Protein AF-0000000066070081 (afdb_homodimer)

Secondary structure (DSSP, 8-state):
----GGGG--EE-S---EEPTTHHHHTT---BTTB--TT-EEES--BHHHHHTT---GGGS-EEEEPS--SEESS-GGG-EEEEEE-SS--TTHHHHHHHHHHIIIIII--SEEEEEPTTGGGSSTTTT-EEE--TTTTTTGGGSSS-TT----S---HHHHHHHHHHHT-SEEEEEESHHHHHHHHHHHHHHHHTT---EEEEEEB-SS---SSSS--BTHHHHHHHHHHHHHHHHHHHHTSTTEEEEEEE--TT--HHHHHHHHHH---SEEE-TTS---SSSTTSHHHHHHHHHHHHSEEEEEEETTTTTHHHHHTT-GGGSSSSB-TTSPBPPP-HHHHHHHHHHHHHHHTT----EEEE--GGGGTSS---HHHHHHHHHHHHHHHHHHHTTEESEEEEEETTEEEEEEHHHHTT------TTSHHHHHHHHHH---S-SS--TTS--------/----GGGG--EE-S---EEPTTHHHHTT---BTTB--TT-EEES--BHHHHHTT---GGGS-EEEEPS--SEESS-GGG-EEEEEE-SS--TTHHHHHHHHHHIIIIII--SEEEEEPTTGGGSGGGTT-EEE--TTTTTTGGGSSS-TT----S---HHHHHHHHHHHT-SEEEEEESHHHHHHHHHHHHHHHHTT---EEEEEEB-SS---SSSS--BTHHHHHHHHHHHHHHHHHHHHTSTTEEEEEEE--TT--HHHHHHHHHH---SEEE-TTS---SSSTTSHHHHHHHHHHHHSEEEEEEETTTTTHHHHHTT-GGGSSSSB-TTSPBPPP-HHHHHHHHHHHHHHHTT----EEEE--GGGGTSS---HHHHHHHHHHHHHHHHHHHTTEESEEEEEETTEEEEEEHHHHTT------TTSHHHHHHHHHH---S-SS--TTS--------

Radius of gyration: 27.89 Å; Cα contacts (8 Å, |Δi|>4): 2322; chains: 2; bounding box: 76×76×64 Å

Solvent-accessible surface area (backbone atoms only — not comparable to full-atom values): 45186 Å² total; per-residue (Å²): 134,86,76,48,41,78,73,30,53,63,49,65,77,58,80,47,77,36,74,32,70,48,27,70,58,49,69,76,58,59,67,49,101,55,25,71,26,89,88,41,30,32,43,66,53,58,30,39,60,62,45,53,71,64,74,52,57,64,87,59,46,35,31,28,42,52,42,45,76,47,46,45,11,41,56,59,38,70,75,31,20,35,35,39,38,34,28,41,76,70,23,15,25,46,21,27,25,52,33,27,36,44,40,47,39,51,71,62,51,40,38,60,42,39,38,33,28,29,40,43,53,15,36,30,76,90,30,46,77,46,56,44,82,56,46,62,80,75,37,66,66,41,50,76,36,41,30,54,93,41,38,50,30,72,55,90,74,62,38,63,42,30,48,50,39,36,58,75,70,51,42,35,33,36,38,42,35,9,29,67,70,32,47,47,50,49,43,47,35,40,50,45,34,55,75,68,69,50,82,56,22,34,33,32,45,60,36,34,46,32,46,35,56,38,87,36,72,65,34,46,11,20,67,38,21,22,41,49,44,18,52,53,51,49,52,34,43,52,55,11,67,74,30,73,38,4,33,12,38,36,34,33,61,25,54,76,15,23,46,32,43,52,51,14,37,47,31,50,65,66,43,42,38,79,40,26,38,72,54,69,60,31,56,62,60,88,53,4,46,50,43,48,50,50,53,37,27,72,72,72,36,27,42,26,37,37,32,13,43,34,16,53,46,69,52,30,52,75,66,74,40,48,81,37,43,34,81,41,56,47,85,69,64,43,63,36,70,30,66,42,58,59,51,48,53,52,51,46,44,52,51,30,39,74,71,73,44,64,51,44,80,43,81,46,67,62,60,65,68,34,28,62,33,44,35,38,45,66,33,27,35,51,24,34,53,48,18,48,28,39,51,29,36,35,43,39,19,32,22,53,24,24,45,36,37,47,63,88,36,53,24,41,42,22,36,76,57,47,64,63,51,72,30,58,59,46,80,83,15,53,69,45,46,50,46,36,68,70,34,38,35,59,77,54,25,33,90,55,87,84,58,83,81,66,69,39,68,52,101,133,87,77,48,40,78,72,30,53,63,49,64,77,57,79,47,77,35,76,33,71,47,26,70,57,49,70,76,59,58,68,50,101,54,25,71,26,89,88,43,32,33,42,67,52,58,30,39,61,61,45,53,71,64,74,51,58,66,86,60,45,34,32,28,44,51,41,45,79,47,45,43,12,40,54,60,38,71,72,32,20,34,35,39,37,34,28,40,77,69,23,15,24,46,21,26,27,53,32,27,37,44,40,45,40,51,68,61,50,39,39,60,44,40,36,33,30,28,40,42,54,14,37,30,75,91,30,48,78,46,56,43,83,55,44,59,78,74,36,66,65,41,49,76,35,43,29,53,95,41,37,51,30,71,54,91,73,62,37,64,41,30,48,50,39,35,59,74,71,51,41,35,32,36,38,41,34,10,30,66,69,32,47,47,51,49,44,48,37,43,51,46,34,54,74,70,70,52,84,54,22,34,35,32,43,61,36,33,46,33,45,36,57,39,86,38,72,67,32,48,11,19,66,36,20,23,42,49,44,18,53,55,50,48,52,36,42,53,55,10,66,73,31,72,37,4,34,12,38,37,35,34,61,26,56,77,14,23,45,33,42,51,50,13,37,47,30,51,66,65,43,42,37,79,40,25,39,72,53,70,62,32,55,62,60,88,55,4,46,50,43,48,51,48,52,38,25,72,72,71,34,28,41,26,38,37,31,14,43,34,16,53,49,69,52,29,54,74,65,73,39,43,84,42,34,49,80,41,58,46,84,69,65,45,61,36,70,31,66,44,58,59,52,48,52,53,51,45,46,52,51,31,40,75,70,72,43,63,51,43,79,41,80,48,67,61,60,64,68,34,31,60,34,44,35,40,44,66,31,26,34,50,26,33,53,47,18,48,30,39,49,30,35,36,43,38,21,32,22,51,23,24,44,37,39,49,62,88,35,53,24,41,42,21,37,76,58,46,67,65,50,72,30,58,60,46,80,84,15,53,66,45,46,50,46,37,68,70,33,37,35,58,77,53,24,35,90,55,88,84,59,83,81,67,69,38,70,53,99

InterPro domains:
  IPR000023 Phosphofructokinase domain [PF00365] (82-393)
  IPR012004 Pyrophosphate-dependent phosphofructokinase TP0108-type [MF_01981] (6-445)
  IPR012004 Pyrophosphate-dependent phosphofructokinase TP0108-type [PIRSF000534] (8-443)
  IPR022953 ATP-dependent 6-phosphofructokinase [PR00476] (84-103)
  IPR022953 ATP-dependent 6-phosphofructokinase [PR00476] (170-186)
  IPR022953 ATP-dependent 6-phosphofructokinase [PR00476] (203-220)
  IPR022953 ATP-dependent 6-phosphofructokinase [PR00476] (221-239)
  IPR022953 ATP-dependent 6-phosphofructokinase [PR00476] (242-258)
  IPR022953 ATP-dependent 6-phosphofructokinase [PR00476] (299-311)
  IPR035966 Phosphofructokinase superfamily [SSF53784] (51-443)
  IPR050929 Phosphofructokinase type A [PTHR45770] (31-443)

pLDDT: mean 90.93, std 12.47, range [33.03, 98.88]

Sequence (918 aa):
MTLHLDDLRVRLLGECRYDSPFAEVLSTKRTSPHYVAEGDRVLLEDTVAMLAEHSLPSVQAPSFEAAGPRRKIYFDPARVTAGIVTCGGLCPGLNNVIRGLVQELSVHYRVKRIVGFRNGPGLTAAHRDDTVELTPEVVRDIHNLGGTILGSSRGGQDADEMVETLALHGVDVMFVIGGDGGMRAATFLSGAIRARGLDIAVIGVPKTIDNDLPFTDQSFGFQSAFARATDFISAVSVEAAASPNGVGIVKLMGRHSGFIAAYAALAANSADVVLIPEVPFALDGDDGLLAHVERLVRAKGFAVVVVAEGAGQDLFDAHGLPQLNGRGTDASGNVKLGNIGELLRTSIEAHLTAAGLAPTMRYIDPSYAIRSIPANAYDSVYCLRLAHAAVHAAMAGRTEAAVARWRRRFVHVPFSLMTRRRNQVDPDGDLWMSVLETTCQPAEFGAVAARERISSGFCMTLHLDDLRVRLLGECRYDSPFAEVLSTKRTSPHYVAEGDRVLLEDTVAMLAEHSLPSVQAPSFEAAGPRRKIYFDPARVTAGIVTCGGLCPGLNNVIRGLVQELSVHYRVKRIVGFRNGPGLTAAHRDDTVELTPEVVRDIHNLGGTILGSSRGGQDADEMVETLALHGVDVMFVIGGDGGMRAATFLSGAIRARGLDIAVIGVPKTIDNDLPFTDQSFGFQSAFARATDFISAVSVEAAASPNGVGIVKLMGRHSGFIAAYAALAANSADVVLIPEVPFALDGDDGLLAHVERLVRAKGFAVVVVAEGAGQDLFDAHGLPQLNGRGTDASGNVKLGNIGELLRTSIEAHLTAAGLAPTMRYIDPSYAIRSIPANAYDSVYCLRLAHAAVHAAMAGRTEAAVARWRRRFVHVPFSLMTRRRNQVDPDGDLWMSVLETTCQPAEFGAVAARERISSGFC

Foldseek 3Di:
DDDWQVQQDFDFLDDFDAFFLCLVVLVPDDDDPVDHHQPDWAAPDDDPVSQVVVVDDPVGGRTFFFFDFDRTFHDQQQAAEEEEEEEDDWFALQLLLVLLQQCCSCPRSNHNFYKYQAAACCLAPVNVPRIDTDHNVVSVCCLQFGGHPRHYYAAADDLLSSVVSCVVVVHQEYEFEEALLRLVNQLSNQVNCVVVVHNHFYAYQHADLLQWWPQFPGHQRVVLLLVVVLVVLLVQLVVQLVWFQREEEEEGENQQAQSSQLVSCLVNLRAQEEFHLVAAFACDDCQGPLVVSLVVCVPRRGHYYYYYQNGHQVVCVVVVNPVQPFPDAPNNGGGHHHRVQVVCQVSNQVSCVVVVRRYDYHYHYCDCVSGRGHGDPVSSVVSSVQSNSRNSCRRRRTHQWYWHHHPNTIGTGHSCNRNPGIHHDDLPDPSVVSSCQSSLRWSYGDDDPPDDDPGPPRD/DDDWQVQQDFDFLDDFDAFFLCLVVLVPDDDDPVDHHQPDWAAPDDDPVSQVVVVDPPVGGRTFFFFDFDRTFHDQQQAAEEEEEEEDDWFALQLLLVLLQQCCSCPRSNHNFYKYQAAACCLAPVNVPRIDTDHNVVSVCCLQFGGHPRHYYAAADDLLSSVVSCVVVVHQEYEFEEALLRLVNQLSNQVNCVVVVHNHFYAYQHADLLQWWPQFPGHQRVVLLLVVVLVVLLVQLVVQLVWFQREEEEEEENQQAQVSQLVSCLVNLRAQEEFHLVAAFACDDCQGPLVVQLVVCVPRRGHYYYYYQNGHQVVCVVVVNCVQDFPDAPNNGHGHGHRVQVVCQVSNQVSCVVVVRRYDYHYDYCDCVSGRGHGDPVSSVVSSVQSNSRNSCRRRRTHQWYWHHHPNTIGTGHSCNRNPGIHHDDLPDPSVVSSCVSSLRWSYGDPDPDDDDPRPPRD

Organism: Amycolatopsis methanolica (NCBI:txid1814)

Nearest PDB structures (foldseek):
  6sy7-assembly1_C  TM=8.946E-01  e=7.435E-49  Trypanosoma brucei brucei
  6sy7-assembly1_B  TM=8.945E-01  e=7.916E-49  Trypanosoma brucei brucei
  6sy7-assembly1_D  TM=8.955E-01  e=1.018E-48  Trypanosoma brucei brucei
  6sy7-assembly2_F  TM=8.956E-01  e=1.393E-48  Trypanosoma brucei brucei
  6sy7-assembly2_H  TM=8.916E-01  e=2.608E-48  Trypanosoma brucei brucei

Structure (mmCIF, N/CA/C/O backbone):
data_AF-0000000066070081-model_v1
#
loop_
_entity.id
_entity.type
_entity.pdbx_description
1 polymer 'ATP-dependent 6-phosphofructokinase'
#
loop_
_atom_site.group_PDB
_atom_site.id
_atom_site.type_symbol
_atom_site.label_atom_id
_atom_site.label_alt_id
_atom_site.label_comp_id
_atom_site.label_asym_id
_atom_site.label_entity_id
_atom_site.label_seq_id
_atom_site.pdbx_PDB_ins_code
_atom_site.Cartn_x
_atom_site.Cartn_y
_atom_site.Cartn_z
_atom_site.occupancy
_atom_site.B_iso_or_equiv
_atom_site.auth_seq_id
_atom_site.auth_comp_id
_atom_site.auth_asym_id
_atom_site.auth_atom_id
_atom_site.pdbx_PDB_model_num
ATOM 1 N N . MET A 1 1 ? -18.75 -6.191 19.969 1 54.38 1 MET A N 1
ATOM 2 C CA . MET A 1 1 ? -18.672 -7.617 20.281 1 54.38 1 MET A CA 1
ATOM 3 C C . MET A 1 1 ? -17.234 -8.117 20.156 1 54.38 1 MET A C 1
ATOM 5 O O . MET A 1 1 ? -16.531 -7.805 19.188 1 54.38 1 MET A O 1
ATOM 9 N N . THR A 1 2 ? -16.828 -8.719 21.234 1 77.88 2 THR A N 1
ATOM 10 C CA . THR A 1 2 ? -15.469 -9.25 21.312 1 77.88 2 THR A CA 1
ATOM 11 C C . THR A 1 2 ? -15.359 -10.562 20.547 1 77.88 2 THR A C 1
ATOM 13 O O . THR A 1 2 ? -16.141 -11.484 20.781 1 77.88 2 THR A O 1
ATOM 16 N N . LEU A 1 3 ? -14.609 -10.617 19.562 1 85.5 3 LEU A N 1
ATOM 17 C CA . LEU A 1 3 ? -14.406 -11.82 18.75 1 85.5 3 LEU A CA 1
ATOM 18 C C . LEU A 1 3 ? -13.492 -12.805 19.484 1 85.5 3 LEU A C 1
ATOM 20 O O . LEU A 1 3 ? -12.523 -12.398 20.125 1 85.5 3 LEU A O 1
ATOM 24 N N . HIS A 1 4 ? -13.891 -14.078 19.406 1 85.88 4 HIS A N 1
ATOM 25 C CA . HIS A 1 4 ? -13.078 -15.172 19.938 1 85.88 4 HIS A CA 1
ATOM 26 C C . HIS A 1 4 ? -12.492 -16.016 18.812 1 85.88 4 HIS A C 1
ATOM 28 O O . HIS A 1 4 ? -12.867 -15.867 17.641 1 85.88 4 HIS A O 1
ATOM 34 N N . LEU A 1 5 ? -11.562 -16.859 19.188 1 88.69 5 LEU A N 1
ATOM 35 C CA . LEU A 1 5 ? -10.844 -17.672 18.203 1 88.69 5 LEU A CA 1
ATOM 36 C C . LEU A 1 5 ? -11.812 -18.469 17.344 1 88.69 5 LEU A C 1
ATOM 38 O O . LEU A 1 5 ? -11.609 -18.609 16.141 1 88.69 5 LEU A O 1
ATOM 42 N N . ASP A 1 6 ? -12.859 -18.969 17.906 1 89.12 6 ASP A N 1
ATOM 43 C CA . ASP A 1 6 ? -13.812 -19.812 17.188 1 89.12 6 ASP A CA 1
ATOM 44 C C . ASP A 1 6 ? -14.539 -19.031 16.094 1 89.12 6 ASP A C 1
ATOM 46 O O . ASP A 1 6 ? -14.938 -19.594 15.086 1 89.12 6 ASP A O 1
ATOM 50 N N . ASP A 1 7 ? -14.648 -17.734 16.297 1 90.69 7 ASP A N 1
ATOM 51 C CA . ASP A 1 7 ? -15.289 -16.875 15.305 1 90.69 7 ASP A CA 1
ATOM 52 C C . ASP A 1 7 ? -14.414 -16.719 14.07 1 90.69 7 ASP A C 1
ATOM 54 O O . ASP A 1 7 ? -14.898 -16.312 13.008 1 90.69 7 ASP A O 1
ATOM 58 N N . LEU A 1 8 ? -13.141 -17.047 14.273 1 94.62 8 LEU A N 1
ATOM 59 C CA . LEU A 1 8 ? -12.172 -16.766 13.219 1 94.62 8 LEU A CA 1
ATOM 60 C C . LEU A 1 8 ? -11.75 -18.047 12.516 1 94.62 8 LEU A C 1
ATOM 62 O O . LEU A 1 8 ? -10.93 -18.016 11.594 1 94.62 8 LEU A O 1
ATOM 66 N N . ARG A 1 9 ? -12.32 -19.094 12.859 1 94.19 9 ARG A N 1
ATOM 67 C CA . ARG A 1 9 ? -11.969 -20.391 12.266 1 94.19 9 ARG A CA 1
ATOM 68 C C . ARG A 1 9 ? -12.633 -20.562 10.906 1 94.19 9 ARG A C 1
ATOM 70 O O . ARG A 1 9 ? -13.773 -20.125 10.711 1 94.19 9 ARG A O 1
ATOM 77 N N . VAL A 1 10 ? -11.898 -21.203 10.047 1 95.56 10 VAL A N 1
ATOM 78 C CA . VAL A 1 10 ? -12.391 -21.484 8.703 1 95.56 10 VAL A CA 1
ATOM 79 C C . VAL A 1 10 ? -12.758 -22.953 8.586 1 95.56 10 VAL A C 1
ATOM 81 O O . VAL A 1 10 ? -12.086 -23.812 9.148 1 95.56 10 VAL A O 1
ATOM 84 N N . ARG A 1 11 ? -13.797 -23.219 7.832 1 96.44 11 ARG A N 1
ATOM 85 C CA . ARG A 1 11 ? -14.273 -24.578 7.668 1 96.44 11 ARG A CA 1
ATOM 86 C C . ARG A 1 11 ? -13.383 -25.359 6.715 1 96.44 11 ARG A C 1
ATOM 88 O O . ARG A 1 11 ? -12.945 -24.828 5.688 1 96.44 11 ARG A O 1
ATOM 95 N N . LEU A 1 12 ? -13.164 -26.656 7.078 1 97.12 12 LEU A N 1
ATOM 96 C CA . LEU A 1 12 ? -12.445 -27.609 6.238 1 97.12 12 LEU A CA 1
ATOM 97 C C . LEU A 1 12 ? -13.391 -28.688 5.723 1 97.12 12 LEU A C 1
ATOM 99 O O . LEU A 1 12 ? -14.242 -29.172 6.461 1 97.12 12 LEU A O 1
ATOM 103 N N . LEU A 1 13 ? -13.219 -29.031 4.48 1 97.69 13 LEU A N 1
ATOM 104 C CA . LEU A 1 13 ? -14.047 -30.078 3.9 1 97.69 13 LEU A CA 1
ATOM 105 C C . LEU A 1 13 ? -13.711 -31.438 4.5 1 97.69 13 LEU A C 1
ATOM 107 O O . LEU A 1 13 ? -14.586 -32.312 4.641 1 97.69 13 LEU A O 1
ATOM 111 N N . GLY A 1 14 ? -12.43 -31.641 4.84 1 96.88 14 GLY A N 1
ATOM 112 C CA . GLY A 1 14 ? -11.992 -32.906 5.379 1 96.88 14 GLY A CA 1
ATOM 113 C C . GLY A 1 14 ? -10.484 -33.031 5.508 1 96.88 14 GLY A C 1
ATOM 114 O O . GLY A 1 14 ? -9.773 -32 5.449 1 96.88 14 GLY A O 1
ATOM 115 N N . GLU A 1 15 ? -10.055 -34.188 5.715 1 96.62 15 GLU A N 1
ATOM 116 C CA . GLU A 1 15 ? -8.625 -34.438 5.879 1 96.62 15 GLU A CA 1
ATOM 117 C C . GLU A 1 15 ? -7.887 -34.312 4.555 1 96.62 15 GLU A C 1
ATOM 119 O O . GLU A 1 15 ? -8.367 -34.75 3.514 1 96.62 15 GLU A O 1
ATOM 124 N N . CYS A 1 16 ? -6.812 -33.625 4.586 1 97.31 16 CYS A N 1
ATOM 125 C CA . CYS A 1 16 ? -5.953 -33.469 3.418 1 97.31 16 CYS A CA 1
ATOM 126 C C . CYS A 1 16 ? -5.02 -34.656 3.264 1 97.31 16 CYS A C 1
ATOM 128 O O . CYS A 1 16 ? -4.117 -34.875 4.082 1 97.31 16 CYS A O 1
ATOM 130 N N . ARG A 1 17 ? -5.129 -35.375 2.123 1 96.75 17 ARG A N 1
ATOM 131 C CA . ARG A 1 17 ? -4.418 -36.625 1.998 1 96.75 17 ARG A CA 1
ATOM 132 C C . ARG A 1 17 ? -3.41 -36.594 0.855 1 96.75 17 ARG A C 1
ATOM 134 O O . ARG A 1 17 ? -2.5 -37.406 0.787 1 96.75 17 ARG A O 1
ATOM 141 N N . TYR A 1 18 ? -3.586 -35.688 -0.067 1 97.75 18 TYR A N 1
ATOM 142 C CA . TYR A 1 18 ? -2.719 -35.625 -1.238 1 97.75 18 TYR A CA 1
ATOM 143 C C . TYR A 1 18 ? -1.556 -34.656 -1 1 97.75 18 TYR A C 1
ATOM 145 O O . TYR A 1 18 ? -1.717 -33.625 -0.35 1 97.75 18 TYR A O 1
ATOM 153 N N . ASP A 1 19 ? -0.391 -34.969 -1.486 1 96.94 19 ASP A N 1
ATOM 154 C CA . ASP A 1 19 ? 0.721 -34.031 -1.471 1 96.94 19 ASP A CA 1
ATOM 155 C C . ASP A 1 19 ? 0.474 -32.875 -2.439 1 96.94 19 ASP A C 1
ATOM 157 O O . ASP A 1 19 ? 0.015 -33.094 -3.562 1 96.94 19 ASP A O 1
ATOM 161 N N . SER A 1 20 ? 0.671 -31.734 -1.992 1 96.56 20 SER A N 1
ATOM 162 C CA . SER A 1 20 ? 0.569 -30.594 -2.9 1 96.56 20 SER A CA 1
ATOM 163 C C . SER A 1 20 ? 1.802 -30.484 -3.793 1 96.56 20 SER A C 1
ATOM 165 O O . SER A 1 20 ? 2.834 -31.109 -3.51 1 96.56 20 SER A O 1
ATOM 167 N N . PRO A 1 21 ? 1.692 -29.703 -4.863 1 94.69 21 PRO A N 1
ATOM 168 C CA . PRO A 1 21 ? 2.883 -29.438 -5.676 1 94.69 21 PRO A CA 1
ATOM 169 C C . PRO A 1 21 ? 3.959 -28.672 -4.906 1 94.69 21 PRO A C 1
ATOM 171 O O . PRO A 1 21 ? 5.098 -28.562 -5.375 1 94.69 21 PRO A O 1
ATOM 174 N N . PHE A 1 22 ? 3.65 -28.188 -3.688 1 93.56 22 PHE A N 1
ATOM 175 C CA . PHE A 1 22 ? 4.574 -27.359 -2.914 1 93.56 22 PHE A CA 1
ATOM 176 C C . PHE A 1 22 ? 5.094 -28.125 -1.701 1 93.56 22 PHE A C 1
ATOM 178 O O . PHE A 1 22 ? 5.762 -27.547 -0.84 1 93.56 22 PHE A O 1
ATOM 185 N N . ALA A 1 23 ? 4.77 -29.359 -1.614 1 94.38 23 ALA A N 1
ATOM 186 C CA . ALA A 1 23 ? 5.074 -30.156 -0.429 1 94.38 23 ALA A CA 1
ATOM 187 C C . ALA A 1 23 ? 6.566 -30.125 -0.116 1 94.38 23 ALA A C 1
ATOM 189 O O . ALA A 1 23 ? 6.961 -29.953 1.038 1 94.38 23 ALA A O 1
ATOM 190 N N . GLU A 1 24 ? 7.391 -30.281 -1.086 1 88.75 24 GLU A N 1
ATOM 191 C CA . GLU A 1 24 ? 8.836 -30.344 -0.885 1 88.75 24 GLU A CA 1
ATOM 192 C C . GLU A 1 24 ? 9.391 -29 -0.44 1 88.75 24 GLU A C 1
ATOM 194 O O . GLU A 1 24 ? 10.195 -28.938 0.494 1 88.75 24 GLU A O 1
ATOM 199 N N . VAL A 1 25 ? 8.977 -27.938 -1.084 1 86 25 VAL A N 1
ATOM 200 C CA . VAL A 1 25 ? 9.492 -26.609 -0.784 1 86 25 VAL A CA 1
ATOM 201 C C . VAL A 1 25 ? 9.078 -26.203 0.625 1 86 25 VAL A C 1
ATOM 203 O O . VAL A 1 25 ? 9.805 -25.469 1.309 1 86 25 VAL A O 1
ATOM 206 N N . LEU A 1 26 ? 7.938 -26.719 1.09 1 91.06 26 LEU A N 1
ATOM 207 C CA . LEU A 1 26 ? 7.379 -26.297 2.371 1 91.06 26 LEU A CA 1
ATOM 208 C C . LEU A 1 26 ? 7.969 -27.125 3.514 1 91.06 26 LEU A C 1
ATOM 210 O O . LEU A 1 26 ? 7.797 -26.766 4.684 1 91.06 26 LEU A O 1
ATOM 214 N N . SER A 1 27 ? 8.648 -28.125 3.197 1 87.31 27 SER A N 1
ATOM 215 C CA . SER A 1 27 ? 9.086 -29.078 4.211 1 87.31 27 SER A CA 1
ATOM 216 C C . SER A 1 27 ? 10.055 -28.438 5.195 1 87.31 27 SER A C 1
ATOM 218 O O . SER A 1 27 ? 10.141 -28.859 6.352 1 87.31 27 SER A O 1
ATOM 220 N N . THR A 1 28 ? 10.695 -27.375 4.848 1 84.19 28 THR A N 1
ATOM 221 C CA . THR A 1 28 ? 11.711 -26.797 5.715 1 84.19 28 THR A CA 1
ATOM 222 C C . THR A 1 28 ? 11.336 -25.375 6.113 1 84.19 28 THR A C 1
ATOM 224 O O . THR A 1 28 ? 12.109 -24.688 6.781 1 84.19 28 THR A O 1
ATOM 227 N N . LYS A 1 29 ? 10.234 -25.016 5.723 1 87.62 29 LYS A N 1
ATOM 228 C CA . LYS A 1 29 ? 9.891 -23.625 5.977 1 87.62 29 LYS A CA 1
ATOM 229 C C . LYS A 1 29 ? 9.375 -23.422 7.402 1 87.62 29 LYS A C 1
ATOM 231 O O . LYS A 1 29 ? 8.656 -24.281 7.926 1 87.62 29 LYS A O 1
ATOM 236 N N . ARG A 1 30 ? 9.883 -22.328 8.016 1 87.38 30 ARG A N 1
ATOM 237 C CA . ARG A 1 30 ? 9.469 -21.938 9.359 1 87.38 30 ARG A CA 1
ATOM 238 C C . ARG A 1 30 ? 8.961 -20.5 9.375 1 87.38 30 ARG A C 1
ATOM 240 O O . ARG A 1 30 ? 9.258 -19.719 8.469 1 87.38 30 ARG A O 1
ATOM 247 N N . THR A 1 31 ? 8.133 -20.312 10.406 1 88.88 31 THR A N 1
ATOM 248 C CA . THR A 1 31 ? 7.645 -18.938 10.57 1 88.88 31 THR A CA 1
ATOM 249 C C . THR A 1 31 ? 8.812 -17.969 10.75 1 88.88 31 THR A C 1
ATOM 251 O O . THR A 1 31 ? 9.766 -18.266 11.469 1 88.88 31 THR A O 1
ATOM 254 N N . SER A 1 32 ? 8.789 -16.906 9.992 1 87.56 32 SER A N 1
ATOM 255 C CA . SER A 1 32 ? 9.75 -15.805 10.023 1 87.56 32 SER A CA 1
ATOM 256 C C . SER A 1 32 ? 9.062 -14.461 9.82 1 87.56 32 SER A C 1
ATOM 258 O O . SER A 1 32 ? 7.84 -14.406 9.656 1 87.56 32 SER A O 1
ATOM 260 N N . PRO A 1 33 ? 9.758 -13.352 9.891 1 85.69 33 PRO A N 1
ATOM 261 C CA . PRO A 1 33 ? 9.156 -12.047 9.609 1 85.69 33 PRO A CA 1
ATOM 262 C C . PRO A 1 33 ? 8.578 -11.953 8.203 1 85.69 33 PRO A C 1
ATOM 264 O O . PRO A 1 33 ? 7.762 -11.07 7.922 1 85.69 33 PRO A O 1
ATOM 267 N N . HIS A 1 34 ? 8.961 -12.906 7.367 1 90.81 34 HIS A N 1
ATOM 268 C CA . HIS A 1 34 ? 8.57 -12.773 5.969 1 90.81 34 HIS A CA 1
ATOM 269 C C . HIS A 1 34 ? 7.711 -13.953 5.527 1 90.81 34 HIS A C 1
ATOM 271 O O . HIS A 1 34 ? 7.367 -14.07 4.348 1 90.81 34 HIS A O 1
ATOM 277 N N . TYR A 1 35 ? 7.414 -14.852 6.48 1 92.31 35 TYR A N 1
ATOM 278 C CA . TYR A 1 35 ? 6.656 -16.062 6.141 1 92.31 35 TYR A CA 1
ATOM 279 C C . TYR A 1 35 ? 5.914 -16.594 7.359 1 92.31 35 TYR A C 1
ATOM 281 O O . TYR A 1 35 ? 6.469 -16.641 8.461 1 92.31 35 TYR A O 1
ATOM 289 N N . VAL A 1 36 ? 4.672 -16.938 7.176 1 93.56 36 VAL A N 1
ATOM 290 C CA . VAL A 1 36 ? 3.908 -17.594 8.227 1 93.56 36 VAL A CA 1
ATOM 291 C C . VAL A 1 36 ? 3.746 -19.078 7.891 1 93.56 36 VAL A C 1
ATOM 293 O O . VAL A 1 36 ? 3.047 -19.422 6.938 1 93.56 36 VAL A O 1
ATOM 296 N N . ALA A 1 37 ? 4.352 -19.859 8.68 1 92.88 37 ALA A N 1
ATOM 297 C CA . ALA A 1 37 ? 4.355 -21.297 8.422 1 92.88 37 ALA A CA 1
ATOM 298 C C . ALA A 1 37 ? 2.982 -21.906 8.688 1 92.88 37 ALA A C 1
ATOM 300 O O . ALA A 1 37 ? 2.162 -21.328 9.398 1 92.88 37 ALA A O 1
ATOM 301 N N . GLU A 1 38 ? 2.979 -23.172 8.141 1 90.56 38 GLU A N 1
ATOM 302 C CA . GLU A 1 38 ? 1.75 -23.922 8.375 1 90.56 38 GLU A CA 1
ATOM 303 C C . GLU A 1 38 ? 1.495 -24.109 9.867 1 90.56 38 GLU A C 1
ATOM 305 O O . GLU A 1 38 ? 2.414 -24.438 10.625 1 90.56 38 GLU A O 1
ATOM 310 N N . GLY A 1 39 ? 0.457 -23.844 10.469 1 89.69 39 GLY A N 1
ATOM 311 C CA . GLY A 1 39 ? 0.124 -24.031 11.875 1 89.69 39 GLY A CA 1
ATOM 312 C C . GLY A 1 39 ? 0.147 -22.734 12.672 1 89.69 39 GLY A C 1
ATOM 313 O O . GLY A 1 39 ? -0.418 -22.672 13.766 1 89.69 39 GLY A O 1
ATOM 314 N N . ASP A 1 40 ? 0.991 -21.828 12.195 1 93.19 40 ASP A N 1
ATOM 315 C CA . ASP A 1 40 ? 0.985 -20.531 12.852 1 93.19 40 ASP A CA 1
ATOM 316 C C . ASP A 1 40 ? -0.228 -19.703 12.422 1 93.19 40 ASP A C 1
ATOM 318 O O . ASP A 1 40 ? -0.919 -20.062 11.469 1 93.19 40 ASP A O 1
ATOM 322 N N . ARG A 1 41 ? -0.566 -18.734 13.273 1 95.69 41 ARG A N 1
ATOM 323 C CA . ARG A 1 41 ? -1.745 -17.906 13.039 1 95.69 41 ARG A CA 1
ATOM 324 C C . ARG A 1 41 ? -1.415 -16.422 13.195 1 95.69 41 ARG A C 1
ATOM 326 O O . ARG A 1 41 ? -0.451 -16.062 13.875 1 95.69 41 ARG A O 1
ATOM 333 N N . VAL A 1 42 ? -2.145 -15.586 12.539 1 96.12 42 VAL A N 1
ATOM 334 C CA . VAL A 1 42 ? -1.938 -14.141 12.555 1 96.12 42 VAL A CA 1
ATOM 335 C C . VAL A 1 42 ? -2.873 -13.492 13.57 1 96.12 42 VAL A C 1
ATOM 337 O O . VAL A 1 42 ? -4.094 -13.648 13.484 1 96.12 42 VAL A O 1
ATOM 340 N N . LEU A 1 43 ? -2.336 -12.703 14.438 1 93.81 43 LEU A N 1
ATOM 341 C CA . LEU A 1 43 ? -3.109 -12.086 15.516 1 93.81 43 LEU A CA 1
ATOM 342 C C . LEU A 1 43 ? -4.172 -11.148 14.953 1 93.81 43 LEU A C 1
ATOM 344 O O . LEU A 1 43 ? -3.916 -10.422 13.984 1 93.81 43 LEU A O 1
ATOM 348 N N . LEU A 1 44 ? -5.312 -11.172 15.594 1 93.88 44 LEU A N 1
ATOM 349 C CA . LEU A 1 44 ? -6.375 -10.234 15.234 1 93.88 44 LEU A CA 1
ATOM 350 C C . LEU A 1 44 ? -6.012 -8.812 15.656 1 93.88 44 LEU A C 1
ATOM 352 O O . LEU A 1 44 ? -6.164 -7.875 14.867 1 93.88 44 LEU A O 1
ATOM 356 N N . GLU A 1 45 ? -5.539 -8.734 16.938 1 91.44 45 GLU A N 1
ATOM 357 C CA . GLU A 1 45 ? -5.246 -7.426 17.516 1 91.44 45 GLU A CA 1
ATOM 358 C C . GLU A 1 45 ? -3.791 -7.031 17.281 1 91.44 45 GLU A C 1
ATOM 360 O O . GLU A 1 45 ? -2.912 -7.891 17.203 1 91.44 45 GLU A O 1
ATOM 365 N N . ASP A 1 46 ? -3.592 -5.668 17.188 1 92.38 46 ASP A N 1
ATOM 366 C CA . ASP A 1 46 ? -2.238 -5.223 16.875 1 92.38 46 ASP A CA 1
ATOM 367 C C . ASP A 1 46 ? -1.742 -4.207 17.906 1 92.38 46 ASP A C 1
ATOM 369 O O . ASP A 1 46 ? -0.666 -3.629 17.75 1 92.38 46 ASP A O 1
ATOM 373 N N . THR A 1 47 ? -2.529 -3.889 18.875 1 92.44 47 THR A N 1
ATOM 374 C CA . THR A 1 47 ? -2.062 -3.012 19.953 1 92.44 47 THR A CA 1
ATOM 375 C C . THR A 1 47 ? -2.111 -3.727 21.297 1 92.44 47 THR A C 1
ATOM 377 O O . THR A 1 47 ? -2.811 -4.73 21.453 1 92.44 47 THR A O 1
ATOM 380 N N . VAL A 1 48 ? -1.39 -3.193 22.25 1 90.94 48 VAL A N 1
ATOM 381 C CA . VAL A 1 48 ? -1.329 -3.775 23.594 1 90.94 48 VAL A CA 1
ATOM 382 C C . VAL A 1 48 ? -2.701 -3.689 24.25 1 90.94 48 VAL A C 1
ATOM 384 O O . VAL A 1 48 ? -3.184 -4.672 24.828 1 90.94 48 VAL A O 1
ATOM 387 N N . ALA A 1 49 ? -3.373 -2.561 24.109 1 88.5 49 ALA A N 1
ATOM 388 C CA . ALA A 1 49 ? -4.672 -2.352 24.734 1 88.5 49 ALA A CA 1
ATOM 389 C C . ALA A 1 49 ? -5.723 -3.291 24.156 1 88.5 49 ALA A C 1
ATOM 391 O O . ALA A 1 49 ? -6.504 -3.896 24.906 1 88.5 49 ALA A O 1
ATOM 392 N N . MET A 1 50 ? -5.758 -3.424 22.859 1 88.69 50 MET A N 1
ATOM 393 C CA . MET A 1 50 ? -6.754 -4.273 22.219 1 88.69 50 MET A CA 1
ATOM 394 C C . MET A 1 50 ? -6.516 -5.742 22.547 1 88.69 50 MET A C 1
ATOM 396 O O . MET A 1 50 ? -7.469 -6.5 22.75 1 88.69 50 MET A O 1
ATOM 400 N N . LEU A 1 51 ? -5.266 -6.141 22.562 1 87.75 51 LEU A N 1
ATOM 401 C CA . LEU A 1 51 ? -4.938 -7.512 22.922 1 87.75 51 LEU A CA 1
ATOM 402 C C . LEU A 1 51 ? -5.344 -7.793 24.375 1 87.75 51 LEU A C 1
ATOM 404 O O . LEU A 1 51 ? -5.844 -8.875 24.688 1 87.75 51 LEU A O 1
ATOM 408 N N . ALA A 1 52 ? -5.078 -6.848 25.234 1 84.94 52 ALA A N 1
ATOM 409 C CA . ALA A 1 52 ? -5.352 -7 26.672 1 84.94 52 ALA A CA 1
ATOM 410 C C . ALA A 1 52 ? -6.848 -7.152 26.922 1 84.94 52 ALA A C 1
ATOM 412 O O . ALA A 1 52 ? -7.258 -7.742 27.922 1 84.94 52 ALA A O 1
ATOM 413 N N . GLU A 1 53 ? -7.656 -6.602 26.031 1 83.69 53 GLU A N 1
ATOM 414 C CA . GLU A 1 53 ? -9.109 -6.691 26.188 1 83.69 53 GLU A CA 1
ATOM 415 C C . GLU A 1 53 ? -9.578 -8.141 26.141 1 83.69 53 GLU A C 1
AT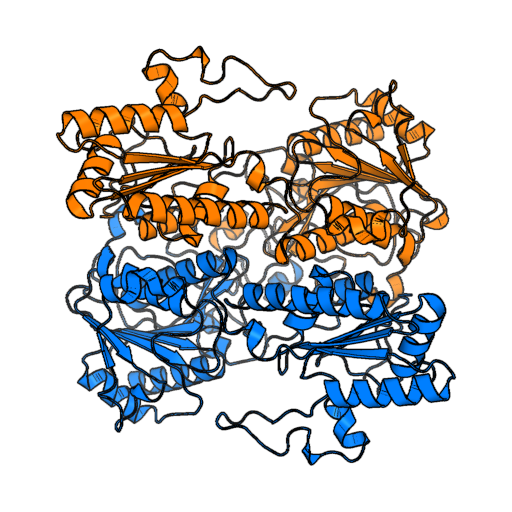OM 417 O O . GLU A 1 53 ? -10.633 -8.469 26.688 1 83.69 53 GLU A O 1
ATOM 422 N N . HIS A 1 54 ? -8.844 -8.922 25.516 1 82.38 54 HIS A N 1
ATOM 423 C CA . HIS A 1 54 ? -9.25 -10.32 25.375 1 82.38 54 HIS A CA 1
ATOM 424 C C . HIS A 1 54 ? -8.852 -11.133 26.609 1 82.38 54 HIS A C 1
ATOM 426 O O . HIS A 1 54 ? -9.375 -12.227 26.828 1 82.38 54 HIS A O 1
ATOM 432 N N . SER A 1 55 ? -8.062 -10.703 27.516 1 70.25 55 SER A N 1
ATOM 433 C CA . SER A 1 55 ? -7.688 -11.328 28.781 1 70.25 55 SER A CA 1
ATOM 434 C C . SER A 1 55 ? -7.266 -12.781 28.562 1 70.25 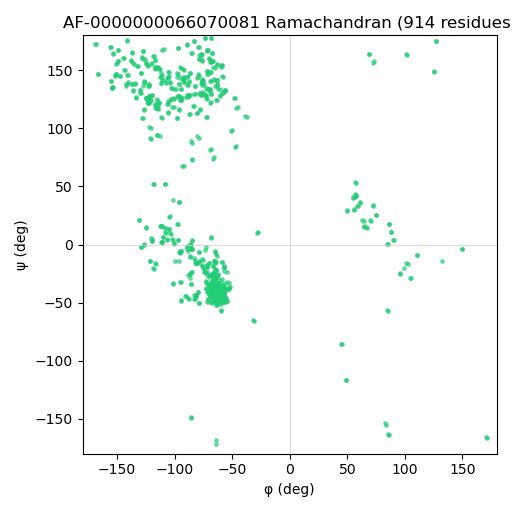55 SER A C 1
ATOM 436 O O . SER A 1 55 ? -7.688 -13.664 29.312 1 70.25 55 SER A O 1
ATOM 438 N N . LEU A 1 56 ? -6.797 -13.125 27.547 1 67.5 56 LEU A N 1
ATOM 439 C CA . LEU A 1 56 ? -6.406 -14.5 27.25 1 67.5 56 LEU A CA 1
ATOM 440 C C . LEU A 1 56 ? -4.895 -14.617 27.078 1 67.5 56 LEU A C 1
ATOM 442 O O . LEU A 1 56 ? -4.227 -13.625 26.766 1 67.5 56 LEU A O 1
ATOM 446 N N . PRO A 1 57 ? -4.492 -15.867 27.406 1 67.81 57 PRO A N 1
ATOM 447 C CA . PRO A 1 57 ? -3.092 -16.125 27.078 1 67.81 57 PRO A CA 1
ATOM 448 C C . PRO A 1 57 ? -2.809 -15.961 25.578 1 67.81 57 PRO A C 1
ATOM 450 O O . PRO A 1 57 ? -3.717 -16.094 24.75 1 67.81 57 PRO A O 1
ATOM 453 N N . SER A 1 58 ? -1.619 -15.633 25.359 1 64.75 58 SER A N 1
ATOM 454 C CA . SER A 1 58 ? -1.207 -15.328 23.984 1 64.75 58 SER A CA 1
ATOM 455 C C . SER A 1 58 ? -1.607 -16.453 23.031 1 64.75 58 SER A C 1
ATOM 457 O O . SER A 1 58 ? -2.051 -16.188 21.906 1 64.75 58 SER A O 1
ATOM 459 N N . VAL A 1 59 ? -1.522 -17.594 23.469 1 68.25 59 VAL A N 1
ATOM 460 C CA . VAL A 1 59 ? -1.758 -18.75 22.625 1 68.25 59 VAL A CA 1
ATOM 461 C C . VAL A 1 59 ? -3.242 -18.844 22.266 1 68.25 59 VAL A C 1
ATOM 463 O O . VAL A 1 59 ? -3.615 -19.469 21.281 1 68.25 59 VAL A O 1
ATOM 466 N N . GLN A 1 60 ? -3.949 -18.141 23 1 76.88 60 GLN A N 1
ATOM 467 C CA . GLN A 1 60 ? -5.387 -18.203 22.766 1 76.88 60 GLN A CA 1
ATOM 468 C C . GLN A 1 60 ? -5.93 -16.891 22.219 1 76.88 60 GLN A C 1
ATOM 470 O O . GLN A 1 60 ? -7.145 -16.688 22.156 1 76.88 60 GLN A O 1
ATOM 475 N N . ALA A 1 61 ? -5.047 -16.156 21.797 1 84.25 61 ALA A N 1
ATOM 476 C CA . ALA A 1 61 ? -5.461 -14.859 21.266 1 84.25 61 ALA A CA 1
ATOM 477 C C . ALA A 1 61 ? -6.227 -15.031 19.953 1 84.25 61 ALA A C 1
ATOM 479 O O . ALA A 1 61 ? -5.871 -15.867 19.125 1 84.25 61 ALA A O 1
ATOM 480 N N . PRO A 1 62 ? -7.375 -14.336 19.828 1 91.44 62 PRO A N 1
ATOM 481 C CA . PRO A 1 62 ? -8.047 -14.375 18.516 1 91.44 62 PRO A CA 1
ATOM 482 C C . PRO A 1 62 ? -7.098 -14.117 17.359 1 91.44 62 PRO A C 1
ATOM 484 O O . PRO A 1 62 ? -6.309 -13.164 17.391 1 91.44 62 PRO A O 1
ATOM 487 N N . SER A 1 63 ? -7.133 -15.055 16.453 1 95.06 63 SER A N 1
ATOM 488 C CA . SER A 1 63 ? -6.164 -15.016 15.359 1 95.06 63 SER A CA 1
ATOM 489 C C . SER A 1 63 ? -6.73 -15.656 14.094 1 95.06 63 SER A C 1
ATOM 491 O O . SER A 1 63 ? -7.586 -16.547 14.18 1 95.06 63 SER A O 1
ATOM 493 N N . PHE A 1 64 ? -6.324 -15.125 12.969 1 97.19 64 PHE A N 1
ATOM 494 C CA . PHE A 1 64 ? -6.719 -15.672 11.68 1 97.19 64 PHE A CA 1
ATOM 495 C C . PHE A 1 64 ? -5.766 -16.781 11.242 1 97.19 64 PHE A C 1
ATOM 497 O O . PHE A 1 64 ? -4.582 -16.75 11.578 1 97.19 64 PHE A O 1
ATOM 504 N N . GLU A 1 65 ? -6.367 -17.734 10.523 1 97.25 65 GLU A N 1
ATOM 505 C CA . GLU A 1 65 ? -5.508 -18.688 9.828 1 97.25 65 GLU A CA 1
ATOM 506 C C . GLU A 1 65 ? -4.738 -18.016 8.695 1 97.25 65 GLU A C 1
ATOM 508 O O . GLU A 1 65 ? -5.324 -17.281 7.891 1 97.25 65 GLU A O 1
ATOM 513 N N . ALA A 1 66 ? -3.416 -18.234 8.68 1 97.5 66 ALA A N 1
ATOM 514 C CA . ALA A 1 66 ? -2.584 -17.656 7.629 1 97.5 66 ALA A CA 1
ATOM 515 C C . ALA A 1 66 ? -2.871 -18.312 6.277 1 97.5 66 ALA A C 1
ATOM 517 O O . ALA A 1 66 ? -3.078 -19.531 6.203 1 97.5 66 ALA A O 1
ATOM 518 N N . ALA A 1 67 ? -2.898 -17.531 5.207 1 97.94 67 ALA A N 1
ATOM 519 C CA . ALA A 1 67 ? -3.023 -18.062 3.852 1 97.94 67 ALA A CA 1
ATOM 520 C C . ALA A 1 67 ? -1.686 -18.594 3.344 1 97.94 67 ALA A C 1
ATOM 522 O O . ALA A 1 67 ? -0.649 -18.391 3.979 1 97.94 67 ALA A O 1
ATOM 523 N N . GLY A 1 68 ? -1.723 -19.281 2.203 1 96.25 68 GLY A N 1
ATOM 524 C CA . GLY A 1 68 ? -0.524 -19.859 1.618 1 96.25 68 GLY A CA 1
ATOM 525 C C . GLY A 1 68 ? -0.664 -21.328 1.313 1 96.25 68 GLY A C 1
ATOM 526 O O . GLY A 1 68 ? -1.681 -21.953 1.644 1 96.25 68 GLY A O 1
ATOM 527 N N . PRO A 1 69 ? 0.342 -21.891 0.688 1 96.94 69 PRO A N 1
ATOM 528 C CA . PRO A 1 69 ? 0.301 -23.297 0.31 1 96.94 69 PRO A CA 1
ATOM 529 C C . PRO A 1 69 ? 0.426 -24.234 1.511 1 96.94 69 PRO A C 1
ATOM 531 O O . PRO A 1 69 ? 0.976 -23.844 2.545 1 96.94 69 PRO A O 1
ATOM 534 N N . ARG A 1 70 ? -0.19 -25.344 1.377 1 97.06 70 ARG A N 1
ATOM 535 C CA . ARG A 1 70 ? -0.094 -26.422 2.367 1 97.06 70 ARG A CA 1
ATOM 536 C C . ARG A 1 70 ? 0.641 -27.625 1.801 1 97.06 70 ARG A C 1
ATOM 538 O O . ARG A 1 70 ? 0.593 -27.875 0.595 1 97.06 70 ARG A O 1
ATOM 545 N N . ARG A 1 71 ? 1.289 -28.344 2.684 1 96.25 71 ARG A N 1
ATOM 546 C CA . ARG A 1 71 ? 2.002 -29.547 2.248 1 96.25 71 ARG A CA 1
ATOM 547 C C . ARG A 1 71 ? 1.031 -30.609 1.755 1 96.25 71 ARG A C 1
ATOM 549 O O . ARG A 1 71 ? 1.296 -31.281 0.757 1 96.25 71 ARG A O 1
ATOM 556 N N . LYS A 1 72 ? -0.03 -30.75 2.51 1 97.62 72 LYS A N 1
ATOM 557 C CA . LYS A 1 72 ? -1.082 -31.688 2.145 1 97.62 72 LYS A CA 1
ATOM 558 C C . LYS A 1 72 ? -2.354 -30.953 1.719 1 97.62 72 LYS A C 1
ATOM 560 O O . LYS A 1 72 ? -2.713 -29.938 2.305 1 97.62 72 LYS A O 1
ATOM 565 N N . ILE A 1 73 ? -2.996 -31.547 0.678 1 98.31 73 ILE A N 1
ATOM 566 C CA . ILE A 1 73 ? -4.191 -30.891 0.162 1 98.31 73 ILE A CA 1
ATOM 567 C C . ILE A 1 73 ? -5.352 -31.891 0.124 1 98.31 73 ILE A C 1
ATOM 569 O O . ILE A 1 73 ? -5.152 -33.094 0.327 1 98.31 73 ILE A O 1
ATOM 573 N N . TYR A 1 74 ? -6.512 -31.375 -0.05 1 98.62 74 TYR A N 1
ATOM 574 C CA . TYR A 1 74 ? -7.738 -32.156 0.028 1 98.62 74 TYR A CA 1
ATOM 575 C C . TYR A 1 74 ? -8.086 -32.781 -1.325 1 98.62 74 TYR A C 1
ATOM 577 O O . TYR A 1 74 ? -8.422 -33.969 -1.412 1 98.62 74 TYR A O 1
ATOM 585 N N . PHE A 1 75 ? -8.016 -31.984 -2.363 1 98.5 75 PHE A N 1
ATOM 586 C CA . PHE A 1 75 ? -8.438 -32.438 -3.688 1 98.5 75 PHE A CA 1
ATOM 587 C C . PHE A 1 75 ? -7.27 -33.031 -4.453 1 98.5 75 PHE A C 1
ATOM 589 O O . PHE A 1 75 ? -6.141 -32.562 -4.375 1 98.5 75 PHE A O 1
ATOM 596 N N . ASP A 1 76 ? -7.559 -34.094 -5.141 1 97.94 76 ASP A N 1
ATOM 597 C CA . ASP A 1 76 ? -6.633 -34.562 -6.156 1 97.94 76 ASP A CA 1
ATOM 598 C C . ASP A 1 76 ? -6.621 -33.656 -7.375 1 97.94 76 ASP A C 1
ATOM 600 O O . ASP A 1 76 ? -7.582 -33.625 -8.148 1 97.94 76 ASP A O 1
ATOM 604 N N . PRO A 1 77 ? -5.547 -32.938 -7.574 1 97.56 77 PRO A N 1
ATOM 605 C CA . PRO A 1 77 ? -5.539 -31.906 -8.602 1 97.56 77 PRO A CA 1
ATOM 606 C C . PRO A 1 77 ? -5.973 -32.438 -9.969 1 97.56 77 PRO A C 1
ATOM 608 O O . PRO A 1 77 ? -6.711 -31.75 -10.688 1 97.56 77 PRO A O 1
ATOM 611 N N . ALA A 1 78 ? -5.605 -33.594 -10.32 1 97.06 78 ALA A N 1
ATOM 612 C CA . ALA A 1 78 ? -5.867 -34.156 -11.648 1 97.06 78 ALA A CA 1
ATOM 613 C C . ALA A 1 78 ? -7.367 -34.344 -11.883 1 97.06 78 ALA A C 1
ATOM 615 O O . ALA A 1 78 ? -7.809 -34.469 -13.031 1 97.06 78 ALA A O 1
ATOM 616 N N . ARG A 1 79 ? -8.188 -34.281 -10.883 1 97.56 79 ARG A N 1
ATOM 617 C CA . ARG A 1 79 ? -9.617 -34.531 -10.992 1 97.56 79 ARG A CA 1
ATOM 618 C C . ARG A 1 79 ? -10.422 -33.25 -10.758 1 97.56 79 ARG A C 1
ATOM 620 O O . ARG A 1 79 ? -11.648 -33.281 -10.844 1 97.56 79 ARG A O 1
ATOM 627 N N . VAL A 1 80 ? -9.75 -32.188 -10.547 1 98.44 80 VAL A N 1
ATOM 628 C CA . VAL A 1 80 ? -10.422 -30.984 -10.086 1 98.44 80 VAL A CA 1
ATOM 629 C C . VAL A 1 80 ? -10.945 -30.188 -11.281 1 98.44 80 VAL A C 1
ATOM 631 O O . VAL A 1 80 ? -10.203 -29.953 -12.234 1 98.44 80 VAL A O 1
ATOM 634 N N . THR A 1 81 ? -12.203 -29.859 -11.203 1 98.69 81 THR A N 1
ATOM 635 C CA . THR A 1 81 ? -12.789 -28.812 -12.023 1 98.69 81 THR A CA 1
ATOM 636 C C . THR A 1 81 ? -13.047 -27.562 -11.195 1 98.69 81 THR A C 1
ATOM 638 O O . THR A 1 81 ? -13.742 -27.609 -10.188 1 98.69 81 THR A O 1
ATOM 641 N N . ALA A 1 82 ? -12.445 -26.453 -11.672 1 98.69 82 ALA A N 1
ATOM 642 C CA . ALA A 1 82 ? -12.594 -25.188 -10.953 1 98.69 82 ALA A CA 1
ATOM 643 C C . ALA A 1 82 ? -13.516 -24.219 -11.695 1 98.69 82 ALA A C 1
ATOM 645 O O . ALA A 1 82 ? -13.484 -24.156 -12.93 1 98.69 82 ALA A O 1
ATOM 646 N N . GLY A 1 83 ? -14.359 -23.531 -10.898 1 97.81 83 GLY A N 1
ATOM 647 C CA . GLY A 1 83 ? -15.203 -22.469 -11.43 1 97.81 83 GLY A CA 1
ATOM 648 C C . GLY A 1 83 ? -14.812 -21.094 -10.93 1 97.81 83 GLY A C 1
ATOM 649 O O . GLY A 1 83 ? -14.375 -20.953 -9.781 1 97.81 83 GLY A O 1
ATOM 650 N N . ILE A 1 84 ? -14.938 -20.062 -11.797 1 97.81 84 ILE A N 1
ATOM 651 C CA . ILE A 1 84 ? -14.656 -18.672 -11.445 1 97.81 84 ILE A CA 1
ATOM 652 C C . ILE A 1 84 ? -15.836 -17.797 -11.867 1 97.81 84 ILE A C 1
ATOM 654 O O . ILE A 1 84 ? -16.359 -17.922 -12.977 1 97.81 84 ILE A O 1
ATOM 658 N N . VAL A 1 85 ? -16.297 -16.906 -10.969 1 95.31 85 VAL A N 1
ATOM 659 C CA . VAL A 1 85 ? -17.344 -15.961 -11.312 1 95.31 85 VAL A CA 1
ATOM 660 C C . VAL A 1 85 ? -17 -14.578 -10.758 1 95.31 85 VAL A C 1
ATOM 662 O O . VAL A 1 85 ? -16.391 -14.469 -9.695 1 95.31 85 VAL A O 1
ATOM 665 N N . THR A 1 86 ? -17.234 -13.547 -11.531 1 94.69 86 THR A N 1
ATOM 666 C CA . THR A 1 86 ? -17.141 -12.164 -11.078 1 94.69 86 THR A CA 1
ATOM 667 C C . THR A 1 86 ? -18.516 -11.57 -10.82 1 94.69 86 THR A C 1
ATOM 669 O O . THR A 1 86 ? -19.453 -11.781 -11.602 1 94.69 86 THR A O 1
ATOM 672 N N . CYS A 1 87 ? -18.625 -10.867 -9.648 1 91.06 87 CYS A N 1
ATOM 673 C CA . CYS A 1 87 ? -19.906 -10.328 -9.25 1 91.06 87 CYS A CA 1
ATOM 674 C C . CYS A 1 87 ? -19.797 -8.852 -8.891 1 91.06 87 CYS A C 1
ATOM 676 O O . CYS A 1 87 ? -18.75 -8.406 -8.406 1 91.06 87 CYS A O 1
ATOM 678 N N . GLY A 1 88 ? -20.875 -8.102 -9.156 1 89.12 88 GLY A N 1
ATOM 679 C CA . GLY A 1 88 ? -20.984 -6.727 -8.695 1 89.12 88 GLY A CA 1
ATOM 680 C C . GLY A 1 88 ? -20.344 -5.73 -9.641 1 89.12 88 GLY A C 1
ATOM 681 O O . GLY A 1 88 ? -20.172 -6.012 -10.828 1 89.12 88 GLY A O 1
ATOM 682 N N . GLY A 1 89 ? -20.125 -4.504 -9.109 1 88.62 89 GLY A N 1
ATOM 683 C CA . GLY A 1 89 ? -19.531 -3.451 -9.922 1 88.62 89 GLY A CA 1
ATOM 684 C C . GLY A 1 89 ? -18.094 -3.736 -10.312 1 88.62 89 GLY A C 1
ATOM 685 O O . GLY A 1 89 ? -17.391 -4.477 -9.617 1 88.62 89 GLY A O 1
ATOM 686 N N . LEU A 1 90 ? -17.688 -3.084 -11.375 1 91.44 90 LEU A N 1
ATOM 687 C CA . LEU A 1 90 ? -16.328 -3.281 -11.844 1 91.44 90 LEU A CA 1
ATOM 688 C C . LEU A 1 90 ? -15.32 -2.684 -10.867 1 91.44 90 LEU A C 1
ATOM 690 O O . LEU A 1 90 ? -15.672 -1.823 -10.055 1 91.44 90 LEU A O 1
ATOM 694 N N . CYS A 1 91 ? -14.211 -3.215 -10.984 1 94.12 91 CYS A N 1
ATOM 695 C CA . CYS A 1 91 ? -13.07 -2.824 -10.156 1 94.12 91 CYS A CA 1
ATOM 696 C C . CYS A 1 91 ? -11.758 -3.113 -10.875 1 94.12 91 CYS A C 1
ATOM 698 O O . CYS A 1 91 ? -11.609 -4.156 -11.516 1 94.12 91 CYS A O 1
ATOM 700 N N . PRO A 1 92 ? -10.82 -2.09 -10.805 1 97.5 92 PRO A N 1
ATOM 701 C CA . PRO A 1 92 ? -9.516 -2.457 -11.352 1 97.5 92 PRO A CA 1
ATOM 702 C C . PRO A 1 92 ? -8.922 -3.705 -10.695 1 97.5 92 PRO A C 1
ATOM 704 O O . PRO A 1 92 ? -8.945 -3.83 -9.469 1 97.5 92 PRO A O 1
ATOM 707 N N . GLY A 1 93 ? -8.406 -4.664 -11.516 1 98.06 93 GLY A N 1
ATOM 708 C CA . GLY A 1 93 ? -7.703 -5.809 -10.961 1 98.06 93 GLY A CA 1
ATOM 709 C C . GLY A 1 93 ? -8.461 -7.113 -11.117 1 98.06 93 GLY A C 1
ATOM 710 O O . GLY A 1 93 ? -7.906 -8.188 -10.891 1 98.06 93 GLY A O 1
ATOM 711 N N . LEU A 1 94 ? -9.742 -7.09 -11.555 1 97.94 94 LEU A N 1
ATOM 712 C CA . LEU A 1 94 ? -10.539 -8.305 -11.719 1 97.94 94 LEU A CA 1
ATOM 713 C C . LEU A 1 94 ? -9.844 -9.281 -12.656 1 97.94 94 LEU A C 1
ATOM 715 O O . LEU A 1 94 ? -9.703 -10.469 -12.336 1 97.94 94 LEU A O 1
ATOM 719 N N . ASN A 1 95 ? -9.391 -8.789 -13.781 1 98.31 95 ASN A N 1
ATOM 720 C CA . ASN A 1 95 ? -8.719 -9.641 -14.758 1 98.31 95 ASN A CA 1
ATOM 721 C C . ASN A 1 95 ? -7.379 -10.148 -14.227 1 98.31 95 ASN A C 1
ATOM 723 O O . ASN A 1 95 ? -6.961 -11.258 -14.57 1 98.31 95 ASN A O 1
ATOM 727 N N . ASN A 1 96 ? -6.73 -9.336 -13.383 1 98.44 96 ASN A N 1
ATOM 728 C CA . ASN A 1 96 ? -5.504 -9.805 -12.742 1 98.44 96 ASN A CA 1
ATOM 729 C C . ASN A 1 96 ? -5.762 -11.023 -11.859 1 98.44 96 ASN A C 1
ATOM 731 O O . ASN A 1 96 ? -4.984 -11.977 -11.875 1 98.44 96 ASN A O 1
ATOM 735 N N . VAL A 1 97 ? -6.84 -10.961 -11.07 1 98.69 97 VAL A N 1
ATOM 736 C CA . VAL A 1 97 ? -7.188 -12.07 -10.188 1 98.69 97 VAL A CA 1
ATOM 737 C C . VAL A 1 97 ? -7.539 -13.305 -11.016 1 98.69 97 VAL A C 1
ATOM 739 O O . VAL A 1 97 ? -7.055 -14.406 -10.734 1 98.69 97 VAL A O 1
ATOM 742 N N . ILE A 1 98 ? -8.344 -13.141 -12.078 1 98.62 98 ILE A N 1
ATOM 743 C CA . ILE A 1 98 ? -8.734 -14.25 -12.938 1 98.62 98 ILE A CA 1
ATOM 744 C C . ILE A 1 98 ? -7.484 -14.906 -13.523 1 98.62 98 ILE A C 1
ATOM 746 O O . ILE A 1 98 ? -7.332 -16.125 -13.461 1 98.62 98 ILE A O 1
ATOM 750 N N . ARG A 1 99 ? -6.621 -14.117 -14.055 1 98.56 99 ARG A N 1
ATOM 751 C CA . ARG A 1 99 ? -5.395 -14.633 -14.648 1 98.56 99 ARG A CA 1
ATOM 752 C C . ARG A 1 99 ? -4.559 -15.383 -13.617 1 98.56 99 ARG A C 1
ATOM 754 O O . ARG A 1 99 ? -4.027 -16.453 -13.906 1 98.56 99 ARG A O 1
ATOM 761 N N . GLY A 1 100 ? -4.395 -14.781 -12.414 1 98.44 100 GLY A N 1
ATOM 762 C CA . GLY A 1 100 ? -3.635 -15.43 -11.359 1 98.44 100 GLY A CA 1
ATOM 763 C C . GLY A 1 100 ? -4.207 -16.781 -10.953 1 98.44 100 GLY A C 1
ATOM 764 O O . GLY A 1 100 ? -3.459 -17.734 -10.734 1 98.44 100 GLY A O 1
ATOM 765 N N . LEU A 1 101 ? -5.535 -16.844 -10.867 1 98.81 101 LEU A N 1
ATOM 766 C CA . LEU A 1 101 ? -6.195 -18.094 -10.531 1 98.81 101 LEU A CA 1
ATOM 767 C C . LEU A 1 101 ? -5.918 -19.156 -11.586 1 98.81 101 LEU A C 1
ATOM 769 O O . LEU A 1 101 ? -5.523 -20.281 -11.258 1 98.81 101 LEU A O 1
ATOM 773 N N . VAL A 1 102 ? -6.113 -18.766 -12.828 1 98.75 102 VAL A N 1
ATOM 774 C CA . VAL A 1 102 ? -5.977 -19.719 -13.938 1 98.75 102 VAL A CA 1
ATOM 775 C C . VAL A 1 102 ? -4.535 -20.203 -14.023 1 98.75 102 VAL A C 1
ATOM 777 O O . VAL A 1 102 ? -4.293 -21.406 -14.156 1 98.75 102 VAL A O 1
ATOM 780 N N . GLN A 1 103 ? -3.643 -19.328 -13.891 1 97.56 103 GLN A N 1
ATOM 781 C CA . GLN A 1 103 ? -2.236 -19.703 -13.992 1 97.56 103 GLN A CA 1
ATOM 782 C C . GLN A 1 103 ? -1.835 -20.641 -12.852 1 97.56 103 GLN A C 1
ATOM 784 O O . GLN A 1 103 ? -1.17 -21.656 -13.078 1 97.56 103 GLN A O 1
ATOM 789 N N . GLU A 1 104 ? -2.223 -20.297 -11.641 1 98.06 104 GLU A N 1
ATOM 790 C CA . GLU A 1 104 ? -1.87 -21.109 -10.477 1 98.06 104 GLU A CA 1
ATOM 791 C C . GLU A 1 104 ? -2.488 -22.5 -10.57 1 98.06 104 GLU A C 1
ATOM 793 O O . GLU A 1 104 ? -1.824 -23.5 -10.297 1 98.06 104 GLU A O 1
ATOM 798 N N . LEU A 1 105 ? -3.709 -22.594 -10.969 1 98.69 105 LEU A N 1
ATOM 799 C CA . LEU A 1 105 ? -4.441 -23.844 -11.07 1 98.69 105 LEU A CA 1
ATOM 800 C C . LEU A 1 105 ? -3.877 -24.719 -12.188 1 98.69 105 LEU A C 1
ATOM 802 O O . LEU A 1 105 ? -3.725 -25.938 -12.023 1 98.69 105 LEU A O 1
ATOM 806 N N . SER A 1 106 ? -3.586 -24.109 -13.344 1 98.12 106 SER A N 1
ATOM 807 C CA . SER A 1 106 ? -3.191 -24.859 -14.539 1 98.12 106 SER A CA 1
ATOM 808 C C . SER A 1 106 ? -1.725 -25.266 -14.469 1 98.12 106 SER A C 1
ATOM 810 O O . SER A 1 106 ? -1.372 -26.391 -14.836 1 98.12 106 SER A O 1
ATOM 812 N N . VAL A 1 107 ? -0.912 -24.375 -14.008 1 95.5 107 VAL A N 1
ATOM 813 C CA . VAL A 1 107 ? 0.526 -24.578 -14.141 1 95.5 107 VAL A CA 1
ATOM 814 C C . VAL A 1 107 ? 1.061 -25.328 -12.922 1 95.5 107 VAL A C 1
ATOM 816 O O . VAL A 1 107 ? 1.839 -26.266 -13.055 1 95.5 107 VAL A O 1
ATOM 819 N N . HIS A 1 108 ? 0.674 -24.969 -11.805 1 96 108 HIS A N 1
ATOM 820 C CA . HIS A 1 108 ? 1.256 -25.562 -10.602 1 96 108 HIS A CA 1
ATOM 821 C C . HIS A 1 108 ? 0.414 -26.734 -10.102 1 96 108 HIS A C 1
ATOM 823 O O . HIS A 1 108 ? 0.94 -27.812 -9.844 1 96 108 HIS A O 1
ATOM 829 N N . TYR A 1 109 ? -0.856 -26.562 -9.992 1 97.94 109 TYR A N 1
ATOM 830 C CA . TYR A 1 109 ? -1.695 -27.656 -9.492 1 97.94 109 TYR A CA 1
ATOM 831 C C . TYR A 1 109 ? -2.084 -28.594 -10.625 1 97.94 109 TYR A C 1
ATOM 833 O O . TYR A 1 109 ? -2.406 -29.766 -10.383 1 97.94 109 TYR A O 1
ATOM 841 N N . ARG A 1 110 ? -2.076 -28.094 -11.875 1 97.69 110 ARG A N 1
ATOM 842 C CA . ARG A 1 110 ? -2.383 -28.891 -13.062 1 97.69 110 ARG A CA 1
ATOM 843 C C . ARG A 1 110 ? -3.764 -29.516 -12.953 1 97.69 110 ARG A C 1
ATOM 845 O O . ARG A 1 110 ? -3.908 -30.734 -13.133 1 97.69 110 ARG A O 1
ATOM 852 N N . VAL A 1 111 ? -4.695 -28.75 -12.711 1 98.38 111 VAL A N 1
ATOM 853 C CA . VAL A 1 111 ? -6.062 -29.219 -12.531 1 98.38 111 VAL A CA 1
ATOM 854 C C . VAL A 1 111 ? -6.633 -29.672 -13.875 1 98.38 111 VAL A C 1
ATOM 856 O O . VAL A 1 111 ? -6.074 -29.359 -14.93 1 98.38 111 VAL A O 1
ATOM 859 N N . LYS A 1 112 ? -7.762 -30.359 -13.812 1 96.5 112 LYS A N 1
ATOM 860 C CA . LYS A 1 112 ? -8.398 -30.953 -14.984 1 96.5 112 LYS A CA 1
ATOM 861 C C . LYS A 1 112 ? -9.008 -29.875 -15.875 1 96.5 112 LYS A C 1
ATOM 863 O O . LYS A 1 112 ? -8.867 -29.922 -17.094 1 96.5 112 LYS A O 1
ATOM 868 N N . ARG A 1 113 ? -9.758 -29 -15.266 1 98.06 113 ARG A N 1
ATOM 869 C CA . ARG A 1 113 ? -10.57 -28.047 -16.031 1 98.06 113 ARG A CA 1
ATOM 870 C C . ARG A 1 113 ? -10.867 -26.797 -15.219 1 98.06 113 ARG A C 1
ATOM 872 O O . ARG A 1 113 ? -11.047 -26.875 -14 1 98.06 113 ARG A O 1
ATOM 879 N N . ILE A 1 114 ? -10.812 -25.625 -15.945 1 98.69 114 ILE A N 1
ATOM 880 C CA . ILE A 1 114 ? -11.211 -24.359 -15.328 1 98.69 114 ILE A CA 1
ATOM 881 C C . ILE A 1 114 ? -12.305 -23.703 -16.172 1 98.69 114 ILE A C 1
ATOM 883 O O . ILE A 1 114 ? -12.109 -23.453 -17.359 1 98.69 114 ILE A O 1
ATOM 887 N N . VAL A 1 115 ? -13.445 -23.375 -15.516 1 97.38 115 VAL A N 1
ATOM 888 C CA . VAL A 1 115 ? -14.594 -22.828 -16.219 1 97.38 115 VAL A CA 1
ATOM 889 C C . VAL A 1 115 ? -14.953 -21.469 -15.633 1 97.38 115 VAL A C 1
ATOM 891 O O . VAL A 1 115 ? -15.016 -21.312 -14.414 1 97.38 115 VAL A O 1
ATOM 894 N N . GLY A 1 116 ? -15.055 -20.484 -16.5 1 97.06 116 GLY A N 1
ATOM 895 C CA . GLY A 1 116 ? -15.578 -19.172 -16.094 1 97.06 116 GLY A CA 1
ATOM 896 C C . GLY A 1 116 ? -17.062 -19.031 -16.359 1 97.06 116 GLY A C 1
ATOM 897 O O . GLY A 1 116 ? -17.547 -19.297 -17.469 1 97.06 116 GLY A O 1
ATOM 898 N N . PHE A 1 117 ? -17.797 -18.656 -15.336 1 94.25 117 PHE A N 1
ATOM 899 C CA . PHE A 1 117 ? -19.219 -18.375 -15.484 1 94.25 117 PHE A CA 1
ATOM 900 C C . PHE A 1 117 ? -19.453 -16.922 -15.844 1 94.25 117 PHE A C 1
ATOM 902 O O . PHE A 1 117 ? -18.984 -16.016 -15.133 1 94.25 117 PHE A O 1
ATOM 909 N N . ARG A 1 118 ? -20.188 -16.656 -16.859 1 92.25 118 ARG A N 1
ATOM 910 C CA . ARG A 1 118 ? -20.25 -15.305 -17.422 1 92.25 118 ARG A CA 1
ATOM 911 C C . ARG A 1 118 ? -21.453 -14.539 -16.891 1 92.25 118 ARG A C 1
ATOM 913 O O . ARG A 1 118 ? -22.469 -15.141 -16.562 1 92.25 118 ARG A O 1
ATOM 920 N N . ASN A 1 119 ? -21.297 -13.227 -16.734 1 83.12 119 ASN A N 1
ATOM 921 C CA . ASN A 1 119 ? -22.312 -12.211 -16.516 1 83.12 119 ASN A CA 1
ATOM 922 C C . ASN A 1 119 ? -23.031 -12.422 -15.188 1 83.12 119 ASN A C 1
ATOM 924 O O . ASN A 1 119 ? -24.156 -11.93 -14.992 1 83.12 119 ASN A O 1
ATOM 928 N N . GLY A 1 120 ? -22.531 -13.102 -14.289 1 66.56 120 GLY A N 1
ATOM 929 C CA . GLY A 1 120 ? -23.078 -13.258 -12.953 1 66.56 120 GLY A CA 1
ATOM 930 C C . GLY A 1 120 ? -24.109 -14.359 -12.859 1 66.56 120 GLY A C 1
ATOM 931 O O . GLY A 1 120 ? -23.922 -15.344 -12.141 1 66.56 120 GLY A O 1
ATOM 932 N N . PRO A 1 121 ? -25.172 -14.148 -13.75 1 57.84 121 PRO A N 1
ATOM 933 C CA . PRO A 1 121 ? -26.219 -15.164 -13.781 1 57.84 121 PRO A CA 1
ATOM 934 C C . PRO A 1 121 ? -25.75 -16.5 -14.352 1 57.84 121 PRO A C 1
ATOM 936 O O . PRO A 1 121 ? -26.531 -17.438 -14.492 1 57.84 121 PRO A O 1
ATOM 939 N N . GLY A 1 122 ? -24.656 -16.562 -14.57 1 59.69 122 GLY A N 1
ATOM 940 C CA . GLY A 1 122 ? -24.203 -17.781 -15.203 1 59.69 122 GLY A CA 1
ATOM 941 C C . GLY A 1 122 ? -24.375 -19.016 -14.32 1 59.69 122 GLY A C 1
ATOM 942 O O . GLY A 1 122 ? -24.328 -20.141 -14.805 1 59.69 122 GLY A O 1
ATOM 943 N N . LEU A 1 123 ? -24.766 -18.75 -13.133 1 71.88 123 LEU A N 1
ATOM 944 C CA . LEU A 1 123 ? -24.938 -19.906 -12.266 1 71.88 123 LEU A CA 1
ATOM 945 C C . LEU A 1 123 ? -26.406 -20.281 -12.133 1 71.88 123 LEU A C 1
ATOM 947 O O . LEU A 1 123 ? -26.75 -21.25 -11.461 1 71.88 123 LEU A O 1
ATOM 951 N N . THR A 1 124 ? -27.125 -19.469 -12.945 1 73.12 124 THR A N 1
ATOM 952 C CA . THR A 1 124 ? -28.547 -19.797 -12.938 1 73.12 124 THR A CA 1
ATOM 953 C C . THR A 1 124 ? -28.844 -20.906 -13.938 1 73.12 124 THR A C 1
ATOM 955 O O . THR A 1 124 ? -28.047 -21.188 -14.828 1 73.12 124 THR A O 1
ATOM 958 N N . ALA A 1 125 ? -30.016 -21.438 -13.727 1 73.38 125 ALA A N 1
ATOM 959 C CA . ALA A 1 125 ? -30.438 -22.531 -14.609 1 73.38 125 ALA A CA 1
ATOM 960 C C . ALA A 1 125 ? -30.578 -22.047 -16.047 1 73.38 125 ALA A C 1
ATOM 962 O O . ALA A 1 125 ? -30.219 -22.75 -16.984 1 73.38 125 ALA A O 1
ATOM 963 N N . ALA A 1 126 ? -31 -20.844 -16.188 1 75.81 126 ALA A N 1
ATOM 964 C CA . ALA A 1 126 ? -31.312 -20.312 -17.516 1 75.81 126 ALA A CA 1
ATOM 965 C C . ALA A 1 126 ? -30.031 -19.969 -18.281 1 75.81 126 ALA A C 1
ATOM 967 O O . ALA A 1 126 ? -30.016 -19.984 -19.516 1 75.81 126 ALA A O 1
ATOM 968 N N . HIS A 1 127 ? -28.984 -19.844 -17.547 1 76.88 127 HIS A N 1
ATOM 969 C CA . HIS A 1 127 ? -27.766 -19.375 -18.219 1 76.88 127 HIS A CA 1
ATOM 970 C C . HIS A 1 127 ? -26.578 -20.266 -17.875 1 76.88 127 HIS A C 1
ATOM 972 O O . HIS A 1 127 ? -25.438 -19.859 -18.031 1 76.88 127 HIS A O 1
ATOM 978 N N . ARG A 1 128 ? -26.906 -21.422 -17.469 1 77.06 128 ARG A N 1
ATOM 979 C CA . ARG A 1 128 ? -25.875 -22.312 -16.953 1 77.06 128 ARG A CA 1
ATOM 980 C C . ARG A 1 128 ? -24.875 -22.703 -18.031 1 77.06 128 ARG A C 1
ATOM 982 O O . ARG A 1 128 ? -23.75 -23.109 -17.734 1 77.06 128 ARG A O 1
ATOM 989 N N . ASP A 1 129 ? -25.266 -22.438 -19.266 1 81.06 129 ASP A N 1
ATOM 990 C CA . ASP A 1 129 ? -24.375 -22.859 -20.344 1 81.06 129 ASP A CA 1
ATOM 991 C C . ASP A 1 129 ? -23.547 -21.688 -20.875 1 81.06 129 ASP A C 1
ATOM 993 O O . ASP A 1 129 ? -22.656 -21.875 -21.703 1 81.06 129 ASP A O 1
ATOM 997 N N . ASP A 1 130 ? -23.781 -20.594 -20.266 1 88.31 130 ASP A N 1
ATOM 998 C CA . ASP A 1 130 ? -22.953 -19.453 -20.656 1 88.31 130 ASP A CA 1
ATOM 999 C C . ASP A 1 130 ? -21.641 -19.438 -19.891 1 88.31 130 ASP A C 1
ATOM 1001 O O . ASP A 1 130 ? -21.469 -18.656 -18.938 1 88.31 130 ASP A O 1
ATOM 1005 N N . THR A 1 131 ? -20.797 -20.375 -20.312 1 93.31 131 THR A N 1
ATOM 1006 C CA . THR A 1 131 ? -19.5 -20.547 -19.672 1 93.31 131 THR A CA 1
ATOM 1007 C C . THR A 1 131 ? -18.359 -20.422 -20.688 1 93.31 131 THR A C 1
ATOM 1009 O O . THR A 1 131 ? -18.594 -20.484 -21.891 1 93.31 131 THR A O 1
ATOM 1012 N N . VAL A 1 132 ? -17.281 -20.062 -20.266 1 95.44 132 VAL A N 1
ATOM 1013 C CA . VAL A 1 132 ? -16.078 -20.031 -21.094 1 95.44 132 VAL A CA 1
ATOM 1014 C C . VAL A 1 132 ? -14.984 -20.891 -20.469 1 95.44 132 VAL A C 1
ATOM 1016 O O . VAL A 1 132 ? -14.812 -20.875 -19.234 1 95.44 132 VAL A O 1
ATOM 1019 N N . GLU A 1 133 ? -14.305 -21.688 -21.344 1 97.5 133 GLU A N 1
ATOM 1020 C CA . GLU A 1 133 ? -13.125 -22.422 -20.875 1 97.5 133 GLU A CA 1
ATOM 1021 C C . GLU A 1 133 ? -11.938 -2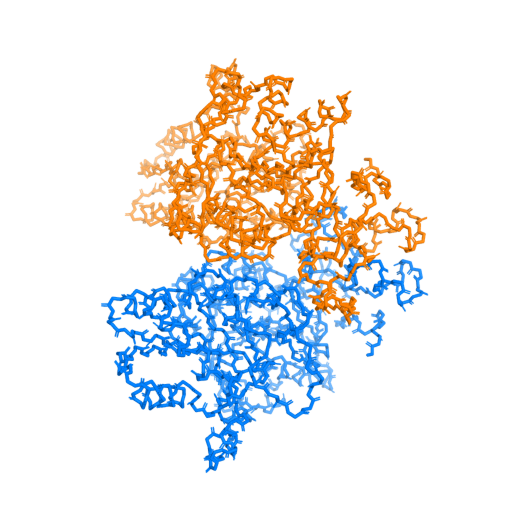1.484 -20.656 1 97.5 133 GLU A C 1
ATOM 1023 O O . GLU A 1 133 ? -11.602 -20.703 -21.547 1 97.5 133 GLU A O 1
ATOM 1028 N N . LEU A 1 134 ? -11.359 -21.562 -19.484 1 98.44 134 LEU A N 1
ATOM 1029 C CA . LEU A 1 134 ? -10.227 -20.703 -19.156 1 98.44 134 LEU A CA 1
ATOM 1030 C C . LEU A 1 134 ? -8.922 -21.5 -19.172 1 98.44 134 LEU A C 1
ATOM 1032 O O . LEU A 1 134 ? -8.789 -22.484 -18.453 1 98.44 134 LEU A O 1
ATOM 1036 N N . THR A 1 135 ? -8.023 -21.094 -20 1 98.06 135 THR A N 1
ATOM 1037 C CA . THR A 1 135 ? -6.676 -21.641 -20.125 1 98.06 135 THR A CA 1
ATOM 1038 C C . THR A 1 135 ? -5.629 -20.531 -20.047 1 98.06 135 THR A C 1
ATOM 1040 O O . THR A 1 135 ? -5.957 -19.359 -20.188 1 98.06 135 THR A O 1
ATOM 1043 N N . PRO A 1 136 ? -4.398 -20.922 -19.766 1 96 136 PRO A N 1
ATOM 1044 C CA . PRO A 1 136 ? -3.346 -19.906 -19.734 1 96 136 PRO A CA 1
ATOM 1045 C C . PRO A 1 136 ? -3.287 -19.094 -21.031 1 96 136 PRO A C 1
ATOM 1047 O O . PRO A 1 136 ? -2.982 -17.891 -21 1 96 136 PRO A O 1
ATOM 1050 N N . GLU A 1 137 ? -3.604 -19.672 -22.141 1 95.19 137 GLU A N 1
ATOM 1051 C CA . GLU A 1 137 ? -3.6 -18.953 -23.422 1 95.19 137 GLU A CA 1
ATOM 1052 C C . GLU A 1 137 ? -4.711 -17.922 -23.484 1 95.19 137 GLU A C 1
ATOM 1054 O O . GLU A 1 137 ? -4.5 -16.797 -23.953 1 95.19 137 GLU A O 1
ATOM 1059 N N . VAL A 1 138 ? -5.82 -18.297 -22.969 1 96.56 138 VAL A N 1
ATOM 1060 C CA . VAL A 1 138 ? -7 -17.438 -23 1 96.56 138 VAL A CA 1
ATOM 1061 C C . VAL A 1 138 ? -6.777 -16.219 -22.109 1 96.56 138 VAL A C 1
ATOM 1063 O O . VAL A 1 138 ? -7.219 -15.117 -22.453 1 96.56 138 VAL A O 1
ATOM 1066 N N . VAL A 1 139 ? -6.027 -16.391 -21.016 1 97.44 139 VAL A N 1
ATOM 1067 C CA . VAL A 1 139 ? -5.941 -15.312 -20.031 1 97.44 139 VAL A CA 1
ATOM 1068 C C . VAL A 1 139 ? -4.586 -14.617 -20.141 1 97.44 139 VAL A C 1
ATOM 1070 O O . VAL A 1 139 ? -4.234 -13.797 -19.297 1 97.44 139 VAL A O 1
ATOM 1073 N N . ARG A 1 140 ? -3.863 -14.82 -21.125 1 93.88 140 ARG A N 1
ATOM 1074 C CA . ARG A 1 140 ? -2.465 -14.422 -21.25 1 93.88 140 ARG A CA 1
ATOM 1075 C C . ARG A 1 140 ? -2.307 -12.922 -21.062 1 93.88 140 ARG A C 1
ATOM 1077 O O . ARG A 1 140 ? -1.398 -12.461 -20.375 1 93.88 140 ARG A O 1
ATOM 1084 N N . ASP A 1 141 ? -3.207 -12.07 -21.609 1 93.56 141 ASP A N 1
ATOM 1085 C CA . ASP A 1 141 ? -2.963 -10.633 -21.641 1 93.56 141 ASP A CA 1
ATOM 1086 C C . ASP A 1 141 ? -4.109 -9.867 -20.984 1 93.56 141 ASP A C 1
ATOM 1088 O O . ASP A 1 141 ? -4.191 -8.641 -21.109 1 93.56 141 ASP A O 1
ATOM 1092 N N . ILE A 1 142 ? -4.93 -10.586 -20.281 1 96.75 142 ILE A N 1
ATOM 1093 C CA . ILE A 1 142 ? -6.164 -9.945 -19.828 1 96.75 142 ILE A CA 1
ATOM 1094 C C . ILE A 1 142 ? -5.863 -8.984 -18.688 1 96.75 142 ILE A C 1
ATOM 1096 O O . ILE A 1 142 ? -6.676 -8.117 -18.359 1 96.75 142 ILE A O 1
ATOM 1100 N N . HIS A 1 143 ? -4.707 -9.156 -17.984 1 94.5 143 HIS A N 1
ATOM 1101 C CA . HIS A 1 143 ? -4.355 -8.297 -16.859 1 94.5 143 HIS A CA 1
ATOM 1102 C C . HIS A 1 143 ? -4.105 -6.863 -17.312 1 94.5 143 HIS A C 1
ATOM 1104 O O . HIS A 1 143 ? -4.059 -5.945 -16.5 1 94.5 143 HIS A O 1
ATOM 1110 N N . ASN A 1 144 ? -3.947 -6.609 -18.625 1 93.5 144 ASN A N 1
ATOM 1111 C CA . ASN A 1 144 ? -3.711 -5.285 -19.188 1 93.5 144 ASN A CA 1
ATOM 1112 C C . ASN A 1 144 ? -5.02 -4.543 -19.438 1 93.5 144 ASN A C 1
ATOM 1114 O O . ASN A 1 144 ? -5.012 -3.377 -19.844 1 93.5 144 ASN A O 1
ATOM 1118 N N . LEU A 1 145 ? -6.09 -5.195 -19.125 1 93.81 145 LEU A N 1
ATOM 1119 C CA . LEU A 1 145 ? -7.402 -4.637 -19.422 1 93.81 145 LEU A CA 1
ATOM 1120 C C . LEU A 1 145 ? -8.141 -4.25 -18.141 1 93.81 145 LEU A C 1
ATOM 1122 O O . LEU A 1 145 ? -8.008 -4.922 -17.125 1 93.81 145 LEU A O 1
ATOM 1126 N N . GLY A 1 146 ? -8.914 -3.195 -18.25 1 93.31 146 GLY A N 1
ATOM 1127 C CA . GLY A 1 146 ? -9.914 -2.922 -17.234 1 93.31 146 GLY A CA 1
ATOM 1128 C C . GLY A 1 146 ? -11.148 -3.791 -17.359 1 93.31 146 GLY A C 1
ATOM 1129 O O . GLY A 1 146 ? -11.352 -4.441 -18.391 1 93.31 146 GLY A O 1
ATOM 1130 N N . GLY A 1 147 ? -11.883 -3.816 -16.25 1 93.31 147 GLY A N 1
ATOM 1131 C CA . GLY A 1 147 ? -13.094 -4.621 -16.312 1 93.31 147 GLY A CA 1
ATOM 1132 C C . GLY A 1 147 ? -12.844 -6.094 -16.031 1 93.31 147 GLY A C 1
ATOM 1133 O O . GLY A 1 147 ? -11.977 -6.438 -15.227 1 93.31 147 GLY A O 1
ATOM 1134 N N . THR A 1 148 ? -13.734 -6.93 -16.562 1 95.94 148 THR A N 1
ATOM 1135 C CA . THR A 1 148 ? -13.633 -8.375 -16.406 1 95.94 148 THR A CA 1
ATOM 1136 C C . THR A 1 148 ? -14.008 -9.078 -17.703 1 95.94 148 THR A C 1
ATOM 1138 O O . THR A 1 148 ? -14.953 -8.68 -18.391 1 95.94 148 THR A O 1
ATOM 1141 N N . ILE A 1 149 ? -13.289 -10.102 -18.047 1 96.12 149 ILE A N 1
ATOM 1142 C CA . ILE A 1 149 ? -13.555 -10.844 -19.281 1 96.12 149 ILE A CA 1
ATOM 1143 C C . ILE A 1 149 ? -14.781 -11.734 -19.078 1 96.12 149 ILE A C 1
ATOM 1145 O O . ILE A 1 149 ? -15.328 -12.266 -20.047 1 96.12 149 ILE A O 1
ATOM 1149 N N . LEU A 1 150 ? -15.219 -11.898 -17.844 1 95.06 150 LEU A N 1
ATOM 1150 C CA . LEU A 1 150 ? -16.312 -12.812 -17.547 1 95.06 150 LEU A CA 1
ATOM 1151 C C . LEU A 1 150 ? -17.641 -12.055 -17.5 1 95.06 150 LEU A C 1
ATOM 1153 O O . LEU A 1 150 ? -18.719 -12.672 -17.5 1 95.06 150 LEU A O 1
ATOM 1157 N N . GLY A 1 151 ? -17.547 -10.781 -17.594 1 91.38 151 GLY A N 1
ATOM 1158 C CA . GLY A 1 151 ? -18.75 -10.016 -17.359 1 91.38 151 GLY A CA 1
ATOM 1159 C C . GLY A 1 151 ? -19.219 -10.047 -15.906 1 91.38 151 GLY A C 1
ATOM 1160 O O . GLY A 1 151 ? -18.703 -10.836 -15.109 1 91.38 151 GLY A O 1
ATOM 1161 N N . SER A 1 152 ? -20.078 -9.141 -15.594 1 85.25 152 SER A N 1
ATOM 1162 C CA . SER A 1 152 ? -20.562 -9.039 -14.219 1 85.25 152 SER A CA 1
ATOM 1163 C C . SER A 1 152 ? -22.031 -8.648 -14.164 1 85.25 152 SER A C 1
ATOM 1165 O O . SER A 1 152 ? -22.594 -8.172 -15.156 1 85.25 152 SER A O 1
ATOM 1167 N N . SER A 1 153 ? -22.672 -9.117 -13.109 1 76.12 153 SER A N 1
ATOM 1168 C CA . SER A 1 153 ? -24.062 -8.711 -12.914 1 76.12 153 SER A CA 1
ATOM 1169 C C . SER A 1 153 ? -24.344 -8.391 -11.445 1 76.12 153 SER A C 1
ATOM 1171 O O . SER A 1 153 ? -23.547 -8.727 -10.57 1 76.12 153 SER A O 1
ATOM 1173 N N . ARG A 1 154 ? -25.422 -7.59 -11.344 1 69 154 ARG A N 1
ATOM 1174 C CA . ARG A 1 154 ? -25.938 -7.297 -10.008 1 69 154 ARG A CA 1
ATOM 1175 C C . ARG A 1 154 ? -27.234 -8.062 -9.734 1 69 154 ARG A C 1
ATOM 1177 O O . ARG A 1 154 ? -27.938 -8.453 -10.664 1 69 154 ARG A O 1
ATOM 1184 N N . GLY A 1 155 ? -27.406 -8.5 -8.516 1 70 155 GLY A N 1
ATOM 1185 C CA . GLY A 1 155 ? -28.672 -9.125 -8.156 1 70 155 GLY A CA 1
ATOM 1186 C C . GLY A 1 155 ? -28.5 -10.516 -7.566 1 70 155 GLY A C 1
ATOM 1187 O O . GLY A 1 155 ? -27.531 -11.203 -7.855 1 70 155 GLY A O 1
ATOM 1188 N N . GLY A 1 156 ? -29.406 -10.875 -6.668 1 70 156 GLY A N 1
ATOM 1189 C CA . GLY A 1 156 ? -29.406 -12.172 -6 1 70 156 GLY A CA 1
ATOM 1190 C C . GLY A 1 156 ? -29.891 -13.305 -6.887 1 70 156 GLY A C 1
ATOM 1191 O O . GLY A 1 156 ? -30.734 -13.102 -7.762 1 70 156 GLY A O 1
ATOM 1192 N N . GLN A 1 157 ? -29.25 -14.391 -6.797 1 76.94 157 GLN A N 1
ATOM 1193 C CA . GLN A 1 157 ? -29.656 -15.609 -7.496 1 76.94 157 GLN A CA 1
ATOM 1194 C C . GLN A 1 157 ? -30.016 -16.719 -6.508 1 76.94 157 GLN A C 1
ATOM 1196 O O . GLN A 1 157 ? -29.625 -16.672 -5.344 1 76.94 157 GLN A O 1
ATOM 1201 N N . ASP A 1 158 ? -30.781 -17.641 -7.031 1 85.19 158 ASP A N 1
ATOM 1202 C CA . ASP A 1 158 ? -31.188 -18.766 -6.203 1 85.19 158 ASP A CA 1
ATOM 1203 C C . ASP A 1 158 ? -30.016 -19.719 -5.938 1 85.19 158 ASP A C 1
ATOM 1205 O O . ASP A 1 158 ? -29.406 -20.25 -6.871 1 85.19 158 ASP A O 1
ATOM 1209 N N . ALA A 1 159 ? -29.797 -19.953 -4.645 1 88.12 159 ALA A N 1
ATOM 1210 C CA . ALA A 1 159 ? -28.625 -20.734 -4.23 1 88.12 159 ALA A CA 1
ATOM 1211 C C . ALA A 1 159 ? -28.75 -22.188 -4.691 1 88.12 159 ALA A C 1
ATOM 1213 O O . ALA A 1 159 ? -27.75 -22.797 -5.066 1 88.12 159 ALA A O 1
ATOM 1214 N N . ASP A 1 160 ? -29.922 -22.688 -4.672 1 89.31 160 ASP A N 1
ATOM 1215 C CA . ASP A 1 160 ? -30.125 -24.078 -5.059 1 89.31 160 ASP A CA 1
ATOM 1216 C C . ASP A 1 160 ? -29.859 -24.281 -6.551 1 89.31 160 ASP A C 1
ATOM 1218 O O . ASP A 1 160 ? -29.281 -25.297 -6.953 1 89.31 160 ASP A O 1
ATOM 1222 N N . GLU A 1 161 ? -30.312 -23.328 -7.273 1 89 161 GLU A N 1
ATOM 1223 C CA . GLU A 1 161 ? -30.047 -23.391 -8.703 1 89 161 GLU A CA 1
ATOM 1224 C C . GLU A 1 161 ? -28.547 -23.297 -8.984 1 89 161 GLU A C 1
ATOM 1226 O O . GLU A 1 161 ? -28.031 -23.969 -9.883 1 89 161 GLU A O 1
ATOM 1231 N N . MET A 1 162 ? -27.906 -22.531 -8.258 1 90.69 162 MET A N 1
ATOM 1232 C CA . MET A 1 162 ? -26.469 -22.375 -8.43 1 90.69 162 MET A CA 1
ATOM 1233 C C . MET A 1 162 ? -25.734 -23.688 -8.117 1 90.69 162 MET A C 1
ATOM 1235 O O . MET A 1 162 ? -24.812 -24.078 -8.836 1 90.69 162 MET A O 1
ATOM 1239 N N . VAL A 1 163 ? -26.172 -24.328 -7.086 1 93.81 163 VAL A N 1
ATOM 1240 C CA . VAL A 1 163 ? -25.547 -25.578 -6.688 1 93.81 163 VAL A CA 1
ATOM 1241 C C . VAL A 1 163 ? -25.781 -26.641 -7.77 1 93.81 163 VAL A C 1
ATOM 1243 O O . VAL A 1 163 ? -24.891 -27.422 -8.07 1 93.81 163 VAL A O 1
ATOM 1246 N N . GLU A 1 164 ? -26.984 -26.625 -8.328 1 92.5 164 GLU A N 1
ATOM 1247 C CA . GLU A 1 164 ? -27.281 -27.562 -9.406 1 92.5 164 GLU A CA 1
ATOM 1248 C C . GLU A 1 164 ? -26.359 -27.344 -10.602 1 92.5 164 GLU A C 1
ATOM 1250 O O . GLU A 1 164 ? -25.875 -28.297 -11.211 1 92.5 164 GLU A O 1
ATOM 1255 N N . THR A 1 165 ? -26.203 -26.094 -10.898 1 92.31 165 THR A N 1
ATOM 1256 C CA . THR A 1 165 ? -25.328 -25.75 -12.008 1 92.31 165 THR A CA 1
ATOM 1257 C C . THR A 1 165 ? -23.891 -26.234 -11.734 1 92.31 165 THR A C 1
ATOM 1259 O O . THR A 1 165 ? -23.25 -26.781 -12.625 1 92.31 165 THR A O 1
ATOM 1262 N N . LEU A 1 166 ? -23.391 -26.047 -10.547 1 95.06 166 LEU A N 1
ATOM 1263 C CA . LEU A 1 166 ? -22.047 -26.484 -10.188 1 95.06 166 LEU A CA 1
ATOM 1264 C C . LEU A 1 166 ? -21.922 -28 -10.281 1 95.06 166 LEU A C 1
ATOM 1266 O O . LEU A 1 166 ? -20.922 -28.516 -10.805 1 95.06 166 LEU A O 1
ATOM 1270 N N . ALA A 1 167 ? -22.906 -28.688 -9.797 1 94.31 167 ALA A N 1
ATOM 1271 C CA . ALA A 1 167 ? -22.922 -30.141 -9.844 1 94.31 167 ALA A CA 1
ATOM 1272 C C . ALA A 1 167 ? -22.922 -30.656 -11.281 1 94.31 167 ALA A C 1
ATOM 1274 O O . ALA A 1 167 ? -22.203 -31.594 -11.609 1 94.31 167 ALA A O 1
ATOM 1275 N N . LEU A 1 168 ? -23.734 -30.016 -12.102 1 93.44 168 LEU A N 1
ATOM 1276 C CA . LEU A 1 168 ? -23.844 -30.422 -13.492 1 93.44 168 LEU A CA 1
ATOM 1277 C C . LEU A 1 168 ? -22.531 -30.234 -14.234 1 93.44 168 LEU A C 1
ATOM 1279 O O . LEU A 1 168 ? -22.188 -31.016 -15.117 1 93.44 168 LEU A O 1
ATOM 1283 N N . HIS A 1 169 ? -21.781 -29.203 -13.883 1 94.5 169 HIS A N 1
ATOM 1284 C CA . HIS A 1 169 ? -20.516 -28.922 -14.539 1 94.5 169 HIS A CA 1
ATOM 1285 C C . HIS A 1 169 ? -19.359 -29.641 -13.859 1 94.5 169 HIS A C 1
ATOM 1287 O O . HIS A 1 169 ? -18.219 -29.547 -14.305 1 94.5 169 HIS A O 1
ATOM 1293 N N . GLY A 1 170 ? -19.656 -30.328 -12.758 1 96 170 GLY A N 1
ATOM 1294 C CA . GLY A 1 170 ? -18.641 -31.078 -12.055 1 96 170 GLY A CA 1
ATOM 1295 C C . GLY A 1 170 ? -17.656 -30.203 -11.312 1 96 170 GLY A C 1
ATOM 1296 O O . GLY A 1 170 ? -16.469 -30.547 -11.227 1 96 170 GLY A O 1
ATOM 1297 N N . VAL A 1 171 ? -18.094 -29.109 -10.828 1 97.38 171 VAL A N 1
ATOM 1298 C CA . VAL A 1 171 ? -17.219 -28.156 -10.172 1 97.38 171 VAL A CA 1
ATOM 1299 C C . VAL A 1 171 ? -16.875 -28.641 -8.766 1 97.38 171 VAL A C 1
ATOM 1301 O O . VAL A 1 171 ? -17.781 -29 -7.996 1 97.38 171 VAL A O 1
ATOM 1304 N N . ASP A 1 172 ? -15.57 -28.672 -8.445 1 98.44 172 ASP A N 1
ATOM 1305 C CA . ASP A 1 172 ? -15.078 -29.062 -7.125 1 98.44 172 ASP A CA 1
ATOM 1306 C C . ASP A 1 172 ? -14.703 -27.828 -6.301 1 98.44 172 ASP A C 1
ATOM 1308 O O . ASP A 1 172 ? -14.766 -27.859 -5.07 1 98.44 172 ASP A O 1
ATOM 1312 N N . VAL A 1 173 ? -14.219 -26.844 -7.012 1 98.31 173 VAL A N 1
ATOM 1313 C CA . VAL A 1 173 ? -13.766 -25.609 -6.391 1 98.31 173 VAL A CA 1
ATOM 1314 C C . VAL A 1 173 ? -14.398 -24.406 -7.102 1 98.31 173 VAL A C 1
ATOM 1316 O O . VAL A 1 173 ? -14.391 -24.344 -8.328 1 98.31 173 VAL A O 1
ATOM 1319 N N . MET A 1 174 ? -14.977 -23.5 -6.27 1 97.94 174 MET A N 1
ATOM 1320 C CA . MET A 1 174 ? -15.625 -22.312 -6.82 1 97.94 174 MET A CA 1
ATOM 1321 C C . MET A 1 174 ? -15.008 -21.047 -6.246 1 97.94 174 MET A C 1
ATOM 1323 O O . MET A 1 174 ? -14.961 -20.875 -5.027 1 97.94 174 MET A O 1
ATOM 1327 N N . PHE A 1 175 ? -14.492 -20.203 -7.133 1 98.38 175 PHE A N 1
ATOM 1328 C CA . PHE A 1 175 ? -13.977 -18.891 -6.734 1 98.38 175 PHE A CA 1
ATOM 1329 C C . PHE A 1 175 ? -15 -17.797 -7.039 1 98.38 175 PHE A C 1
ATOM 1331 O O . PHE A 1 175 ? -15.453 -17.672 -8.172 1 98.38 175 PHE A O 1
ATOM 1338 N N . VAL A 1 176 ? -15.336 -17.031 -6.035 1 96.44 176 VAL A N 1
ATOM 1339 C CA . VAL A 1 176 ? -16.25 -15.914 -6.18 1 96.44 176 VAL A CA 1
ATOM 1340 C C . VAL A 1 176 ? -15.5 -14.602 -5.988 1 96.44 176 VAL A C 1
ATOM 1342 O O . VAL A 1 176 ? -15.062 -14.281 -4.883 1 96.44 176 VAL A O 1
ATOM 1345 N N . ILE A 1 177 ? -15.328 -13.844 -7.066 1 97.12 177 ILE A N 1
ATOM 1346 C CA . ILE A 1 177 ? -14.695 -12.531 -7.02 1 97.12 177 ILE A CA 1
ATOM 1347 C C . ILE A 1 177 ? -15.758 -11.438 -6.984 1 97.12 177 ILE A C 1
ATOM 1349 O O . ILE A 1 177 ? -16.469 -11.227 -7.969 1 97.12 177 ILE A O 1
ATOM 1353 N N . GLY A 1 178 ? -15.906 -10.781 -5.848 1 93.94 178 GLY A N 1
ATOM 1354 C CA . GLY A 1 178 ? -16.984 -9.812 -5.727 1 93.94 178 GLY A CA 1
ATOM 1355 C C . GLY A 1 178 ? -16.875 -8.945 -4.484 1 93.94 178 GLY A C 1
ATOM 1356 O O . GLY A 1 178 ? -15.93 -9.094 -3.703 1 93.94 178 GLY A O 1
ATOM 1357 N N . GLY A 1 179 ? -17.719 -7.961 -4.395 1 91.81 179 GLY A N 1
ATOM 1358 C CA . GLY A 1 179 ? -17.781 -7.105 -3.223 1 91.81 179 GLY A CA 1
ATOM 1359 C C . GLY A 1 179 ? -18.672 -7.66 -2.127 1 91.81 179 GLY A C 1
ATOM 1360 O O . GLY A 1 179 ? -18.734 -8.875 -1.925 1 91.81 179 GLY A O 1
ATOM 1361 N N . ASP A 1 180 ? -19.266 -6.75 -1.414 1 88.94 180 ASP A N 1
ATOM 1362 C CA . ASP A 1 180 ? -20.156 -7.137 -0.317 1 88.94 180 ASP A CA 1
ATOM 1363 C C . ASP A 1 180 ? -21.266 -8.047 -0.809 1 88.94 180 ASP A C 1
ATOM 1365 O O . ASP A 1 180 ? -21.531 -9.094 -0.21 1 88.94 180 ASP A O 1
ATOM 1369 N N . GLY A 1 181 ? -21.938 -7.676 -1.853 1 87.69 181 GLY A N 1
ATOM 1370 C CA . GLY A 1 181 ? -22.984 -8.508 -2.43 1 87.69 181 GLY A CA 1
ATOM 1371 C C . GLY A 1 181 ? -22.484 -9.867 -2.877 1 87.69 181 GLY A C 1
ATOM 1372 O O . GLY A 1 181 ? -23.156 -10.883 -2.689 1 87.69 181 GLY A O 1
ATOM 1373 N N . GLY A 1 182 ? -21.344 -9.883 -3.523 1 90.75 182 GLY A N 1
ATOM 1374 C CA . GLY A 1 182 ? -20.719 -11.133 -3.939 1 90.75 182 GLY A CA 1
ATOM 1375 C C . GLY A 1 182 ? -20.375 -12.047 -2.775 1 90.75 182 GLY A C 1
ATOM 1376 O O . GLY A 1 182 ? -20.578 -13.258 -2.85 1 90.75 182 GLY A O 1
ATOM 1377 N N . MET A 1 183 ? -19.859 -11.484 -1.681 1 92.19 183 MET A N 1
ATOM 1378 C CA . MET A 1 183 ? -19.5 -12.266 -0.501 1 92.19 183 MET A CA 1
ATOM 1379 C C . MET A 1 183 ? -20.75 -12.828 0.165 1 92.19 183 MET A C 1
ATOM 1381 O O . MET A 1 183 ? -20.734 -13.945 0.69 1 92.19 183 MET A O 1
ATOM 1385 N N . ARG A 1 184 ? -21.828 -12.102 0.139 1 90.5 184 ARG A N 1
ATOM 1386 C CA . ARG A 1 184 ? -23.094 -12.609 0.647 1 90.5 184 ARG A CA 1
ATOM 1387 C C . ARG A 1 184 ? -23.594 -13.781 -0.199 1 90.5 184 ARG A C 1
ATOM 1389 O O . ARG A 1 184 ? -24.031 -14.797 0.337 1 90.5 184 ARG A O 1
ATOM 1396 N N . ALA A 1 185 ? -23.531 -13.562 -1.495 1 89.62 185 ALA A N 1
ATOM 1397 C CA . ALA A 1 185 ? -23.922 -14.641 -2.404 1 89.62 185 ALA A CA 1
ATOM 1398 C C . ALA A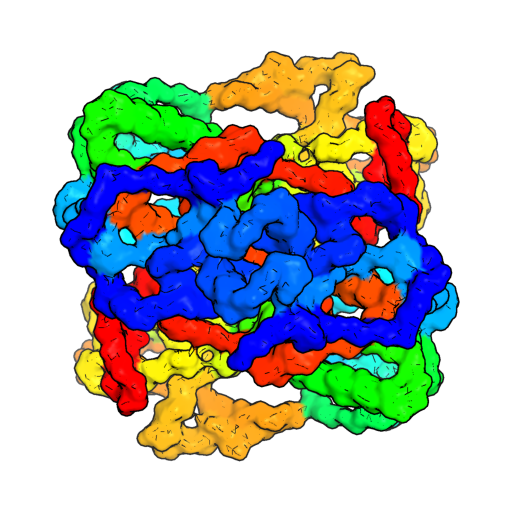 1 185 ? -23.078 -15.891 -2.16 1 89.62 185 ALA A C 1
ATOM 1400 O O . ALA A 1 185 ? -23.609 -17 -2.172 1 89.62 185 ALA A O 1
ATOM 1401 N N . ALA A 1 186 ? -21.797 -15.711 -1.976 1 93.5 186 ALA A N 1
ATOM 1402 C CA . ALA A 1 186 ? -20.906 -16.828 -1.702 1 93.5 186 ALA A CA 1
ATOM 1403 C C . ALA A 1 186 ? -21.281 -17.531 -0.401 1 93.5 186 ALA A C 1
ATOM 1405 O O . ALA A 1 186 ? -21.156 -18.75 -0.291 1 93.5 186 ALA A O 1
ATOM 1406 N N . THR A 1 187 ? -21.688 -16.766 0.569 1 93.5 187 THR A N 1
ATOM 1407 C CA . THR A 1 187 ? -22.125 -17.312 1.844 1 93.5 187 THR A CA 1
ATOM 1408 C C . THR A 1 187 ? -23.344 -18.203 1.652 1 93.5 187 THR A C 1
ATOM 1410 O O . THR A 1 187 ? -23.375 -19.328 2.156 1 93.5 187 THR A O 1
ATOM 1413 N N . PHE A 1 188 ? -24.328 -17.734 0.908 1 92.75 188 PHE A N 1
ATOM 1414 C CA . PHE A 1 188 ? -25.547 -18.5 0.649 1 92.75 188 PHE A CA 1
ATOM 1415 C C . PHE A 1 188 ? -25.234 -19.75 -0.167 1 92.75 188 PHE A C 1
ATOM 1417 O O . PHE A 1 188 ? -25.766 -20.828 0.105 1 92.75 188 PHE A O 1
ATOM 1424 N N . LEU A 1 189 ? -24.422 -19.594 -1.109 1 93.81 189 LEU A N 1
ATOM 1425 C CA . LEU A 1 189 ? -24 -20.703 -1.946 1 93.81 189 LEU A CA 1
ATOM 1426 C C . LEU A 1 189 ? -23.344 -21.797 -1.106 1 93.81 189 LEU A C 1
ATOM 1428 O O . LEU A 1 189 ? -23.656 -22.984 -1.253 1 93.81 189 LEU A O 1
ATOM 1432 N N . SER A 1 190 ? -22.453 -21.406 -0.238 1 95.81 190 SER A N 1
ATOM 1433 C CA . SER A 1 190 ? -21.75 -22.344 0.625 1 95.81 190 SER A CA 1
ATOM 1434 C C . SER A 1 190 ? -22.703 -23.094 1.541 1 95.81 190 SER A C 1
ATOM 1436 O O . SER A 1 190 ? -22.547 -24.297 1.774 1 95.81 190 SER A O 1
ATOM 1438 N N . GLY A 1 191 ? -23.641 -22.344 2.074 1 95.44 191 GLY A N 1
ATOM 1439 C CA . GLY A 1 191 ? -24.641 -22.969 2.904 1 95.44 191 GLY A CA 1
ATOM 1440 C C . GLY A 1 191 ? -25.453 -24.016 2.166 1 95.44 191 GLY A C 1
ATOM 1441 O O . GLY A 1 191 ? -25.734 -25.094 2.701 1 95.44 191 GLY A O 1
ATOM 1442 N N . ALA A 1 192 ? -25.859 -23.672 0.956 1 95.56 192 ALA A N 1
ATOM 1443 C CA . ALA A 1 192 ? -26.641 -24.594 0.134 1 95.56 192 ALA A CA 1
ATOM 1444 C C . ALA A 1 192 ? -25.828 -25.844 -0.214 1 95.56 192 ALA A C 1
ATOM 1446 O O . ALA A 1 192 ? -26.375 -26.953 -0.239 1 95.56 192 ALA A O 1
ATOM 1447 N N . ILE A 1 193 ? -24.609 -25.703 -0.484 1 96.94 193 ILE A N 1
ATOM 1448 C CA . ILE A 1 193 ? -23.719 -26.812 -0.796 1 96.94 193 ILE A CA 1
ATOM 1449 C C . ILE A 1 193 ? -23.609 -27.75 0.409 1 96.94 193 ILE A C 1
ATOM 1451 O O . ILE A 1 193 ? -23.734 -28.969 0.274 1 96.94 193 ILE A O 1
ATOM 1455 N N . ARG A 1 194 ? -23.375 -27.141 1.538 1 96.19 194 ARG A N 1
ATOM 1456 C CA . ARG A 1 194 ? -23.25 -27.906 2.777 1 96.19 194 ARG A CA 1
ATOM 1457 C C . ARG A 1 194 ? -24.531 -28.672 3.088 1 96.19 194 ARG A C 1
ATOM 1459 O O . ARG A 1 194 ? -24.469 -29.828 3.506 1 96.19 194 ARG A O 1
ATOM 1466 N N . ALA A 1 195 ? -25.641 -28.078 2.861 1 96.12 195 ALA A N 1
ATOM 1467 C CA . ALA A 1 195 ? -26.938 -28.688 3.133 1 96.12 195 ALA A CA 1
ATOM 1468 C C . ALA A 1 195 ? -27.156 -29.922 2.262 1 96.12 195 ALA A C 1
ATOM 1470 O O . ALA A 1 195 ? -27.844 -30.859 2.672 1 96.12 195 ALA A O 1
ATOM 1471 N N . ARG A 1 196 ? -26.531 -29.953 1.15 1 95.81 196 ARG A N 1
ATOM 1472 C CA . ARG A 1 196 ? -26.703 -31.062 0.212 1 95.81 196 ARG A CA 1
ATOM 1473 C C . ARG A 1 196 ? -25.609 -32.094 0.396 1 95.81 196 ARG A C 1
ATOM 1475 O O . ARG A 1 196 ? -25.594 -33.125 -0.288 1 95.81 196 ARG A O 1
ATOM 1482 N N . GLY A 1 197 ? -24.609 -31.812 1.236 1 95.19 197 GLY A N 1
ATOM 1483 C CA . GLY A 1 197 ? -23.531 -32.75 1.539 1 95.19 197 GLY A CA 1
ATOM 1484 C C . GLY A 1 197 ? -22.516 -32.875 0.419 1 95.19 197 GLY A C 1
ATOM 1485 O O . GLY A 1 197 ? -21.938 -33.938 0.229 1 95.19 197 GLY A O 1
ATOM 1486 N N . LEU A 1 198 ? -22.406 -31.859 -0.38 1 96.12 198 LEU A N 1
ATOM 1487 C CA . LEU A 1 198 ? -21.453 -31.875 -1.491 1 96.12 198 LEU A CA 1
ATOM 1488 C C . LEU A 1 198 ? -20.094 -31.359 -1.057 1 96.12 198 LEU A C 1
ATOM 1490 O O . LEU A 1 198 ? -20.016 -30.438 -0.25 1 96.12 198 LEU A O 1
ATOM 1494 N N . ASP A 1 199 ? -19.031 -31.922 -1.61 1 96.06 199 ASP A N 1
ATOM 1495 C CA . ASP A 1 199 ? -17.656 -31.484 -1.338 1 96.06 199 ASP A CA 1
ATOM 1496 C C . ASP A 1 199 ? -17.188 -30.469 -2.367 1 96.06 199 ASP A C 1
ATOM 1498 O O . ASP A 1 199 ? -16.328 -30.75 -3.195 1 96.06 199 ASP A O 1
ATOM 1502 N N . ILE A 1 200 ? -17.781 -29.328 -2.336 1 98 200 ILE A N 1
ATOM 1503 C CA . ILE A 1 200 ? -17.375 -28.203 -3.188 1 98 200 ILE A CA 1
ATOM 1504 C C . ILE A 1 200 ? -16.828 -27.078 -2.326 1 98 200 ILE A C 1
ATOM 1506 O O . ILE A 1 200 ? -17.516 -26.578 -1.424 1 98 200 ILE A O 1
ATOM 1510 N N . ALA A 1 201 ? -15.609 -26.719 -2.549 1 98.56 201 ALA A N 1
ATOM 1511 C CA . ALA A 1 201 ? -14.992 -25.609 -1.82 1 98.56 201 ALA A CA 1
ATOM 1512 C C . ALA A 1 201 ? -15.344 -24.266 -2.453 1 98.56 201 ALA A C 1
ATOM 1514 O O . ALA A 1 201 ? -15.242 -24.109 -3.672 1 98.56 201 ALA A O 1
ATOM 1515 N N . VAL A 1 202 ? -15.82 -23.328 -1.639 1 98.25 202 VAL A N 1
ATOM 1516 C CA . VAL A 1 202 ? -16.125 -21.969 -2.1 1 98.25 202 VAL A CA 1
ATOM 1517 C C . VAL A 1 202 ? -15.172 -20.969 -1.43 1 98.25 202 VAL A C 1
ATOM 1519 O O . VAL A 1 202 ? -15.156 -20.859 -0.203 1 98.25 202 VAL A O 1
ATOM 1522 N N . ILE A 1 203 ? -14.344 -20.281 -2.211 1 98.75 203 ILE A N 1
ATOM 1523 C CA . ILE A 1 203 ? -13.414 -19.266 -1.719 1 98.75 203 ILE A CA 1
ATOM 1524 C C . ILE A 1 203 ? -13.734 -17.922 -2.355 1 98.75 203 ILE A C 1
ATOM 1526 O O . ILE A 1 203 ? -13.891 -17.828 -3.576 1 98.75 203 ILE A O 1
ATOM 1530 N N . GLY A 1 204 ? -13.867 -16.922 -1.502 1 98.06 204 GLY A N 1
ATOM 1531 C CA . GLY A 1 204 ? -14.086 -15.57 -1.979 1 98.06 204 GLY A CA 1
ATOM 1532 C C . GLY A 1 204 ? -12.797 -14.781 -2.152 1 98.06 204 GLY A C 1
ATOM 1533 O O . GLY A 1 204 ? -11.859 -14.938 -1.37 1 98.06 204 GLY A O 1
ATOM 1534 N N . VAL A 1 205 ? -12.711 -13.977 -3.172 1 98.31 205 VAL A N 1
ATOM 1535 C CA . VAL A 1 205 ? -11.711 -12.93 -3.357 1 98.31 205 VAL A CA 1
ATOM 1536 C C . VAL A 1 205 ? -12.383 -11.562 -3.365 1 98.31 205 VAL A C 1
ATOM 1538 O O . VAL A 1 205 ? -12.82 -11.086 -4.414 1 98.31 205 VAL A O 1
ATOM 1541 N N . PRO A 1 206 ? -12.422 -10.93 -2.234 1 96.56 206 PRO A N 1
ATOM 1542 C CA . PRO A 1 206 ? -13.234 -9.719 -2.082 1 96.56 206 PRO A CA 1
ATOM 1543 C C . PRO A 1 206 ? -12.664 -8.531 -2.852 1 96.56 206 PRO A C 1
ATOM 1545 O O . PRO A 1 206 ? -11.461 -8.258 -2.775 1 96.56 206 PRO A O 1
ATOM 1548 N N . LYS A 1 207 ? -13.492 -7.812 -3.566 1 95 207 LYS A N 1
ATOM 1549 C CA . LYS A 1 207 ? -13.07 -6.672 -4.379 1 95 207 LYS A CA 1
ATOM 1550 C C . LYS A 1 207 ? -13.992 -5.477 -4.172 1 95 207 LYS A C 1
ATOM 1552 O O . LYS A 1 207 ? -15.211 -5.645 -4.051 1 95 207 LYS A O 1
ATOM 1557 N N . THR A 1 208 ? -13.477 -4.316 -4.078 1 95.38 208 THR A N 1
ATOM 1558 C CA . THR A 1 208 ? -14.227 -3.064 -4.141 1 95.38 208 THR A CA 1
ATOM 1559 C C . THR A 1 208 ? -13.281 -1.88 -4.336 1 95.38 208 THR A C 1
ATOM 1561 O O . THR A 1 208 ? -12.164 -1.878 -3.816 1 95.38 208 THR A O 1
ATOM 1564 N N . ILE A 1 209 ? -13.711 -0.884 -5.039 1 96.69 209 ILE A N 1
ATOM 1565 C CA . ILE A 1 209 ? -12.93 0.344 -5.098 1 96.69 209 ILE A CA 1
ATOM 1566 C C . ILE A 1 209 ? -13.188 1.184 -3.85 1 96.69 209 ILE A C 1
ATOM 1568 O O . ILE A 1 209 ? -12.422 2.09 -3.529 1 96.69 209 ILE A O 1
ATOM 1572 N N . ASP A 1 210 ? -14.242 0.886 -3.104 1 94.88 210 ASP A N 1
ATOM 1573 C CA . ASP A 1 210 ? -14.719 1.734 -2.014 1 94.88 210 ASP A CA 1
ATOM 1574 C C . ASP A 1 210 ? -13.914 1.489 -0.738 1 94.88 210 ASP A C 1
ATOM 1576 O O . ASP A 1 210 ? -13.977 2.279 0.205 1 94.88 210 ASP A O 1
ATOM 1580 N N . ASN A 1 211 ? -13.188 0.402 -0.696 1 96.12 211 ASN A N 1
ATOM 1581 C CA . ASN A 1 211 ? -12.469 -0.004 0.503 1 96.12 211 ASN A CA 1
ATOM 1582 C C . ASN A 1 211 ? -13.398 -0.156 1.699 1 96.12 211 ASN A C 1
ATOM 1584 O O . ASN A 1 211 ? -13.047 0.221 2.818 1 96.12 211 ASN A O 1
ATOM 1588 N N . ASP A 1 212 ? -14.602 -0.751 1.463 1 93.31 212 ASP A N 1
ATOM 1589 C CA . ASP A 1 212 ? -15.625 -0.811 2.5 1 93.31 212 ASP A CA 1
ATOM 1590 C C . ASP A 1 212 ? -15.781 -2.23 3.041 1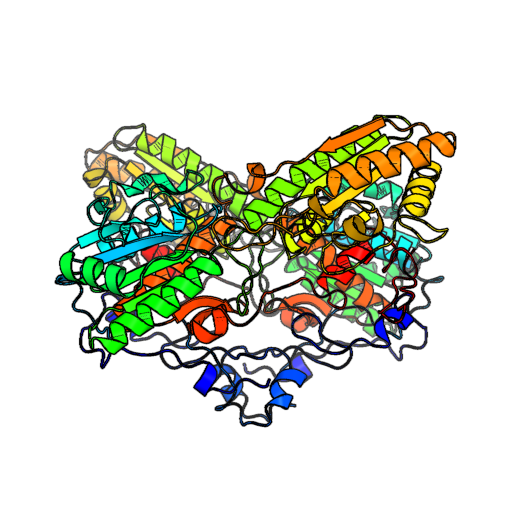 93.31 212 ASP A C 1
ATOM 1592 O O . ASP A 1 212 ? -16.781 -2.551 3.686 1 93.31 212 ASP A O 1
ATOM 1596 N N . LEU A 1 213 ? -14.828 -3.1 2.75 1 93.44 213 LEU A N 1
ATOM 1597 C CA . LEU A 1 213 ? -14.844 -4.465 3.26 1 93.44 213 LEU A CA 1
ATOM 1598 C C . LEU A 1 213 ? -14.148 -4.551 4.613 1 93.44 213 LEU A C 1
ATOM 1600 O O . LEU A 1 213 ? -13.086 -3.955 4.809 1 93.44 213 LEU A O 1
ATOM 1604 N N . PRO A 1 214 ? -14.766 -5.305 5.551 1 92.69 214 PRO A N 1
ATOM 1605 C CA . PRO A 1 214 ? -14.133 -5.465 6.867 1 92.69 214 PRO A CA 1
ATOM 1606 C C . PRO A 1 214 ? -13.008 -6.496 6.859 1 92.69 214 PRO A C 1
ATOM 1608 O O . PRO A 1 214 ? -12.906 -7.301 5.93 1 92.69 214 PRO A O 1
ATOM 1611 N N . PHE A 1 215 ? -12.125 -6.43 7.828 1 93.31 215 PHE A N 1
ATOM 1612 C CA . PHE A 1 215 ? -11.078 -7.406 8.109 1 93.31 215 PHE A CA 1
ATOM 1613 C C . PHE A 1 215 ? -10.125 -7.535 6.934 1 93.31 215 PHE A C 1
ATOM 1615 O O . PHE A 1 215 ? -9.773 -8.648 6.531 1 93.31 215 PHE A O 1
ATOM 1622 N N . THR A 1 216 ? -9.859 -6.504 6.297 1 93.94 216 THR A N 1
ATOM 1623 C CA . THR A 1 216 ? -8.828 -6.391 5.273 1 93.94 216 THR A CA 1
ATOM 1624 C C . THR A 1 216 ? -8.109 -5.047 5.375 1 93.94 216 THR A C 1
ATOM 1626 O O . THR A 1 216 ? -8.711 -4.047 5.77 1 93.94 216 THR A O 1
ATOM 1629 N N . ASP A 1 217 ? -6.832 -5.043 5.078 1 93.75 217 ASP A N 1
ATOM 1630 C CA . ASP A 1 217 ? -6.07 -3.801 5.051 1 93.75 217 ASP A CA 1
ATOM 1631 C C . ASP A 1 217 ? -6.656 -2.82 4.035 1 93.75 217 ASP A C 1
ATOM 1633 O O . ASP A 1 217 ? -6.891 -1.653 4.355 1 93.75 217 ASP A O 1
ATOM 1637 N N . GLN A 1 218 ? -6.75 -3.215 2.875 1 94.88 218 GLN A N 1
ATOM 1638 C CA . GLN A 1 218 ? -7.344 -2.518 1.738 1 94.88 218 GLN A CA 1
ATOM 1639 C C . GLN A 1 218 ? -7.895 -3.504 0.713 1 94.88 218 GLN A C 1
ATOM 1641 O O . GLN A 1 218 ? -7.355 -4.602 0.549 1 94.88 218 GLN A O 1
ATOM 1646 N N . SER A 1 219 ? -8.961 -3.135 0.108 1 96.31 219 SER A N 1
ATOM 1647 C CA . SER A 1 219 ? -9.469 -3.947 -0.993 1 96.31 219 SER A CA 1
ATOM 1648 C C . SER A 1 219 ? -8.688 -3.684 -2.277 1 96.31 219 SER A C 1
ATOM 1650 O O . SER A 1 219 ? -8.164 -2.588 -2.477 1 96.31 219 SER A O 1
ATOM 1652 N N . PHE A 1 220 ? -8.523 -4.734 -3.109 1 96.88 220 PHE A N 1
ATOM 1653 C CA . PHE A 1 220 ? -7.852 -4.453 -4.371 1 96.88 220 PHE A CA 1
ATOM 1654 C C . PHE A 1 220 ? -8.727 -3.588 -5.273 1 96.88 220 PHE A C 1
ATOM 1656 O O . PHE A 1 220 ? -9.953 -3.682 -5.227 1 96.88 220 PHE A O 1
ATOM 1663 N N . GLY A 1 221 ? -8.094 -2.773 -6.062 1 97.31 221 GLY A N 1
ATOM 1664 C CA . GLY A 1 221 ? -8.773 -1.804 -6.906 1 97.31 221 GLY A CA 1
ATOM 1665 C C . GLY A 1 221 ? -8.859 -0.424 -6.285 1 97.31 221 GLY A C 1
ATOM 1666 O O . GLY A 1 221 ? -8.969 0.579 -6.992 1 97.31 221 GLY A O 1
ATOM 1667 N N . PHE A 1 222 ? -8.805 -0.409 -4.973 1 97.81 222 PHE A N 1
ATOM 1668 C CA . PHE A 1 222 ? -8.922 0.844 -4.234 1 97.81 222 PHE A CA 1
ATOM 1669 C C . PHE A 1 222 ? -7.785 1.792 -4.594 1 97.81 222 PHE A C 1
ATOM 1671 O O . PHE A 1 222 ? -8.016 2.969 -4.883 1 97.81 222 PHE A O 1
ATOM 1678 N N . GLN A 1 223 ? -6.582 1.313 -4.578 1 97.88 223 GLN A N 1
ATOM 1679 C CA . GLN A 1 223 ? -5.434 2.172 -4.844 1 97.88 223 GLN A CA 1
ATOM 1680 C C . GLN A 1 223 ? -5.457 2.691 -6.281 1 97.88 223 GLN A C 1
ATOM 1682 O O . GLN A 1 223 ? -5.09 3.84 -6.535 1 97.88 223 GLN A O 1
ATOM 1687 N N . SER A 1 224 ? -5.816 1.872 -7.234 1 98.25 224 SER A N 1
ATOM 1688 C CA . SER A 1 224 ? -5.984 2.318 -8.617 1 98.25 224 SER A CA 1
ATOM 1689 C C . SER A 1 224 ? -7.027 3.424 -8.711 1 98.25 224 SER A C 1
ATOM 1691 O O . SER A 1 224 ? -6.824 4.418 -9.414 1 98.25 224 SER A O 1
ATOM 1693 N N . ALA A 1 225 ? -8.094 3.24 -7.988 1 97.94 225 ALA A N 1
ATOM 1694 C CA . ALA A 1 225 ? -9.219 4.168 -8.07 1 97.94 225 ALA A CA 1
ATOM 1695 C C . ALA A 1 225 ? -8.844 5.535 -7.504 1 97.94 225 ALA A C 1
ATOM 1697 O O . ALA A 1 225 ? -9.078 6.562 -8.148 1 97.94 225 ALA A O 1
ATOM 1698 N N . PHE A 1 226 ? -8.242 5.543 -6.27 1 98.12 226 PHE A N 1
ATOM 1699 C CA . PHE A 1 226 ? -7.969 6.863 -5.715 1 98.12 226 PHE A CA 1
ATOM 1700 C C . PHE A 1 226 ? -6.789 7.516 -6.422 1 98.12 226 PHE A C 1
ATOM 1702 O O . PHE A 1 226 ? -6.684 8.742 -6.461 1 98.12 226 PHE A O 1
ATOM 1709 N N . ALA A 1 227 ? -5.891 6.727 -7.043 1 98.12 227 ALA A N 1
ATOM 1710 C CA . ALA A 1 227 ? -4.84 7.309 -7.867 1 98.12 227 ALA A CA 1
ATOM 1711 C C . ALA A 1 227 ? -5.426 8.055 -9.062 1 98.12 227 ALA A C 1
ATOM 1713 O O . ALA A 1 227 ? -5.02 9.188 -9.359 1 98.12 227 ALA A O 1
ATOM 1714 N N . ARG A 1 228 ? -6.344 7.43 -9.703 1 97.5 228 ARG A N 1
ATOM 1715 C CA . ARG A 1 228 ? -7.008 8.086 -10.828 1 97.5 228 ARG A CA 1
ATOM 1716 C C . ARG A 1 228 ? -7.828 9.281 -10.359 1 97.5 228 ARG A C 1
ATOM 1718 O O . ARG A 1 228 ? -7.871 10.312 -11.031 1 97.5 228 ARG A O 1
ATOM 1725 N N . ALA A 1 229 ? -8.492 9.148 -9.258 1 98.12 229 ALA A N 1
ATOM 1726 C CA . ALA A 1 229 ? -9.273 10.242 -8.688 1 98.12 229 ALA A CA 1
ATOM 1727 C C . ALA A 1 229 ? -8.398 11.461 -8.406 1 98.12 229 ALA A C 1
ATOM 1729 O O . ALA A 1 229 ? -8.844 12.602 -8.555 1 98.12 229 ALA A O 1
ATOM 1730 N N . THR A 1 230 ? -7.188 11.242 -7.996 1 98.19 230 THR A N 1
ATOM 1731 C CA . THR A 1 230 ? -6.23 12.297 -7.699 1 98.19 230 THR A CA 1
ATOM 1732 C C . THR A 1 230 ? -6.023 13.195 -8.914 1 98.19 230 THR A C 1
ATOM 1734 O O . THR A 1 230 ? -5.926 14.414 -8.781 1 98.19 230 THR A O 1
ATOM 1737 N N . ASP A 1 231 ? -6.023 12.609 -10.109 1 97 231 ASP A N 1
ATOM 1738 C CA . ASP A 1 231 ? -5.848 13.367 -11.344 1 97 231 ASP A CA 1
ATOM 1739 C C . ASP A 1 231 ? -6.988 14.359 -11.547 1 97 231 ASP A C 1
ATOM 1741 O O . ASP A 1 231 ? -6.766 15.484 -12.008 1 97 231 ASP A O 1
ATOM 1745 N N . PHE A 1 232 ? -8.125 13.969 -11.203 1 97.19 232 PHE A N 1
ATOM 1746 C CA . PHE A 1 232 ? -9.289 14.828 -11.391 1 97.19 232 PHE A CA 1
ATOM 1747 C C . PHE A 1 232 ? -9.281 15.977 -10.391 1 97.19 232 PHE A C 1
ATOM 1749 O O . PHE A 1 232 ? -9.68 17.094 -10.719 1 97.19 232 PHE A O 1
ATOM 1756 N N . ILE A 1 233 ? -8.844 15.68 -9.188 1 97.81 233 ILE A N 1
ATOM 1757 C CA . ILE A 1 233 ? -8.727 16.734 -8.195 1 97.81 233 ILE A CA 1
ATOM 1758 C C . ILE A 1 233 ? -7.676 17.75 -8.648 1 97.81 233 ILE A C 1
ATOM 1760 O O . ILE A 1 233 ? -7.895 18.969 -8.555 1 97.81 233 ILE A O 1
ATOM 1764 N N . SER A 1 234 ? -6.578 17.281 -9.18 1 96.31 234 SER A N 1
ATOM 1765 C CA . SER A 1 234 ? -5.523 18.172 -9.664 1 96.31 234 SER A CA 1
ATOM 1766 C C . SER A 1 234 ? -6.012 19.031 -10.828 1 96.31 234 SER A C 1
ATOM 1768 O O . SER A 1 234 ? -5.723 20.234 -10.883 1 96.31 234 SER A O 1
ATOM 1770 N N . ALA A 1 235 ? -6.742 18.422 -11.742 1 95.94 235 ALA A N 1
ATOM 1771 C CA . ALA A 1 235 ? -7.262 19.141 -12.906 1 95.94 235 ALA A CA 1
ATOM 1772 C C . ALA A 1 235 ? -8.227 20.25 -12.484 1 95.94 235 ALA A C 1
ATOM 1774 O O . ALA A 1 235 ? -8.133 21.375 -12.969 1 95.94 235 ALA A O 1
ATOM 1775 N N . VAL A 1 236 ? -9.062 19.922 -11.578 1 96.12 236 VAL A N 1
ATOM 1776 C CA . VAL A 1 236 ? -10.07 20.891 -11.164 1 96.12 236 VAL A CA 1
ATOM 1777 C C . VAL A 1 236 ? -9.406 22.016 -10.375 1 96.12 236 VAL A C 1
ATOM 1779 O O . VAL A 1 236 ? -9.828 23.172 -10.453 1 96.12 236 VAL A O 1
ATOM 1782 N N . SER A 1 237 ? -8.406 21.688 -9.648 1 96.06 237 SER A N 1
ATOM 1783 C CA . SER A 1 237 ? -7.652 22.703 -8.898 1 96.06 237 SER A CA 1
ATOM 1784 C C . SER A 1 237 ? -7.004 23.719 -9.836 1 96.06 237 SER A C 1
ATOM 1786 O O . SER A 1 237 ? -7.039 24.922 -9.57 1 96.06 237 SER A O 1
ATOM 1788 N N . VAL A 1 238 ? -6.477 23.234 -10.898 1 94.31 238 VAL A N 1
ATOM 1789 C CA . VAL A 1 238 ? -5.852 24.094 -11.891 1 94.31 238 VAL A CA 1
ATOM 1790 C C . VAL A 1 238 ? -6.906 25.016 -12.523 1 94.31 238 VAL A C 1
ATOM 1792 O O . VAL A 1 238 ? -6.695 26.219 -12.648 1 94.31 238 VAL A O 1
ATOM 1795 N N . GLU A 1 239 ? -8.023 24.453 -12.812 1 94.5 239 GLU A N 1
ATOM 1796 C CA . GLU A 1 239 ? -9.109 25.203 -13.445 1 94.5 239 GLU A CA 1
ATOM 1797 C C . GLU A 1 239 ? -9.664 26.266 -12.5 1 94.5 239 GLU A C 1
ATOM 1799 O O . GLU A 1 239 ? -9.906 27.406 -12.906 1 94.5 239 GLU A O 1
ATOM 1804 N N . ALA A 1 240 ? -9.828 25.828 -11.281 1 96.12 240 ALA A N 1
ATOM 1805 C CA . ALA A 1 240 ? -10.359 26.75 -10.289 1 96.12 240 ALA A CA 1
ATOM 1806 C C . ALA A 1 240 ? -9.391 27.906 -10.055 1 96.12 240 ALA A C 1
ATOM 1808 O O . ALA A 1 240 ? -9.805 29.062 -9.992 1 96.12 240 ALA A O 1
ATOM 1809 N N . ALA A 1 241 ? -8.141 27.688 -10.016 1 94.56 241 ALA A N 1
ATOM 1810 C CA . ALA A 1 241 ? -7.113 28.688 -9.719 1 94.56 241 ALA A CA 1
ATOM 1811 C C . ALA A 1 241 ? -6.934 29.641 -10.898 1 94.56 241 ALA A C 1
ATOM 1813 O O . ALA A 1 241 ? -6.496 30.781 -10.719 1 94.56 241 ALA A O 1
ATOM 1814 N N . ALA A 1 242 ? -7.297 29.188 -12.062 1 94.88 242 ALA A N 1
ATOM 1815 C CA . ALA A 1 242 ? -7.09 29.969 -13.273 1 94.88 242 ALA A CA 1
ATOM 1816 C C . ALA A 1 242 ? -8.242 30.953 -13.492 1 94.88 242 ALA A C 1
ATOM 1818 O O . ALA A 1 242 ? -8.18 31.797 -14.391 1 94.88 242 ALA A O 1
ATOM 1819 N N . SER A 1 243 ? -9.297 30.938 -12.656 1 93.06 243 SER A N 1
ATOM 1820 C CA . SER A 1 243 ? -10.477 31.766 -12.828 1 93.06 243 SER A CA 1
ATOM 1821 C C . SER A 1 243 ? -10.719 32.656 -11.602 1 93.06 243 SER A C 1
ATOM 1823 O O . SER A 1 243 ? -10.523 32.188 -10.469 1 93.06 243 SER A O 1
ATOM 1825 N N . PRO A 1 244 ? -11.055 33.875 -11.859 1 92.75 244 PRO A N 1
ATOM 1826 C CA . PRO A 1 244 ? -11.414 34.688 -10.703 1 92.75 244 PRO A CA 1
ATOM 1827 C C . PRO A 1 244 ? -12.562 34.094 -9.883 1 92.75 244 PRO A C 1
ATOM 1829 O O . PRO A 1 244 ? -13.578 33.688 -10.453 1 92.75 244 PRO A O 1
ATOM 1832 N N . ASN A 1 245 ? -12.391 34.031 -8.586 1 96.94 245 ASN A N 1
ATOM 1833 C CA . ASN A 1 245 ? -13.375 33.469 -7.676 1 96.94 245 ASN A CA 1
ATOM 1834 C C . ASN A 1 245 ? -13.727 32.031 -8.07 1 96.94 245 ASN A C 1
ATOM 1836 O O . ASN A 1 245 ? -14.883 31.625 -7.973 1 96.94 245 ASN A O 1
ATOM 1840 N N . GLY A 1 246 ? -12.781 31.359 -8.648 1 97.62 246 GLY A N 1
ATOM 1841 C CA . GLY A 1 246 ? -13.016 30 -9.133 1 97.62 246 GLY A CA 1
ATOM 1842 C C . GLY A 1 246 ? -13.352 29.031 -8.023 1 97.62 246 GLY A C 1
ATOM 1843 O O . GLY A 1 246 ? -12.75 29.062 -6.949 1 97.62 246 GLY A O 1
ATOM 1844 N N . VAL A 1 247 ? -14.352 28.203 -8.273 1 98.38 247 VAL A N 1
ATOM 1845 C CA . VAL A 1 247 ? -14.68 27.109 -7.359 1 98.38 247 VAL A CA 1
ATOM 1846 C C . VAL A 1 247 ? -14.719 25.781 -8.125 1 98.38 247 VAL A C 1
ATOM 1848 O O . VAL A 1 247 ? -15.484 25.625 -9.07 1 98.38 247 VAL A O 1
ATOM 1851 N N . GLY A 1 248 ? -13.844 24.938 -7.77 1 98.25 248 GLY A N 1
ATOM 1852 C CA . GLY A 1 248 ? -13.828 23.594 -8.328 1 98.25 248 GLY A CA 1
ATOM 1853 C C . GLY A 1 248 ? -14.469 22.562 -7.426 1 98.25 248 GLY A C 1
ATOM 1854 O O . GLY A 1 248 ? -14.203 22.547 -6.223 1 98.25 248 GLY A O 1
ATOM 1855 N N . ILE A 1 249 ? -15.336 21.703 -7.988 1 98.5 249 ILE A N 1
ATOM 1856 C CA . ILE A 1 249 ? -15.977 20.609 -7.262 1 98.5 249 ILE A CA 1
ATOM 1857 C C . ILE A 1 249 ? -15.703 19.281 -7.969 1 98.5 249 ILE A C 1
ATOM 1859 O O . ILE A 1 249 ? -15.906 19.156 -9.18 1 98.5 249 ILE A O 1
ATOM 1863 N N . VAL A 1 250 ? -15.195 18.359 -7.246 1 98.44 250 VAL A N 1
ATOM 1864 C CA . VAL A 1 250 ? -15.039 17.016 -7.754 1 98.44 250 VAL A CA 1
ATOM 1865 C C . VAL A 1 250 ? -15.891 16.047 -6.934 1 98.44 250 VAL A C 1
ATOM 1867 O O . VAL A 1 250 ? -15.734 15.953 -5.715 1 98.44 250 VAL A O 1
ATOM 1870 N N . LYS A 1 251 ? -16.828 15.406 -7.547 1 98.31 251 LYS A N 1
ATOM 1871 C CA . LYS A 1 251 ? -17.641 14.375 -6.906 1 98.31 251 LYS A CA 1
ATOM 1872 C C . LYS A 1 251 ? -17.078 12.984 -7.172 1 98.31 251 LYS A C 1
ATOM 1874 O O . LYS A 1 251 ? -16.906 12.586 -8.328 1 98.31 251 LYS A O 1
ATOM 1879 N N . LEU A 1 252 ? -16.828 12.312 -6.137 1 98.06 252 LEU A N 1
ATOM 1880 C CA . LEU A 1 252 ? -16.156 11.023 -6.273 1 98.06 252 LEU A CA 1
ATOM 1881 C C . LEU A 1 252 ? -17.047 9.891 -5.785 1 98.06 252 LEU A C 1
ATOM 1883 O O . LEU A 1 252 ? -17.875 10.086 -4.883 1 98.06 252 LEU A O 1
ATOM 1887 N N . MET A 1 253 ? -16.859 8.703 -6.363 1 95 253 MET A N 1
ATOM 1888 C CA . MET A 1 253 ? -17.562 7.492 -5.961 1 95 253 MET A CA 1
ATOM 1889 C C . MET A 1 253 ? -17.141 7.055 -4.562 1 95 253 MET A C 1
ATOM 1891 O O . MET A 1 253 ? -16.172 7.582 -4.008 1 95 253 MET A O 1
ATOM 1895 N N . GLY A 1 254 ? -17.906 6.152 -3.918 1 92.25 254 GLY A N 1
ATOM 1896 C CA . GLY A 1 254 ? -17.625 5.602 -2.602 1 92.25 254 GLY A CA 1
ATOM 1897 C C . GLY A 1 254 ? -18.875 5.227 -1.833 1 92.25 254 GLY A C 1
ATOM 1898 O O . GLY A 1 254 ? -18.797 4.688 -0.728 1 92.25 254 GLY A O 1
ATOM 1899 N N . ARG A 1 255 ? -19.938 5.508 -2.379 1 88.31 255 ARG A N 1
ATOM 1900 C CA . ARG A 1 255 ? -21.281 5.242 -1.884 1 88.31 255 ARG A CA 1
ATOM 1901 C C . ARG A 1 255 ? -21.406 5.602 -0.407 1 88.31 255 ARG A C 1
ATOM 1903 O O . ARG A 1 255 ? -21.594 6.77 -0.063 1 88.31 255 ARG A O 1
ATOM 1910 N N . HIS A 1 256 ? -21.016 4.59 0.51 1 90.06 256 HIS A N 1
ATOM 1911 C CA . HIS A 1 256 ? -21.234 4.824 1.932 1 90.06 256 HIS A CA 1
ATOM 1912 C C . HIS A 1 256 ? -19.922 5.008 2.68 1 90.06 256 HIS A C 1
ATOM 1914 O O . HIS A 1 256 ? -19.922 5.16 3.904 1 90.06 256 HIS A O 1
ATOM 1920 N N . SER A 1 257 ? -18.859 4.973 1.971 1 95.5 257 SER A N 1
ATOM 1921 C CA . SER A 1 257 ? -17.547 5.125 2.596 1 95.5 257 SER A CA 1
ATOM 1922 C C . SER A 1 257 ? -16.75 6.242 1.936 1 95.5 257 SER A C 1
ATOM 1924 O O . SER A 1 257 ? -16.75 6.371 0.709 1 95.5 257 SER A O 1
ATOM 1926 N N . GLY A 1 258 ? -16.047 7.023 2.664 1 97.88 258 GLY A N 1
ATOM 1927 C CA . GLY A 1 258 ? -15.375 8.219 2.174 1 97.88 258 GLY A CA 1
ATOM 1928 C C . GLY A 1 258 ? -13.914 7.992 1.854 1 97.88 258 GLY A C 1
ATOM 1929 O O . GLY A 1 258 ? -13.156 8.945 1.675 1 97.88 258 GLY A O 1
ATOM 1930 N N . PHE A 1 259 ? -13.469 6.754 1.688 1 98.25 259 PHE A N 1
ATOM 1931 C CA . PHE A 1 259 ? -12.047 6.441 1.583 1 98.25 259 PHE A CA 1
ATOM 1932 C C . PHE A 1 259 ? -11.453 7.035 0.312 1 98.25 259 PHE A C 1
ATOM 1934 O O . PHE A 1 259 ? -10.359 7.598 0.337 1 98.25 259 PHE A O 1
ATOM 1941 N N . ILE A 1 260 ? -12.125 6.934 -0.824 1 98.38 260 ILE A N 1
ATOM 1942 C CA . ILE A 1 260 ? -11.586 7.449 -2.076 1 98.38 260 ILE A CA 1
ATOM 1943 C C . ILE A 1 260 ? -11.383 8.961 -1.968 1 98.38 260 ILE A C 1
ATOM 1945 O O . ILE A 1 260 ? -10.312 9.477 -2.309 1 98.38 260 ILE A O 1
ATOM 1949 N N . ALA A 1 261 ? -12.398 9.609 -1.465 1 98.62 261 ALA A N 1
ATOM 1950 C CA . ALA A 1 261 ? -12.312 11.062 -1.321 1 98.62 261 ALA A CA 1
ATOM 1951 C C . ALA A 1 261 ? -11.164 11.453 -0.393 1 98.62 261 ALA A C 1
ATOM 1953 O O . ALA A 1 261 ? -10.375 12.344 -0.709 1 98.62 261 ALA A O 1
ATOM 1954 N N . ALA A 1 262 ? -11.055 10.781 0.729 1 98.5 262 ALA A N 1
ATOM 1955 C CA . ALA A 1 262 ? -10.023 11.086 1.72 1 98.5 262 ALA A CA 1
ATOM 1956 C C . ALA A 1 262 ? -8.625 10.859 1.149 1 98.5 262 ALA A C 1
ATOM 1958 O O . ALA A 1 262 ? -7.785 11.766 1.174 1 98.5 262 ALA A O 1
ATOM 1959 N N . TYR A 1 263 ? -8.383 9.719 0.556 1 98.56 263 TYR A N 1
ATOM 1960 C CA . TYR A 1 263 ? -7.055 9.367 0.057 1 98.56 263 TYR A CA 1
ATOM 1961 C C . TYR A 1 263 ? -6.684 10.227 -1.148 1 98.56 263 TYR A C 1
ATOM 1963 O O . TYR A 1 263 ? -5.543 10.68 -1.269 1 98.56 263 TYR A O 1
ATOM 1971 N N . ALA A 1 264 ? -7.605 10.391 -2.029 1 98.62 264 ALA A N 1
ATOM 1972 C CA . ALA A 1 264 ? -7.32 11.188 -3.219 1 98.62 264 ALA A CA 1
ATOM 1973 C C . ALA A 1 264 ? -6.996 12.633 -2.846 1 98.62 264 ALA A C 1
ATOM 1975 O O . ALA A 1 264 ? -6.109 13.25 -3.439 1 98.62 264 ALA A O 1
ATOM 1976 N N . ALA A 1 265 ? -7.727 13.141 -1.888 1 98.56 265 ALA A N 1
ATOM 1977 C CA . ALA A 1 265 ? -7.473 14.508 -1.436 1 98.56 265 ALA A CA 1
ATOM 1978 C C . ALA A 1 265 ? -6.086 14.633 -0.816 1 98.56 265 ALA A C 1
ATOM 1980 O O . ALA A 1 265 ? -5.375 15.609 -1.061 1 98.56 265 ALA A O 1
ATOM 1981 N N . LEU A 1 266 ? -5.754 13.672 0.019 1 98.06 266 LEU A N 1
ATOM 1982 C CA . LEU A 1 266 ? -4.43 13.68 0.63 1 98.06 266 LEU A CA 1
ATOM 1983 C C . LEU A 1 266 ? -3.34 13.57 -0.433 1 98.06 266 LEU A C 1
ATOM 1985 O O . LEU A 1 266 ? -2.305 14.234 -0.333 1 98.06 266 LEU A O 1
ATOM 1989 N N . ALA A 1 267 ? -3.6 12.75 -1.415 1 98 267 ALA A N 1
ATOM 1990 C CA . ALA A 1 267 ? -2.623 12.547 -2.48 1 98 267 ALA A CA 1
ATOM 1991 C C . ALA A 1 267 ? -2.426 13.82 -3.299 1 98 267 ALA A C 1
ATOM 1993 O O . ALA A 1 267 ? -1.292 14.211 -3.584 1 98 267 ALA A O 1
ATOM 1994 N N . ALA A 1 268 ? -3.496 14.391 -3.672 1 96.19 268 ALA A N 1
ATOM 1995 C CA . ALA A 1 268 ? -3.438 15.602 -4.488 1 96.19 268 ALA A CA 1
ATOM 1996 C C . ALA A 1 268 ? -2.891 16.781 -3.686 1 96.19 268 ALA A C 1
ATOM 1998 O O . ALA A 1 268 ? -2.168 17.625 -4.223 1 96.19 268 ALA A O 1
ATOM 1999 N N . ASN A 1 269 ? -3.305 16.812 -2.418 1 95.25 269 ASN A N 1
ATOM 2000 C CA . ASN A 1 269 ? -2.877 17.828 -1.465 1 95.25 269 ASN A CA 1
ATOM 2001 C C . ASN A 1 269 ? -3.244 19.234 -1.943 1 95.25 269 ASN A C 1
ATOM 2003 O O . ASN A 1 269 ? -2.447 20.172 -1.819 1 95.25 269 ASN A O 1
ATOM 2007 N N . SER A 1 270 ? -4.355 19.406 -2.643 1 94.44 270 SER A N 1
ATOM 2008 C CA . SER A 1 270 ? -4.805 20.688 -3.152 1 94.44 270 SER A CA 1
ATOM 2009 C C . SER A 1 270 ? -6.262 20.953 -2.785 1 94.44 270 SER A C 1
ATOM 2011 O O . SER A 1 270 ? -6.797 22.031 -3.078 1 94.44 270 SER A O 1
ATOM 2013 N N . ALA A 1 271 ? -6.895 20.016 -2.121 1 97.31 271 ALA A N 1
ATOM 2014 C CA . ALA A 1 271 ? -8.289 20.188 -1.714 1 97.31 271 ALA A CA 1
ATOM 2015 C C . ALA A 1 271 ? -8.391 21.109 -0.501 1 97.31 271 ALA A C 1
ATOM 2017 O O . ALA A 1 271 ? -7.57 21.031 0.418 1 97.31 271 ALA A O 1
ATOM 2018 N N . ASP A 1 272 ? -9.383 21.984 -0.531 1 97.94 272 ASP A N 1
ATOM 2019 C CA . ASP A 1 272 ? -9.648 22.859 0.606 1 97.94 272 ASP A CA 1
ATOM 2020 C C . ASP A 1 272 ? -10.703 22.266 1.53 1 97.94 272 ASP A C 1
ATOM 2022 O O . ASP A 1 272 ? -10.711 22.531 2.732 1 97.94 272 ASP A O 1
ATOM 2026 N N . VAL A 1 273 ? -11.602 21.547 0.93 1 98.5 273 VAL A N 1
ATOM 2027 C CA . VAL A 1 273 ? -12.711 20.938 1.652 1 98.5 273 VAL A CA 1
ATOM 2028 C C . VAL A 1 273 ? -12.898 19.5 1.169 1 98.5 273 VAL A C 1
ATOM 2030 O O . VAL A 1 273 ? -12.875 19.234 -0.036 1 98.5 273 VAL A O 1
ATOM 2033 N N . VAL A 1 274 ? -13.016 18.625 2.123 1 98.75 274 VAL A N 1
ATOM 2034 C CA . VAL A 1 274 ? -13.336 17.234 1.83 1 98.75 274 VAL A CA 1
ATOM 2035 C C . VAL A 1 274 ? -14.602 16.828 2.588 1 98.75 274 VAL A C 1
ATOM 2037 O O . VAL A 1 274 ? -14.672 16.969 3.811 1 98.75 274 VAL A O 1
ATOM 2040 N N . LEU A 1 275 ? -15.594 16.359 1.848 1 98.56 275 LEU A N 1
ATOM 2041 C CA . LEU A 1 275 ? -16.859 15.938 2.43 1 98.56 275 LEU A CA 1
ATOM 2042 C C . LEU A 1 275 ? -17.078 14.445 2.238 1 98.56 275 LEU A C 1
ATOM 2044 O O . LEU A 1 275 ? -17.031 13.945 1.111 1 98.56 275 LEU A O 1
ATOM 2048 N N . ILE A 1 276 ? -17.312 13.742 3.346 1 97.94 276 ILE A N 1
ATOM 2049 C CA . ILE A 1 276 ? -17.484 12.297 3.295 1 97.94 276 ILE A CA 1
ATOM 2050 C C . ILE A 1 276 ? -18.781 11.906 3.994 1 97.94 276 ILE A C 1
ATOM 2052 O O . ILE A 1 276 ? -19.328 12.688 4.777 1 97.94 276 ILE A O 1
ATOM 2056 N N . PRO A 1 277 ? -19.328 10.711 3.707 1 96.19 277 PRO A N 1
ATOM 2057 C CA . PRO A 1 277 ? -20.625 10.305 4.266 1 96.19 277 PRO A CA 1
ATOM 2058 C C . PRO A 1 277 ? -20.594 10.188 5.789 1 96.19 277 PRO A C 1
ATOM 2060 O O . PRO A 1 277 ? -21.625 10.375 6.441 1 96.19 277 PRO A O 1
ATOM 2063 N N . GLU A 1 278 ? -19.453 9.938 6.312 1 96.31 278 GLU A N 1
ATOM 2064 C CA . GLU A 1 278 ? -19.328 9.633 7.734 1 96.31 278 GLU A CA 1
ATOM 2065 C C . GLU A 1 278 ? -19.375 10.906 8.578 1 96.31 278 GLU A C 1
ATOM 2067 O O . GLU A 1 278 ? -19.531 10.844 9.797 1 96.31 278 GLU A O 1
ATOM 2072 N N . VAL A 1 279 ? -19.203 12.078 7.949 1 95.88 279 VAL A N 1
ATOM 2073 C CA . VAL A 1 279 ? -19.203 13.352 8.656 1 95.88 279 VAL A CA 1
ATOM 2074 C C . VAL A 1 279 ? -20.312 14.258 8.109 1 95.88 279 VAL A C 1
ATOM 2076 O O . VAL A 1 279 ? -20.109 14.938 7.102 1 95.88 279 VAL A O 1
ATOM 2079 N N . PRO A 1 280 ? -21.422 14.336 8.812 1 93.94 280 PRO A N 1
ATOM 2080 C CA . PRO A 1 280 ? -22.5 15.227 8.367 1 93.94 280 PRO A CA 1
ATOM 2081 C C . PRO A 1 280 ? -22.078 16.703 8.367 1 93.94 280 PRO A C 1
ATOM 2083 O O . PRO A 1 280 ? -21.141 17.078 9.07 1 93.94 280 PRO A O 1
ATOM 2086 N N . PHE A 1 281 ? -22.734 17.531 7.527 1 95.12 281 PHE A N 1
ATOM 2087 C CA . PHE A 1 281 ? -22.406 18.953 7.453 1 95.12 281 PHE A CA 1
ATOM 2088 C C . PHE A 1 281 ? -23.641 19.781 7.07 1 95.12 281 PHE A C 1
ATOM 2090 O O . PHE A 1 281 ? -24.578 19.25 6.465 1 95.12 281 PHE A O 1
ATOM 2097 N N . ALA A 1 282 ? -23.578 21.016 7.453 1 94.69 282 ALA A N 1
ATOM 2098 C CA . ALA A 1 282 ? -24.625 21.969 7.098 1 94.69 282 ALA A CA 1
ATOM 2099 C C . ALA A 1 282 ? -24.141 22.922 6.008 1 94.69 282 ALA A C 1
ATOM 2101 O O . ALA A 1 282 ? -22.969 23.281 5.965 1 94.69 282 ALA A O 1
ATOM 2102 N N . LEU A 1 283 ? -25.109 23.328 5.207 1 95.56 283 LEU A N 1
ATOM 2103 C CA . LEU A 1 283 ? -24.781 24.281 4.156 1 95.56 283 LEU A CA 1
ATOM 2104 C C . LEU A 1 283 ? -24.766 25.703 4.699 1 95.56 283 LEU A C 1
ATOM 2106 O O . LEU A 1 283 ? -23.797 26.438 4.496 1 95.56 283 LEU A O 1
ATOM 2110 N N . ASP A 1 284 ? -25.781 26 5.426 1 93.62 284 ASP A N 1
ATOM 2111 C CA . ASP A 1 284 ? -26.031 27.375 5.82 1 93.62 284 ASP A CA 1
ATOM 2112 C C . ASP A 1 284 ? -25.484 27.656 7.219 1 93.62 284 ASP A C 1
ATOM 2114 O O . ASP A 1 284 ? -25.031 26.75 7.906 1 93.62 284 ASP A O 1
ATOM 2118 N N . GLY A 1 285 ? -25.5 29.016 7.523 1 93.56 285 GLY A N 1
ATOM 2119 C CA . GLY A 1 285 ? -25 29.453 8.82 1 93.56 285 GLY A CA 1
ATOM 2120 C C . GLY A 1 285 ? -23.594 30.016 8.758 1 93.56 285 GLY A C 1
ATOM 2121 O O . GLY A 1 285 ? -22.844 29.734 7.82 1 93.56 285 GLY A O 1
ATOM 2122 N N . ASP A 1 286 ? -23.156 30.75 9.805 1 93.12 286 ASP A N 1
ATOM 2123 C CA . ASP A 1 286 ? -21.859 31.406 9.844 1 93.12 286 ASP A CA 1
ATOM 2124 C C . ASP A 1 286 ? -20.719 30.391 9.875 1 93.12 286 ASP A C 1
ATOM 2126 O O . ASP A 1 286 ? -19.609 30.688 9.422 1 93.12 286 ASP A O 1
ATOM 2130 N N . ASP A 1 287 ? -21.078 29.188 10.367 1 94.31 287 ASP A N 1
ATOM 2131 C CA . ASP A 1 287 ? -20.078 28.141 10.438 1 94.31 287 ASP A CA 1
ATOM 2132 C C . ASP A 1 287 ? -20.391 27.016 9.453 1 94.31 287 ASP A C 1
ATOM 2134 O O . ASP A 1 287 ? -19.828 25.922 9.555 1 94.31 287 ASP A O 1
ATOM 2138 N N . GLY A 1 288 ? -21.234 27.344 8.57 1 96.38 288 GLY A N 1
ATOM 2139 C CA . GLY A 1 288 ? -21.609 26.359 7.57 1 96.38 288 GLY A CA 1
ATOM 2140 C C . GLY A 1 288 ? -20.641 26.266 6.414 1 96.38 288 GLY A C 1
ATOM 2141 O O . GLY A 1 288 ? -19.672 27.047 6.34 1 96.38 288 GLY A O 1
ATOM 2142 N N . LEU A 1 289 ? -20.906 25.312 5.543 1 97.88 289 LEU A N 1
ATOM 2143 C CA . LEU A 1 289 ? -20.016 25.047 4.406 1 97.88 289 LEU A CA 1
ATOM 2144 C C . LEU A 1 289 ? -19.953 26.266 3.484 1 97.88 289 LEU A C 1
ATOM 2146 O O . LEU A 1 289 ? -18.875 26.641 3.027 1 97.88 289 LEU A O 1
ATOM 2150 N N . LEU A 1 290 ? -21.078 26.906 3.191 1 98.19 290 LEU A N 1
ATOM 2151 C CA . LEU A 1 290 ? -21.141 28.016 2.242 1 98.19 290 LEU A CA 1
ATOM 2152 C C . LEU A 1 290 ? -20.312 29.203 2.736 1 98.19 290 LEU A C 1
ATOM 2154 O O . LEU A 1 290 ? -19.578 29.812 1.967 1 98.19 290 LEU A O 1
ATOM 2158 N N . ALA A 1 291 ? -20.484 29.516 4.012 1 97.81 291 ALA A N 1
ATOM 2159 C CA . ALA A 1 291 ? -19.703 30.609 4.598 1 97.81 291 ALA A CA 1
ATOM 2160 C C . ALA A 1 291 ? -18.219 30.312 4.523 1 97.81 291 ALA A C 1
ATOM 2162 O O . ALA A 1 291 ? -17.406 31.219 4.277 1 97.81 291 ALA A O 1
ATOM 2163 N N . HIS A 1 292 ? -17.875 29.109 4.746 1 97.81 292 HIS A N 1
ATOM 2164 C CA . HIS A 1 292 ? -16.469 28.703 4.703 1 97.81 292 HIS A CA 1
ATOM 2165 C C . HIS A 1 292 ? -15.906 28.859 3.297 1 97.81 292 HIS A C 1
ATOM 2167 O O . HIS A 1 292 ? -14.797 29.375 3.123 1 97.81 292 HIS A O 1
ATOM 2173 N N . VAL A 1 293 ? -16.609 28.406 2.299 1 98.38 293 VAL A N 1
ATOM 2174 C CA . VAL A 1 293 ? -16.172 28.531 0.911 1 98.38 293 VAL A CA 1
ATOM 2175 C C . VAL A 1 293 ? -16 30 0.544 1 98.38 293 VAL A C 1
ATOM 2177 O O . VAL A 1 293 ? -15.039 30.359 -0.143 1 98.38 293 VAL A O 1
ATOM 2180 N N . GLU A 1 294 ? -16.906 30.844 1.032 1 98.38 294 GLU A N 1
ATOM 2181 C CA . GLU A 1 294 ? -16.797 32.281 0.792 1 98.38 294 GLU A CA 1
ATOM 2182 C C . GLU A 1 294 ? -15.484 32.812 1.364 1 98.38 294 GLU A C 1
ATOM 2184 O O . GLU A 1 294 ? -14.789 33.594 0.702 1 98.38 294 GLU A O 1
ATOM 2189 N N . ARG A 1 295 ? -15.242 32.438 2.574 1 97.75 295 ARG A N 1
ATOM 2190 C CA . ARG A 1 295 ? -14.023 32.906 3.219 1 97.75 295 ARG A CA 1
ATOM 2191 C C . ARG A 1 295 ? -12.789 32.469 2.428 1 97.75 295 ARG A C 1
ATOM 2193 O O . ARG A 1 295 ? -11.82 33.219 2.311 1 97.75 295 ARG A O 1
ATOM 2200 N N . LEU A 1 296 ? -12.805 31.266 1.896 1 97.5 296 LEU A N 1
ATOM 2201 C CA . LEU A 1 296 ? -11.703 30.75 1.094 1 97.5 296 LEU A CA 1
ATOM 2202 C C . LEU A 1 296 ? -11.523 31.578 -0.175 1 97.5 296 LEU A C 1
ATOM 2204 O O . LEU A 1 296 ? -10.406 31.969 -0.518 1 97.5 296 LEU A O 1
ATOM 2208 N N . VAL A 1 297 ? -12.562 31.844 -0.833 1 97.69 297 VAL A N 1
ATOM 2209 C CA . VAL A 1 297 ? -12.516 32.562 -2.092 1 97.69 297 VAL A CA 1
ATOM 2210 C C . VAL A 1 297 ? -12.031 34 -1.839 1 97.69 297 VAL A C 1
ATOM 2212 O O . VAL A 1 297 ? -11.234 34.531 -2.615 1 97.69 297 VAL A O 1
ATOM 2215 N N . ARG A 1 298 ? -12.438 34.625 -0.765 1 97.38 298 ARG A N 1
ATOM 2216 C CA . ARG A 1 298 ? -12 35.969 -0.422 1 97.38 298 ARG A CA 1
ATOM 2217 C C . ARG A 1 298 ? -10.508 36 -0.09 1 97.38 298 ARG A C 1
ATOM 2219 O O . ARG A 1 298 ? -9.805 36.938 -0.451 1 97.38 298 ARG A O 1
ATOM 2226 N N . ALA A 1 299 ? -10.062 35 0.535 1 94.62 299 ALA A N 1
ATOM 2227 C CA . ALA A 1 299 ? -8.695 35 1.048 1 94.62 299 ALA A CA 1
ATOM 2228 C C . ALA A 1 299 ? -7.707 34.594 -0.042 1 94.62 299 ALA A C 1
ATOM 2230 O O . ALA A 1 299 ? -6.645 35.188 -0.183 1 94.62 299 ALA A O 1
ATOM 2231 N N . LYS A 1 300 ? -8.016 33.625 -0.786 1 92.12 300 LYS A N 1
ATOM 2232 C CA . LYS A 1 300 ? -7.023 33.031 -1.682 1 92.12 300 LYS A CA 1
ATOM 2233 C C . LYS A 1 300 ? -7.434 33.188 -3.143 1 92.12 300 LYS A C 1
ATOM 2235 O O . LYS A 1 300 ? -6.633 32.969 -4.051 1 92.12 300 LYS A O 1
ATOM 2240 N N . GLY A 1 301 ? -8.672 33.5 -3.445 1 95.12 301 GLY A N 1
ATOM 2241 C CA . GLY A 1 301 ? -9.133 33.781 -4.797 1 95.12 301 GLY A CA 1
ATOM 2242 C C . GLY A 1 301 ? -9.859 32.594 -5.43 1 95.12 301 GLY A C 1
ATOM 2243 O O . GLY A 1 301 ? -10.539 32.75 -6.445 1 95.12 301 GLY A O 1
ATOM 2244 N N . PHE A 1 302 ? -9.711 31.406 -4.852 1 97.38 302 PHE A N 1
ATOM 2245 C CA . PHE A 1 302 ? -10.398 30.219 -5.363 1 97.38 302 PHE A CA 1
ATOM 2246 C C . PHE A 1 302 ? -10.562 29.172 -4.27 1 97.38 302 PHE A C 1
ATOM 2248 O O . PHE A 1 302 ? -10.039 29.328 -3.166 1 97.38 302 PHE A O 1
ATOM 2255 N N . ALA A 1 303 ? -11.391 28.078 -4.551 1 98.19 303 ALA A N 1
ATOM 2256 C CA . ALA A 1 303 ? -11.609 27 -3.605 1 98.19 303 ALA A CA 1
ATOM 2257 C C . ALA A 1 303 ? -11.812 25.672 -4.336 1 98.19 303 ALA A C 1
ATOM 2259 O O . ALA A 1 303 ? -12.367 25.641 -5.434 1 98.19 303 ALA A O 1
ATOM 2260 N N . VAL A 1 304 ? -11.328 24.641 -3.736 1 98.5 304 VAL A N 1
ATOM 2261 C CA . VAL A 1 304 ? -11.484 23.297 -4.281 1 98.5 304 VAL A CA 1
ATOM 2262 C C . VAL A 1 304 ? -12.227 22.422 -3.277 1 98.5 304 VAL A C 1
ATOM 2264 O O . VAL A 1 304 ? -11.766 22.234 -2.15 1 98.5 304 VAL A O 1
ATOM 2267 N N . VAL A 1 305 ? -13.359 21.812 -3.699 1 98.75 305 VAL A N 1
ATOM 2268 C CA . VAL A 1 305 ? -14.195 20.969 -2.857 1 98.75 305 VAL A CA 1
ATOM 2269 C C . VAL A 1 305 ? -14.219 19.547 -3.414 1 98.75 305 VAL A C 1
ATOM 2271 O O . VAL A 1 305 ? -14.586 19.328 -4.57 1 98.75 305 VAL A O 1
ATOM 2274 N N . VAL A 1 306 ? -13.781 18.625 -2.615 1 98.81 306 VAL A N 1
ATOM 2275 C CA . VAL A 1 306 ? -13.883 17.203 -2.936 1 98.81 306 VAL A CA 1
ATOM 2276 C C . VAL A 1 306 ? -15.031 16.578 -2.145 1 98.81 306 VAL A C 1
ATOM 2278 O O . VAL A 1 306 ? -15.055 16.641 -0.914 1 98.81 306 VAL A O 1
ATOM 2281 N N . VAL A 1 307 ? -15.961 15.93 -2.84 1 98.56 307 VAL A N 1
ATOM 2282 C CA . VAL A 1 307 ? -17.125 15.406 -2.15 1 98.56 307 VAL A CA 1
ATOM 2283 C C . VAL A 1 307 ? -17.391 13.961 -2.586 1 98.56 307 VAL A C 1
ATOM 2285 O O . VAL A 1 307 ? -17.438 13.672 -3.783 1 98.56 307 VAL A O 1
ATOM 2288 N N . ALA A 1 308 ? -17.484 13.102 -1.561 1 98.12 308 ALA A N 1
ATOM 2289 C CA . ALA A 1 308 ? -17.922 11.734 -1.836 1 98.12 308 ALA A CA 1
ATOM 2290 C C . ALA A 1 308 ? -19.406 11.695 -2.176 1 98.12 308 ALA A C 1
ATOM 2292 O O . ALA A 1 308 ? -20.219 12.422 -1.575 1 98.12 308 ALA A O 1
ATOM 2293 N N . GLU A 1 309 ? -19.797 10.836 -3.002 1 95.88 309 GLU A N 1
ATOM 2294 C CA . GLU A 1 309 ? -21.172 10.781 -3.508 1 95.88 309 GLU A CA 1
ATOM 2295 C C . GLU A 1 309 ? -22.156 10.5 -2.385 1 95.88 309 GLU A C 1
ATOM 2297 O O . GLU A 1 309 ? -23.328 10.914 -2.459 1 95.88 309 GLU A O 1
ATOM 2302 N N . GLY A 1 310 ? -21.719 9.812 -1.357 1 94.56 310 GLY A N 1
ATOM 2303 C CA . GLY A 1 310 ? -22.609 9.492 -0.254 1 94.56 310 GLY A CA 1
ATOM 2304 C C . GLY A 1 310 ? -22.703 10.594 0.782 1 94.56 310 GLY A C 1
ATOM 2305 O O . GLY A 1 310 ? -23.5 10.516 1.712 1 94.56 310 GLY A O 1
ATOM 2306 N N . ALA A 1 311 ? -21.969 11.648 0.652 1 96.31 311 ALA A N 1
ATOM 2307 C CA . ALA A 1 311 ? -21.953 12.734 1.628 1 96.31 311 ALA A CA 1
ATOM 2308 C C . ALA A 1 311 ? -23.203 13.602 1.517 1 96.31 311 ALA A C 1
ATOM 2310 O O . ALA A 1 311 ? -23.719 13.828 0.418 1 96.31 311 ALA A O 1
ATOM 2311 N N . GLY A 1 312 ? -23.719 14.047 2.656 1 93.56 312 GLY A N 1
ATOM 2312 C CA . GLY A 1 312 ? -24.75 15.07 2.697 1 93.56 312 GLY A CA 1
ATOM 2313 C C . GLY A 1 312 ? -26.094 14.578 2.193 1 93.56 312 GLY A C 1
ATOM 2314 O O . GLY A 1 312 ? -26.906 15.375 1.727 1 93.56 312 GLY A O 1
ATOM 2315 N N . GLN A 1 313 ? -26.266 13.328 2.195 1 90.81 313 GLN A N 1
ATOM 2316 C CA . GLN A 1 313 ? -27.531 12.789 1.692 1 90.81 313 GLN A CA 1
ATOM 2317 C C . GLN A 1 313 ? -28.703 13.234 2.559 1 90.81 313 GLN A C 1
ATOM 2319 O O . GLN A 1 313 ? -29.828 13.352 2.074 1 90.81 313 GLN A O 1
ATOM 2324 N N . ASP A 1 314 ? -28.453 13.586 3.742 1 88.12 314 ASP A N 1
ATOM 2325 C CA . ASP A 1 314 ? -29.484 14.07 4.656 1 88.12 314 ASP A CA 1
ATOM 2326 C C . ASP A 1 314 ? -29.953 15.469 4.266 1 88.12 314 ASP A C 1
ATOM 2328 O O . ASP A 1 314 ? -31.031 15.914 4.68 1 88.12 314 ASP A O 1
ATOM 2332 N N . LEU A 1 315 ? -29.172 16.172 3.492 1 89.38 315 LEU A N 1
ATOM 2333 C CA . LEU A 1 315 ? -29.484 17.531 3.072 1 89.38 315 LEU A CA 1
ATOM 2334 C C . LEU A 1 315 ? -30.656 17.531 2.086 1 89.38 315 LEU A C 1
ATOM 2336 O O . LEU A 1 315 ? -31.328 18.547 1.93 1 89.38 315 LEU A O 1
ATOM 2340 N N . PHE A 1 316 ? -30.766 16.469 1.406 1 86.31 316 PHE A N 1
ATOM 2341 C CA . PHE A 1 316 ? -31.844 16.406 0.417 1 86.31 316 PHE A CA 1
ATOM 2342 C C . PHE A 1 316 ? -33.219 16.328 1.096 1 86.31 316 PHE A C 1
ATOM 2344 O O . PHE A 1 316 ? -34.188 16.906 0.598 1 86.31 316 PHE A O 1
ATOM 2351 N N . ASP A 1 317 ? -33.281 15.68 2.15 1 76.81 317 ASP A N 1
ATOM 2352 C CA . ASP A 1 317 ? -34.531 15.641 2.91 1 76.81 317 ASP A CA 1
ATOM 2353 C C . ASP A 1 317 ? -34.875 17.016 3.486 1 76.81 317 ASP A C 1
ATOM 2355 O O . ASP A 1 317 ? -36 17.453 3.445 1 76.81 317 ASP A O 1
ATOM 2359 N N . ALA A 1 318 ? -33.906 17.625 3.91 1 69.88 318 ALA A N 1
ATOM 2360 C CA . ALA A 1 318 ? -34.062 18.922 4.547 1 69.88 318 ALA A CA 1
ATOM 2361 C C . ALA A 1 318 ? -34.469 19.984 3.525 1 69.88 318 ALA A C 1
ATOM 2363 O O . ALA A 1 318 ? -35.156 20.953 3.865 1 69.88 318 ALA A O 1
ATOM 2364 N N . HIS A 1 319 ? -34.094 19.703 2.348 1 67.19 319 HIS A N 1
ATOM 2365 C CA . HIS A 1 319 ? -34.406 20.688 1.321 1 67.19 319 HIS A CA 1
ATOM 2366 C C . HIS A 1 319 ? -35.562 20.266 0.445 1 67.19 319 HIS A C 1
ATOM 2368 O O . HIS A 1 319 ? -35.688 20.703 -0.701 1 67.19 319 HIS A O 1
ATOM 2374 N N . GLY A 1 320 ? -36.375 19.391 1.078 1 62.5 320 GLY A N 1
ATOM 2375 C CA . GLY A 1 320 ? -37.594 18.984 0.443 1 62.5 320 GLY A CA 1
ATOM 2376 C C . GLY A 1 320 ? -37.406 18.156 -0.815 1 62.5 320 GLY A C 1
ATOM 2377 O O . GLY A 1 320 ? -38.219 18.172 -1.72 1 62.5 320 GLY A O 1
ATOM 2378 N N . LEU A 1 321 ? -36.188 17.641 -1.061 1 60.59 321 LEU A N 1
ATOM 2379 C CA . LEU A 1 321 ? -35.906 16.844 -2.254 1 60.59 321 LEU A CA 1
ATOM 2380 C C . LEU A 1 321 ? -35.719 15.375 -1.903 1 60.59 321 LEU A C 1
ATOM 2382 O O . LEU A 1 321 ? -34.688 14.781 -2.242 1 60.59 321 LEU A O 1
ATOM 2386 N N . PRO A 1 322 ? -36.656 14.805 -1.204 1 56 322 PRO A N 1
ATOM 2387 C CA . PRO A 1 322 ? -36.469 13.453 -0.687 1 56 322 PRO A CA 1
ATOM 2388 C C . PRO A 1 322 ? -36.25 12.422 -1.794 1 56 322 PRO A C 1
ATOM 2390 O O . PRO A 1 322 ? -35.625 11.383 -1.564 1 56 322 PRO A O 1
ATOM 2393 N N . GLN A 1 323 ? -36.875 12.578 -2.986 1 49.84 323 GLN A N 1
ATOM 2394 C CA . GLN A 1 323 ? -36.875 11.617 -4.086 1 49.84 323 GLN A CA 1
ATOM 2395 C C . GLN A 1 323 ? -35.469 11.297 -4.527 1 49.84 323 GLN A C 1
ATOM 2397 O O . GLN A 1 323 ? -35.219 10.266 -5.156 1 49.84 323 GLN A O 1
ATOM 2402 N N . LEU A 1 324 ? -34.594 12.086 -4.188 1 54.09 324 LEU A N 1
ATOM 2403 C CA . LEU A 1 324 ? -33.25 11.961 -4.742 1 54.09 324 LEU A CA 1
ATOM 2404 C C . LEU A 1 324 ? -32.312 11.242 -3.768 1 54.09 324 LEU A C 1
ATOM 2406 O O . LEU A 1 324 ? -31.219 10.828 -4.141 1 54.09 324 LEU A O 1
ATOM 2410 N N . ASN A 1 325 ? -32.781 11.125 -2.465 1 49.09 325 ASN A N 1
ATOM 2411 C CA . ASN A 1 325 ? -31.953 10.516 -1.424 1 49.09 325 ASN A CA 1
ATOM 2412 C C . ASN A 1 325 ? -32.375 9.078 -1.139 1 49.09 325 ASN A C 1
ATOM 2414 O O . ASN A 1 325 ? -32.125 8.555 -0.05 1 49.09 325 ASN A O 1
ATOM 2418 N N . GLY A 1 326 ? -32.781 8.133 -1.947 1 52.12 326 GLY A N 1
ATOM 2419 C CA . GLY A 1 326 ? -32.875 6.805 -1.355 1 52.12 326 GLY A CA 1
ATOM 2420 C C . GLY A 1 326 ? -34.188 6.098 -1.652 1 52.12 326 GLY A C 1
ATOM 2421 O O . GLY A 1 326 ? -34.438 5.035 -1.096 1 52.12 326 GLY A O 1
ATOM 2422 N N . ARG A 1 327 ? -35.344 6.812 -2.193 1 50.88 327 ARG A N 1
ATOM 2423 C CA . ARG A 1 327 ? -36.594 6.086 -2.168 1 50.88 327 ARG A CA 1
ATOM 2424 C C . ARG A 1 327 ? -36.625 4.965 -3.203 1 50.88 327 ARG A C 1
ATOM 2426 O O . ARG A 1 327 ? -37.469 4.094 -3.172 1 50.88 327 ARG A O 1
ATOM 2433 N N . GLY A 1 328 ? -35.438 4.984 -3.92 1 61.62 328 GLY A N 1
ATOM 2434 C CA . GLY A 1 328 ? -35.375 3.842 -4.812 1 61.62 328 GLY A CA 1
ATOM 2435 C C . GLY A 1 328 ? -34.094 3.037 -4.645 1 61.62 328 GLY A C 1
ATOM 2436 O O . GLY A 1 328 ? -33.156 3.49 -3.994 1 61.62 328 GLY A O 1
ATOM 2437 N N . THR A 1 329 ? -34.344 1.689 -4.637 1 62.59 329 THR A N 1
ATOM 2438 C CA . THR A 1 329 ? -33.219 0.762 -4.559 1 62.59 329 THR A CA 1
ATOM 2439 C C . THR A 1 329 ? -32.812 0.294 -5.949 1 62.59 329 THR A C 1
ATOM 2441 O O . THR A 1 329 ? -33.625 0.26 -6.867 1 62.59 329 THR A O 1
ATOM 2444 N N . ASP A 1 330 ? -31.547 0.136 -6.133 1 63.47 330 ASP A N 1
ATOM 2445 C CA . ASP A 1 330 ? -31.078 -0.456 -7.383 1 63.47 330 ASP A CA 1
ATOM 2446 C C . ASP A 1 330 ? -31.359 -1.956 -7.422 1 63.47 330 ASP A C 1
ATOM 2448 O O . ASP A 1 330 ? -32.031 -2.488 -6.539 1 63.47 330 ASP A O 1
ATOM 2452 N N . ALA A 1 331 ? -31.016 -2.516 -8.523 1 58.53 331 ALA A N 1
ATOM 2453 C CA . ALA A 1 331 ? -31.281 -3.93 -8.773 1 58.53 331 ALA A CA 1
ATOM 2454 C C . ALA A 1 331 ? -30.703 -4.805 -7.664 1 58.53 331 ALA A C 1
ATOM 2456 O O . ALA A 1 331 ? -31.172 -5.922 -7.438 1 58.53 331 ALA A O 1
ATOM 2457 N N . SER A 1 332 ? -29.672 -4.211 -6.992 1 63.53 332 SER A N 1
ATOM 2458 C CA . SER A 1 332 ? -29.031 -4.98 -5.93 1 63.53 332 SER A CA 1
ATOM 2459 C C . SER A 1 332 ? -29.594 -4.605 -4.562 1 63.53 332 SER A C 1
ATOM 2461 O O . SER A 1 332 ? -29.078 -5.031 -3.533 1 63.53 332 SER A O 1
ATOM 2463 N N . GLY A 1 333 ? -30.641 -3.691 -4.57 1 64.06 333 GLY A N 1
ATOM 2464 C CA . GLY A 1 333 ? -31.297 -3.324 -3.324 1 64.06 333 GLY A CA 1
ATOM 2465 C C . GLY A 1 333 ? -30.625 -2.158 -2.623 1 64.06 333 GLY A C 1
ATOM 2466 O O . GLY A 1 333 ? -30.984 -1.818 -1.493 1 64.06 333 GLY A O 1
ATOM 2467 N N . ASN A 1 334 ? -29.734 -1.533 -3.307 1 67.19 334 ASN A N 1
ATOM 2468 C CA . ASN A 1 334 ? -29.047 -0.403 -2.693 1 67.19 334 ASN A CA 1
ATOM 2469 C C . ASN A 1 334 ? -29.812 0.899 -2.898 1 67.19 334 ASN A C 1
ATOM 2471 O O . ASN A 1 334 ? -30.422 1.108 -3.949 1 67.19 334 ASN A O 1
ATOM 2475 N N . VAL A 1 335 ? -29.859 1.724 -1.936 1 69.19 335 VAL A N 1
ATOM 2476 C CA . VAL A 1 335 ? -30.547 3.012 -1.98 1 69.19 335 VAL A CA 1
ATOM 2477 C C . VAL A 1 335 ? -29.906 3.893 -3.061 1 69.19 335 VAL A C 1
ATOM 2479 O O . VAL A 1 335 ? -28.688 3.936 -3.199 1 69.19 335 VAL A O 1
ATOM 2482 N N . LYS A 1 336 ? -30.766 4.531 -3.881 1 78.38 336 LYS A N 1
ATOM 2483 C CA . LYS A 1 336 ? -30.281 5.508 -4.855 1 78.38 336 LYS A CA 1
ATOM 2484 C C . LYS A 1 336 ? -29.922 6.828 -4.184 1 78.38 336 LYS A C 1
ATOM 2486 O O . LYS A 1 336 ? -30.719 7.387 -3.426 1 78.38 336 LYS A O 1
ATOM 2491 N N . LEU A 1 337 ? -28.781 7.289 -4.496 1 83.62 337 LEU A N 1
ATOM 2492 C CA . LEU A 1 337 ? -28.25 8.477 -3.834 1 83.62 337 LEU A CA 1
ATOM 2493 C C . LEU A 1 337 ? -28.641 9.742 -4.602 1 83.62 337 LEU A C 1
ATOM 2495 O O . LEU A 1 337 ? -28.719 9.719 -5.832 1 83.62 337 LEU A O 1
ATOM 2499 N N . GLY A 1 338 ? -28.906 10.805 -3.83 1 87.56 338 GLY A N 1
ATOM 2500 C CA . GLY A 1 338 ? -29.047 12.117 -4.445 1 87.56 338 GLY A CA 1
ATOM 2501 C C . GLY A 1 338 ? -27.75 12.648 -5 1 87.56 338 GLY A C 1
ATOM 2502 O O . GLY A 1 338 ? -26.672 12.188 -4.621 1 87.56 338 GLY A O 1
ATOM 2503 N N . ASN A 1 339 ? -27.891 13.586 -5.941 1 91.81 339 ASN A N 1
ATOM 2504 C CA . ASN A 1 339 ? -26.688 14.164 -6.547 1 91.81 339 ASN A CA 1
ATOM 2505 C C . ASN A 1 339 ? -26.141 15.312 -5.715 1 91.81 339 ASN A C 1
ATOM 2507 O O . ASN A 1 339 ? -26.406 16.484 -6.02 1 91.81 339 ASN A O 1
ATOM 2511 N N . ILE A 1 340 ? -25.328 15.008 -4.777 1 94.81 340 ILE A N 1
ATOM 2512 C CA . ILE A 1 340 ? -24.781 15.977 -3.834 1 94.81 340 ILE A CA 1
ATOM 2513 C C . ILE A 1 340 ? -23.891 16.969 -4.574 1 94.81 340 ILE A C 1
ATOM 2515 O O . ILE A 1 340 ? -23.781 18.141 -4.188 1 94.81 340 ILE A O 1
ATOM 2519 N N . GLY A 1 341 ? -23.219 16.531 -5.68 1 95.25 341 GLY A N 1
ATOM 2520 C CA . GLY A 1 341 ? -22.391 17.438 -6.465 1 95.25 341 GLY A CA 1
ATOM 2521 C C . GLY A 1 341 ? -23.156 18.594 -7.055 1 95.25 341 GLY A C 1
ATOM 2522 O O . GLY A 1 341 ? -22.719 19.75 -6.961 1 95.25 341 GLY A O 1
ATOM 2523 N N . GLU A 1 342 ? -24.266 18.266 -7.605 1 93.5 342 GLU A N 1
ATOM 2524 C CA . GLU A 1 342 ? -25.109 19.281 -8.219 1 93.5 342 GLU A CA 1
ATOM 2525 C C . GLU A 1 342 ? -25.703 20.219 -7.16 1 93.5 342 GLU A C 1
ATOM 2527 O O . GLU A 1 342 ? -25.844 21.422 -7.395 1 93.5 342 GLU A O 1
ATOM 2532 N N . LEU A 1 343 ? -26.078 19.641 -6.102 1 94 343 LEU A N 1
ATOM 2533 C CA . LEU A 1 343 ? -26.609 20.453 -5.008 1 94 343 LEU A CA 1
ATOM 2534 C C . LEU A 1 343 ? -25.562 21.453 -4.531 1 94 343 LEU A C 1
ATOM 2536 O O . LEU A 1 343 ? -25.875 22.625 -4.328 1 94 343 LEU A O 1
ATOM 2540 N N . LEU A 1 344 ? -24.375 21.031 -4.355 1 97 344 LEU A N 1
ATOM 2541 C CA . LEU A 1 344 ? -23.297 21.922 -3.902 1 97 344 LEU A CA 1
ATOM 2542 C C . LEU A 1 344 ? -23 22.984 -4.945 1 97 344 LEU A C 1
ATOM 2544 O O . LEU A 1 344 ? -22.797 24.156 -4.598 1 97 344 LEU A O 1
ATOM 2548 N N . ARG A 1 345 ? -22.938 22.531 -6.18 1 97.19 345 ARG A N 1
ATOM 2549 C CA . ARG A 1 345 ? -22.656 23.453 -7.262 1 97.19 345 ARG A CA 1
ATOM 2550 C C . ARG A 1 345 ? -23.641 24.625 -7.266 1 97.19 345 ARG A C 1
ATOM 2552 O O . ARG A 1 345 ? -23.234 25.781 -7.273 1 97.19 345 ARG A O 1
ATOM 2559 N N . THR A 1 346 ? -24.906 24.328 -7.168 1 95.88 346 THR A N 1
ATOM 2560 C CA . THR A 1 346 ? -25.953 25.344 -7.242 1 95.88 346 THR A CA 1
ATOM 2561 C C . THR A 1 346 ? -25.969 26.203 -5.98 1 95.88 346 THR A C 1
ATOM 2563 O O . THR A 1 346 ? -26.125 27.422 -6.059 1 95.88 346 THR A O 1
ATOM 2566 N N . SER A 1 347 ? -25.797 25.578 -4.859 1 96.44 347 SER A N 1
ATOM 2567 C CA . SER A 1 347 ? -25.844 26.281 -3.584 1 96.44 347 SER A CA 1
ATOM 2568 C C . SER A 1 347 ? -24.656 27.234 -3.441 1 96.44 347 SER A C 1
ATOM 2570 O O . SER A 1 347 ? -24.828 28.375 -3 1 96.44 347 SER A O 1
ATOM 2572 N N . ILE A 1 348 ? -23.484 26.812 -3.836 1 98.25 348 ILE A N 1
ATOM 2573 C CA . ILE A 1 348 ? -22.281 27.625 -3.715 1 98.25 348 ILE A CA 1
ATOM 2574 C C . ILE A 1 348 ? -22.344 28.797 -4.691 1 98.25 348 ILE A C 1
ATOM 2576 O O . ILE A 1 348 ? -22.016 29.922 -4.332 1 98.25 348 ILE A O 1
ATOM 2580 N N . GLU A 1 349 ? -22.797 28.469 -5.895 1 97.81 349 GLU A N 1
ATOM 2581 C CA . GLU A 1 349 ? -22.922 29.516 -6.906 1 97.81 349 GLU A CA 1
ATOM 2582 C C . GLU A 1 349 ? -23.875 30.625 -6.441 1 97.81 349 GLU A C 1
ATOM 2584 O O . GLU A 1 349 ? -23.547 31.812 -6.551 1 97.81 349 GLU A O 1
ATOM 2589 N N . ALA A 1 350 ? -25 30.203 -5.961 1 97.69 350 ALA A N 1
ATOM 2590 C CA . ALA A 1 350 ? -26 31.156 -5.492 1 97.69 350 ALA A CA 1
ATOM 2591 C C . ALA A 1 350 ? -25.469 32 -4.336 1 97.69 350 ALA A C 1
ATOM 2593 O O . ALA A 1 350 ? -25.641 33.219 -4.309 1 97.69 350 ALA A O 1
ATOM 2594 N N . HIS A 1 351 ? -24.828 31.391 -3.443 1 98.06 351 HIS A N 1
ATOM 2595 C CA . HIS A 1 351 ? -24.328 32.062 -2.252 1 98.06 351 HIS A CA 1
ATOM 2596 C C . HIS A 1 351 ? -23.25 33.062 -2.611 1 98.06 351 HIS A C 1
ATOM 2598 O O . HIS A 1 351 ? -23.281 34.219 -2.15 1 98.06 351 HIS A O 1
ATOM 2604 N N . LEU A 1 352 ? -22.281 32.688 -3.406 1 98.19 352 LEU A N 1
ATOM 2605 C CA . LEU A 1 352 ? -21.172 33.562 -3.758 1 98.19 352 LEU A CA 1
ATOM 2606 C C . LEU A 1 352 ? -21.656 34.75 -4.617 1 98.19 352 LEU A C 1
ATOM 2608 O O . LEU A 1 352 ? -21.172 35.875 -4.477 1 98.19 352 LEU A O 1
ATOM 2612 N N . THR A 1 353 ? -22.641 34.438 -5.473 1 97.81 353 THR A N 1
ATOM 2613 C CA . THR A 1 353 ? -23.234 35.531 -6.273 1 97.81 353 THR A CA 1
ATOM 2614 C C . THR A 1 353 ? -23.891 36.562 -5.379 1 97.81 353 THR A C 1
ATOM 2616 O O . THR A 1 353 ? -23.703 37.75 -5.566 1 97.81 353 THR A O 1
ATOM 2619 N N . ALA A 1 354 ? -24.609 36.094 -4.43 1 97.81 354 ALA A N 1
ATOM 2620 C CA . ALA A 1 354 ? -25.297 37 -3.486 1 97.81 354 ALA A CA 1
ATOM 2621 C C . ALA A 1 354 ? -24.297 37.781 -2.666 1 97.81 354 ALA A C 1
ATOM 2623 O O . ALA A 1 354 ? -24.562 38.938 -2.268 1 97.81 354 ALA A O 1
ATOM 2624 N N . ALA A 1 355 ? -23.156 37.281 -2.496 1 97.25 355 ALA A N 1
ATOM 2625 C CA . ALA A 1 355 ? -22.125 37.906 -1.696 1 97.25 355 ALA A CA 1
ATOM 2626 C C . ALA A 1 355 ? -21.266 38.844 -2.551 1 97.25 355 ALA A C 1
ATOM 2628 O O . ALA A 1 355 ? -20.297 39.438 -2.064 1 97.25 355 ALA A O 1
ATOM 2629 N N . GLY A 1 356 ? -21.516 38.938 -3.811 1 96.94 356 GLY A N 1
ATOM 2630 C CA . GLY A 1 356 ? -20.781 39.812 -4.703 1 96.94 356 GLY A CA 1
ATOM 2631 C C . GLY A 1 356 ? -19.516 39.188 -5.266 1 96.94 356 GLY A C 1
ATOM 2632 O O . GLY A 1 356 ? -18.609 39.906 -5.691 1 96.94 356 GLY A O 1
ATOM 2633 N N . LEU A 1 357 ? -19.375 37.906 -5.211 1 97.5 357 LEU A N 1
ATOM 2634 C CA . LEU A 1 357 ? -18.25 37.125 -5.703 1 97.5 357 LEU A CA 1
ATOM 2635 C C . LEU A 1 357 ? -18.688 36.156 -6.793 1 97.5 357 LEU A C 1
ATOM 2637 O O . LEU A 1 357 ? -18.375 34.969 -6.734 1 97.5 357 LEU A O 1
ATOM 2641 N N . ALA A 1 358 ? -19.359 36.594 -7.789 1 95.75 358 ALA A N 1
ATOM 2642 C CA . ALA A 1 358 ? -19.844 35.688 -8.836 1 95.75 358 ALA A CA 1
ATOM 2643 C C . ALA A 1 358 ? -18.75 34.75 -9.273 1 95.75 358 ALA A C 1
ATOM 2645 O O . ALA A 1 358 ? -17.734 35.156 -9.844 1 95.75 358 ALA A O 1
ATOM 2646 N N . PRO A 1 359 ? -18.984 33.406 -9.047 1 96.69 359 PRO A N 1
ATOM 2647 C CA . PRO A 1 359 ? -17.906 32.438 -9.258 1 96.69 359 PRO A CA 1
ATOM 2648 C C . PRO A 1 359 ? -17.922 31.812 -10.648 1 96.69 359 PRO A C 1
ATOM 2650 O O . PRO A 1 359 ? -18.969 31.781 -11.297 1 96.69 359 PRO A O 1
ATOM 2653 N N . THR A 1 360 ? -16.75 31.422 -11.117 1 96.81 360 THR A N 1
ATOM 2654 C CA . THR A 1 360 ? -16.672 30.422 -12.18 1 96.81 360 THR A CA 1
ATOM 2655 C C . THR A 1 360 ? -16.656 29.016 -11.602 1 96.81 360 THR A C 1
ATOM 2657 O O . THR A 1 360 ? -15.711 28.609 -10.922 1 96.81 360 THR A O 1
ATOM 2660 N N . MET A 1 361 ? -17.703 28.328 -11.867 1 97.25 361 MET A N 1
ATOM 2661 C CA . MET A 1 361 ? -17.859 26.984 -11.312 1 97.25 361 MET A CA 1
ATOM 2662 C C . MET A 1 361 ? -17.234 25.938 -12.242 1 97.25 361 MET A C 1
ATOM 2664 O O . MET A 1 361 ? -17.469 25.953 -13.453 1 97.25 361 MET A O 1
ATOM 2668 N N . ARG A 1 362 ? -16.406 25.141 -11.75 1 96.62 362 ARG A N 1
ATOM 2669 C CA . ARG A 1 362 ? -15.859 23.984 -12.438 1 96.62 362 ARG A CA 1
ATOM 2670 C C . ARG A 1 362 ? -16.266 22.688 -11.742 1 96.62 362 ARG A C 1
ATOM 2672 O O . ARG A 1 362 ? -15.945 22.484 -10.57 1 96.62 362 ARG A O 1
ATOM 2679 N N . TYR A 1 363 ? -17.016 21.828 -12.422 1 96.88 363 TYR A N 1
ATOM 2680 C CA . TYR A 1 363 ? -17.562 20.625 -11.836 1 96.88 363 TYR A CA 1
ATOM 2681 C C . TYR A 1 363 ? -17.125 19.391 -12.617 1 96.88 363 TYR A C 1
ATOM 2683 O O . TYR A 1 363 ? -17.297 19.312 -13.828 1 96.88 363 TYR A O 1
ATOM 2691 N N . ILE A 1 364 ? -16.469 18.484 -11.914 1 96.81 364 ILE A N 1
ATOM 2692 C CA . ILE A 1 364 ? -16.031 17.234 -12.523 1 96.81 364 ILE A CA 1
ATOM 2693 C C . ILE A 1 364 ? -16.641 16.047 -11.773 1 96.81 364 ILE A C 1
ATOM 2695 O O . ILE A 1 364 ? -16.547 15.977 -10.547 1 96.81 364 ILE A O 1
ATOM 2699 N N . ASP A 1 365 ? -17.297 15.156 -12.398 1 96.69 365 ASP A N 1
ATOM 2700 C CA . ASP A 1 365 ? -17.797 13.867 -11.93 1 96.69 365 ASP A CA 1
ATOM 2701 C C . ASP A 1 365 ? -17.219 12.719 -12.758 1 96.69 365 ASP A C 1
ATOM 2703 O O . ASP A 1 365 ? -17.859 12.258 -13.711 1 96.69 365 ASP A O 1
ATOM 2707 N N . PRO A 1 366 ? -16.109 12.227 -12.281 1 95.56 366 PRO A N 1
ATOM 2708 C CA . PRO A 1 366 ? -15.469 11.18 -13.094 1 95.56 366 PRO A CA 1
ATOM 2709 C C . PRO A 1 366 ? -16.297 9.898 -13.156 1 95.56 366 PRO A C 1
ATOM 2711 O O . PRO A 1 366 ? -16.172 9.133 -14.117 1 95.56 366 PRO A O 1
ATOM 2714 N N . SER A 1 367 ? -17.109 9.688 -12.156 1 92.38 367 SER A N 1
ATOM 2715 C CA . SER A 1 367 ? -17.953 8.5 -12.109 1 92.38 367 SER A CA 1
ATOM 2716 C C . SER A 1 367 ? -17.156 7.234 -12.383 1 92.38 367 SER A C 1
ATOM 2718 O O . SER A 1 367 ? -16.156 6.965 -11.703 1 92.38 367 SER A O 1
ATOM 2720 N N . TYR A 1 368 ? -17.469 6.539 -13.461 1 91.25 368 TYR A N 1
ATOM 2721 C CA . TYR A 1 368 ? -16.938 5.203 -13.711 1 91.25 368 TYR A CA 1
ATOM 2722 C C . TYR A 1 368 ? -15.508 5.27 -14.242 1 91.25 368 TYR A C 1
ATOM 2724 O O . TYR A 1 368 ? -14.812 4.254 -14.289 1 91.25 368 TYR A O 1
ATOM 2732 N N . ALA A 1 369 ? -14.984 6.441 -14.523 1 93.5 369 ALA A N 1
ATOM 2733 C CA . ALA A 1 369 ? -13.648 6.594 -15.086 1 93.5 369 ALA A CA 1
ATOM 2734 C C . ALA A 1 369 ? -12.578 6.152 -14.086 1 93.5 369 ALA A C 1
ATOM 2736 O O . ALA A 1 369 ? -11.438 5.887 -14.469 1 93.5 369 ALA A O 1
ATOM 2737 N N . ILE A 1 370 ? -12.945 6.078 -12.797 1 95.19 370 ILE A N 1
ATOM 2738 C CA . ILE A 1 370 ? -11.922 5.738 -11.812 1 95.19 370 ILE A CA 1
ATOM 2739 C C . ILE A 1 370 ? -11.945 4.234 -11.547 1 95.19 370 ILE A C 1
ATOM 2741 O O . ILE A 1 370 ? -11.055 3.707 -10.875 1 95.19 370 ILE A O 1
ATOM 2745 N N . ARG A 1 371 ? -12.859 3.504 -12.078 1 93.31 371 ARG A N 1
ATOM 2746 C CA . ARG A 1 371 ? -12.93 2.086 -11.742 1 93.31 371 ARG A CA 1
ATOM 2747 C C . ARG A 1 371 ? -12.805 1.223 -13 1 93.31 371 ARG A C 1
ATOM 2749 O O . ARG A 1 371 ? -12.594 0.012 -12.906 1 93.31 371 ARG A O 1
ATOM 2756 N N . SER A 1 372 ? -12.938 1.769 -14.195 1 93.25 372 SER A N 1
ATOM 2757 C CA . SER A 1 372 ? -12.891 1.037 -15.461 1 93.25 372 SER A CA 1
ATOM 2758 C C . SER A 1 372 ? -11.5 1.084 -16.078 1 93.25 372 SER A C 1
ATOM 2760 O O . SER A 1 372 ? -11.352 1.237 -17.297 1 93.25 372 SER A O 1
ATOM 2762 N N . ILE A 1 373 ? -10.516 1.038 -15.266 1 94.81 373 ILE A N 1
ATOM 2763 C CA . ILE A 1 373 ? -9.125 1.127 -15.703 1 94.81 373 ILE A CA 1
ATOM 2764 C C . ILE A 1 373 ? -8.367 -0.131 -15.281 1 94.81 373 ILE A C 1
ATOM 2766 O O . ILE A 1 373 ? -8.82 -0.862 -14.391 1 94.81 373 ILE A O 1
ATOM 2770 N N . PRO A 1 374 ? -7.277 -0.433 -16.016 1 96.25 374 PRO A N 1
ATOM 2771 C CA . PRO A 1 374 ? -6.418 -1.51 -15.508 1 96.25 374 PRO A CA 1
ATOM 2772 C C . PRO A 1 374 ? -5.867 -1.223 -14.117 1 96.25 374 PRO A C 1
ATOM 2774 O O . PRO A 1 374 ? -5.793 -0.063 -13.703 1 96.25 374 PRO A O 1
ATOM 2777 N N . ALA A 1 375 ? -5.562 -2.283 -13.414 1 97.69 375 ALA A N 1
ATOM 2778 C CA . ALA A 1 375 ? -4.949 -2.133 -12.102 1 97.69 375 ALA A CA 1
ATOM 2779 C C . ALA A 1 375 ? -3.582 -1.46 -12.211 1 97.69 375 ALA A C 1
ATOM 2781 O O . ALA A 1 375 ? -2.824 -1.728 -13.141 1 97.69 375 ALA A O 1
ATOM 2782 N N . ASN A 1 376 ? -3.281 -0.512 -11.273 1 97.44 376 ASN A N 1
ATOM 2783 C CA . ASN A 1 376 ? -1.914 -0.007 -11.195 1 97.44 376 ASN A CA 1
ATOM 2784 C C . ASN A 1 376 ? -0.948 -1.076 -10.695 1 97.44 376 ASN A C 1
ATOM 2786 O O . ASN A 1 376 ? -1.356 -2.205 -10.414 1 97.44 376 ASN A O 1
ATOM 2790 N N . ALA A 1 377 ? 0.343 -0.76 -10.617 1 97.69 377 ALA A N 1
ATOM 2791 C CA . ALA A 1 377 ? 1.378 -1.739 -10.297 1 97.69 377 ALA A CA 1
ATOM 2792 C C . ALA A 1 377 ? 1.116 -2.391 -8.945 1 97.69 377 ALA A C 1
ATOM 2794 O O . ALA A 1 377 ? 1.235 -3.611 -8.805 1 97.69 377 ALA A O 1
ATOM 2795 N N . TYR A 1 378 ? 0.772 -1.617 -7.969 1 97.5 378 TYR A N 1
ATOM 2796 C CA . TYR A 1 378 ? 0.542 -2.156 -6.633 1 97.5 378 TYR A CA 1
ATOM 2797 C C . TYR A 1 378 ? -0.63 -3.131 -6.633 1 97.5 378 TYR A C 1
ATOM 2799 O O . TYR A 1 378 ? -0.519 -4.246 -6.117 1 97.5 378 TYR A O 1
ATOM 2807 N N . ASP A 1 379 ? -1.789 -2.693 -7.168 1 98.06 379 ASP A N 1
ATOM 2808 C CA . ASP A 1 379 ? -2.967 -3.557 -7.207 1 98.06 379 ASP A CA 1
ATOM 2809 C C . ASP A 1 379 ? -2.699 -4.809 -8.039 1 98.06 379 ASP A C 1
ATOM 2811 O O . ASP A 1 379 ? -3.232 -5.883 -7.742 1 98.06 379 ASP A O 1
ATOM 2815 N N . SER A 1 380 ? -1.89 -4.664 -9.055 1 98.38 380 SER A N 1
ATOM 2816 C CA . SER A 1 380 ? -1.533 -5.832 -9.859 1 98.38 380 SER A CA 1
ATOM 2817 C C . SER A 1 380 ? -0.826 -6.883 -9.016 1 98.38 380 SER A C 1
ATOM 2819 O O . SER A 1 380 ? -1.183 -8.062 -9.055 1 98.38 380 SER A O 1
ATOM 2821 N N . VAL A 1 381 ? 0.174 -6.457 -8.227 1 98.31 381 VAL A N 1
ATOM 2822 C CA . VAL A 1 381 ? 0.897 -7.363 -7.34 1 98.31 381 VAL A CA 1
ATOM 2823 C C . VAL A 1 381 ? -0.061 -7.953 -6.309 1 98.31 381 VAL A C 1
ATOM 2825 O O . VAL A 1 381 ? -0.044 -9.156 -6.055 1 98.31 381 VAL A O 1
ATOM 2828 N N . TYR A 1 382 ? -0.852 -7.09 -5.75 1 98.25 382 TYR A N 1
ATOM 2829 C CA . TYR A 1 382 ? -1.783 -7.488 -4.703 1 98.25 382 TYR A CA 1
ATOM 2830 C C . TYR A 1 382 ? -2.764 -8.539 -5.219 1 98.25 382 TYR A C 1
ATOM 2832 O O . TYR A 1 382 ? -2.982 -9.562 -4.57 1 98.25 382 TYR A O 1
ATOM 2840 N N . CYS A 1 383 ? -3.355 -8.312 -6.395 1 98.5 383 CYS A N 1
ATOM 2841 C CA . CYS A 1 383 ? -4.32 -9.219 -7.004 1 98.5 383 CYS A CA 1
ATOM 2842 C C . CYS A 1 383 ? -3.691 -10.578 -7.273 1 98.5 383 CYS A C 1
ATOM 2844 O O . CYS A 1 383 ? -4.305 -11.617 -7.004 1 98.5 383 CYS A O 1
ATOM 2846 N N . LEU A 1 384 ? -2.527 -10.547 -7.797 1 98.12 384 LEU A N 1
ATOM 2847 C CA . LEU A 1 384 ? -1.833 -11.789 -8.102 1 98.12 384 LEU A CA 1
ATOM 2848 C C . LEU A 1 384 ? -1.615 -12.609 -6.832 1 98.12 384 LEU A C 1
ATOM 2850 O O . LEU A 1 384 ? -1.842 -13.82 -6.828 1 98.12 384 LEU A O 1
ATOM 2854 N N . ARG A 1 385 ? -1.208 -11.969 -5.793 1 98.25 385 ARG A N 1
ATOM 2855 C CA . ARG A 1 385 ? -0.918 -12.68 -4.547 1 98.25 385 ARG A CA 1
ATOM 2856 C C . ARG A 1 385 ? -2.201 -13.156 -3.879 1 98.25 385 ARG A C 1
ATOM 2858 O O . ARG A 1 385 ? -2.215 -14.203 -3.227 1 98.25 385 ARG A O 1
ATOM 2865 N N . LEU A 1 386 ? -3.271 -12.406 -4.016 1 98.62 386 LEU A N 1
ATOM 2866 C CA . LEU A 1 386 ? -4.57 -12.867 -3.551 1 98.62 386 LEU A CA 1
ATOM 2867 C C . LEU A 1 386 ? -5 -14.125 -4.305 1 98.62 386 LEU A C 1
ATOM 2869 O O . LEU A 1 386 ? -5.543 -15.055 -3.705 1 98.62 386 LEU A O 1
ATOM 2873 N N . ALA A 1 387 ? -4.793 -14.102 -5.617 1 98.81 387 ALA A N 1
ATOM 2874 C CA . ALA A 1 387 ? -5.148 -15.266 -6.434 1 98.81 387 ALA A CA 1
ATOM 2875 C C . ALA A 1 387 ? -4.398 -16.516 -5.977 1 98.81 387 ALA A C 1
ATOM 2877 O O . ALA A 1 387 ? -4.992 -17.578 -5.828 1 98.81 387 ALA A O 1
ATOM 2878 N N . HIS A 1 388 ? -3.086 -16.359 -5.727 1 98.56 388 HIS A N 1
ATOM 2879 C CA . HIS A 1 388 ? -2.303 -17.484 -5.207 1 98.56 388 HIS A CA 1
ATOM 2880 C C . HIS A 1 388 ? -2.885 -18 -3.898 1 98.56 388 HIS A C 1
ATOM 2882 O O . HIS A 1 388 ? -3.094 -19.203 -3.74 1 98.56 388 HIS A O 1
ATOM 2888 N N . ALA A 1 389 ? -3.146 -17.062 -3.008 1 98.69 389 ALA A N 1
ATOM 2889 C CA . ALA A 1 389 ? -3.684 -17.422 -1.697 1 98.69 389 ALA A CA 1
ATOM 2890 C C . ALA A 1 389 ? -5.012 -18.156 -1.833 1 98.69 389 ALA A C 1
ATOM 2892 O O . ALA A 1 389 ? -5.27 -19.125 -1.112 1 98.69 389 ALA A O 1
ATOM 2893 N N . ALA A 1 390 ? -5.84 -17.703 -2.73 1 98.88 390 ALA A N 1
ATOM 2894 C CA . ALA A 1 390 ? -7.156 -18.297 -2.93 1 98.88 390 ALA A CA 1
ATOM 2895 C C . ALA A 1 390 ? -7.039 -19.75 -3.422 1 98.88 390 ALA A C 1
ATOM 2897 O O . ALA A 1 390 ? -7.73 -20.641 -2.922 1 98.88 390 ALA A O 1
ATOM 2898 N N . VAL A 1 391 ? -6.207 -19.984 -4.391 1 98.88 391 VAL A N 1
ATOM 2899 C CA . VAL A 1 391 ? -6.035 -21.328 -4.945 1 98.88 391 VAL A CA 1
ATOM 2900 C C . VAL A 1 391 ? -5.508 -22.266 -3.863 1 98.88 391 VAL A C 1
ATOM 2902 O O . VAL A 1 391 ? -6.012 -23.375 -3.705 1 98.88 391 VAL A O 1
ATOM 2905 N N . HIS A 1 392 ? -4.473 -21.797 -3.125 1 98.69 392 HIS A N 1
ATOM 2906 C CA . HIS A 1 392 ? -3.922 -22.625 -2.051 1 98.69 392 HIS A CA 1
ATOM 2907 C C . HIS A 1 392 ? -5 -23 -1.042 1 98.69 392 HIS A C 1
ATOM 2909 O O . HIS A 1 392 ? -5.07 -24.156 -0.604 1 98.69 392 HIS A O 1
ATOM 2915 N N . ALA A 1 393 ? -5.828 -22.062 -0.675 1 98.75 393 ALA A N 1
ATOM 2916 C CA . ALA A 1 393 ? -6.898 -22.312 0.288 1 98.75 393 ALA A CA 1
ATOM 2917 C C . ALA A 1 393 ? -7.875 -23.359 -0.24 1 98.75 393 ALA A C 1
ATOM 2919 O O . ALA A 1 393 ? -8.188 -24.328 0.453 1 98.75 393 ALA A O 1
ATOM 2920 N N . ALA A 1 394 ? -8.32 -23.156 -1.449 1 98.81 394 ALA A N 1
ATOM 2921 C CA . ALA A 1 394 ? -9.328 -24.031 -2.043 1 98.81 394 ALA A CA 1
ATOM 2922 C C . ALA A 1 394 ? -8.805 -25.453 -2.176 1 98.81 394 ALA A C 1
ATOM 2924 O O . ALA A 1 394 ? -9.484 -26.406 -1.79 1 98.81 394 ALA A O 1
ATOM 2925 N N . MET A 1 395 ? -7.625 -25.625 -2.719 1 98.75 395 MET A N 1
ATOM 2926 C CA . MET A 1 395 ? -7.062 -26.953 -2.971 1 98.75 395 MET A CA 1
ATOM 2927 C C . MET A 1 395 ? -6.836 -27.703 -1.662 1 98.75 395 MET A C 1
ATOM 2929 O O . MET A 1 395 ? -6.91 -28.938 -1.627 1 98.75 395 MET A O 1
ATOM 2933 N N . ALA A 1 396 ? -6.602 -26.922 -0.592 1 98.31 396 ALA A N 1
ATOM 2934 C CA . ALA A 1 396 ? -6.375 -27.531 0.721 1 98.31 396 ALA A CA 1
ATOM 2935 C C . ALA A 1 396 ? -7.695 -27.812 1.431 1 98.31 396 ALA A C 1
ATOM 2937 O O . ALA A 1 396 ? -7.711 -28.156 2.611 1 98.31 396 ALA A O 1
ATOM 2938 N N . GLY A 1 397 ? -8.789 -27.578 0.797 1 98.38 397 GLY A N 1
ATOM 2939 C CA . GLY A 1 397 ? -10.086 -27.969 1.323 1 98.38 397 GLY A CA 1
ATOM 2940 C C . GLY A 1 397 ? -10.727 -26.906 2.189 1 98.38 397 GLY A C 1
ATOM 2941 O O . GLY A 1 397 ? -11.75 -27.156 2.832 1 98.38 397 GLY A O 1
ATOM 2942 N N . ARG A 1 398 ? -10.094 -25.734 2.311 1 98.19 398 ARG A N 1
ATOM 2943 C CA . ARG A 1 398 ? -10.766 -24.641 2.986 1 98.19 398 ARG A CA 1
ATOM 2944 C C . ARG A 1 398 ? -11.984 -24.172 2.199 1 98.19 398 ARG A C 1
ATOM 2946 O O . ARG A 1 398 ? -11.961 -24.141 0.968 1 98.19 398 ARG A O 1
ATOM 2953 N N . THR A 1 399 ? -13.039 -23.828 2.891 1 98.44 399 THR A N 1
ATOM 2954 C CA . THR A 1 399 ? -14.273 -23.344 2.271 1 98.44 399 THR A CA 1
ATOM 2955 C C . THR A 1 399 ? -14.984 -22.359 3.184 1 98.44 399 THR A C 1
ATOM 2957 O O . THR A 1 399 ? -14.531 -22.109 4.305 1 98.44 399 THR A O 1
ATOM 2960 N N . GLU A 1 400 ? -15.977 -21.641 2.639 1 97.88 400 GLU A N 1
ATOM 2961 C CA . GLU A 1 400 ? -16.734 -20.641 3.373 1 97.88 400 GLU A CA 1
ATOM 2962 C C . GLU A 1 400 ? -15.828 -19.562 3.953 1 97.88 400 GLU A C 1
ATOM 2964 O O . GLU A 1 400 ? -15.953 -19.203 5.125 1 97.88 400 GLU A O 1
ATOM 2969 N N . ALA A 1 401 ? -14.891 -19.156 3.102 1 98.19 401 ALA A N 1
ATOM 2970 C CA . ALA A 1 401 ? -13.906 -18.172 3.541 1 98.19 401 ALA A CA 1
ATOM 2971 C C . ALA A 1 401 ? -13.445 -17.297 2.377 1 98.19 401 ALA A C 1
ATOM 2973 O O . ALA A 1 401 ? -13.633 -17.656 1.213 1 98.19 401 ALA A O 1
ATOM 2974 N N . ALA A 1 402 ? -12.961 -16.188 2.689 1 98.31 402 ALA A N 1
ATOM 2975 C CA . ALA A 1 402 ? -12.312 -15.297 1.729 1 98.31 402 ALA A CA 1
ATOM 2976 C C . ALA A 1 402 ? -10.844 -15.102 2.07 1 98.31 402 ALA A C 1
ATOM 2978 O O . ALA A 1 402 ? -10.43 -15.305 3.215 1 98.31 402 ALA A O 1
ATOM 2979 N N . VAL A 1 403 ? -10.094 -14.828 1.094 1 98.62 403 VAL A N 1
ATOM 2980 C CA . VAL A 1 403 ? -8.695 -14.477 1.32 1 98.62 403 VAL A CA 1
ATOM 2981 C C . VAL A 1 403 ? -8.547 -12.953 1.363 1 98.62 403 VAL A C 1
ATOM 2983 O O . VAL A 1 403 ? -9.195 -12.242 0.597 1 98.62 403 VAL A O 1
ATOM 2986 N N . ALA A 1 404 ? -7.777 -12.461 2.25 1 97.69 404 ALA A N 1
ATOM 2987 C CA . ALA A 1 404 ? -7.555 -11.031 2.426 1 97.69 404 ALA A CA 1
ATOM 2988 C C . ALA A 1 404 ? -6.184 -10.758 3.043 1 97.69 404 ALA A C 1
ATOM 2990 O O . ALA A 1 404 ? -5.488 -11.688 3.451 1 97.69 404 ALA A O 1
ATOM 2991 N N . ARG A 1 405 ? -5.777 -9.555 2.961 1 96.94 405 ARG A N 1
ATOM 2992 C CA . ARG A 1 405 ? -4.586 -9.125 3.684 1 96.94 405 ARG A CA 1
ATOM 2993 C C . ARG A 1 405 ? -4.953 -8.461 5.004 1 96.94 405 ARG A C 1
ATOM 2995 O O . ARG A 1 405 ? -5.832 -7.594 5.047 1 96.94 405 ARG A O 1
ATOM 3002 N N . TRP A 1 406 ? -4.348 -8.93 6.047 1 95.81 406 TRP A N 1
ATOM 3003 C CA . TRP A 1 406 ? -4.566 -8.414 7.395 1 95.81 406 TRP A CA 1
ATOM 3004 C C . TRP A 1 406 ? -3.242 -8.07 8.062 1 95.81 406 TRP A C 1
ATOM 3006 O O . TRP A 1 406 ? -2.459 -8.953 8.406 1 95.81 406 TRP A O 1
ATOM 3016 N N . ARG A 1 407 ? -3.037 -6.754 8.203 1 91.88 407 ARG A N 1
ATOM 3017 C CA . ARG A 1 407 ? -1.796 -6.266 8.797 1 91.88 407 ARG A CA 1
ATOM 3018 C C . ARG A 1 407 ? -0.582 -6.816 8.062 1 91.88 407 ARG A C 1
ATOM 3020 O O . ARG A 1 407 ? 0.33 -7.371 8.68 1 91.88 407 ARG A O 1
ATOM 3027 N N . ARG A 1 408 ? -0.705 -6.871 6.766 1 92 408 ARG A N 1
ATOM 3028 C CA . ARG A 1 408 ? 0.345 -7.164 5.797 1 92 408 ARG A CA 1
ATOM 3029 C C . ARG A 1 408 ? 0.514 -8.664 5.605 1 92 408 ARG A C 1
ATOM 3031 O O . ARG A 1 408 ? 1.367 -9.109 4.832 1 92 408 ARG A O 1
ATOM 3038 N N . ARG A 1 409 ? -0.318 -9.445 6.34 1 96.06 409 ARG A N 1
ATOM 3039 C CA . ARG A 1 409 ? -0.325 -10.891 6.152 1 96.06 409 ARG A CA 1
ATOM 3040 C C . ARG A 1 409 ? -1.553 -11.336 5.363 1 96.06 409 ARG A C 1
ATOM 3042 O O . ARG A 1 409 ? -2.646 -10.797 5.555 1 96.06 409 ARG A O 1
ATOM 3049 N N . PHE A 1 410 ? -1.296 -12.273 4.469 1 97.81 410 PHE A N 1
ATOM 3050 C CA . PHE A 1 410 ? -2.449 -12.891 3.822 1 97.81 410 PHE A CA 1
ATOM 3051 C C . PHE A 1 410 ? -3.102 -13.914 4.742 1 97.81 410 PHE A C 1
ATOM 3053 O O . PHE A 1 410 ? -2.414 -14.75 5.336 1 97.81 410 PHE A O 1
ATOM 3060 N N . VAL A 1 411 ? -4.434 -13.828 4.922 1 98.38 411 VAL A N 1
ATOM 3061 C CA . VAL A 1 411 ? -5.145 -14.672 5.875 1 98.38 411 VAL A CA 1
ATOM 3062 C C . VAL A 1 411 ? -6.434 -15.188 5.246 1 98.38 411 VAL A C 1
ATOM 3064 O O . VAL A 1 411 ? -6.848 -14.719 4.184 1 98.38 411 VAL A O 1
ATOM 3067 N N . HIS A 1 412 ? -7.016 -16.188 5.867 1 98.38 412 HIS A N 1
ATOM 3068 C CA . HIS A 1 412 ? -8.367 -16.641 5.574 1 98.38 412 HIS A CA 1
ATOM 3069 C C . HIS A 1 412 ? -9.383 -15.992 6.504 1 98.38 412 HIS A C 1
ATOM 3071 O O . HIS A 1 412 ? -9.266 -16.078 7.73 1 98.38 412 HIS A O 1
ATOM 3077 N N . VAL A 1 413 ? -10.359 -15.359 5.953 1 97.81 413 VAL A N 1
ATOM 3078 C CA . VAL A 1 413 ? -11.414 -14.711 6.727 1 97.81 413 VAL A CA 1
ATOM 3079 C C . VAL A 1 413 ? -12.742 -15.414 6.477 1 97.81 413 VAL A C 1
ATOM 3081 O O . VAL A 1 413 ? -13.203 -15.5 5.336 1 97.81 413 VAL A O 1
ATOM 3084 N N . PRO A 1 414 ? -13.391 -15.922 7.531 1 97.12 414 PRO A N 1
ATOM 3085 C CA . PRO A 1 414 ? -14.695 -16.547 7.324 1 97.12 414 PRO A CA 1
ATOM 3086 C C . PRO A 1 414 ? -15.711 -15.602 6.695 1 97.12 414 PRO A C 1
ATOM 3088 O O . PRO A 1 414 ? -15.742 -14.414 7.027 1 97.12 414 PRO A O 1
ATOM 3091 N N . PHE A 1 415 ? -16.594 -16.141 5.824 1 95.75 415 PHE A N 1
ATOM 3092 C CA . PHE A 1 415 ? -17.609 -15.328 5.168 1 95.75 415 PHE A CA 1
ATOM 3093 C C . PHE A 1 415 ? -18.484 -14.617 6.195 1 95.75 415 PHE A C 1
ATOM 3095 O O . PHE A 1 415 ? -18.938 -13.5 5.961 1 95.75 415 PHE A O 1
ATOM 3102 N N . SER A 1 416 ? -18.734 -15.211 7.316 1 91.94 416 SER A N 1
ATOM 3103 C CA . SER A 1 416 ? -19.594 -14.648 8.359 1 91.94 416 SER A CA 1
ATOM 3104 C C . SER A 1 416 ? -19.047 -13.32 8.859 1 91.94 416 SER A C 1
ATOM 3106 O O . SER A 1 416 ? -19.812 -12.445 9.281 1 91.94 416 SER A O 1
ATOM 3108 N N . LEU A 1 417 ? -17.781 -13.203 8.812 1 92.75 417 LEU A N 1
ATOM 3109 C CA . LEU A 1 417 ? -17.141 -11.969 9.25 1 92.75 417 LEU A CA 1
ATOM 3110 C C . LEU A 1 417 ? -17.094 -10.945 8.117 1 92.75 417 LEU A C 1
ATOM 3112 O O . LEU A 1 417 ? -17.234 -9.742 8.359 1 92.75 417 LEU A O 1
ATOM 3116 N N . MET A 1 418 ? -16.953 -11.359 6.914 1 89.69 418 MET A N 1
ATOM 3117 C CA . MET A 1 418 ? -16.828 -10.484 5.75 1 89.69 418 MET A CA 1
ATOM 3118 C C . MET A 1 418 ? -18.125 -9.719 5.484 1 89.69 418 MET A C 1
ATOM 3120 O O . MET A 1 418 ? -18.094 -8.641 4.898 1 89.69 418 MET A O 1
ATOM 3124 N N . THR A 1 419 ? -19.234 -10.227 5.883 1 85 419 THR A N 1
ATOM 3125 C CA . THR A 1 419 ? -20.516 -9.641 5.551 1 85 419 THR A CA 1
ATOM 3126 C C . THR A 1 419 ? -21.156 -8.984 6.777 1 85 419 THR A C 1
ATOM 3128 O O . THR A 1 419 ? -22.312 -8.578 6.742 1 85 419 THR A O 1
ATOM 3131 N N . ARG A 1 420 ? -20.375 -8.867 7.812 1 81.31 420 ARG A N 1
ATOM 3132 C CA . ARG A 1 420 ? -20.922 -8.414 9.086 1 81.31 420 ARG A CA 1
ATOM 3133 C C . ARG A 1 420 ? -21.109 -6.898 9.094 1 81.31 420 ARG A C 1
ATOM 3135 O O . ARG A 1 420 ? -22.125 -6.395 9.578 1 81.31 420 ARG A O 1
ATOM 3142 N N . ARG A 1 421 ? -20.094 -6.23 8.719 1 84.44 421 ARG A N 1
ATOM 3143 C CA . ARG A 1 421 ? -20.141 -4.773 8.805 1 84.44 421 ARG A CA 1
ATOM 3144 C C . ARG A 1 421 ? -19.391 -4.137 7.637 1 84.44 421 ARG A C 1
ATOM 3146 O O . ARG A 1 421 ? -18.609 -4.805 6.957 1 84.44 421 ARG A O 1
ATOM 3153 N N . ARG A 1 422 ? -19.75 -2.895 7.457 1 88.06 422 ARG A N 1
ATOM 3154 C CA . ARG A 1 422 ? -19.078 -2.111 6.43 1 88.06 422 ARG A CA 1
ATOM 3155 C C . ARG A 1 422 ? -17.922 -1.312 7.02 1 88.06 422 ARG A C 1
ATOM 3157 O O . ARG A 1 422 ? -18.047 -0.746 8.109 1 88.06 422 ARG A O 1
ATOM 3164 N N . ASN A 1 423 ? -16.828 -1.389 6.312 1 92.25 423 ASN A N 1
ATOM 3165 C CA . ASN A 1 423 ? -15.711 -0.519 6.676 1 92.25 423 ASN A CA 1
ATOM 3166 C C . ASN A 1 423 ? -15.969 0.925 6.258 1 92.25 423 ASN A C 1
ATOM 3168 O O . ASN A 1 423 ? -16.391 1.183 5.129 1 92.25 423 ASN A O 1
ATOM 3172 N N . GLN A 1 424 ? -15.797 1.812 7.148 1 94.69 424 GLN A N 1
ATOM 3173 C CA . GLN A 1 424 ? -16.031 3.232 6.91 1 94.69 424 GLN A CA 1
ATOM 3174 C C . GLN A 1 424 ? -14.898 4.074 7.5 1 94.69 424 GLN A C 1
ATOM 3176 O O . GLN A 1 424 ? -14.156 3.611 8.367 1 94.69 424 GLN A O 1
ATOM 3181 N N . VAL A 1 425 ? -14.75 5.258 6.93 1 96.31 425 VAL A N 1
ATOM 3182 C CA . VAL A 1 425 ? -13.789 6.191 7.516 1 96.31 425 VAL A CA 1
ATOM 3183 C C . VAL A 1 425 ? -14.234 6.57 8.93 1 96.31 425 VAL A C 1
ATOM 3185 O O . VAL A 1 425 ? -15.391 6.941 9.141 1 96.31 425 VAL A O 1
ATOM 3188 N N . ASP A 1 426 ? -13.391 6.375 9.891 1 94.44 426 ASP A N 1
ATOM 3189 C CA . ASP A 1 426 ? -13.672 6.805 11.258 1 94.44 426 ASP A CA 1
ATOM 3190 C C . ASP A 1 426 ? -13.383 8.297 11.43 1 94.44 426 ASP A C 1
ATOM 3192 O O . ASP A 1 426 ? -12.227 8.719 11.359 1 94.44 426 ASP A O 1
ATOM 3196 N N . PRO A 1 427 ? -14.406 9.086 11.664 1 92.88 427 PRO A N 1
ATOM 3197 C CA . PRO A 1 427 ? -14.172 10.523 11.852 1 92.88 427 PRO A CA 1
ATOM 3198 C C . PRO A 1 427 ? -13.195 10.82 12.984 1 92.88 427 PRO A C 1
ATOM 3200 O O . PRO A 1 427 ? -12.609 11.906 13.031 1 92.88 427 PRO A O 1
ATOM 3203 N N . ASP A 1 428 ? -13.023 9.852 13.852 1 91.56 428 ASP A N 1
ATOM 3204 C CA . ASP A 1 428 ? -12.102 10.023 14.969 1 91.56 428 ASP A CA 1
ATOM 3205 C C . ASP A 1 428 ? -10.797 9.273 14.727 1 91.56 428 ASP A C 1
ATOM 3207 O O . ASP A 1 428 ? -9.984 9.109 15.641 1 91.56 428 ASP A O 1
ATOM 3211 N N . GLY A 1 429 ? -10.672 8.812 13.562 1 93.56 429 GLY A N 1
ATOM 3212 C CA . GLY A 1 429 ? -9.492 8.031 13.219 1 93.56 429 GLY A CA 1
ATOM 3213 C C . GLY A 1 429 ? -8.344 8.875 12.711 1 93.56 429 GLY A C 1
ATOM 3214 O O . GLY A 1 429 ? -8.5 10.07 12.477 1 93.56 429 GLY A O 1
ATOM 3215 N N . ASP A 1 430 ? -7.172 8.234 12.547 1 94.38 430 ASP A N 1
ATOM 3216 C CA . ASP A 1 430 ? -5.957 8.953 12.172 1 94.38 430 ASP A CA 1
ATOM 3217 C C . ASP A 1 430 ? -6.016 9.398 10.711 1 94.38 430 ASP A C 1
ATOM 3219 O O . ASP A 1 430 ? -5.445 10.438 10.352 1 94.38 430 ASP A O 1
ATOM 3223 N N . LEU A 1 431 ? -6.691 8.625 9.844 1 96 431 LEU A N 1
ATOM 3224 C CA . LEU A 1 431 ? -6.82 9.016 8.445 1 96 431 LEU A CA 1
ATOM 3225 C C . LEU A 1 431 ? -7.543 10.352 8.32 1 96 431 LEU A C 1
ATOM 3227 O O . LEU A 1 431 ? -7.066 11.258 7.637 1 96 431 LEU A O 1
ATOM 3231 N N . TRP A 1 432 ? -8.672 10.438 8.969 1 96.19 432 TRP A N 1
ATOM 3232 C CA . TRP A 1 432 ? -9.453 11.664 8.883 1 96.19 432 TRP A CA 1
ATOM 3233 C C . TRP A 1 432 ? -8.719 12.828 9.539 1 96.19 432 TRP A C 1
ATOM 3235 O O . TRP A 1 432 ? -8.797 13.969 9.07 1 96.19 432 TRP A O 1
ATOM 3245 N N . MET A 1 433 ? -8.023 12.578 10.586 1 94.88 433 MET A N 1
ATOM 3246 C CA . MET A 1 433 ? -7.203 13.609 11.203 1 94.88 433 MET A CA 1
ATOM 3247 C C . MET A 1 433 ? -6.195 14.172 10.211 1 94.88 433 MET A C 1
ATOM 3249 O O . MET A 1 433 ? -5.977 15.383 10.156 1 94.88 433 MET A O 1
ATOM 3253 N N . SER A 1 434 ? -5.598 13.32 9.461 1 97.19 434 SER A N 1
ATOM 3254 C CA . SER A 1 434 ? -4.656 13.766 8.438 1 97.19 434 SER A CA 1
ATOM 3255 C C . SER A 1 434 ? -5.348 14.641 7.398 1 97.19 434 SER A C 1
ATOM 3257 O O . SER A 1 434 ? -4.758 15.602 6.898 1 97.19 434 SER A O 1
ATOM 3259 N N . VAL A 1 435 ? -6.566 14.25 7.047 1 97.81 435 VAL A N 1
ATOM 3260 C CA . VAL A 1 435 ? -7.328 15.047 6.098 1 97.81 435 VAL A CA 1
ATOM 3261 C C . VAL A 1 435 ? -7.551 16.453 6.664 1 97.81 435 VAL A C 1
ATOM 3263 O O . VAL A 1 435 ? -7.336 17.453 5.969 1 97.81 435 VAL A O 1
ATOM 3266 N N . LEU A 1 436 ? -7.898 16.5 7.926 1 96 436 LEU A N 1
ATOM 3267 C CA . LEU A 1 436 ? -8.148 17.781 8.578 1 96 436 LEU A CA 1
ATOM 3268 C C . LEU A 1 436 ? -6.863 18.609 8.664 1 96 436 LEU A C 1
ATOM 3270 O O . LEU A 1 436 ? -6.879 19.812 8.406 1 96 436 LEU A O 1
ATOM 3274 N N . GLU A 1 437 ? -5.812 17.938 8.977 1 95.69 437 GLU A N 1
ATOM 3275 C CA . GLU A 1 437 ? -4.523 18.625 9.078 1 95.69 437 GLU A CA 1
ATOM 3276 C C . GLU A 1 437 ? -4.074 19.156 7.723 1 95.69 437 GLU A C 1
ATOM 3278 O O . GLU A 1 437 ? -3.426 20.203 7.648 1 95.69 437 GLU A O 1
ATOM 3283 N N . THR A 1 438 ? -4.426 18.484 6.699 1 96.06 438 THR A N 1
ATOM 3284 C CA . THR A 1 438 ? -3.984 18.844 5.359 1 96.06 438 THR A CA 1
ATOM 3285 C C . THR A 1 438 ? -4.852 19.969 4.789 1 96.06 438 THR A C 1
ATOM 3287 O O . THR A 1 438 ? -4.336 20.906 4.188 1 96.06 438 THR A O 1
ATOM 3290 N N . THR A 1 439 ? -6.152 19.859 4.98 1 96.06 439 THR A N 1
ATOM 3291 C CA . THR A 1 439 ? -7.086 20.812 4.367 1 96.06 439 THR A CA 1
ATOM 3292 C C . THR A 1 439 ? -7.266 22.047 5.25 1 96.06 439 THR A C 1
ATOM 3294 O O . THR A 1 439 ? -7.727 23.078 4.777 1 96.06 439 THR A O 1
ATOM 3297 N N . CYS A 1 440 ? -7.031 21.859 6.527 1 93.5 440 CYS A N 1
ATOM 3298 C CA . CYS A 1 440 ? -7.254 22.906 7.523 1 93.5 440 CYS A CA 1
ATOM 3299 C C . CYS A 1 440 ? -8.734 23.266 7.613 1 93.5 440 CYS A C 1
ATOM 3301 O O . CYS A 1 440 ? -9.086 24.344 8.102 1 93.5 440 CYS A O 1
ATOM 3303 N N . GLN A 1 441 ? -9.578 22.406 7.059 1 95.25 441 GLN A N 1
ATOM 3304 C CA . GLN A 1 441 ? -11.008 22.641 7.215 1 95.25 441 GLN A CA 1
ATOM 3305 C C . GLN A 1 441 ? -11.453 22.391 8.656 1 95.25 441 GLN A C 1
ATOM 3307 O O . GLN A 1 441 ? -10.766 21.703 9.414 1 95.25 441 GLN A O 1
ATOM 3312 N N . PRO A 1 442 ? -12.641 22.984 9.016 1 92.81 442 PRO A N 1
ATOM 3313 C CA . PRO A 1 442 ? -13.188 22.641 10.328 1 92.81 442 PRO A CA 1
ATOM 3314 C C . PRO A 1 442 ? -13.594 21.172 10.438 1 92.81 442 PRO A C 1
ATOM 3316 O O . PRO A 1 442 ? -13.906 20.531 9.422 1 92.81 442 PRO A O 1
ATOM 3319 N N . ALA A 1 443 ? -13.562 20.625 11.617 1 89.5 443 ALA A N 1
ATOM 3320 C CA . ALA A 1 443 ? -13.953 19.25 11.852 1 89.5 443 ALA A CA 1
ATOM 3321 C C . ALA A 1 443 ? -15.422 19.016 11.484 1 89.5 443 ALA A C 1
ATOM 3323 O O . ALA A 1 443 ? -15.797 17.922 11.07 1 89.5 443 ALA A O 1
ATOM 3324 N N . GLU A 1 444 ? -16.172 20.094 11.711 1 90.06 444 GLU A N 1
ATOM 3325 C CA . GLU A 1 444 ? -17.594 20.047 11.398 1 90.06 444 GLU A CA 1
ATOM 3326 C C . GLU A 1 444 ? -18.078 21.375 10.82 1 90.06 444 GLU A C 1
ATOM 3328 O O . GLU A 1 444 ? -17.641 22.438 11.258 1 90.06 444 GLU A O 1
ATOM 3333 N N . PHE A 1 445 ? -18.875 21.219 9.789 1 94.44 445 PHE A N 1
ATOM 3334 C CA . PHE A 1 445 ? -19.547 22.406 9.266 1 94.44 445 PHE A CA 1
ATOM 3335 C C . PHE A 1 445 ? -20.953 22.531 9.844 1 94.44 445 PHE A C 1
ATOM 3337 O O . PHE A 1 445 ? -21.828 21.703 9.578 1 94.44 445 PHE A O 1
ATOM 3344 N N . GLY A 1 446 ? -21.188 23.609 10.594 1 86.06 446 GLY A N 1
ATOM 3345 C CA . GLY A 1 446 ? -22.484 23.906 11.156 1 86.06 446 GLY A CA 1
ATOM 3346 C C . GLY A 1 446 ? -22.859 22.984 12.305 1 86.06 446 GLY A C 1
ATOM 3347 O O . GLY A 1 446 ? -22.156 22.016 12.586 1 86.06 446 GLY A O 1
ATOM 3348 N N . ALA A 1 447 ? -23.859 23.422 13.328 1 65.69 447 ALA A N 1
ATOM 3349 C CA . ALA A 1 447 ? -24.359 22.656 14.461 1 65.69 447 ALA A CA 1
ATOM 3350 C C . ALA A 1 447 ? -25.172 21.438 14 1 65.69 447 ALA A C 1
ATOM 3352 O O . ALA A 1 447 ? -26.188 21.594 13.312 1 65.69 447 ALA A O 1
ATOM 3353 N N . VAL A 1 448 ? -24.547 20.453 13.547 1 58.91 448 VAL A N 1
ATOM 3354 C CA . VAL A 1 448 ? -25.375 19.328 13.164 1 58.91 448 VAL A CA 1
ATOM 3355 C C . VAL A 1 448 ? -25.984 18.672 14.406 1 58.91 448 VAL A C 1
ATOM 3357 O O . VAL A 1 448 ? -25.359 18.672 15.469 1 58.91 448 VAL A O 1
ATOM 3360 N N . ALA A 1 449 ? -27.344 18.531 14.617 1 47.38 449 ALA A N 1
ATOM 3361 C CA . ALA A 1 449 ? -28.156 18.125 15.758 1 47.38 449 ALA A CA 1
ATOM 3362 C C . ALA A 1 449 ? -27.422 17.109 16.625 1 47.38 449 ALA A C 1
ATOM 3364 O O . ALA A 1 449 ? -27.5 17.172 17.859 1 47.38 449 ALA A O 1
ATOM 3365 N N . ALA A 1 450 ? -27.078 15.961 16.297 1 45.59 450 ALA A N 1
ATOM 3366 C CA . ALA A 1 450 ? -26.922 14.805 17.188 1 45.59 450 ALA A CA 1
ATOM 3367 C C . ALA A 1 450 ? -25.5 14.734 17.766 1 45.59 450 ALA A C 1
ATOM 3369 O O . ALA A 1 450 ? -25.219 13.883 18.594 1 45.59 450 ALA A O 1
ATOM 3370 N N . ARG A 1 451 ? -24.516 15.281 17.062 1 49.09 451 ARG A N 1
ATOM 3371 C CA . ARG A 1 451 ? -23.203 14.93 17.625 1 49.09 451 ARG A CA 1
ATOM 3372 C C . ARG A 1 451 ? -22.625 16.094 18.422 1 49.09 451 ARG A C 1
ATOM 3374 O O . ARG A 1 451 ? -22.844 17.25 18.078 1 49.09 451 ARG A O 1
ATOM 3381 N N . GLU A 1 452 ? -22.375 15.969 19.703 1 38.91 452 GLU A N 1
ATOM 3382 C CA . GLU A 1 452 ? -21.609 16.906 20.516 1 38.91 452 GLU A CA 1
ATOM 3383 C C . GLU A 1 452 ? -20.406 17.469 19.75 1 38.91 452 GLU A C 1
ATOM 3385 O O . GLU A 1 452 ? -19.641 16.703 19.172 1 38.91 452 GLU A O 1
ATOM 3390 N N . ARG A 1 453 ? -20.531 18.766 19.453 1 43.72 453 ARG A N 1
ATOM 3391 C CA . ARG A 1 453 ? -19.531 19.531 18.703 1 43.72 453 ARG A CA 1
ATOM 3392 C C . ARG A 1 453 ? -18.141 19.344 19.297 1 43.72 453 ARG A C 1
ATOM 3394 O O . ARG A 1 453 ? -17.922 19.547 20.484 1 43.72 453 ARG A O 1
ATOM 3401 N N . ILE A 1 454 ? -17.297 18.484 18.797 1 38.16 454 ILE A N 1
ATOM 3402 C CA . ILE A 1 454 ? -15.898 18.578 19.188 1 38.16 454 ILE A CA 1
ATOM 3403 C C . ILE A 1 454 ? -15.211 19.703 18.406 1 38.16 454 ILE A C 1
ATOM 3405 O O . ILE A 1 454 ? -15.156 19.656 17.172 1 38.16 454 ILE A O 1
ATOM 3409 N N . SER A 1 455 ? -15.156 20.969 18.906 1 36.34 455 SER A N 1
ATOM 3410 C CA . SER A 1 455 ? -14.422 22.062 18.297 1 36.34 455 SER A CA 1
ATOM 3411 C C . SER A 1 455 ? -13.008 21.641 17.906 1 36.34 455 SER A C 1
ATOM 3413 O O . SER A 1 455 ? -12.219 21.25 18.766 1 36.34 455 SER A O 1
ATOM 3415 N N . SER A 1 456 ? -12.883 21.109 16.844 1 37.16 456 SER A N 1
ATOM 3416 C CA . SER A 1 456 ? -11.516 20.781 16.438 1 37.16 456 SER A CA 1
ATOM 3417 C C . SER A 1 456 ? -10.711 22.031 16.141 1 37.16 456 SER A C 1
ATOM 3419 O O . SER A 1 456 ? -11.227 22.984 15.539 1 37.16 456 SER A O 1
ATOM 3421 N N . GLY A 1 457 ? -10.133 22.766 17.062 1 35.31 457 GLY A N 1
ATOM 3422 C CA . GLY A 1 457 ? -9.242 23.906 16.953 1 35.31 457 GLY A CA 1
ATOM 3423 C C . GLY A 1 457 ? -8.43 23.906 15.68 1 35.31 457 GLY A C 1
ATOM 3424 O O . GLY A 1 457 ? -7.363 24.531 15.617 1 35.31 457 GLY A O 1
ATOM 3425 N N . PHE A 1 458 ? -8.789 23.094 14.875 1 36.31 458 PHE A N 1
ATOM 3426 C CA . PHE A 1 458 ? -7.91 23.266 13.727 1 36.31 458 PHE A CA 1
ATOM 3427 C C . PHE A 1 458 ? -8.094 24.641 13.102 1 36.31 458 PHE A C 1
ATOM 3429 O O . PHE A 1 458 ? -9.031 25.359 13.445 1 36.31 458 PHE A O 1
ATOM 3436 N N . CYS A 1 459 ? -7.645 25.25 11.82 1 33.44 459 CYS A N 1
ATOM 3437 C CA . CYS A 1 459 ? -7.629 26.625 11.344 1 33.44 459 CYS A CA 1
ATOM 3438 C C . CYS A 1 459 ? -9.047 27.156 11.156 1 33.44 459 CYS A C 1
ATOM 3440 O O . CYS A 1 459 ? -9.961 26.391 10.828 1 33.44 459 CYS A O 1
ATOM 3442 N N . MET B 1 1 ? 18.344 -12.281 17.922 1 55.12 1 MET B N 1
ATOM 3443 C CA . MET B 1 1 ? 18.203 -11.617 19.219 1 55.12 1 MET B CA 1
ATOM 3444 C C . MET B 1 1 ? 16.766 -11.195 19.469 1 55.12 1 MET B C 1
ATOM 3446 O O . MET B 1 1 ? 16.125 -10.625 18.578 1 55.12 1 MET B O 1
ATOM 3450 N N . THR B 1 2 ? 16.312 -11.641 20.578 1 78.25 2 THR B N 1
ATOM 3451 C CA . THR B 1 2 ? 14.945 -11.344 20.984 1 78.25 2 THR B CA 1
ATOM 3452 C C . THR B 1 2 ? 14.828 -9.922 21.531 1 78.25 2 THR B C 1
ATOM 3454 O O . THR B 1 2 ? 15.578 -9.531 22.422 1 78.25 2 THR B O 1
ATOM 3457 N N . LEU B 1 3 ? 14.117 -9.102 20.906 1 85.75 3 LEU B N 1
ATOM 3458 C CA . LEU B 1 3 ? 13.906 -7.723 21.328 1 85.75 3 LEU B CA 1
ATOM 3459 C C . LEU B 1 3 ? 12.953 -7.656 22.516 1 85.75 3 LEU B C 1
ATOM 3461 O O . LEU B 1 3 ? 11.969 -8.398 22.578 1 85.75 3 LEU B O 1
ATOM 3465 N N . HIS B 1 4 ? 13.328 -6.793 23.469 1 86.06 4 HIS B N 1
ATOM 3466 C CA . HIS B 1 4 ? 12.469 -6.512 24.625 1 86.06 4 HIS B CA 1
ATOM 3467 C C . HIS B 1 4 ? 11.914 -5.094 24.562 1 86.06 4 HIS B C 1
ATOM 3469 O O . HIS B 1 4 ? 12.336 -4.293 23.734 1 86.06 4 HIS B O 1
ATOM 3475 N N . LEU B 1 5 ? 10.953 -4.852 25.406 1 88.88 5 LEU B N 1
ATOM 3476 C CA . LEU B 1 5 ? 10.258 -3.568 25.406 1 88.88 5 LEU B CA 1
ATOM 3477 C C . LEU B 1 5 ? 11.25 -2.412 25.531 1 88.88 5 LEU B C 1
ATOM 3479 O O . LEU B 1 5 ? 11.086 -1.381 24.875 1 88.88 5 LEU B O 1
ATOM 3483 N N . ASP B 1 6 ? 12.258 -2.537 26.312 1 89.12 6 ASP B N 1
ATOM 3484 C CA . ASP B 1 6 ? 13.219 -1.468 26.547 1 89.12 6 ASP B CA 1
ATOM 3485 C C . ASP B 1 6 ? 14 -1.132 25.281 1 89.12 6 ASP B C 1
ATOM 3487 O O . ASP B 1 6 ? 14.438 0.004 25.109 1 89.12 6 ASP B O 1
ATOM 3491 N N . ASP B 1 7 ? 14.117 -2.104 24.391 1 90.69 7 ASP B N 1
ATOM 3492 C CA . ASP B 1 7 ? 14.812 -1.89 23.125 1 90.69 7 ASP B CA 1
ATOM 3493 C C . ASP B 1 7 ? 13.984 -1.008 22.203 1 90.69 7 ASP B C 1
ATOM 3495 O O . ASP B 1 7 ? 14.516 -0.44 21.234 1 90.69 7 ASP B O 1
ATOM 3499 N N . LEU B 1 8 ? 12.703 -0.935 22.547 1 94.69 8 LEU B N 1
ATOM 3500 C CA . LEU B 1 8 ? 11.773 -0.275 21.625 1 94.69 8 LEU B CA 1
ATOM 3501 C C . LEU B 1 8 ? 11.352 1.088 22.172 1 94.69 8 LEU B C 1
ATOM 3503 O O . LEU B 1 8 ? 10.578 1.802 21.531 1 94.69 8 LEU B O 1
ATOM 3507 N N . ARG B 1 9 ? 11.891 1.472 23.219 1 94.25 9 ARG B N 1
ATOM 3508 C CA . ARG B 1 9 ? 11.539 2.748 23.844 1 94.25 9 ARG B CA 1
ATOM 3509 C C . ARG B 1 9 ? 12.25 3.904 23.156 1 94.25 9 ARG B C 1
ATOM 3511 O O . ARG B 1 9 ? 13.398 3.762 22.719 1 94.25 9 ARG B O 1
ATOM 3518 N N . VAL B 1 10 ? 11.531 4.984 23.078 1 95.56 10 VAL B N 1
ATOM 3519 C CA . VAL B 1 10 ? 12.07 6.199 22.469 1 95.56 10 VAL B CA 1
ATOM 3520 C C . VAL B 1 10 ? 12.414 7.207 23.562 1 95.56 10 VAL B C 1
ATOM 3522 O O . VAL B 1 10 ? 11.703 7.32 24.562 1 95.56 10 VAL B O 1
ATOM 3525 N N . ARG B 1 11 ? 13.477 7.945 23.328 1 96.44 11 ARG B N 1
ATOM 3526 C CA . ARG B 1 11 ? 13.938 8.922 24.312 1 96.44 11 ARG B CA 1
ATOM 3527 C C . ARG B 1 11 ? 13.062 10.172 24.297 1 96.44 11 ARG B C 1
ATOM 3529 O O . ARG B 1 11 ? 12.672 10.648 23.219 1 96.44 11 ARG B O 1
ATOM 3536 N N . LEU B 1 12 ? 12.805 10.703 25.516 1 97.12 12 LEU B N 1
ATOM 3537 C CA . LEU B 1 12 ? 12.102 11.961 25.703 1 97.12 12 LEU B CA 1
ATOM 3538 C C . LEU B 1 12 ? 13.039 13.031 26.25 1 97.12 12 LEU B C 1
ATOM 3540 O O . LEU B 1 12 ? 13.867 12.75 27.125 1 97.12 12 LEU B O 1
ATOM 3544 N N . LEU B 1 13 ? 12.914 14.219 25.734 1 97.69 13 LEU B N 1
ATOM 3545 C CA . LEU B 1 13 ? 13.742 15.312 26.219 1 97.69 13 LEU B CA 1
ATOM 3546 C C . LEU B 1 13 ? 13.359 15.703 27.641 1 97.69 13 LEU B C 1
ATOM 3548 O O . LEU B 1 13 ? 14.211 16.125 28.422 1 97.69 13 LEU B O 1
ATOM 3552 N N . GLY B 1 14 ? 12.062 15.578 27.969 1 96.88 14 GLY B N 1
ATOM 3553 C CA . GLY B 1 14 ? 11.578 15.953 29.281 1 96.88 14 GLY B CA 1
ATOM 3554 C C . GLY B 1 14 ? 10.07 15.953 29.391 1 96.88 14 GLY B C 1
ATOM 3555 O O . GLY B 1 14 ? 9.383 15.375 28.531 1 96.88 14 GLY B O 1
ATOM 3556 N N . GLU B 1 15 ? 9.625 16.531 30.406 1 96.62 15 GLU B N 1
ATOM 3557 C CA . GLU B 1 15 ? 8.188 16.578 30.656 1 96.62 15 GLU B CA 1
ATOM 3558 C C . GLU B 1 15 ? 7.492 17.531 29.688 1 96.62 15 GLU B C 1
ATOM 3560 O O . GLU B 1 15 ? 8.008 18.625 29.406 1 96.62 15 GLU B O 1
ATOM 3565 N N . CYS B 1 16 ? 6.43 17.109 29.156 1 97.31 16 CYS B N 1
ATOM 3566 C CA . CYS B 1 16 ? 5.617 17.938 28.266 1 97.31 16 CYS B CA 1
ATOM 3567 C C . CYS B 1 16 ? 4.664 18.828 29.062 1 97.31 16 CYS B C 1
ATOM 3569 O O . CYS B 1 16 ? 3.734 18.328 29.703 1 97.31 16 CYS B O 1
ATOM 3571 N N . ARG B 1 17 ? 4.812 20.141 28.906 1 96.75 17 ARG B N 1
ATOM 3572 C CA . ARG B 1 17 ? 4.082 21.047 29.797 1 96.75 17 ARG B CA 1
ATOM 3573 C C . ARG B 1 17 ? 3.115 21.922 29 1 96.75 17 ARG B C 1
ATOM 3575 O O . ARG B 1 17 ? 2.195 22.516 29.578 1 96.75 17 ARG B O 1
ATOM 3582 N N . TYR B 1 18 ? 3.332 22.078 27.734 1 97.75 18 TYR B N 1
ATOM 3583 C CA . TYR B 1 18 ? 2.51 22.953 26.922 1 97.75 18 TYR B CA 1
ATOM 3584 C C . TYR B 1 18 ? 1.354 22.203 26.281 1 97.75 18 TYR B C 1
ATOM 3586 O O . TYR B 1 18 ? 1.511 21.031 25.891 1 97.75 18 TYR B O 1
ATOM 3594 N N . ASP B 1 19 ? 0.206 22.797 26.172 1 97.06 19 ASP B N 1
ATOM 3595 C CA . ASP B 1 19 ? -0.89 22.203 25.406 1 97.06 19 ASP B CA 1
ATOM 3596 C C . ASP B 1 19 ? -0.588 22.234 23.906 1 97.06 19 ASP B C 1
ATOM 3598 O O . ASP B 1 19 ? -0.094 23.234 23.391 1 97.06 19 ASP B O 1
ATOM 3602 N N . SER B 1 20 ? -0.788 21.172 23.297 1 96.69 20 SER B N 1
ATOM 3603 C CA . SER B 1 20 ? -0.634 21.156 21.844 1 96.69 20 SER B CA 1
ATOM 3604 C C . SER B 1 20 ? -1.835 21.797 21.156 1 96.69 20 SER B C 1
ATOM 3606 O O . SER B 1 20 ? -2.887 21.984 21.766 1 96.69 20 SER B O 1
ATOM 3608 N N . PRO B 1 21 ? -1.669 22.141 19.875 1 94.81 21 PRO B N 1
ATOM 3609 C CA . PRO B 1 21 ? -2.826 22.625 19.109 1 94.81 21 PRO B CA 1
ATOM 3610 C C . PRO B 1 21 ? -3.916 21.578 18.969 1 94.81 21 PRO B C 1
ATOM 3612 O O . PRO B 1 21 ? -5.035 21.891 18.547 1 94.81 21 PRO B O 1
ATOM 3615 N N . PHE B 1 22 ? -3.639 20.312 19.359 1 93.81 22 PHE B N 1
ATOM 3616 C CA . PHE B 1 22 ? -4.578 19.219 19.172 1 93.81 22 PHE B CA 1
ATOM 3617 C C . PHE B 1 22 ? -5.145 18.766 20.5 1 93.81 22 PHE B C 1
ATOM 3619 O O . PHE B 1 22 ? -5.832 17.734 20.578 1 93.81 22 PHE B O 1
ATOM 3626 N N . ALA B 1 23 ? -4.844 19.453 21.531 1 94.62 23 ALA B N 1
ATOM 3627 C CA . ALA B 1 23 ? -5.195 19.047 22.891 1 94.62 23 ALA B CA 1
ATOM 3628 C C . ALA B 1 23 ? -6.699 18.797 23.016 1 94.62 23 ALA B C 1
ATOM 3630 O O . ALA B 1 23 ? -7.129 17.797 23.594 1 94.62 23 ALA B O 1
ATOM 3631 N N . GLU B 1 24 ? -7.492 19.672 22.5 1 89.56 24 GLU B N 1
ATOM 3632 C CA . GLU B 1 24 ? -8.945 19.578 22.625 1 89.56 24 GLU B CA 1
ATOM 3633 C C . GLU B 1 24 ? -9.5 18.391 21.844 1 89.56 24 GLU B C 1
ATOM 3635 O O . GLU B 1 24 ? -10.328 17.641 22.359 1 89.56 24 GLU B O 1
ATOM 3640 N N . VAL B 1 25 ? -9.047 18.219 20.625 1 86.38 25 VAL B N 1
ATOM 3641 C CA . VAL B 1 25 ? -9.555 17.172 19.766 1 86.38 25 VAL B CA 1
ATOM 3642 C C . VAL B 1 25 ? -9.172 15.805 20.344 1 86.38 25 VAL B C 1
ATOM 3644 O O . VAL B 1 25 ? -9.914 14.828 20.172 1 86.38 25 VAL B O 1
ATOM 3647 N N . LEU B 1 26 ? -8.055 15.75 21.062 1 91.38 26 LEU B N 1
ATOM 3648 C CA . LEU B 1 26 ? -7.531 14.484 21.547 1 91.38 26 LEU B CA 1
ATOM 3649 C C . LEU B 1 26 ? -8.172 14.117 22.891 1 91.38 26 LEU B C 1
ATOM 3651 O O . LEU B 1 26 ? -8.039 12.984 23.359 1 91.38 26 LEU B O 1
ATOM 3655 N N . SER B 1 27 ? -8.852 15.008 23.453 1 87.75 27 SER B N 1
ATOM 3656 C CA . SER B 1 27 ? -9.336 14.82 24.828 1 87.75 27 SER B CA 1
ATOM 3657 C C . SER B 1 27 ? -10.336 13.672 24.906 1 87.75 27 SER B C 1
ATOM 3659 O O . SER B 1 27 ? -10.469 13.031 25.953 1 87.75 27 SER B O 1
ATOM 3661 N N . THR B 1 28 ? -10.945 13.289 23.828 1 84.88 28 THR B N 1
ATOM 3662 C CA . THR B 1 28 ? -11.992 12.273 23.891 1 84.88 28 THR B CA 1
ATOM 3663 C C . THR B 1 28 ? -11.609 11.062 23.031 1 84.88 28 THR B C 1
ATOM 3665 O O . THR B 1 28 ? -12.398 10.125 22.891 1 84.88 28 THR B O 1
ATOM 3668 N N . LYS B 1 29 ? -10.492 11.117 22.547 1 87.81 29 LYS B N 1
ATOM 3669 C CA . LYS B 1 29 ? -10.133 10.039 21.625 1 87.81 29 LYS B CA 1
ATOM 3670 C C . LYS B 1 29 ? -9.664 8.805 22.391 1 87.81 29 LYS B C 1
ATOM 3672 O O . LYS B 1 29 ? -8.969 8.922 23.406 1 87.81 29 LYS B O 1
ATOM 3677 N N . ARG B 1 30 ? -10.164 7.645 21.906 1 87.69 30 ARG B N 1
ATOM 3678 C CA . ARG B 1 30 ? -9.781 6.348 22.453 1 87.69 30 ARG B CA 1
ATOM 3679 C C . ARG B 1 30 ? -9.25 5.426 21.359 1 87.69 30 ARG B C 1
ATOM 3681 O O . ARG B 1 30 ? -9.508 5.645 20.172 1 87.69 30 ARG B O 1
ATOM 3688 N N . THR B 1 31 ? -8.453 4.496 21.891 1 89.31 31 THR B N 1
ATOM 3689 C CA . THR B 1 31 ? -7.953 3.506 20.953 1 89.31 31 THR B CA 1
ATOM 3690 C C . THR B 1 31 ? -9.109 2.771 20.266 1 89.31 31 THR B C 1
ATOM 3692 O O . THR B 1 31 ? -10.094 2.416 20.922 1 89.31 31 THR B O 1
ATOM 3695 N N . SER B 1 32 ? -9.039 2.695 18.984 1 87.88 32 SER B N 1
ATOM 3696 C CA . SER B 1 32 ? -9.984 2.002 18.109 1 87.88 32 SER B CA 1
ATOM 3697 C C . SER B 1 32 ? -9.266 1.302 16.953 1 87.88 32 SER B C 1
ATOM 3699 O O . SER B 1 32 ? -8.039 1.379 16.844 1 87.88 32 SER B O 1
ATOM 3701 N N . PRO B 1 33 ? -9.953 0.542 16.109 1 85.81 33 PRO B N 1
ATOM 3702 C CA . PRO B 1 33 ? -9.32 -0.068 14.945 1 85.81 33 PRO B CA 1
ATOM 3703 C C . PRO B 1 33 ? -8.695 0.963 14.008 1 85.81 33 PRO B C 1
ATOM 3705 O O . PRO B 1 33 ? -7.852 0.618 13.18 1 85.81 33 PRO B O 1
ATOM 3708 N N . HIS B 1 34 ? -9.07 2.219 14.211 1 91 34 HIS B N 1
ATOM 3709 C CA . HIS B 1 34 ? -8.625 3.219 13.242 1 91 34 HIS B CA 1
ATOM 3710 C C . HIS B 1 34 ? -7.773 4.293 13.914 1 91 34 HIS B C 1
ATOM 3712 O O . HIS B 1 34 ? -7.391 5.273 13.273 1 91 34 HIS B O 1
ATOM 3718 N N . TYR B 1 35 ? -7.52 4.109 15.227 1 92.56 35 TYR B N 1
ATOM 3719 C CA . TYR B 1 35 ? -6.77 5.113 15.969 1 92.56 35 TYR B CA 1
ATOM 3720 C C . TYR B 1 35 ? -6.074 4.492 17.172 1 92.56 35 TYR B C 1
ATOM 3722 O O . TYR B 1 35 ? -6.668 3.684 17.891 1 92.56 35 TYR B O 1
ATOM 3730 N N . VAL B 1 36 ? -4.836 4.832 17.375 1 93.81 36 VAL B N 1
ATOM 3731 C CA . VAL B 1 36 ? -4.121 4.418 18.578 1 93.81 36 VAL B CA 1
ATOM 3732 C C . VAL B 1 36 ? -3.969 5.609 19.516 1 93.81 36 VAL B C 1
ATOM 3734 O O . VAL B 1 36 ? -3.242 6.559 19.219 1 93.81 36 VAL B O 1
ATOM 3737 N N . ALA B 1 37 ? -4.613 5.504 20.609 1 93.06 37 ALA B N 1
ATOM 3738 C CA . ALA B 1 37 ? -4.637 6.609 21.562 1 93.06 37 ALA B CA 1
ATOM 3739 C C . ALA B 1 37 ? -3.287 6.762 22.25 1 93.06 37 ALA B C 1
ATOM 3741 O O . ALA B 1 37 ? -2.479 5.828 22.266 1 93.06 37 ALA B O 1
ATOM 3742 N N . GLU B 1 38 ? -3.291 7.965 22.906 1 90.75 38 GLU B N 1
ATOM 3743 C CA . GLU B 1 38 ? -2.088 8.227 23.688 1 90.75 38 GLU B CA 1
ATOM 3744 C C . GLU B 1 38 ? -1.896 7.18 24.766 1 90.75 38 GLU B C 1
ATOM 3746 O O . GLU B 1 38 ? -2.852 6.809 25.453 1 90.75 38 GLU B O 1
ATOM 3751 N N . GLY B 1 39 ? -0.875 6.516 24.969 1 89.81 39 GLY B N 1
ATOM 3752 C CA . GLY B 1 39 ? -0.601 5.535 26.016 1 89.81 39 GLY B CA 1
ATOM 3753 C C . GLY B 1 39 ? -0.626 4.105 25.5 1 89.81 39 GLY B C 1
ATOM 3754 O O . GLY B 1 39 ? -0.104 3.199 26.156 1 89.81 39 GLY B O 1
ATOM 3755 N N . ASP B 1 40 ? -1.424 3.938 24.469 1 93.19 40 ASP B N 1
ATOM 3756 C CA . ASP B 1 40 ? -1.415 2.607 23.859 1 93.19 40 ASP B CA 1
ATOM 3757 C C . ASP B 1 40 ? -0.173 2.406 23 1 93.19 40 ASP B C 1
ATOM 3759 O O . ASP B 1 40 ? 0.543 3.365 22.688 1 93.19 40 ASP B O 1
ATOM 3763 N N . ARG B 1 41 ? 0.148 1.123 22.781 1 95.75 41 ARG B N 1
ATOM 3764 C CA . ARG B 1 41 ? 1.348 0.772 22.031 1 95.75 41 ARG B CA 1
ATOM 3765 C C . ARG B 1 41 ? 1.038 -0.277 20.969 1 95.75 41 ARG B C 1
ATOM 3767 O O . ARG B 1 41 ? 0.056 -1.014 21.078 1 95.75 41 ARG B O 1
ATOM 3774 N N . VAL B 1 42 ? 1.805 -0.309 19.922 1 96.19 42 VAL B N 1
ATOM 3775 C CA . VAL B 1 42 ? 1.62 -1.222 18.797 1 96.19 42 VAL B CA 1
ATOM 3776 C C . VAL B 1 42 ? 2.531 -2.436 18.969 1 96.19 42 VAL B C 1
ATOM 3778 O O . VAL B 1 42 ? 3.75 -2.293 19.094 1 96.19 42 VAL B O 1
ATOM 3781 N N . LEU B 1 43 ? 1.978 -3.594 18.891 1 93.81 43 LEU B N 1
ATOM 3782 C CA . LEU B 1 43 ? 2.721 -4.828 19.109 1 93.81 43 LEU B CA 1
ATOM 3783 C C . LEU B 1 43 ? 3.82 -4.996 18.062 1 93.81 43 LEU B C 1
ATOM 3785 O O . LEU B 1 43 ? 3.613 -4.699 16.891 1 93.81 43 LEU B O 1
ATOM 3789 N N . LEU B 1 44 ? 4.938 -5.512 18.531 1 93.94 44 LEU B N 1
ATOM 3790 C CA . LEU B 1 44 ? 6.027 -5.84 17.625 1 93.94 44 LEU B CA 1
ATOM 3791 C C . LEU B 1 44 ? 5.676 -7.051 16.766 1 93.94 44 LEU B C 1
ATOM 3793 O O . LEU B 1 44 ? 5.879 -7.035 15.547 1 93.94 44 LEU B O 1
ATOM 3797 N N . GLU B 1 45 ? 5.148 -8.086 17.484 1 91.5 45 GLU B N 1
ATOM 3798 C CA . GLU B 1 45 ? 4.859 -9.352 16.812 1 91.5 45 GLU B CA 1
ATOM 3799 C C . GLU B 1 45 ? 3.42 -9.391 16.312 1 91.5 45 GLU B C 1
ATOM 3801 O O . GLU B 1 45 ? 2.529 -8.781 16.906 1 91.5 45 GLU B O 1
ATOM 3806 N N . ASP B 1 46 ? 3.254 -10.18 15.188 1 92.44 46 ASP B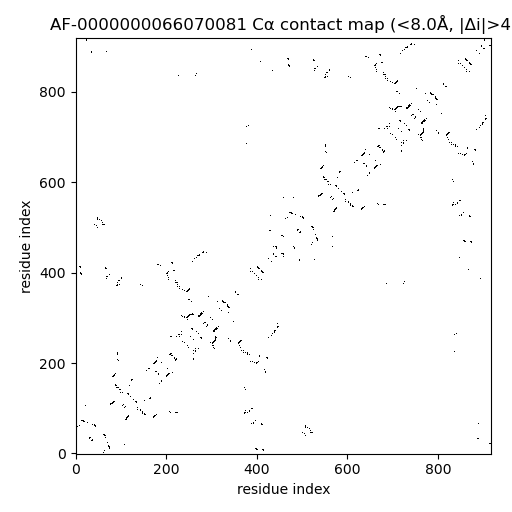 N 1
ATOM 3807 C CA . ASP B 1 46 ? 1.922 -10.195 14.594 1 92.44 46 ASP B CA 1
ATOM 3808 C C . ASP B 1 46 ? 1.407 -11.617 14.438 1 92.44 46 ASP B C 1
ATOM 3810 O O . ASP B 1 46 ? 0.345 -11.844 13.852 1 92.44 46 ASP B O 1
ATOM 3814 N N . THR B 1 47 ? 2.16 -12.594 14.82 1 92.5 47 THR B N 1
ATOM 3815 C CA . THR B 1 47 ? 1.673 -13.969 14.797 1 92.5 47 THR B CA 1
ATOM 3816 C C . THR B 1 47 ? 1.659 -14.57 16.203 1 92.5 47 THR B C 1
ATOM 3818 O O . THR B 1 47 ? 2.334 -14.07 17.094 1 92.5 47 THR B O 1
ATOM 3821 N N . VAL B 1 48 ? 0.912 -15.641 16.359 1 90.94 48 VAL B N 1
ATOM 3822 C CA . VAL B 1 48 ? 0.79 -16.312 17.641 1 90.94 48 VAL B CA 1
ATOM 3823 C C . VAL B 1 48 ? 2.137 -16.906 18.047 1 90.94 48 VAL B C 1
ATOM 3825 O O . VAL B 1 48 ? 2.58 -16.734 19.188 1 90.94 48 VAL B O 1
ATOM 3828 N N . ALA B 1 49 ? 2.832 -17.5 17.109 1 88.5 49 ALA B N 1
ATOM 3829 C CA . ALA B 1 49 ? 4.109 -18.156 17.391 1 88.5 49 ALA B CA 1
ATOM 3830 C C . ALA B 1 49 ? 5.168 -17.125 17.797 1 88.5 49 ALA B C 1
ATOM 3832 O O . ALA B 1 49 ? 5.91 -17.344 18.75 1 88.5 49 ALA B O 1
ATOM 3833 N N . MET B 1 50 ? 5.242 -16.031 17.078 1 88.69 50 MET B N 1
ATOM 3834 C CA . MET B 1 50 ? 6.25 -15.016 17.375 1 88.69 50 MET B CA 1
ATOM 3835 C C . MET B 1 50 ? 5.977 -14.352 18.719 1 88.69 50 MET B C 1
ATOM 3837 O O . MET B 1 50 ? 6.91 -14.047 19.469 1 88.69 50 MET B O 1
ATOM 3841 N N . LEU B 1 51 ? 4.719 -14.086 18.984 1 87.88 51 LEU B N 1
ATOM 3842 C CA . LEU B 1 51 ? 4.355 -13.508 20.281 1 87.88 51 LEU B CA 1
ATOM 3843 C C . LEU B 1 51 ? 4.703 -14.461 21.422 1 87.88 51 LEU B C 1
ATOM 3845 O O . LEU B 1 51 ? 5.18 -14.031 22.469 1 87.88 51 LEU B O 1
ATOM 3849 N N . ALA B 1 52 ? 4.434 -15.727 21.219 1 84.94 52 ALA B N 1
ATOM 3850 C CA . ALA B 1 52 ? 4.652 -16.75 22.234 1 84.94 52 ALA B CA 1
ATOM 3851 C C . ALA B 1 52 ? 6.137 -16.875 22.562 1 84.94 52 ALA B C 1
ATOM 3853 O O . ALA B 1 52 ? 6.496 -17.281 23.672 1 84.94 52 ALA B O 1
ATOM 3854 N N . GLU B 1 53 ? 6.984 -16.547 21.609 1 83.81 53 GLU B N 1
ATOM 3855 C CA . GLU B 1 53 ? 8.422 -16.641 21.828 1 83.81 53 GLU B CA 1
ATOM 3856 C C . GLU B 1 53 ? 8.883 -15.703 22.938 1 83.81 53 GLU B C 1
ATOM 3858 O O . GLU B 1 53 ? 9.914 -15.938 23.562 1 83.81 53 GLU B O 1
ATOM 3863 N N . HIS B 1 54 ? 8.148 -14.703 23.109 1 82.69 54 HIS B N 1
ATOM 3864 C CA . HIS B 1 54 ? 8.539 -13.734 24.125 1 82.69 54 HIS B CA 1
ATOM 3865 C C . HIS B 1 54 ? 8.102 -14.18 25.516 1 82.69 54 HIS B C 1
ATOM 3867 O O . HIS B 1 54 ? 8.602 -13.672 26.531 1 82.69 54 HIS B O 1
ATOM 3873 N N . SER B 1 55 ? 7.27 -15.141 25.719 1 70.94 55 SER B N 1
ATOM 3874 C CA . SER B 1 55 ? 6.84 -15.719 26.984 1 70.94 55 SER B CA 1
ATOM 3875 C C . SER B 1 55 ? 6.41 -14.633 27.969 1 70.94 55 SER B C 1
ATOM 3877 O O . SER B 1 55 ? 6.797 -14.664 29.141 1 70.94 55 SER B O 1
ATOM 3879 N N . LEU B 1 56 ? 5.953 -13.609 27.594 1 67.69 56 LEU B N 1
ATOM 3880 C CA . LEU B 1 56 ? 5.551 -12.508 28.453 1 67.69 56 LEU B CA 1
ATOM 3881 C C . LEU B 1 56 ? 4.047 -12.289 28.391 1 67.69 56 LEU B C 1
ATOM 3883 O O . LEU B 1 56 ? 3.4 -12.664 27.406 1 67.69 56 LEU B O 1
ATOM 3887 N N . PRO B 1 57 ? 3.619 -11.758 29.562 1 68.12 57 PRO B N 1
ATOM 3888 C CA . PRO B 1 57 ? 2.227 -11.305 29.484 1 68.12 57 PRO B CA 1
ATOM 3889 C C . PRO B 1 57 ? 2 -10.25 28.406 1 68.12 57 PRO B C 1
ATOM 3891 O O . PRO B 1 57 ? 2.938 -9.539 28.031 1 68.12 57 PRO B O 1
ATOM 3894 N N . SER B 1 58 ? 0.831 -10.258 27.984 1 64.88 58 SER B N 1
ATOM 3895 C CA . SER B 1 58 ? 0.471 -9.383 26.875 1 64.88 58 SER B CA 1
ATOM 3896 C C . SER B 1 58 ? 0.878 -7.941 27.156 1 64.88 58 SER B C 1
ATOM 3898 O O . SER B 1 58 ? 1.36 -7.246 26.25 1 64.88 58 SER B O 1
ATOM 3900 N N . VAL B 1 59 ? 0.759 -7.559 28.312 1 68.31 59 VAL B N 1
ATOM 3901 C CA . VAL B 1 59 ? 1 -6.168 28.688 1 68.31 59 VAL B CA 1
ATOM 3902 C C . VAL B 1 59 ? 2.492 -5.859 28.594 1 68.31 59 VAL B C 1
ATOM 3904 O O . VAL B 1 59 ? 2.885 -4.695 28.469 1 68.31 59 VAL B O 1
ATOM 3907 N N . GLN B 1 60 ? 3.188 -6.883 28.531 1 77.06 60 GLN B N 1
ATOM 3908 C CA . GLN B 1 60 ? 4.633 -6.676 28.5 1 77.06 60 GLN B CA 1
ATOM 3909 C C . GLN B 1 60 ? 5.219 -7.086 27.156 1 77.06 60 GLN B C 1
ATOM 3911 O O . GLN B 1 60 ? 6.438 -7.164 27 1 77.06 60 GLN B O 1
ATOM 3916 N N . ALA B 1 61 ? 4.363 -7.211 26.281 1 84.38 61 ALA B N 1
ATOM 3917 C CA . ALA B 1 61 ? 4.82 -7.609 24.953 1 84.38 61 ALA B CA 1
ATOM 3918 C C . ALA B 1 61 ? 5.625 -6.496 24.297 1 84.38 61 ALA B C 1
ATOM 3920 O O . ALA B 1 61 ? 5.285 -5.316 24.406 1 84.38 61 ALA B O 1
ATOM 3921 N N . PRO B 1 62 ? 6.793 -6.848 23.703 1 91.44 62 PRO B N 1
ATOM 3922 C CA . PRO B 1 62 ? 7.508 -5.816 22.953 1 91.44 62 PRO B CA 1
ATOM 3923 C C . PRO B 1 62 ? 6.602 -5.055 21.984 1 91.44 62 PRO B C 1
ATOM 3925 O O . PRO B 1 62 ? 5.832 -5.672 21.25 1 91.44 62 PRO B O 1
ATOM 3928 N N . SER B 1 63 ? 6.656 -3.768 22.156 1 95.12 63 SER B N 1
ATOM 3929 C CA . SER B 1 63 ? 5.73 -2.924 21.406 1 95.12 63 SER B CA 1
ATOM 3930 C C . SER B 1 63 ? 6.328 -1.547 21.141 1 95.12 63 SER B C 1
ATOM 3932 O O . SER B 1 63 ? 7.164 -1.067 21.906 1 95.12 63 SER B O 1
ATOM 3934 N N . PHE B 1 64 ? 5.969 -0.999 20 1 97.25 64 PHE B N 1
ATOM 3935 C CA . PHE B 1 64 ? 6.402 0.343 19.625 1 97.25 64 PHE B CA 1
ATOM 3936 C C . PHE B 1 64 ? 5.449 1.394 20.188 1 97.25 64 PHE B C 1
ATOM 3938 O O . PHE B 1 64 ? 4.25 1.139 20.328 1 97.25 64 PHE B O 1
ATOM 3945 N N . GLU B 1 65 ? 6.062 2.549 20.5 1 97.25 65 GLU B N 1
ATOM 3946 C CA . GLU B 1 65 ? 5.207 3.703 20.781 1 97.25 65 GLU B CA 1
ATOM 3947 C C . GLU B 1 65 ? 4.496 4.168 19.516 1 97.25 65 GLU B C 1
ATOM 3949 O O . GLU B 1 65 ? 5.121 4.332 18.469 1 97.25 65 GLU B O 1
ATOM 3954 N N . ALA B 1 66 ? 3.168 4.332 19.625 1 97.56 66 ALA B N 1
ATOM 3955 C CA . ALA B 1 66 ? 2.385 4.801 18.484 1 97.56 66 ALA B CA 1
ATOM 3956 C C . ALA B 1 66 ? 2.707 6.254 18.156 1 97.56 66 ALA B C 1
ATOM 3958 O O . ALA B 1 66 ? 2.895 7.074 19.062 1 97.56 66 ALA B O 1
ATOM 3959 N N . ALA B 1 67 ? 2.785 6.598 16.875 1 98 67 ALA B N 1
ATOM 3960 C CA . ALA B 1 67 ? 2.951 7.98 16.438 1 98 67 ALA B CA 1
ATOM 3961 C C . ALA B 1 67 ? 1.622 8.734 16.469 1 98 67 ALA B C 1
ATOM 3963 O O . ALA B 1 67 ? 0.565 8.125 16.672 1 98 67 ALA B O 1
ATOM 3964 N N . GLY B 1 68 ? 1.693 10.047 16.297 1 96.38 68 GLY B N 1
ATOM 3965 C CA . GLY B 1 68 ? 0.506 10.891 16.344 1 96.38 68 GLY B CA 1
ATOM 3966 C C . GLY B 1 68 ? 0.628 12.055 17.312 1 96.38 68 GLY B C 1
ATOM 3967 O O . GLY B 1 68 ? 1.623 12.164 18.031 1 96.38 68 GLY B O 1
ATOM 3968 N N . PRO B 1 69 ? -0.375 12.898 17.312 1 97 69 PRO B N 1
ATOM 3969 C CA . PRO B 1 69 ? -0.345 14.078 18.172 1 97 69 PRO B CA 1
ATOM 3970 C C . PRO B 1 69 ? -0.531 13.734 19.656 1 97 69 PRO B C 1
ATOM 3972 O O . PRO B 1 69 ? -1.109 12.695 19.984 1 97 69 PRO B O 1
ATOM 3975 N N . ARG B 1 70 ? 0.066 14.539 20.453 1 97.12 70 ARG B N 1
ATOM 3976 C CA . ARG B 1 70 ? -0.083 14.438 21.906 1 97.12 70 ARG B CA 1
ATOM 3977 C C . ARG B 1 70 ? -0.819 15.648 22.469 1 97.12 70 ARG B C 1
ATOM 3979 O O . ARG B 1 70 ? -0.735 16.75 21.906 1 97.12 70 ARG B O 1
ATOM 3986 N N . ARG B 1 71 ? -1.502 15.43 23.562 1 96.38 71 ARG B N 1
ATOM 3987 C CA . ARG B 1 71 ? -2.219 16.531 24.188 1 96.38 71 ARG B CA 1
ATOM 3988 C C . ARG B 1 71 ? -1.246 17.562 24.75 1 96.38 71 ARG B C 1
ATOM 3990 O O . ARG B 1 71 ? -1.486 18.766 24.656 1 96.38 71 ARG B O 1
ATOM 3997 N N . LYS B 1 72 ? -0.214 17.031 25.359 1 97.69 72 LYS B N 1
ATOM 3998 C CA . LYS B 1 72 ? 0.835 17.891 25.906 1 97.69 72 LYS B CA 1
ATOM 3999 C C . LYS B 1 72 ? 2.133 17.75 25.109 1 97.69 72 LYS B C 1
ATOM 4001 O O . LYS B 1 72 ? 2.49 16.641 24.703 1 97.69 72 LYS B O 1
ATOM 4006 N N . ILE B 1 73 ? 2.797 18.922 24.953 1 98.38 73 ILE B N 1
ATOM 4007 C CA . ILE B 1 73 ? 4.02 18.891 24.156 1 98.38 73 ILE B CA 1
ATOM 4008 C C . ILE B 1 73 ? 5.16 19.531 24.953 1 98.38 73 ILE B C 1
ATOM 4010 O O . ILE B 1 73 ? 4.938 20.125 26 1 98.38 73 ILE B O 1
ATOM 4014 N N . TYR B 1 74 ? 6.34 19.328 24.484 1 98.62 74 TYR B N 1
ATOM 4015 C CA . TYR B 1 74 ? 7.547 19.734 25.188 1 98.62 74 TYR B CA 1
ATOM 4016 C C . TYR B 1 74 ? 7.93 21.172 24.828 1 98.62 74 TYR B C 1
ATOM 4018 O O . TYR B 1 74 ? 8.25 21.969 25.719 1 98.62 74 TYR B O 1
ATOM 4026 N N . PHE B 1 75 ? 7.898 21.5 23.562 1 98.5 75 PHE B N 1
ATOM 4027 C CA . PHE B 1 75 ? 8.359 22.797 23.094 1 98.5 75 PHE B CA 1
ATOM 4028 C C . PHE B 1 75 ? 7.211 23.797 23.047 1 98.5 75 PHE B C 1
ATOM 4030 O O . PHE B 1 75 ? 6.09 23.438 22.672 1 98.5 75 PHE B O 1
ATOM 4037 N N . ASP B 1 76 ? 7.516 24.984 23.438 1 97.94 76 ASP B N 1
ATOM 4038 C CA . ASP B 1 76 ? 6.617 26.094 23.141 1 97.94 76 ASP B CA 1
ATOM 4039 C C . ASP B 1 76 ? 6.668 26.453 21.672 1 97.94 76 ASP B C 1
ATOM 4041 O O . ASP B 1 76 ? 7.656 27.016 21.188 1 97.94 76 ASP B O 1
ATOM 4045 N N . PRO B 1 77 ? 5.609 26.172 20.969 1 97.56 77 PRO B N 1
ATOM 4046 C CA . PRO B 1 77 ? 5.656 26.328 19.5 1 97.56 77 PRO B CA 1
ATOM 4047 C C . PRO B 1 77 ? 6.125 27.719 19.062 1 97.56 77 PRO B C 1
ATOM 4049 O O . PRO B 1 77 ? 6.902 27.828 18.109 1 97.56 77 PRO B O 1
ATOM 4052 N N . ALA B 1 78 ? 5.75 28.734 19.75 1 97.06 78 ALA B N 1
ATOM 4053 C CA . ALA B 1 78 ? 6.051 30.109 19.359 1 97.06 78 ALA B CA 1
ATOM 4054 C C . ALA B 1 78 ? 7.551 30.375 19.391 1 97.06 78 ALA B C 1
ATOM 4056 O O . ALA B 1 78 ? 8.031 31.328 18.781 1 97.06 78 ALA B O 1
ATOM 4057 N N . ARG B 1 79 ? 8.336 29.547 20.016 1 97.56 79 ARG B N 1
ATOM 4058 C CA . ARG B 1 79 ? 9.766 29.766 20.188 1 97.56 79 ARG B CA 1
ATOM 4059 C C . ARG B 1 79 ? 10.586 28.766 19.375 1 97.56 79 ARG B C 1
ATOM 4061 O O . ARG B 1 79 ? 11.82 28.812 19.375 1 97.56 79 ARG B O 1
ATOM 4068 N N . VAL B 1 80 ? 9.922 27.953 18.656 1 98.44 80 VAL B N 1
ATOM 4069 C CA . VAL B 1 80 ? 10.602 26.812 18.031 1 98.44 80 VAL B CA 1
ATOM 4070 C C . VAL B 1 80 ? 11.18 27.25 16.672 1 98.44 80 VAL B C 1
ATOM 4072 O O . VAL B 1 80 ? 10.477 27.844 15.859 1 98.44 80 VAL B O 1
ATOM 4075 N N . THR B 1 81 ? 12.438 26.969 16.516 1 98.69 81 THR B N 1
ATOM 4076 C CA . THR B 1 81 ? 13.078 26.938 15.211 1 98.69 81 THR B CA 1
ATOM 4077 C C . THR B 1 81 ? 13.328 25.5 14.758 1 98.69 81 THR B C 1
ATOM 4079 O O . THR B 1 81 ? 13.984 24.734 15.453 1 98.69 81 THR B O 1
ATOM 4082 N N . ALA B 1 82 ? 12.773 25.172 13.57 1 98.69 82 ALA B N 1
ATOM 4083 C CA . ALA B 1 82 ? 12.914 23.828 13.047 1 98.69 82 ALA B CA 1
ATOM 4084 C C . ALA B 1 82 ? 13.883 23.781 11.867 1 98.69 82 ALA B C 1
ATOM 4086 O O . ALA B 1 82 ? 13.891 24.703 11.039 1 98.69 82 ALA B O 1
ATOM 4087 N N . GLY B 1 83 ? 14.703 22.719 11.859 1 97.81 83 GLY B N 1
ATOM 4088 C CA . GLY B 1 83 ? 15.578 22.453 10.727 1 97.81 83 GLY B CA 1
ATOM 4089 C C . GLY B 1 83 ? 15.195 21.203 9.961 1 97.81 83 GLY B C 1
ATOM 4090 O O . GLY B 1 83 ? 14.719 20.219 10.547 1 97.81 83 GLY B O 1
ATOM 4091 N N . ILE B 1 84 ? 15.367 21.219 8.617 1 97.81 84 ILE B N 1
ATOM 4092 C CA . ILE B 1 84 ? 15.109 20.078 7.742 1 97.81 84 ILE B CA 1
ATOM 4093 C C . ILE B 1 84 ? 16.312 19.844 6.84 1 97.81 84 ILE B C 1
ATOM 4095 O O . ILE B 1 84 ? 16.859 20.781 6.266 1 97.81 84 ILE B O 1
ATOM 4099 N N . VAL B 1 85 ? 16.75 18.578 6.734 1 95.31 85 VAL B N 1
ATOM 4100 C CA . VAL B 1 85 ? 17.828 18.234 5.82 1 95.31 85 VAL B CA 1
ATOM 4101 C C . VAL B 1 85 ? 17.5 16.938 5.082 1 95.31 85 VAL B C 1
ATOM 4103 O O . VAL B 1 85 ? 16.844 16.047 5.633 1 95.31 85 VAL B O 1
ATOM 4106 N N . THR B 1 86 ? 17.781 16.891 3.805 1 94.69 86 THR B N 1
ATOM 4107 C CA . THR B 1 86 ? 17.688 15.664 3.006 1 94.69 86 THR B CA 1
ATOM 4108 C C . THR B 1 86 ? 19.062 15.07 2.754 1 94.69 86 THR B C 1
ATOM 4110 O O . THR B 1 86 ? 20.016 15.797 2.459 1 94.69 86 THR B O 1
ATOM 4113 N N . CYS B 1 87 ? 19.141 13.727 2.939 1 91.06 87 CYS B N 1
ATOM 4114 C CA . CYS B 1 87 ? 20.422 13.047 2.814 1 91.06 87 CYS B CA 1
ATOM 4115 C C . CYS B 1 87 ? 20.312 11.844 1.883 1 91.06 87 CYS B C 1
ATOM 4117 O O . CYS B 1 87 ? 19.266 11.211 1.797 1 91.06 87 CYS B O 1
ATOM 4119 N N . GLY B 1 88 ? 21.422 11.57 1.18 1 89.06 88 GLY B N 1
ATOM 4120 C CA . GLY B 1 88 ? 21.547 10.344 0.401 1 89.06 88 GLY B CA 1
ATOM 4121 C C . GLY B 1 88 ? 20.953 10.461 -0.989 1 89.06 88 GLY B C 1
ATOM 4122 O O . GLY B 1 88 ? 20.812 11.562 -1.522 1 89.06 88 GLY B O 1
ATOM 4123 N N . GLY B 1 89 ? 20.719 9.289 -1.623 1 88.56 89 GLY B N 1
ATOM 4124 C CA . GLY B 1 89 ? 20.172 9.266 -2.969 1 88.56 89 GLY B CA 1
ATOM 4125 C C . GLY B 1 89 ? 18.75 9.766 -3.041 1 88.56 89 GLY B C 1
ATOM 4126 O O . GLY B 1 89 ? 18 9.703 -2.057 1 88.56 89 GLY B O 1
ATOM 4127 N N . LEU B 1 90 ? 18.406 10.188 -4.23 1 91.5 90 LEU B N 1
ATOM 4128 C CA . LEU B 1 90 ? 17.047 10.703 -4.422 1 91.5 90 LEU B CA 1
ATOM 4129 C C . LEU B 1 90 ? 16.016 9.586 -4.309 1 91.5 90 LEU B C 1
ATOM 4131 O O . LEU B 1 90 ? 16.359 8.406 -4.453 1 91.5 90 LEU B O 1
ATOM 4135 N N . CYS B 1 91 ? 14.906 10.023 -4.012 1 94.12 91 CYS B N 1
ATOM 4136 C CA . CYS B 1 91 ? 13.742 9.156 -3.84 1 94.12 91 CYS B CA 1
ATOM 4137 C C . CYS B 1 91 ? 12.453 9.922 -4.109 1 94.12 91 CYS B C 1
ATOM 4139 O O . CYS B 1 91 ? 12.305 11.07 -3.699 1 94.12 91 CYS B O 1
ATOM 4141 N N . PRO B 1 92 ? 11.523 9.242 -4.891 1 97.5 92 PRO B N 1
ATOM 4142 C CA . PRO B 1 92 ? 10.234 9.922 -4.996 1 97.5 92 PRO B CA 1
ATOM 4143 C C . PRO B 1 92 ? 9.602 10.203 -3.635 1 97.5 92 PRO B C 1
ATOM 4145 O O . PRO B 1 92 ? 9.57 9.32 -2.77 1 97.5 92 PRO B O 1
ATOM 4148 N N . GLY B 1 93 ? 9.109 11.453 -3.42 1 98.06 93 GLY B N 1
ATOM 4149 C CA . GLY B 1 93 ? 8.367 11.75 -2.205 1 98.06 93 GLY B CA 1
ATOM 4150 C C . GLY B 1 93 ? 9.102 12.672 -1.26 1 98.06 93 GLY B C 1
ATOM 4151 O O . GLY B 1 93 ? 8.523 13.188 -0.3 1 98.06 93 GLY B O 1
ATOM 4152 N N . LEU B 1 94 ? 10.398 12.984 -1.512 1 97.94 94 LEU B N 1
ATOM 4153 C CA . LEU B 1 94 ? 11.18 13.859 -0.643 1 97.94 94 LEU B CA 1
ATOM 4154 C C . LEU B 1 94 ? 10.5 15.219 -0.489 1 97.94 94 LEU B C 1
ATOM 4156 O O . LEU B 1 94 ? 10.336 15.711 0.63 1 97.94 94 LEU B O 1
ATOM 4160 N N . ASN B 1 95 ? 10.086 15.781 -1.595 1 98.31 95 ASN B N 1
ATOM 4161 C CA . ASN B 1 95 ? 9.438 17.094 -1.57 1 98.31 95 ASN B CA 1
ATOM 4162 C C . ASN B 1 95 ? 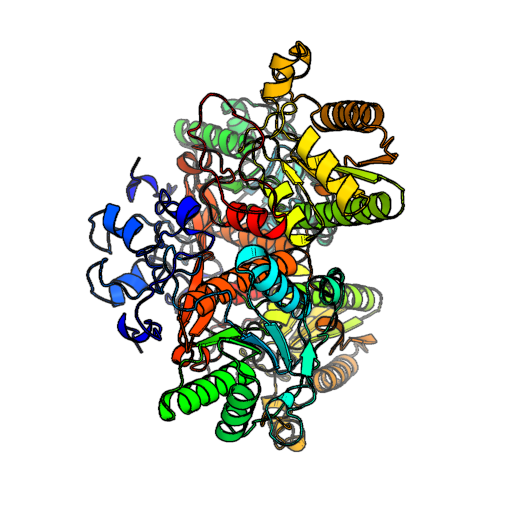8.078 17.031 -0.889 1 98.31 95 ASN B C 1
ATOM 4164 O O . ASN B 1 95 ? 7.648 17.984 -0.256 1 98.31 95 ASN B O 1
ATOM 4168 N N . ASN B 1 96 ? 7.406 15.867 -1.015 1 98.5 96 ASN B N 1
ATOM 4169 C CA . ASN B 1 96 ? 6.152 15.68 -0.295 1 98.5 96 ASN B CA 1
ATOM 4170 C C . ASN B 1 96 ? 6.355 15.758 1.216 1 98.5 96 ASN B C 1
ATOM 4172 O O . ASN B 1 96 ? 5.562 16.375 1.923 1 98.5 96 ASN B O 1
ATOM 4176 N N . VAL B 1 97 ? 7.41 15.094 1.702 1 98.75 97 VAL B N 1
ATOM 4177 C CA . VAL B 1 97 ? 7.711 15.094 3.129 1 98.75 97 VAL B CA 1
ATOM 4178 C C . VAL B 1 97 ? 8.07 16.5 3.584 1 98.75 97 VAL B C 1
ATOM 4180 O O . VAL B 1 97 ? 7.559 16.984 4.598 1 98.75 97 VAL B O 1
ATOM 4183 N N . ILE B 1 98 ? 8.914 17.219 2.822 1 98.62 98 ILE B N 1
ATOM 4184 C CA . ILE B 1 98 ? 9.312 18.578 3.16 1 98.62 98 ILE B CA 1
ATOM 4185 C C . ILE B 1 98 ? 8.07 19.469 3.262 1 98.62 98 ILE B C 1
ATOM 4187 O O . ILE B 1 98 ? 7.898 20.188 4.246 1 98.62 98 ILE B O 1
ATOM 4191 N N . ARG B 1 99 ? 7.238 19.391 2.283 1 98.56 99 ARG B N 1
ATOM 4192 C CA . ARG B 1 99 ? 6.023 20.203 2.268 1 98.56 99 ARG B CA 1
ATOM 4193 C C . ARG B 1 99 ? 5.137 19.875 3.467 1 98.56 99 ARG B C 1
ATOM 4195 O O . ARG B 1 99 ? 4.594 20.781 4.105 1 98.56 99 ARG B O 1
ATOM 4202 N N . GLY B 1 100 ? 4.945 18.578 3.748 1 98.44 100 GLY B N 1
ATOM 4203 C CA . GLY B 1 100 ? 4.141 18.156 4.891 1 98.44 100 GLY B CA 1
ATOM 4204 C C . GLY B 1 100 ? 4.676 18.688 6.211 1 98.44 100 GLY B C 1
ATOM 4205 O O . GLY B 1 100 ? 3.904 19.125 7.062 1 98.44 100 GLY B O 1
ATOM 4206 N N . LEU B 1 101 ? 5.996 18.641 6.363 1 98.81 101 LEU B N 1
ATOM 4207 C CA . LEU B 1 101 ? 6.625 19.156 7.574 1 98.81 101 LEU B CA 1
ATOM 4208 C C . LEU B 1 101 ? 6.363 20.656 7.727 1 98.81 101 LEU B C 1
ATOM 4210 O O . LEU B 1 101 ? 5.941 21.109 8.797 1 98.81 101 LEU B O 1
ATOM 4214 N N . VAL B 1 102 ? 6.609 21.359 6.645 1 98.75 102 VAL B N 1
ATOM 4215 C CA . VAL B 1 102 ? 6.5 22.812 6.684 1 98.75 102 VAL B CA 1
ATOM 4216 C C . VAL B 1 102 ? 5.055 23.219 6.961 1 98.75 102 VAL B C 1
ATOM 4218 O O . VAL B 1 102 ? 4.793 24.094 7.801 1 98.75 102 VAL B O 1
ATOM 4221 N N . GLN B 1 103 ? 4.164 22.578 6.332 1 97.62 103 GLN B N 1
ATOM 4222 C CA . GLN B 1 103 ? 2.754 22.922 6.512 1 97.62 103 GLN B CA 1
ATOM 4223 C C . GLN B 1 103 ? 2.297 22.625 7.938 1 97.62 103 GLN B C 1
ATOM 4225 O O . GLN B 1 103 ? 1.624 23.453 8.555 1 97.62 103 GLN B O 1
ATOM 4230 N N . GLU B 1 104 ? 2.648 21.453 8.438 1 98.06 104 GLU B N 1
ATOM 4231 C CA . GLU B 1 104 ? 2.242 21.078 9.789 1 98.06 104 GLU B CA 1
ATOM 4232 C C . GLU B 1 104 ? 2.84 22 10.836 1 98.06 104 GLU B C 1
ATOM 4234 O O . GLU B 1 104 ? 2.15 22.422 11.766 1 98.06 104 GLU B O 1
ATOM 4239 N N . LEU B 1 105 ? 4.07 22.359 10.703 1 98.69 105 LEU B N 1
ATOM 4240 C CA . LEU B 1 105 ? 4.785 23.219 11.641 1 98.69 105 LEU B CA 1
ATOM 4241 C C . LEU B 1 105 ? 4.246 24.641 11.602 1 98.69 105 LEU B C 1
ATOM 4243 O O . LEU B 1 105 ? 4.066 25.266 12.641 1 98.69 105 LEU B O 1
ATOM 4247 N N . SER B 1 106 ? 4.012 25.156 10.391 1 98.12 106 SER B N 1
ATOM 4248 C CA . SER B 1 106 ? 3.65 26.562 10.211 1 98.12 106 SER B CA 1
ATOM 4249 C C . SER B 1 106 ? 2.176 26.797 10.523 1 98.12 106 SER B C 1
ATOM 4251 O O . SER B 1 106 ? 1.819 27.797 11.148 1 98.12 106 SER B O 1
ATOM 4253 N N . VAL B 1 107 ? 1.359 25.891 10.094 1 95.56 107 VAL B N 1
ATOM 4254 C CA . VAL B 1 107 ? -0.076 26.156 10.117 1 95.56 107 VAL B CA 1
ATOM 4255 C C . VAL B 1 107 ? -0.664 25.672 11.445 1 95.56 107 VAL B C 1
ATOM 4257 O O . VAL B 1 107 ? -1.446 26.391 12.078 1 95.56 107 VAL B O 1
ATOM 4260 N N . HIS B 1 108 ? -0.308 24.562 11.883 1 96.06 108 HIS B N 1
ATOM 4261 C CA . HIS B 1 108 ? -0.94 24.016 13.07 1 96.06 108 HIS B CA 1
ATOM 4262 C C . HIS B 1 108 ? -0.138 24.344 14.328 1 96.06 108 HIS B C 1
ATOM 4264 O O . HIS B 1 108 ? -0.692 24.844 15.312 1 96.06 108 HIS B O 1
ATOM 4270 N N . TYR B 1 109 ? 1.126 24.141 14.305 1 98 109 TYR B N 1
ATOM 4271 C CA . TYR B 1 109 ? 1.928 24.422 15.492 1 98 109 TYR B CA 1
ATOM 4272 C C . TYR B 1 109 ? 2.344 25.875 15.531 1 98 109 TYR B C 1
ATOM 4274 O O . TYR B 1 109 ? 2.648 26.422 16.594 1 98 109 TYR B O 1
ATOM 4282 N N . ARG B 1 110 ? 2.385 26.531 14.367 1 97.75 110 ARG B N 1
ATOM 4283 C CA . ARG B 1 110 ? 2.719 27.953 14.25 1 97.75 110 ARG B CA 1
ATOM 4284 C C . ARG B 1 110 ? 4.082 28.25 14.867 1 97.75 110 ARG B C 1
ATOM 4286 O O . ARG B 1 110 ? 4.215 29.141 15.695 1 97.75 110 ARG B O 1
ATOM 4293 N N . VAL B 1 111 ? 5.023 27.547 14.438 1 98.38 111 VAL B N 1
ATOM 4294 C CA . VAL B 1 111 ? 6.375 27.688 14.977 1 98.38 111 VAL B CA 1
ATOM 4295 C C . VAL B 1 111 ? 6.984 29 14.5 1 98.38 111 VAL B C 1
ATOM 4297 O O . VAL B 1 111 ? 6.465 29.641 13.57 1 98.38 111 VAL B O 1
ATOM 4300 N N . LYS B 1 112 ? 8.094 29.375 15.117 1 96.5 112 LYS B N 1
ATOM 4301 C CA . LYS B 1 112 ? 8.766 30.641 14.867 1 96.5 112 LYS B CA 1
ATOM 4302 C C . LYS B 1 112 ? 9.422 30.656 13.484 1 96.5 112 LYS B C 1
ATOM 4304 O O . LYS B 1 112 ? 9.32 31.641 12.758 1 96.5 112 LYS B O 1
ATOM 4309 N N . ARG B 1 113 ? 10.164 29.609 13.211 1 98 113 ARG B N 1
ATOM 4310 C CA . ARG B 1 113 ? 11.016 29.609 12.031 1 98 113 ARG B CA 1
ATOM 4311 C C . ARG B 1 113 ? 11.305 28.188 11.57 1 98 113 ARG B C 1
ATOM 4313 O O . ARG B 1 113 ? 11.43 27.266 12.391 1 98 113 ARG B O 1
ATOM 4320 N N . ILE B 1 114 ? 11.305 28.016 10.203 1 98.69 114 ILE B N 1
ATOM 4321 C CA . ILE B 1 114 ? 11.703 26.734 9.617 1 98.69 114 ILE B CA 1
ATOM 4322 C C . ILE B 1 114 ? 12.836 26.969 8.617 1 98.69 114 ILE B C 1
ATOM 4324 O O . ILE B 1 114 ? 12.695 27.734 7.668 1 98.69 114 ILE B O 1
ATOM 4328 N N . VAL B 1 115 ? 13.953 26.234 8.812 1 97.38 115 VAL B N 1
ATOM 4329 C CA . VAL B 1 115 ? 15.141 26.406 7.977 1 97.38 115 VAL B CA 1
ATOM 4330 C C . VAL B 1 115 ? 15.5 25.094 7.305 1 97.38 115 VAL B C 1
ATOM 4332 O O . VAL B 1 115 ? 15.523 24.047 7.953 1 97.38 115 VAL B O 1
ATOM 4335 N N . GLY B 1 116 ? 15.648 25.141 5.996 1 97 116 GLY B N 1
ATOM 4336 C CA . GLY B 1 116 ? 16.172 24.016 5.254 1 97 116 GLY B CA 1
ATOM 4337 C C . GLY B 1 116 ? 17.672 24.094 5.031 1 97 116 GLY B C 1
ATOM 4338 O O . GLY B 1 116 ? 18.188 25.109 4.574 1 97 116 GLY B O 1
ATOM 4339 N N . PHE B 1 117 ? 18.375 23.062 5.406 1 94.12 117 PHE B N 1
ATOM 4340 C CA . PHE B 1 117 ? 19.812 22.969 5.148 1 94.12 117 PHE B CA 1
ATOM 4341 C C . PHE B 1 117 ? 20.078 22.328 3.793 1 94.12 117 PHE B C 1
ATOM 4343 O O . PHE B 1 117 ? 19.609 21.219 3.525 1 94.12 117 PHE B O 1
ATOM 4350 N N . ARG B 1 118 ? 20.859 22.922 2.971 1 92.19 118 ARG B N 1
ATOM 4351 C CA . ARG B 1 118 ? 20.953 22.516 1.573 1 92.19 118 ARG B CA 1
ATOM 4352 C C . ARG B 1 118 ? 22.156 21.609 1.356 1 92.19 118 ARG B C 1
ATOM 4354 O O . ARG B 1 118 ? 23.156 21.719 2.062 1 92.19 118 ARG B O 1
ATOM 4361 N N . ASN B 1 119 ? 22.016 20.672 0.421 1 82.81 119 ASN B N 1
ATOM 4362 C CA . ASN B 1 119 ? 23.047 19.844 -0.187 1 82.81 119 ASN B CA 1
ATOM 4363 C C . ASN B 1 119 ? 23.719 18.938 0.841 1 82.81 119 ASN B C 1
ATOM 4365 O O . ASN B 1 119 ? 24.828 18.453 0.622 1 82.81 119 ASN B O 1
ATOM 4369 N N . GLY B 1 120 ? 23.156 18.672 1.901 1 66.38 120 GLY B N 1
ATOM 4370 C CA . GLY B 1 120 ? 23.656 17.719 2.883 1 66.38 120 GLY B CA 1
ATOM 4371 C C . GLY B 1 120 ? 24.672 18.312 3.838 1 66.38 120 GLY B C 1
ATOM 4372 O O . GLY B 1 120 ? 24.438 18.375 5.047 1 66.38 120 GLY B O 1
ATOM 4373 N N . PRO B 1 121 ? 25.75 18.859 3.15 1 57.28 121 PRO B N 1
ATOM 4374 C CA . PRO B 1 121 ? 26.797 19.5 3.957 1 57.28 121 PRO B CA 1
ATOM 4375 C C . PRO B 1 121 ? 26.312 20.797 4.621 1 57.28 121 PRO B C 1
ATOM 4377 O O . PRO B 1 121 ? 27.094 21.484 5.285 1 57.28 121 PRO B O 1
ATOM 4380 N N . GLY B 1 122 ? 25.234 21.016 4.488 1 58.66 122 GLY B N 1
ATOM 4381 C CA . GLY B 1 122 ? 24.797 22.281 5.031 1 58.66 122 GLY B CA 1
ATOM 4382 C C . GLY B 1 122 ? 24.906 22.375 6.543 1 58.66 122 GLY B C 1
ATOM 4383 O O . GLY B 1 122 ? 24.859 23.453 7.117 1 58.66 122 GLY B O 1
ATOM 4384 N N . LEU B 1 123 ? 25.266 21.281 7.094 1 70.69 123 LEU B N 1
ATOM 4385 C CA . LEU B 1 123 ? 25.375 21.328 8.547 1 70.69 123 LEU B CA 1
ATOM 4386 C C . LEU B 1 123 ? 26.844 21.438 8.969 1 70.69 123 LEU B C 1
ATOM 4388 O O . LEU B 1 123 ? 27.141 21.516 10.164 1 70.69 123 LEU B O 1
ATOM 4392 N N . THR B 1 124 ? 27.594 21.562 7.852 1 72.06 124 THR B N 1
ATOM 4393 C CA . THR B 1 124 ? 29.016 21.734 8.164 1 72.06 124 THR B CA 1
ATOM 4394 C C . THR B 1 124 ? 29.328 23.203 8.414 1 72.06 124 THR B C 1
ATOM 4396 O O . THR B 1 124 ? 28.562 24.078 8.031 1 72.06 124 THR B O 1
ATOM 4399 N N . ALA B 1 125 ? 30.484 23.344 9 1 73.06 125 ALA B N 1
ATOM 4400 C CA . ALA B 1 125 ? 30.906 24.703 9.305 1 73.06 125 ALA B CA 1
ATOM 4401 C C . ALA B 1 125 ? 31.125 25.516 8.023 1 73.06 125 ALA B C 1
ATOM 4403 O O . ALA B 1 125 ? 30.781 26.703 7.969 1 73.06 125 ALA B O 1
ATOM 4404 N N . ALA B 1 126 ? 31.562 24.859 7.016 1 74.75 126 ALA B N 1
ATOM 4405 C CA . ALA B 1 126 ? 31.922 25.547 5.781 1 74.75 126 ALA B CA 1
ATOM 4406 C C . ALA B 1 126 ? 30.672 25.953 4.996 1 74.75 126 ALA B C 1
ATOM 4408 O O . ALA B 1 126 ? 30.703 26.906 4.227 1 74.75 126 ALA B O 1
ATOM 4409 N N . HIS B 1 127 ? 29.609 25.344 5.324 1 76.38 127 HIS B N 1
ATOM 4410 C CA . HIS B 1 127 ? 28.422 25.578 4.508 1 76.38 127 HIS B CA 1
ATOM 4411 C C . HIS B 1 127 ? 27.203 25.906 5.375 1 76.38 127 HIS B C 1
ATOM 4413 O O . HIS B 1 127 ? 26.062 25.766 4.926 1 76.38 127 HIS B O 1
ATOM 4419 N N . ARG B 1 128 ? 27.516 26.312 6.52 1 76.69 128 ARG B N 1
ATOM 4420 C CA . ARG B 1 128 ? 26.453 26.5 7.508 1 76.69 128 ARG B CA 1
ATOM 4421 C C . ARG B 1 128 ? 25.484 27.594 7.086 1 76.69 128 ARG B C 1
ATOM 4423 O O . ARG B 1 128 ? 24.344 27.641 7.559 1 76.69 128 ARG B O 1
ATOM 4430 N N . ASP B 1 129 ? 25.922 28.359 6.117 1 80.44 129 ASP B N 1
ATOM 4431 C CA . ASP B 1 129 ? 25.062 29.484 5.73 1 80.44 129 ASP B CA 1
ATOM 4432 C C . ASP B 1 129 ? 24.266 29.156 4.469 1 80.44 129 ASP B C 1
ATOM 4434 O O . ASP B 1 129 ? 23.406 29.938 4.059 1 80.44 129 ASP B O 1
ATOM 4438 N N . ASP B 1 130 ? 24.484 28.016 4.016 1 88.12 130 ASP B N 1
ATOM 4439 C CA . ASP B 1 130 ? 23.703 27.594 2.855 1 88.12 130 ASP B CA 1
ATOM 4440 C C . ASP B 1 130 ? 22.359 27.016 3.281 1 88.12 130 ASP B C 1
ATOM 4442 O O . ASP B 1 130 ? 22.188 25.797 3.268 1 88.12 130 ASP B O 1
ATOM 4446 N N . THR B 1 131 ? 21.516 27.953 3.711 1 93.25 131 THR B N 1
ATOM 4447 C CA . THR B 1 131 ? 20.188 27.578 4.211 1 93.25 131 THR B CA 1
ATOM 4448 C C . THR B 1 131 ? 19.094 28.312 3.434 1 93.25 131 THR B C 1
ATOM 4450 O O . THR B 1 131 ? 19.375 29.281 2.73 1 93.25 131 THR B O 1
ATOM 4453 N N . VAL B 1 132 ? 18 27.781 3.387 1 95.38 132 VAL B N 1
ATOM 4454 C CA . VAL B 1 132 ? 16.828 28.422 2.797 1 95.38 132 VAL B CA 1
ATOM 4455 C C . VAL B 1 132 ? 15.703 28.484 3.82 1 95.38 132 VAL B C 1
ATOM 4457 O O . VAL B 1 132 ? 15.492 27.531 4.574 1 95.38 132 VAL B O 1
ATOM 4460 N N . GLU B 1 133 ? 15.039 29.688 3.871 1 97.5 133 GLU B N 1
ATOM 4461 C CA . GLU B 1 133 ? 13.836 29.797 4.691 1 97.5 133 GLU B CA 1
ATOM 4462 C C . GLU B 1 133 ? 12.664 29.062 4.055 1 97.5 133 GLU B C 1
ATOM 4464 O O . GLU B 1 133 ? 12.375 29.25 2.873 1 97.5 133 GLU B O 1
ATOM 4469 N N . LEU B 1 134 ? 12.031 28.219 4.84 1 98.44 134 LEU B N 1
ATOM 4470 C CA . LEU B 1 134 ? 10.906 27.438 4.328 1 98.44 134 LEU B CA 1
ATOM 4471 C C . LEU B 1 134 ? 9.586 27.969 4.891 1 98.44 134 LEU B C 1
ATOM 4473 O O . LEU B 1 134 ? 9.406 28.031 6.109 1 98.44 134 LEU B O 1
ATOM 4477 N N . THR B 1 135 ? 8.727 28.375 4.027 1 98.06 135 THR B N 1
ATOM 4478 C CA . THR B 1 135 ? 7.379 28.844 4.336 1 98.06 135 THR B CA 1
ATOM 4479 C C . THR B 1 135 ? 6.348 28.109 3.477 1 98.06 135 THR B C 1
ATOM 4481 O O . THR B 1 135 ? 6.703 27.469 2.484 1 98.06 135 THR B O 1
ATOM 4484 N N . PRO B 1 136 ? 5.105 28.141 3.91 1 96 136 PRO B N 1
ATOM 4485 C CA . PRO B 1 136 ? 4.07 27.5 3.094 1 96 136 PRO B CA 1
ATOM 4486 C C . PRO B 1 136 ? 4.074 27.984 1.647 1 96 136 PRO B C 1
ATOM 4488 O O . PRO B 1 136 ? 3.787 27.219 0.728 1 96 136 PRO B O 1
ATOM 4491 N N . GLU B 1 137 ? 4.418 29.219 1.408 1 95.19 137 GLU B N 1
ATOM 4492 C CA . GLU B 1 137 ? 4.477 29.766 0.058 1 95.19 137 GLU B CA 1
ATOM 4493 C C . GLU B 1 137 ? 5.609 29.141 -0.749 1 95.19 137 GLU B C 1
ATOM 4495 O O . GLU B 1 137 ? 5.434 28.812 -1.924 1 95.19 137 GLU B O 1
ATOM 4500 N N . VAL B 1 138 ? 6.684 28.953 -0.082 1 96.56 138 VAL B N 1
ATOM 4501 C CA . VAL B 1 138 ? 7.879 28.422 -0.732 1 96.56 138 VAL B CA 1
ATOM 4502 C C . VAL B 1 138 ? 7.645 26.969 -1.137 1 96.56 138 VAL B C 1
ATOM 4504 O O . VAL B 1 138 ? 8.117 26.531 -2.188 1 96.56 138 VAL B O 1
ATOM 4507 N N . VAL B 1 139 ? 6.848 26.25 -0.34 1 97.44 139 VAL B N 1
ATOM 4508 C CA . VAL B 1 139 ? 6.75 24.797 -0.564 1 97.44 139 VAL B CA 1
ATOM 4509 C C . VAL B 1 139 ? 5.414 24.469 -1.225 1 97.44 139 VAL B C 1
ATOM 4511 O O . VAL B 1 139 ? 5.047 23.297 -1.348 1 97.44 139 VAL B O 1
ATOM 4514 N N . ARG B 1 140 ? 4.727 25.375 -1.703 1 93.88 140 ARG B N 1
ATOM 4515 C CA . ARG B 1 140 ? 3.34 25.234 -2.137 1 93.88 140 ARG B CA 1
ATOM 4516 C C . ARG B 1 140 ? 3.203 24.156 -3.201 1 93.88 140 ARG B C 1
ATOM 4518 O O . ARG B 1 140 ? 2.283 23.344 -3.148 1 93.88 140 ARG B O 1
ATOM 4525 N N . ASP B 1 141 ? 4.129 24.031 -4.172 1 93.56 141 ASP B N 1
ATOM 4526 C CA . ASP B 1 141 ? 3.914 23.156 -5.32 1 93.56 141 ASP B CA 1
ATOM 4527 C C . ASP B 1 141 ? 5.051 22.156 -5.465 1 93.56 141 ASP B C 1
ATOM 4529 O O . ASP B 1 141 ? 5.16 21.469 -6.488 1 93.56 141 ASP B O 1
ATOM 4533 N N . ILE B 1 142 ? 5.832 22.031 -4.43 1 96.81 142 ILE B N 1
ATOM 4534 C CA . ILE B 1 142 ? 7.059 21.266 -4.605 1 96.81 142 ILE B CA 1
ATOM 4535 C C . ILE B 1 142 ? 6.734 19.781 -4.637 1 96.81 142 ILE B C 1
ATOM 4537 O O . ILE B 1 142 ? 7.551 18.969 -5.082 1 96.81 142 ILE B O 1
ATOM 4541 N N . HIS B 1 143 ? 5.551 19.359 -4.113 1 94.56 143 HIS B N 1
ATOM 4542 C CA . HIS B 1 143 ? 5.172 17.953 -4.09 1 94.56 143 HIS B CA 1
ATOM 4543 C C . HIS B 1 143 ? 4.965 17.406 -5.504 1 94.56 143 HIS B C 1
ATOM 4545 O O . HIS B 1 143 ? 4.91 16.203 -5.707 1 94.56 143 HIS B O 1
ATOM 4551 N N . ASN B 1 144 ? 4.863 18.281 -6.527 1 93.56 144 ASN B N 1
ATOM 4552 C CA . ASN B 1 144 ? 4.676 17.891 -7.918 1 93.56 144 ASN B CA 1
ATOM 4553 C C . ASN B 1 144 ? 6.008 17.609 -8.609 1 93.56 144 ASN B C 1
ATOM 4555 O O . ASN B 1 144 ? 6.039 17.188 -9.766 1 93.56 144 ASN B O 1
ATOM 4559 N N . LEU B 1 145 ? 7.051 17.75 -7.855 1 93.81 145 LEU B N 1
ATOM 4560 C CA . LEU B 1 145 ? 8.383 17.609 -8.438 1 93.81 145 LEU B CA 1
ATOM 4561 C C . LEU B 1 145 ? 9.078 16.359 -7.914 1 93.81 145 LEU B C 1
ATOM 4563 O O . LEU B 1 145 ? 8.883 15.969 -6.762 1 93.81 145 LEU B O 1
ATOM 4567 N N . GLY B 1 146 ? 9.891 15.773 -8.766 1 93.31 146 GLY B N 1
ATOM 4568 C CA . GLY B 1 146 ? 10.852 14.789 -8.305 1 93.31 146 GLY B CA 1
ATOM 4569 C C . GLY B 1 146 ? 12.078 15.406 -7.656 1 93.31 146 GLY B C 1
ATOM 4570 O O . GLY B 1 146 ? 12.297 16.625 -7.762 1 93.31 146 GLY B O 1
ATOM 4571 N N . GLY B 1 147 ? 12.773 14.555 -6.93 1 93.31 147 GLY B N 1
ATOM 4572 C CA . GLY B 1 147 ? 13.969 15.078 -6.285 1 93.31 147 GLY B CA 1
ATOM 4573 C C . GLY B 1 147 ? 13.68 15.789 -4.977 1 93.31 147 GLY B C 1
ATOM 4574 O O . GLY B 1 147 ? 12.773 15.391 -4.238 1 93.31 147 GLY B O 1
ATOM 4575 N N . THR B 1 148 ? 14.57 16.719 -4.625 1 95.94 148 THR B N 1
ATOM 4576 C CA . THR B 1 148 ? 14.43 17.5 -3.408 1 95.94 148 THR B CA 1
ATOM 4577 C C . THR B 1 148 ? 14.844 18.953 -3.66 1 95.94 148 THR B C 1
ATOM 4579 O O . THR B 1 148 ? 15.828 19.203 -4.355 1 95.94 148 THR B O 1
ATOM 4582 N N . ILE B 1 149 ? 14.125 19.875 -3.107 1 96.06 149 ILE B N 1
ATOM 4583 C CA . ILE B 1 149 ? 14.422 21.297 -3.285 1 96.06 149 ILE B CA 1
ATOM 4584 C C . ILE B 1 149 ? 15.625 21.672 -2.426 1 96.06 149 ILE B C 1
ATOM 4586 O O . ILE B 1 149 ? 16.203 22.75 -2.605 1 96.06 149 ILE B O 1
ATOM 4590 N N . LEU B 1 150 ? 16 20.797 -1.504 1 95.06 150 LEU B N 1
ATOM 4591 C CA . LEU B 1 150 ? 17.078 21.125 -0.575 1 95.06 150 LEU B CA 1
ATOM 4592 C C . LEU B 1 150 ? 18.422 20.594 -1.086 1 95.06 150 LEU B C 1
ATOM 4594 O O . LEU B 1 150 ? 19.484 20.953 -0.563 1 95.06 150 LEU B O 1
ATOM 4598 N N . GLY B 1 151 ? 18.328 19.875 -2.143 1 91.38 151 GLY B N 1
ATOM 4599 C CA . GLY B 1 151 ? 19.547 19.188 -2.549 1 91.38 151 GLY B CA 1
ATOM 4600 C C . GLY B 1 151 ? 19.953 18.078 -1.599 1 91.38 151 GLY B C 1
ATOM 4601 O O . GLY B 1 151 ? 19.406 17.953 -0.501 1 91.38 151 GLY B O 1
ATOM 4602 N N . SER B 1 152 ? 20.828 17.234 -2.078 1 85.06 152 SER B N 1
ATOM 4603 C CA . SER B 1 152 ? 21.266 16.094 -1.275 1 85.06 152 SER B CA 1
ATOM 4604 C C . SER B 1 152 ? 22.734 15.789 -1.492 1 85.06 152 SER B C 1
ATOM 4606 O O . SER B 1 152 ? 23.344 16.266 -2.461 1 85.06 152 SER B O 1
ATOM 4608 N N . SER B 1 153 ? 23.328 15.25 -0.443 1 75.88 153 SER B N 1
ATOM 4609 C CA . SER B 1 153 ? 24.719 14.828 -0.583 1 75.88 153 SER B CA 1
ATOM 4610 C C . SER B 1 153 ? 24.953 13.477 0.092 1 75.88 153 SER B C 1
ATOM 4612 O O . SER B 1 153 ? 24.125 13.016 0.878 1 75.88 153 SER B O 1
ATOM 4614 N N . ARG B 1 154 ? 26.062 12.875 -0.427 1 68.94 154 ARG B N 1
ATOM 4615 C CA . ARG B 1 154 ? 26.531 11.641 0.203 1 68.94 154 ARG B CA 1
ATOM 4616 C C . ARG B 1 154 ? 27.797 11.891 1.01 1 68.94 154 ARG B C 1
ATOM 4618 O O . ARG B 1 154 ? 28.531 12.844 0.749 1 68.94 154 ARG B O 1
ATOM 4625 N N . GLY B 1 155 ? 27.922 11.219 2.127 1 70 155 GLY B N 1
ATOM 4626 C CA . GLY B 1 155 ? 29.156 11.312 2.879 1 70 155 GLY B CA 1
ATOM 4627 C C . GLY B 1 155 ? 28.953 11.727 4.324 1 70 155 GLY B C 1
ATOM 4628 O O . GLY B 1 155 ? 27.953 12.391 4.648 1 70 155 GLY B O 1
ATOM 4629 N N . GLY B 1 156 ? 29.828 11.25 5.199 1 70.19 156 GLY B N 1
ATOM 4630 C CA . GLY B 1 156 ? 29.781 11.539 6.625 1 70.19 156 GLY B CA 1
ATOM 4631 C C . GLY B 1 156 ? 30.266 12.938 6.969 1 70.19 156 GLY B C 1
ATOM 4632 O O . GLY B 1 156 ? 31.125 13.484 6.285 1 70.19 156 GLY B O 1
ATOM 4633 N N . GLN B 1 157 ? 29.609 13.555 7.859 1 76.81 157 GLN B N 1
ATOM 4634 C CA . GLN B 1 157 ? 30 14.852 8.383 1 76.81 157 GLN B CA 1
ATOM 4635 C C . GLN B 1 157 ? 30.312 14.773 9.875 1 76.81 157 GLN B C 1
ATOM 4637 O O . GLN B 1 157 ? 29.859 13.844 10.555 1 76.81 157 GLN B O 1
ATOM 4642 N N . ASP B 1 158 ? 31.062 15.75 10.297 1 85.12 158 ASP B N 1
ATOM 4643 C CA . ASP B 1 158 ? 31.422 15.797 11.711 1 85.12 158 ASP B CA 1
ATOM 4644 C C . ASP B 1 158 ? 30.234 16.203 12.57 1 85.12 158 ASP B C 1
ATOM 4646 O O . ASP B 1 158 ? 29.656 17.281 12.375 1 85.12 158 ASP B O 1
ATOM 4650 N N . ALA B 1 159 ? 29.969 15.352 13.547 1 88.25 159 ALA B N 1
ATOM 4651 C CA . ALA B 1 159 ? 28.766 15.539 14.375 1 88.25 159 ALA B CA 1
ATOM 4652 C C . ALA B 1 159 ? 28.891 16.812 15.219 1 88.25 159 ALA B C 1
ATOM 4654 O O . ALA B 1 159 ? 27.891 17.5 15.43 1 88.25 159 ALA B O 1
ATOM 4655 N N . ASP B 1 160 ? 30.047 17.094 15.672 1 89.25 160 ASP B N 1
ATOM 4656 C CA . ASP B 1 160 ? 30.234 18.266 16.516 1 89.25 160 ASP B CA 1
ATOM 4657 C C . ASP B 1 160 ? 30.031 19.562 15.727 1 89.25 160 ASP B C 1
ATOM 4659 O O . ASP B 1 160 ? 29.438 20.516 16.234 1 89.25 160 ASP B O 1
ATOM 4663 N N . GLU B 1 161 ? 30.516 19.5 14.547 1 88.88 161 GLU B N 1
ATOM 4664 C CA . GLU B 1 161 ? 30.297 20.656 13.68 1 88.88 161 GLU B CA 1
ATOM 4665 C C . GLU B 1 161 ? 28.812 20.859 13.391 1 88.88 161 GLU B C 1
ATOM 4667 O O . GLU B 1 161 ? 28.328 21.984 13.328 1 88.88 161 GLU B O 1
ATOM 4672 N N . MET B 1 162 ? 28.156 19.812 13.219 1 90.62 162 MET B N 1
ATOM 4673 C CA . MET B 1 162 ? 26.719 19.891 12.938 1 90.62 162 MET B CA 1
ATOM 4674 C C . MET B 1 162 ? 25.969 20.469 14.125 1 90.62 162 MET B C 1
ATOM 4676 O O . MET B 1 162 ? 25.062 21.297 13.945 1 90.62 162 MET B O 1
ATOM 4680 N N . VAL B 1 163 ? 26.359 20.062 15.289 1 93.69 163 VAL B N 1
ATOM 4681 C CA . VAL B 1 163 ? 25.703 20.547 16.5 1 93.69 163 VAL B CA 1
ATOM 4682 C C . VAL B 1 163 ? 25.953 22.047 16.656 1 93.69 163 VAL B C 1
ATOM 4684 O O . VAL B 1 163 ? 25.047 22.797 17.047 1 93.69 163 VAL B O 1
ATOM 4687 N N . GLU B 1 164 ? 27.156 22.453 16.328 1 92.44 164 GLU B N 1
ATOM 4688 C CA . GLU B 1 164 ? 27.484 23.875 16.391 1 92.44 164 GLU B CA 1
ATOM 4689 C C . GLU B 1 164 ? 26.609 24.688 15.438 1 92.44 164 GLU B C 1
ATOM 4691 O O . GLU B 1 164 ? 26.141 25.781 15.781 1 92.44 164 GLU B O 1
ATOM 4696 N N . THR B 1 165 ? 26.484 24.141 14.281 1 92.25 165 THR B N 1
ATOM 4697 C CA . THR B 1 165 ? 25.656 24.797 13.289 1 92.25 165 THR B CA 1
ATOM 4698 C C . THR B 1 165 ? 24.203 24.922 13.773 1 92.25 165 THR B C 1
ATOM 4700 O O . THR B 1 165 ? 23.578 25.969 13.625 1 92.25 165 THR B O 1
ATOM 4703 N N . LEU B 1 166 ? 23.656 23.875 14.367 1 95 166 LEU B N 1
ATOM 4704 C CA . LEU B 1 166 ? 22.297 23.891 14.883 1 95 166 LEU B CA 1
ATOM 4705 C C . LEU B 1 166 ? 22.156 24.922 16 1 95 166 LEU B C 1
ATOM 4707 O O . LEU B 1 166 ? 21.172 25.672 16.031 1 95 166 LEU B O 1
ATOM 4711 N N . ALA B 1 167 ? 23.125 24.953 16.859 1 94.25 167 ALA B N 1
ATOM 4712 C CA . ALA B 1 167 ? 23.109 25.906 17.969 1 94.25 167 ALA B CA 1
ATOM 4713 C C . ALA B 1 167 ? 23.156 27.344 17.469 1 94.25 167 ALA B C 1
ATOM 4715 O O . ALA B 1 167 ? 22.438 28.219 17.969 1 94.25 167 ALA B O 1
ATOM 4716 N N . LEU B 1 168 ? 24 27.578 16.484 1 93.25 168 LEU B N 1
ATOM 4717 C CA . LEU B 1 168 ? 24.156 28.922 15.922 1 93.25 168 LEU B CA 1
ATOM 4718 C C . LEU B 1 168 ? 22.859 29.391 15.266 1 93.25 168 LEU B C 1
ATOM 4720 O O . LEU B 1 168 ? 22.547 30.578 15.305 1 93.25 168 LEU B O 1
ATOM 4724 N N . HIS B 1 169 ? 22.125 28.484 14.664 1 94.31 169 HIS B N 1
ATOM 4725 C CA . HIS B 1 169 ? 20.875 28.828 13.984 1 94.31 169 HIS B CA 1
ATOM 4726 C C . HIS B 1 169 ? 19.688 28.781 14.938 1 94.31 169 HIS B C 1
ATOM 4728 O O . HIS B 1 169 ? 18.562 29.078 14.547 1 94.31 169 HIS B O 1
ATOM 4734 N N . GLY B 1 170 ? 19.938 28.344 16.156 1 95.94 170 GLY B N 1
ATOM 4735 C CA . GLY B 1 170 ? 18.891 28.281 17.156 1 95.94 170 GLY B CA 1
ATOM 4736 C C . GLY B 1 170 ? 17.875 27.172 16.906 1 95.94 170 GLY B C 1
ATOM 4737 O O . GLY B 1 170 ? 16.688 27.328 17.188 1 95.94 170 GLY B O 1
ATOM 4738 N N . VAL B 1 171 ? 18.328 26.094 16.375 1 97.31 171 VAL B N 1
ATOM 4739 C CA . VAL B 1 171 ? 17.438 25 16.016 1 97.31 171 VAL B CA 1
ATOM 4740 C C . VAL B 1 171 ? 17.047 24.219 17.266 1 97.31 171 VAL B C 1
ATOM 4742 O O . VAL B 1 171 ? 17.906 23.844 18.062 1 97.31 171 VAL B O 1
ATOM 4745 N N . ASP B 1 172 ? 15.727 24.016 17.438 1 98.44 172 ASP B N 1
ATOM 4746 C CA . ASP B 1 172 ? 15.188 23.234 18.547 1 98.44 172 ASP B CA 1
ATOM 4747 C C . ASP B 1 172 ? 14.805 21.828 18.109 1 98.44 172 ASP B C 1
ATOM 4749 O O . ASP B 1 172 ? 14.828 20.891 18.906 1 98.44 172 ASP B O 1
ATOM 4753 N N . VAL B 1 173 ? 14.359 21.766 16.875 1 98.25 173 VAL B N 1
ATOM 4754 C CA . VAL B 1 173 ? 13.914 20.516 16.281 1 98.25 173 VAL B CA 1
ATOM 4755 C C . VAL B 1 173 ? 14.586 20.312 14.938 1 98.25 173 VAL B C 1
ATOM 4757 O O . VAL B 1 173 ? 14.617 21.219 14.102 1 98.25 173 VAL B O 1
ATOM 4760 N N . MET B 1 174 ? 15.148 19.078 14.773 1 97.88 174 MET B N 1
ATOM 4761 C CA . MET B 1 174 ? 15.836 18.75 13.523 1 97.88 174 MET B CA 1
ATOM 4762 C C . MET B 1 174 ? 15.227 17.516 12.875 1 97.88 174 MET B C 1
ATOM 4764 O O . MET B 1 174 ? 15.148 16.453 13.5 1 97.88 174 MET B O 1
ATOM 4768 N N . PHE B 1 175 ? 14.758 17.688 11.633 1 98.38 175 PHE B N 1
ATOM 4769 C CA . PHE B 1 175 ? 14.258 16.562 10.852 1 98.38 175 PHE B CA 1
ATOM 4770 C C . PHE B 1 175 ? 15.305 16.094 9.844 1 98.38 175 PHE B C 1
ATOM 4772 O O . PHE B 1 175 ? 15.805 16.891 9.047 1 98.38 175 PHE B O 1
ATOM 4779 N N . VAL B 1 176 ? 15.617 14.828 9.891 1 96.44 176 VAL B N 1
ATOM 4780 C CA . VAL B 1 176 ? 16.562 14.219 8.961 1 96.44 176 VAL B CA 1
ATOM 4781 C C . VAL B 1 176 ? 15.828 13.266 8.031 1 96.44 176 VAL B C 1
ATOM 4783 O O . VAL B 1 176 ? 15.359 12.211 8.461 1 96.44 176 VAL B O 1
ATOM 4786 N N . ILE B 1 177 ? 15.703 13.641 6.758 1 97.12 177 ILE B N 1
ATOM 4787 C CA . ILE B 1 177 ? 15.086 12.789 5.742 1 97.12 177 ILE B CA 1
ATOM 4788 C C . ILE B 1 177 ? 16.172 12.062 4.953 1 97.12 177 ILE B C 1
ATOM 4790 O O . ILE B 1 177 ? 16.922 12.68 4.195 1 97.12 177 ILE B O 1
ATOM 4794 N N . GLY B 1 178 ? 16.297 10.766 5.16 1 94 178 GLY B N 1
ATOM 4795 C CA . GLY B 1 178 ? 17.391 10.047 4.523 1 94 178 GLY B CA 1
ATOM 4796 C C . GLY B 1 178 ? 17.25 8.539 4.617 1 94 178 GLY B C 1
ATOM 4797 O O . GLY B 1 178 ? 16.266 8.031 5.172 1 94 178 GLY B O 1
ATOM 4798 N N . GLY B 1 179 ? 18.109 7.836 3.941 1 91.75 179 GLY B N 1
ATOM 4799 C CA . GLY B 1 179 ? 18.156 6.383 4.008 1 91.75 179 GLY B CA 1
ATOM 4800 C C . GLY B 1 179 ? 18.984 5.863 5.164 1 91.75 179 GLY B C 1
ATOM 4801 O O . GLY B 1 179 ? 19.016 6.465 6.238 1 91.75 179 GLY B O 1
ATOM 4802 N N . ASP B 1 180 ? 19.562 4.734 4.93 1 88.94 180 ASP B N 1
ATOM 4803 C CA . ASP B 1 180 ? 20.391 4.105 5.953 1 88.94 180 ASP B CA 1
ATOM 4804 C C . ASP B 1 180 ? 21.516 5.039 6.398 1 88.94 180 ASP B C 1
ATOM 4806 O O . ASP B 1 180 ? 21.75 5.223 7.598 1 88.94 180 ASP B O 1
ATOM 4810 N N . GLY B 1 181 ? 22.234 5.605 5.477 1 87.75 181 GLY B N 1
ATOM 4811 C CA . GLY B 1 181 ? 23.281 6.559 5.801 1 87.75 181 GLY B CA 1
ATOM 4812 C C . GLY B 1 181 ? 22.766 7.77 6.562 1 87.75 181 GLY B C 1
ATOM 4813 O O . GLY B 1 181 ? 23.422 8.25 7.488 1 87.75 181 GLY B O 1
ATOM 4814 N N . GLY B 1 182 ? 21.641 8.297 6.125 1 90.81 182 GLY B N 1
ATOM 4815 C CA . GLY B 1 182 ? 21.031 9.414 6.816 1 90.81 182 GLY B CA 1
ATOM 4816 C C . GLY B 1 182 ? 20.625 9.086 8.242 1 90.81 182 GLY B C 1
ATOM 4817 O O . GLY B 1 182 ? 20.797 9.898 9.148 1 90.81 182 GLY B O 1
ATOM 4818 N N . MET B 1 183 ? 20.062 7.891 8.469 1 92.25 183 MET B N 1
ATOM 4819 C CA . MET B 1 183 ? 19.672 7.469 9.805 1 92.25 183 MET B CA 1
ATOM 4820 C C . MET B 1 183 ? 20.891 7.285 10.703 1 92.25 183 MET B C 1
ATOM 4822 O O . MET B 1 183 ? 20.828 7.574 11.898 1 92.25 183 MET B O 1
ATOM 4826 N N . ARG B 1 184 ? 21.969 6.836 10.164 1 90.62 184 ARG B N 1
ATOM 4827 C CA . ARG B 1 184 ? 23.203 6.738 10.922 1 90.62 184 ARG B CA 1
ATOM 4828 C C . ARG B 1 184 ? 23.719 8.117 11.32 1 90.62 184 ARG B C 1
ATOM 4830 O O . ARG B 1 184 ? 24.125 8.336 12.461 1 90.62 184 ARG B O 1
ATOM 4837 N N . ALA B 1 185 ? 23.703 8.992 10.336 1 89.69 185 ALA B N 1
ATOM 4838 C CA . ALA B 1 185 ? 24.109 10.367 10.609 1 89.69 185 ALA B CA 1
ATOM 4839 C C . ALA B 1 185 ? 23.234 10.984 11.711 1 89.69 185 ALA B C 1
ATOM 4841 O O . ALA B 1 185 ? 23.75 11.68 12.594 1 89.69 185 ALA B O 1
ATOM 4842 N N . ALA B 1 186 ? 21.953 10.742 11.641 1 93.56 186 ALA B N 1
ATOM 4843 C CA . ALA B 1 186 ? 21.016 11.25 12.656 1 93.56 186 ALA B CA 1
ATOM 4844 C C . ALA B 1 186 ? 21.344 10.672 14.031 1 93.56 186 ALA B C 1
ATOM 4846 O O . ALA B 1 186 ? 21.188 11.352 15.047 1 93.56 186 ALA B O 1
ATOM 4847 N N . THR B 1 187 ? 21.734 9.43 14.047 1 93.62 187 THR B N 1
ATOM 4848 C CA . THR B 1 187 ? 22.125 8.781 15.297 1 93.62 187 THR B CA 1
ATOM 4849 C C . THR B 1 187 ? 23.328 9.469 15.914 1 93.62 187 THR B C 1
ATOM 4851 O O . THR B 1 187 ? 23.328 9.781 17.109 1 93.62 187 THR B O 1
ATOM 4854 N N . PHE B 1 188 ? 24.359 9.734 15.117 1 92.81 188 PHE B N 1
ATOM 4855 C CA . PHE B 1 188 ? 25.562 10.398 15.594 1 92.81 188 PHE B CA 1
ATOM 4856 C C . PHE B 1 188 ? 25.25 11.828 16.047 1 92.81 188 PHE B C 1
ATOM 4858 O O . PHE B 1 188 ? 25.75 12.281 17.078 1 92.81 188 PHE B O 1
ATOM 4865 N N . LEU B 1 189 ? 24.469 12.469 15.289 1 93.88 189 LEU B N 1
ATOM 4866 C CA . LEU B 1 189 ? 24.062 13.828 15.625 1 93.88 189 LEU B CA 1
ATOM 4867 C C . LEU B 1 189 ? 23.359 13.867 16.969 1 93.88 189 LEU B C 1
ATOM 4869 O O . LEU B 1 189 ? 23.656 14.719 17.812 1 93.88 189 LEU B O 1
ATOM 4873 N N . SER B 1 190 ? 22.438 12.961 17.188 1 95.88 190 SER B N 1
ATOM 4874 C CA . SER B 1 190 ? 21.688 12.891 18.438 1 95.88 190 SER B CA 1
ATOM 4875 C C . SER B 1 190 ? 22.609 12.625 19.625 1 95.88 190 SER B C 1
ATOM 4877 O O . SER B 1 190 ? 22.422 13.195 20.703 1 95.88 190 SER B O 1
ATOM 4879 N N . GLY B 1 191 ? 23.531 11.727 19.406 1 95.5 191 GLY B N 1
ATOM 4880 C CA . GLY B 1 191 ? 24.5 11.461 20.453 1 95.5 191 GLY B CA 1
ATOM 4881 C C . GLY B 1 191 ? 25.328 12.68 20.828 1 95.5 191 GLY B C 1
ATOM 4882 O O . GLY B 1 191 ? 25.547 12.93 22.016 1 95.5 191 GLY B O 1
ATOM 4883 N N . ALA B 1 192 ? 25.766 13.398 19.812 1 95.62 192 ALA B N 1
ATOM 4884 C CA . ALA B 1 192 ? 26.562 14.602 20.047 1 95.62 192 ALA B CA 1
ATOM 4885 C C . ALA B 1 192 ? 25.75 15.672 20.766 1 95.62 192 ALA B C 1
ATOM 4887 O O . ALA B 1 192 ? 26.266 16.375 21.641 1 95.62 192 ALA B O 1
ATOM 4888 N N . ILE B 1 193 ? 24.531 15.805 20.453 1 96.94 193 ILE B N 1
ATOM 4889 C CA . ILE B 1 193 ? 23.625 16.766 21.094 1 96.94 193 ILE B CA 1
ATOM 4890 C C . ILE B 1 193 ? 23.469 16.406 22.562 1 96.94 193 ILE B C 1
ATOM 4892 O O . ILE B 1 193 ? 23.578 17.281 23.438 1 96.94 193 ILE B O 1
ATOM 4896 N N . ARG B 1 194 ? 23.203 15.156 22.797 1 96.19 194 ARG B N 1
ATOM 4897 C CA . ARG B 1 194 ? 23.016 14.672 24.156 1 96.19 194 ARG B CA 1
ATOM 4898 C C . ARG B 1 194 ? 24.281 14.891 24.984 1 96.19 194 ARG B C 1
ATOM 4900 O O . ARG B 1 194 ? 24.188 15.297 26.156 1 96.19 194 ARG B O 1
ATOM 4907 N N . ALA B 1 195 ? 25.406 14.68 24.422 1 96.12 195 ALA B N 1
ATOM 4908 C CA . ALA B 1 195 ? 26.688 14.828 25.125 1 96.12 195 ALA B CA 1
ATOM 4909 C C . ALA B 1 195 ? 26.906 16.266 25.547 1 96.12 195 ALA B C 1
ATOM 4911 O O . ALA B 1 195 ? 27.562 16.531 26.562 1 96.12 195 ALA B O 1
ATOM 4912 N N . ARG B 1 196 ? 26.328 17.172 24.859 1 95.88 196 ARG B N 1
ATOM 4913 C CA . ARG B 1 196 ? 26.5 18.594 25.141 1 95.88 196 ARG B CA 1
ATOM 4914 C C . ARG B 1 196 ? 25.375 19.125 26.031 1 95.88 196 ARG B C 1
ATOM 4916 O O . ARG B 1 196 ? 25.375 20.297 26.391 1 95.88 196 ARG B O 1
ATOM 4923 N N . GLY B 1 197 ? 24.359 18.297 26.281 1 95.19 197 GLY B N 1
ATOM 4924 C CA . GLY B 1 197 ? 23.25 18.672 27.156 1 95.19 197 GLY B CA 1
ATOM 4925 C C . GLY B 1 197 ? 22.281 19.641 26.516 1 95.19 197 GLY B C 1
ATOM 4926 O O . GLY B 1 197 ? 21.672 20.453 27.203 1 95.19 197 GLY B O 1
ATOM 4927 N N . LEU B 1 198 ? 22.219 19.625 25.234 1 96.12 198 LEU B N 1
ATOM 4928 C CA . LEU B 1 198 ? 21.312 20.516 24.516 1 96.12 198 LEU B CA 1
ATOM 4929 C C . LEU B 1 198 ? 19.938 19.875 24.328 1 96.12 198 LEU B C 1
ATOM 4931 O O . LEU B 1 198 ? 19.844 18.656 24.109 1 96.12 198 LEU B O 1
ATOM 4935 N N . ASP B 1 199 ? 18.891 20.672 24.391 1 96.06 199 ASP B N 1
ATOM 4936 C CA . ASP B 1 199 ? 17.516 20.219 24.172 1 96.06 199 ASP B CA 1
ATOM 4937 C C . ASP B 1 199 ? 17.109 20.375 22.719 1 96.06 199 ASP B C 1
ATOM 4939 O O . ASP B 1 199 ? 16.266 21.219 22.391 1 96.06 199 ASP B O 1
ATOM 4943 N N . ILE B 1 200 ? 17.703 19.625 21.859 1 98 200 ILE B N 1
ATOM 4944 C CA . ILE B 1 200 ? 17.344 19.594 20.453 1 98 200 ILE B CA 1
ATOM 4945 C C . ILE B 1 200 ? 16.797 18.219 20.078 1 98 200 ILE B C 1
ATOM 4947 O O . ILE B 1 200 ? 17.453 17.203 20.297 1 98 200 ILE B O 1
ATOM 4951 N N . ALA B 1 201 ? 15.594 18.203 19.625 1 98.56 201 ALA B N 1
ATOM 4952 C CA . ALA B 1 201 ? 14.977 16.953 19.188 1 98.56 201 ALA B CA 1
ATOM 4953 C C . ALA B 1 201 ? 15.375 16.594 17.766 1 98.56 201 ALA B C 1
ATOM 4955 O O . ALA B 1 201 ? 15.32 17.438 16.875 1 98.56 201 ALA B O 1
ATOM 4956 N N . VAL B 1 202 ? 15.836 15.359 17.562 1 98.25 202 VAL B N 1
ATOM 4957 C CA . VAL B 1 202 ? 16.172 14.859 16.234 1 98.25 202 VAL B CA 1
ATOM 4958 C C . VAL B 1 202 ? 15.227 13.727 15.844 1 98.25 202 VAL B C 1
ATOM 4960 O O . VAL B 1 202 ? 15.172 12.703 16.516 1 98.25 202 VAL B O 1
ATOM 4963 N N . ILE B 1 203 ? 14.445 13.914 14.781 1 98.75 203 ILE B N 1
ATOM 4964 C CA . ILE B 1 203 ? 13.516 12.914 14.273 1 98.75 203 ILE B CA 1
ATOM 4965 C C . ILE B 1 203 ? 13.875 12.555 12.836 1 98.75 203 ILE B C 1
ATOM 4967 O O . ILE B 1 203 ? 14.07 13.445 12 1 98.75 203 ILE B O 1
ATOM 4971 N N . GLY B 1 204 ? 13.992 11.266 12.602 1 98.06 204 GLY B N 1
ATOM 4972 C CA . GLY B 1 204 ? 14.25 10.781 11.25 1 98.06 204 GLY B CA 1
ATOM 4973 C C . GLY B 1 204 ? 12.984 10.445 10.484 1 98.06 204 GLY B C 1
ATOM 4974 O O . GLY B 1 204 ? 12.016 9.953 11.062 1 98.06 204 GLY B O 1
ATOM 4975 N N . VAL B 1 205 ? 12.953 10.734 9.211 1 98.31 205 VAL B N 1
ATOM 4976 C CA . VAL B 1 205 ? 11.984 10.242 8.242 1 98.31 205 VAL B CA 1
ATOM 4977 C C . VAL B 1 205 ? 12.68 9.375 7.203 1 98.31 205 VAL B C 1
ATOM 4979 O O . VAL B 1 205 ? 13.156 9.883 6.184 1 98.31 205 VAL B O 1
ATOM 4982 N N . PRO B 1 206 ? 12.68 8.102 7.422 1 96.56 206 PRO B N 1
ATOM 4983 C CA . PRO B 1 206 ? 13.508 7.207 6.605 1 96.56 206 PRO B CA 1
ATOM 4984 C C . PRO B 1 206 ? 12.984 7.066 5.176 1 96.56 206 PRO B C 1
ATOM 4986 O O . PRO B 1 206 ? 11.789 6.848 4.969 1 96.56 206 PRO B O 1
ATOM 4989 N N . LYS B 1 207 ? 13.844 7.152 4.199 1 95 207 LYS B N 1
ATOM 4990 C CA . LYS B 1 207 ? 13.477 7.074 2.787 1 95 207 LYS B CA 1
ATOM 4991 C C . LYS B 1 207 ? 14.414 6.148 2.021 1 95 207 LYS B C 1
ATOM 4993 O O . LYS B 1 207 ? 15.625 6.129 2.281 1 95 207 LYS B O 1
ATOM 4998 N N . THR B 1 208 ? 13.922 5.355 1.151 1 95.31 208 THR B N 1
ATOM 4999 C CA . THR B 1 208 ? 14.688 4.605 0.167 1 95.31 208 THR B CA 1
ATOM 5000 C C . THR B 1 208 ? 13.773 4.031 -0.911 1 95.31 208 THR B C 1
ATOM 5002 O O . THR B 1 208 ? 12.641 3.648 -0.628 1 95.31 208 THR B O 1
ATOM 5005 N N . ILE B 1 209 ? 14.25 3.947 -2.111 1 96.69 209 ILE B N 1
ATOM 5006 C CA . ILE B 1 209 ? 13.492 3.236 -3.133 1 96.69 209 ILE B CA 1
ATOM 5007 C C . ILE B 1 209 ? 13.719 1.732 -2.99 1 96.69 209 ILE B C 1
ATOM 5009 O O . ILE B 1 209 ? 12.945 0.929 -3.523 1 96.69 209 ILE B O 1
ATOM 5013 N N . ASP B 1 210 ? 14.734 1.318 -2.258 1 94.88 210 ASP B N 1
ATOM 5014 C CA . ASP B 1 210 ? 15.18 -0.071 -2.217 1 94.88 210 ASP B CA 1
ATOM 5015 C C . ASP B 1 210 ? 14.32 -0.894 -1.257 1 94.88 210 ASP B C 1
ATOM 5017 O O . ASP B 1 210 ? 14.367 -2.125 -1.278 1 94.88 210 ASP B O 1
ATOM 5021 N N . ASN B 1 211 ? 13.586 -0.226 -0.41 1 96.06 211 ASN B N 1
ATOM 5022 C CA . ASN B 1 211 ? 12.812 -0.894 0.631 1 96.06 211 ASN B CA 1
ATOM 5023 C C . ASN B 1 211 ? 13.703 -1.746 1.532 1 96.06 211 ASN B C 1
ATOM 5025 O O . ASN B 1 211 ? 13.32 -2.848 1.927 1 96.06 211 ASN B O 1
ATOM 5029 N N . ASP B 1 212 ? 14.898 -1.205 1.895 1 93.25 212 ASP B N 1
ATOM 5030 C CA . ASP B 1 212 ? 15.891 -1.992 2.623 1 93.25 212 ASP B CA 1
ATOM 5031 C C . ASP B 1 212 ? 16 -1.526 4.074 1 93.25 212 ASP B C 1
ATOM 5033 O O . ASP B 1 212 ? 16.984 -1.844 4.758 1 93.25 212 ASP B O 1
ATOM 5037 N N . LEU B 1 213 ? 15.039 -0.741 4.535 1 93.38 213 LEU B N 1
ATOM 5038 C CA . LEU B 1 213 ? 15.023 -0.283 5.918 1 93.38 213 LEU B CA 1
ATOM 5039 C C . LEU B 1 213 ? 14.281 -1.272 6.809 1 93.38 213 LEU B C 1
ATOM 5041 O O . LEU B 1 213 ? 13.219 -1.781 6.43 1 93.38 213 LEU B O 1
ATOM 5045 N N . PRO B 1 214 ? 14.852 -1.534 8 1 92.62 214 PRO B N 1
ATOM 5046 C CA . PRO B 1 214 ? 14.172 -2.445 8.93 1 92.62 214 PRO B CA 1
ATOM 5047 C C . PRO B 1 214 ? 13.023 -1.776 9.688 1 92.62 214 PRO B C 1
ATOM 5049 O O . PRO B 1 214 ? 12.938 -0.546 9.719 1 92.62 214 PRO B O 1
ATOM 5052 N N . PHE B 1 215 ? 12.109 -2.557 10.211 1 93.31 215 PHE B N 1
ATOM 5053 C CA . PHE B 1 215 ? 11.039 -2.15 11.109 1 93.31 215 PHE B CA 1
ATOM 5054 C C . PHE B 1 215 ? 10.117 -1.137 10.438 1 93.31 215 PHE B C 1
ATOM 5056 O O . PHE B 1 215 ? 9.758 -0.121 11.031 1 93.31 215 PHE B O 1
ATOM 5063 N N . THR B 1 216 ? 9.898 -1.278 9.234 1 94 216 THR B N 1
ATOM 5064 C CA . THR B 1 216 ? 8.898 -0.539 8.469 1 94 216 THR B CA 1
ATOM 5065 C C . THR B 1 216 ? 8.203 -1.452 7.465 1 94 216 THR B C 1
ATOM 5067 O O . THR B 1 216 ? 8.805 -2.402 6.961 1 94 216 THR B O 1
ATOM 5070 N N . ASP B 1 217 ? 6.938 -1.198 7.227 1 93.75 217 ASP B N 1
ATOM 5071 C CA . ASP B 1 217 ? 6.199 -1.944 6.211 1 93.75 217 ASP B CA 1
ATOM 5072 C C . ASP B 1 217 ? 6.844 -1.781 4.836 1 93.75 217 ASP B C 1
ATOM 5074 O O . ASP B 1 217 ? 7.09 -2.768 4.141 1 93.75 217 ASP B O 1
ATOM 5078 N N . GLN B 1 218 ? 6.973 -0.632 4.41 1 94.94 218 GLN B N 1
ATOM 5079 C CA . GLN B 1 218 ? 7.621 -0.2 3.176 1 94.94 218 GLN B CA 1
ATOM 5080 C C . GLN B 1 218 ? 8.188 1.209 3.318 1 94.94 218 GLN B C 1
ATOM 5082 O O . GLN B 1 218 ? 7.641 2.035 4.051 1 94.94 218 GLN B O 1
ATOM 5087 N N . SER B 1 219 ? 9.273 1.436 2.688 1 96.31 219 SER B N 1
ATOM 5088 C CA . SER B 1 219 ? 9.805 2.793 2.648 1 96.31 219 SER B CA 1
ATOM 5089 C C . SER B 1 219 ? 9.078 3.643 1.61 1 96.31 219 SER B C 1
ATOM 5091 O O . SER B 1 219 ? 8.578 3.119 0.612 1 96.31 219 SER B O 1
ATOM 5093 N N . PHE B 1 220 ? 8.93 4.941 1.899 1 96.88 220 PHE B N 1
ATOM 5094 C CA . PHE B 1 220 ? 8.305 5.758 0.866 1 96.88 220 PHE B CA 1
ATOM 5095 C C . PHE B 1 220 ? 9.227 5.906 -0.34 1 96.88 220 PHE B C 1
ATOM 5097 O O . PHE B 1 220 ? 10.453 5.906 -0.197 1 96.88 220 PHE B O 1
ATOM 5104 N N . GLY B 1 221 ? 8.625 6.027 -1.487 1 97.31 221 GLY B N 1
ATOM 5105 C CA . GLY B 1 221 ? 9.352 6.07 -2.75 1 97.31 221 GLY B CA 1
ATOM 5106 C C . GLY B 1 221 ? 9.438 4.715 -3.428 1 97.31 221 GLY B C 1
ATOM 5107 O O . GLY B 1 221 ? 9.586 4.633 -4.648 1 97.31 221 GLY B O 1
ATOM 5108 N N . PHE B 1 222 ? 9.344 3.684 -2.615 1 97.81 222 PHE B N 1
ATOM 5109 C CA . PHE B 1 222 ? 9.461 2.322 -3.125 1 97.81 222 PHE B CA 1
ATOM 5110 C C . PHE B 1 222 ? 8.352 2.027 -4.129 1 97.81 222 PHE B C 1
ATOM 5112 O O . PHE B 1 222 ? 8.609 1.509 -5.215 1 97.81 222 PHE B O 1
ATOM 5119 N N . GLN B 1 223 ? 7.145 2.328 -3.789 1 97.88 223 GLN B N 1
ATOM 5120 C CA . GLN B 1 223 ? 6.02 2.016 -4.664 1 97.88 223 GLN B CA 1
ATOM 5121 C C . GLN B 1 223 ? 6.102 2.805 -5.969 1 97.88 223 GLN B C 1
ATOM 5123 O O . GLN B 1 223 ? 5.77 2.285 -7.035 1 97.88 223 GLN B O 1
ATOM 5128 N N . SER B 1 224 ? 6.484 4.062 -5.922 1 98.25 224 SER B N 1
ATOM 5129 C CA . SER B 1 224 ? 6.707 4.852 -7.129 1 98.25 224 SER B CA 1
ATOM 5130 C C . SER B 1 224 ? 7.773 4.219 -8.016 1 98.25 224 SER B C 1
ATOM 5132 O O . SER B 1 224 ? 7.613 4.145 -9.234 1 98.25 224 SER B O 1
ATOM 5134 N N . ALA B 1 225 ? 8.805 3.758 -7.375 1 98 225 ALA B N 1
ATOM 5135 C CA . ALA B 1 225 ? 9.953 3.217 -8.102 1 98 225 ALA B CA 1
ATOM 5136 C C . ALA B 1 225 ? 9.578 1.926 -8.828 1 98 225 ALA B C 1
ATOM 5138 O O . ALA B 1 225 ? 9.852 1.776 -10.023 1 98 225 ALA B O 1
ATOM 5139 N N . PHE B 1 226 ? 8.938 0.971 -8.086 1 98.12 226 PHE B N 1
ATOM 5140 C CA . PHE B 1 226 ? 8.664 -0.287 -8.773 1 98.12 226 PHE B CA 1
ATOM 5141 C C . PHE B 1 226 ? 7.523 -0.126 -9.766 1 98.12 226 PHE B C 1
ATOM 5143 O O . PHE B 1 226 ? 7.438 -0.87 -10.742 1 98.12 226 PHE B O 1
ATOM 5150 N N . ALA B 1 227 ? 6.633 0.862 -9.578 1 98.12 227 ALA B N 1
ATOM 5151 C CA . ALA B 1 227 ? 5.621 1.155 -10.586 1 98.12 227 ALA B CA 1
ATOM 5152 C C . ALA B 1 227 ? 6.266 1.601 -11.898 1 98.12 227 ALA B C 1
ATOM 5154 O O . ALA B 1 227 ? 5.895 1.128 -12.969 1 98.12 227 ALA B O 1
ATOM 5155 N N . ARG B 1 228 ? 7.195 2.49 -11.781 1 97.5 228 ARG B N 1
ATOM 5156 C CA . ARG B 1 228 ? 7.91 2.939 -12.969 1 97.5 228 ARG B CA 1
ATOM 5157 C C . ARG B 1 228 ? 8.734 1.808 -13.57 1 97.5 228 ARG B C 1
ATOM 5159 O O . ARG B 1 228 ? 8.82 1.678 -14.797 1 97.5 228 ARG B O 1
ATOM 5166 N N . ALA B 1 229 ? 9.359 1.026 -12.758 1 98.12 229 ALA B N 1
ATOM 5167 C CA . ALA B 1 229 ? 10.141 -0.122 -13.219 1 98.12 229 ALA B CA 1
ATOM 5168 C C . ALA B 1 229 ? 9.273 -1.084 -14.023 1 98.12 229 ALA B C 1
ATOM 5170 O O . ALA B 1 229 ? 9.742 -1.694 -14.984 1 98.12 229 ALA B O 1
ATOM 5171 N N . THR B 1 230 ? 8.047 -1.257 -13.633 1 98.19 230 THR B N 1
ATOM 5172 C CA . THR B 1 230 ? 7.098 -2.137 -14.312 1 98.19 230 THR B CA 1
ATOM 5173 C C . THR B 1 230 ? 6.945 -1.747 -15.773 1 98.19 230 THR B C 1
ATOM 5175 O O . THR B 1 230 ? 6.867 -2.613 -16.656 1 98.19 230 THR B O 1
ATOM 5178 N N . ASP B 1 231 ? 6.973 -0.443 -16.062 1 97.06 231 ASP B N 1
ATOM 5179 C CA . ASP B 1 231 ? 6.852 0.045 -17.438 1 97.06 231 ASP B CA 1
ATOM 5180 C C . ASP B 1 231 ? 8.016 -0.441 -18.297 1 97.06 231 ASP B C 1
ATOM 5182 O O . ASP B 1 231 ? 7.824 -0.783 -19.469 1 97.06 231 ASP B O 1
ATOM 5186 N N . PHE B 1 232 ? 9.133 -0.483 -17.75 1 97.25 232 PHE B N 1
ATOM 5187 C CA . PHE B 1 232 ? 10.312 -0.896 -18.484 1 97.25 232 PHE B CA 1
ATOM 5188 C C . PHE B 1 232 ? 10.289 -2.396 -18.75 1 97.25 232 PHE B C 1
ATOM 5190 O O . PHE B 1 232 ? 10.711 -2.85 -19.828 1 97.25 232 PHE B O 1
ATOM 5197 N N . ILE B 1 233 ? 9.812 -3.143 -17.781 1 97.88 233 ILE B N 1
ATOM 5198 C CA . ILE B 1 233 ? 9.68 -4.578 -18 1 97.88 233 ILE B CA 1
ATOM 5199 C C . ILE B 1 233 ? 8.664 -4.844 -19.109 1 97.88 233 ILE B C 1
ATOM 5201 O O . ILE B 1 233 ? 8.898 -5.672 -19.984 1 97.88 233 ILE B O 1
ATOM 5205 N N . SER B 1 234 ? 7.574 -4.121 -19.109 1 96.31 234 SER B N 1
ATOM 5206 C CA . SER B 1 234 ? 6.547 -4.277 -20.141 1 96.31 234 SER B CA 1
ATOM 5207 C C . SER B 1 234 ? 7.09 -3.926 -21.516 1 96.31 234 SER B C 1
ATOM 5209 O O . SER B 1 234 ? 6.828 -4.633 -22.5 1 96.31 234 SER B O 1
ATOM 5211 N N . ALA B 1 235 ? 7.848 -2.842 -21.594 1 95.94 235 ALA B N 1
ATOM 5212 C CA . ALA B 1 235 ? 8.422 -2.393 -22.859 1 95.94 235 ALA B CA 1
ATOM 5213 C C . ALA B 1 235 ? 9.391 -3.434 -23.422 1 95.94 235 ALA B C 1
ATOM 5215 O O . ALA B 1 235 ? 9.328 -3.762 -24.609 1 95.94 235 ALA B O 1
ATOM 5216 N N . VAL B 1 236 ? 10.18 -3.949 -22.578 1 96.12 236 VAL B N 1
ATOM 5217 C CA . VAL B 1 236 ? 11.188 -4.898 -23.031 1 96.12 236 VAL B CA 1
ATOM 5218 C C . VAL B 1 236 ? 10.516 -6.211 -23.438 1 96.12 236 VAL B C 1
ATOM 5220 O O . VAL B 1 236 ? 10.953 -6.879 -24.375 1 96.12 236 VAL B O 1
ATOM 5223 N N . SER B 1 237 ? 9.484 -6.559 -22.766 1 96.12 237 SER B N 1
ATOM 5224 C CA . SER B 1 237 ? 8.727 -7.754 -23.094 1 96.12 237 SER B CA 1
ATOM 5225 C C . SER B 1 237 ? 8.117 -7.652 -24.5 1 96.12 237 SER B C 1
ATOM 5227 O O . SER B 1 237 ? 8.164 -8.609 -25.266 1 96.12 237 SER B O 1
ATOM 5229 N N . VAL B 1 238 ? 7.625 -6.504 -24.812 1 94.31 238 VAL B N 1
ATOM 5230 C CA . VAL B 1 238 ? 7.051 -6.262 -26.125 1 94.31 238 VAL B CA 1
ATOM 5231 C C . VAL B 1 238 ? 8.141 -6.363 -27.203 1 94.31 238 VAL B C 1
ATOM 5233 O O . VAL B 1 238 ? 7.953 -7.023 -28.219 1 94.31 238 VAL B O 1
ATOM 5236 N N . GLU B 1 239 ? 9.266 -5.801 -26.906 1 94.56 239 GLU B N 1
ATOM 5237 C CA . GLU B 1 239 ? 10.383 -5.805 -27.844 1 94.56 239 GLU B CA 1
ATOM 5238 C C . GLU B 1 239 ? 10.914 -7.219 -28.062 1 94.56 239 GLU B C 1
ATOM 5240 O O . GLU B 1 239 ? 11.188 -7.617 -29.203 1 94.56 239 GLU B O 1
ATOM 5245 N N . ALA B 1 240 ? 11.031 -7.887 -26.953 1 96.19 240 ALA B N 1
ATOM 5246 C CA . ALA B 1 240 ? 11.539 -9.25 -27.047 1 96.19 240 ALA B CA 1
ATOM 5247 C C . ALA B 1 240 ? 10.586 -10.148 -27.828 1 96.19 240 ALA B C 1
ATOM 5249 O O . ALA B 1 240 ? 11.016 -10.93 -28.688 1 96.19 240 ALA B O 1
ATOM 5250 N N . ALA B 1 241 ? 9.328 -10.023 -27.656 1 94.62 241 ALA B N 1
ATOM 5251 C CA . ALA B 1 241 ? 8.305 -10.859 -28.297 1 94.62 241 ALA B CA 1
ATOM 5252 C C . ALA B 1 241 ? 8.18 -10.539 -29.781 1 94.62 241 ALA B C 1
ATOM 5254 O O . ALA B 1 241 ? 7.754 -11.391 -30.562 1 94.62 241 ALA B O 1
ATOM 5255 N N . ALA B 1 242 ? 8.578 -9.359 -30.141 1 94.94 242 ALA B N 1
ATOM 5256 C CA . ALA B 1 242 ? 8.422 -8.906 -31.516 1 94.94 242 ALA B CA 1
ATOM 5257 C C . ALA B 1 242 ? 9.594 -9.367 -32.375 1 94.94 242 ALA B C 1
ATOM 5259 O O . ALA B 1 242 ? 9.578 -9.195 -33.594 1 94.94 242 ALA B O 1
ATOM 5260 N N . SER B 1 243 ? 10.625 -10.023 -31.797 1 93.12 243 SER B N 1
ATOM 5261 C CA . SER B 1 243 ? 11.82 -10.438 -32.531 1 93.12 243 SER B CA 1
ATOM 5262 C C . SER B 1 243 ? 12.031 -11.945 -32.438 1 93.12 243 SER B C 1
ATOM 5264 O O . SER B 1 243 ? 11.797 -12.539 -31.375 1 93.12 243 SER B O 1
ATOM 5266 N N . PRO B 1 244 ? 12.391 -12.539 -33.531 1 92.81 244 PRO B N 1
ATOM 5267 C CA . PRO B 1 244 ? 12.727 -13.961 -33.438 1 92.81 244 PRO B CA 1
ATOM 5268 C C . PRO B 1 244 ? 13.836 -14.242 -32.406 1 92.81 244 PRO B C 1
ATOM 5270 O O . PRO B 1 244 ? 14.867 -13.562 -32.438 1 92.81 244 PRO B O 1
ATOM 5273 N N . ASN B 1 245 ? 13.625 -15.203 -31.562 1 96.94 245 ASN B N 1
ATOM 5274 C CA . ASN B 1 245 ? 14.57 -15.562 -30.516 1 96.94 245 ASN B CA 1
ATOM 5275 C C . ASN B 1 245 ? 14.906 -14.359 -29.641 1 96.94 245 ASN B C 1
ATOM 5277 O O . ASN B 1 245 ? 16.047 -14.195 -29.203 1 96.94 245 ASN B O 1
ATOM 5281 N N . GLY B 1 246 ? 13.969 -13.469 -29.5 1 97.62 246 GLY B N 1
ATOM 5282 C CA . GLY B 1 246 ? 14.211 -12.242 -28.75 1 97.62 246 GLY B CA 1
ATOM 5283 C C . GLY B 1 246 ? 14.484 -12.492 -27.281 1 97.62 246 GLY B C 1
ATOM 5284 O O . GLY B 1 246 ? 13.844 -13.352 -26.656 1 97.62 246 GLY B O 1
ATOM 5285 N N . VAL B 1 247 ? 15.477 -11.797 -26.766 1 98.38 247 VAL B N 1
ATOM 5286 C CA . VAL B 1 247 ? 15.758 -11.836 -25.328 1 98.38 247 VAL B CA 1
ATOM 5287 C C . VAL B 1 247 ? 15.797 -10.414 -24.781 1 98.38 247 VAL B C 1
ATOM 5289 O O . VAL B 1 247 ? 16.594 -9.586 -25.234 1 98.38 247 VAL B O 1
ATOM 5292 N N . GLY B 1 248 ? 14.906 -10.148 -23.922 1 98.25 248 GLY B N 1
ATOM 5293 C CA . GLY B 1 248 ? 14.891 -8.867 -23.234 1 98.25 248 GLY B CA 1
ATOM 5294 C C . GLY B 1 248 ? 15.484 -8.93 -21.828 1 98.25 248 GLY B C 1
ATOM 5295 O O . GLY B 1 248 ? 15.18 -9.852 -21.062 1 98.25 248 GLY B O 1
ATOM 5296 N N . ILE B 1 249 ? 16.359 -7.957 -21.484 1 98.5 249 ILE B N 1
ATOM 5297 C CA . ILE B 1 249 ? 16.953 -7.852 -20.156 1 98.5 249 ILE B CA 1
ATOM 5298 C C . ILE B 1 249 ? 16.672 -6.465 -19.578 1 98.5 249 ILE B C 1
ATOM 5300 O O . ILE B 1 249 ? 16.922 -5.449 -20.234 1 98.5 249 ILE B O 1
ATOM 5304 N N . VAL B 1 250 ? 16.125 -6.434 -18.422 1 98.44 250 VAL B N 1
ATOM 5305 C CA . VAL B 1 250 ? 15.969 -5.184 -17.688 1 98.44 250 VAL B CA 1
ATOM 5306 C C . VAL B 1 250 ? 16.781 -5.23 -16.406 1 98.44 250 VAL B C 1
ATOM 5308 O O . VAL B 1 250 ? 16.578 -6.117 -15.57 1 98.44 250 VAL B O 1
ATOM 5311 N N . LYS B 1 251 ? 17.734 -4.379 -16.25 1 98.31 251 LYS B N 1
ATOM 5312 C CA . LYS B 1 251 ? 18.5 -4.242 -15.016 1 98.31 251 LYS B CA 1
ATOM 5313 C C . LYS B 1 251 ? 17.922 -3.15 -14.117 1 98.31 251 LYS B C 1
ATOM 5315 O O . LYS B 1 251 ? 17.797 -2 -14.539 1 98.31 251 LYS B O 1
ATOM 5320 N N . LEU B 1 252 ? 17.625 -3.531 -12.961 1 98.12 252 LEU B N 1
ATOM 5321 C CA . LEU B 1 252 ? 16.938 -2.604 -12.062 1 98.12 252 LEU B CA 1
ATOM 5322 C C . LEU B 1 252 ? 17.797 -2.291 -10.844 1 98.12 252 LEU B C 1
ATOM 5324 O O . LEU B 1 252 ? 18.578 -3.131 -10.398 1 98.12 252 LEU B O 1
ATOM 5328 N N . MET B 1 253 ? 17.594 -1.099 -10.289 1 95.12 253 MET B N 1
ATOM 5329 C CA . MET B 1 253 ? 18.266 -0.664 -9.07 1 95.12 253 MET B CA 1
ATOM 5330 C C . MET B 1 253 ? 17.797 -1.474 -7.867 1 95.12 253 MET B C 1
ATOM 5332 O O . MET B 1 253 ? 16.812 -2.215 -7.961 1 95.12 253 MET B O 1
ATOM 5336 N N . GLY B 1 254 ? 18.516 -1.42 -6.738 1 92.31 254 GLY B N 1
ATOM 5337 C CA . GLY B 1 254 ? 18.188 -2.096 -5.496 1 92.31 254 GLY B CA 1
ATOM 5338 C C . GLY B 1 254 ? 19.406 -2.48 -4.68 1 92.31 254 GLY B C 1
ATOM 5339 O O . GLY B 1 254 ? 19.266 -3.002 -3.568 1 92.31 254 GLY B O 1
ATOM 5340 N N . ARG B 1 255 ? 20.484 -2.246 -5.195 1 88.44 255 ARG B N 1
ATOM 5341 C CA . ARG B 1 255 ? 21.812 -2.492 -4.633 1 88.44 255 ARG B CA 1
ATOM 5342 C C . ARG B 1 255 ? 21.875 -3.871 -3.986 1 88.44 255 ARG B C 1
ATOM 5344 O O . ARG B 1 255 ? 22.062 -4.875 -4.676 1 88.44 255 ARG B O 1
ATOM 5351 N N . HIS B 1 256 ? 21.438 -3.938 -2.637 1 90.25 256 HIS B N 1
ATOM 5352 C CA . HIS B 1 256 ? 21.625 -5.195 -1.922 1 90.25 256 HIS B CA 1
ATOM 5353 C C . HIS B 1 256 ? 20.281 -5.867 -1.643 1 90.25 256 HIS B C 1
ATOM 5355 O O . HIS B 1 256 ? 20.234 -6.918 -0.993 1 90.25 256 HIS B O 1
ATOM 5361 N N . SER B 1 257 ? 19.25 -5.285 -2.098 1 95.44 257 SER B N 1
ATOM 5362 C CA . SER B 1 257 ? 17.906 -5.844 -1.872 1 95.44 257 SER B CA 1
ATOM 5363 C C . SER B 1 257 ? 17.156 -6.012 -3.184 1 95.44 257 SER B C 1
ATOM 5365 O O . SER B 1 257 ? 17.188 -5.133 -4.051 1 95.44 257 SER B O 1
ATOM 5367 N N . GLY B 1 258 ? 16.438 -7.051 -3.357 1 97.88 258 GLY B N 1
ATOM 5368 C CA . GLY B 1 258 ? 15.812 -7.402 -4.621 1 97.88 258 GLY B CA 1
ATOM 5369 C C . GLY B 1 258 ? 14.359 -6.988 -4.695 1 97.88 258 GLY B C 1
ATOM 5370 O O . GLY B 1 258 ? 13.625 -7.438 -5.582 1 97.88 258 GLY B O 1
ATOM 5371 N N . PHE B 1 259 ? 13.891 -6.082 -3.852 1 98.19 259 PHE B N 1
ATOM 5372 C CA . PHE B 1 259 ? 12.469 -5.781 -3.725 1 98.19 259 PHE B CA 1
ATOM 5373 C C . PHE B 1 259 ? 11.93 -5.156 -5.008 1 98.19 259 PHE B C 1
ATOM 5375 O O . PHE B 1 259 ? 10.844 -5.508 -5.469 1 98.19 259 PHE B O 1
ATOM 5382 N N . ILE B 1 260 ? 12.641 -4.223 -5.613 1 98.38 260 ILE B N 1
ATOM 5383 C CA . ILE B 1 260 ? 12.156 -3.561 -6.82 1 98.38 260 ILE B CA 1
ATOM 5384 C C . ILE B 1 260 ? 11.977 -4.59 -7.934 1 98.38 260 ILE B C 1
ATOM 5386 O O . ILE B 1 260 ? 10.93 -4.629 -8.586 1 98.38 260 ILE B O 1
ATOM 5390 N N . ALA B 1 261 ? 12.984 -5.398 -8.086 1 98.62 261 ALA B N 1
ATOM 5391 C CA . ALA B 1 261 ? 12.914 -6.418 -9.125 1 98.62 261 ALA B CA 1
ATOM 5392 C C . ALA B 1 261 ? 11.742 -7.367 -8.891 1 98.62 261 ALA B C 1
ATOM 5394 O O . ALA B 1 261 ? 10.984 -7.668 -9.812 1 98.62 261 ALA B O 1
ATOM 5395 N N . ALA B 1 262 ? 11.586 -7.82 -7.672 1 98.5 262 ALA B N 1
ATOM 5396 C CA . ALA B 1 262 ? 10.523 -8.773 -7.328 1 98.5 262 ALA B CA 1
ATOM 5397 C C . ALA B 1 262 ? 9.148 -8.164 -7.559 1 98.5 262 ALA B C 1
ATOM 5399 O O . ALA B 1 262 ? 8.32 -8.734 -8.273 1 98.5 262 ALA B O 1
ATOM 5400 N N . TYR B 1 263 ? 8.898 -6.984 -7.051 1 98.56 263 TYR B N 1
ATOM 5401 C CA . TYR B 1 263 ? 7.586 -6.355 -7.137 1 98.56 263 TYR B CA 1
ATOM 5402 C C . TYR B 1 263 ? 7.273 -5.949 -8.57 1 98.56 263 TYR B C 1
ATOM 5404 O O . TYR B 1 263 ? 6.145 -6.125 -9.039 1 98.56 263 TYR B O 1
ATOM 5412 N N . ALA B 1 264 ? 8.227 -5.371 -9.219 1 98.69 264 ALA B N 1
ATOM 5413 C CA . ALA B 1 264 ? 7.996 -4.941 -10.594 1 98.69 264 ALA B CA 1
ATOM 5414 C C . ALA B 1 264 ? 7.688 -6.137 -11.5 1 98.69 264 ALA B C 1
ATOM 5416 O O . ALA B 1 264 ? 6.832 -6.047 -12.383 1 98.69 264 ALA B O 1
ATOM 5417 N N . ALA B 1 265 ? 8.391 -7.203 -11.266 1 98.56 265 ALA B N 1
ATOM 5418 C CA . ALA B 1 265 ? 8.148 -8.406 -12.055 1 98.56 265 ALA B CA 1
ATOM 5419 C C . ALA B 1 265 ? 6.738 -8.945 -11.82 1 98.56 265 ALA B C 1
ATOM 5421 O O . ALA B 1 265 ? 6.055 -9.352 -12.758 1 98.56 265 ALA B O 1
ATOM 5422 N N . LEU B 1 266 ? 6.359 -8.992 -10.562 1 98.06 266 LEU B N 1
ATOM 5423 C CA . LEU B 1 266 ? 5.016 -9.453 -10.234 1 98.06 266 LEU B CA 1
ATOM 5424 C C . LEU B 1 266 ? 3.963 -8.539 -10.852 1 98.06 266 LEU B C 1
ATOM 5426 O O . LEU B 1 266 ? 2.936 -9.016 -11.344 1 98.06 266 LEU B O 1
ATOM 5430 N N . ALA B 1 267 ? 4.242 -7.266 -10.82 1 98.06 267 ALA B N 1
ATOM 5431 C CA . ALA B 1 267 ? 3.301 -6.289 -11.359 1 98.06 267 ALA B CA 1
ATOM 5432 C C . ALA B 1 267 ? 3.154 -6.445 -12.875 1 98.06 267 ALA B C 1
ATOM 5434 O O . ALA B 1 267 ? 2.037 -6.453 -13.398 1 98.06 267 ALA B O 1
ATOM 5435 N N . ALA B 1 268 ? 4.246 -6.535 -13.516 1 96.25 268 ALA B N 1
ATOM 5436 C CA . ALA B 1 268 ? 4.238 -6.66 -14.969 1 96.25 268 ALA B CA 1
ATOM 5437 C C . ALA B 1 268 ? 3.684 -8.016 -15.398 1 96.25 268 ALA B C 1
ATOM 5439 O O . ALA B 1 268 ? 2.994 -8.117 -16.422 1 96.25 268 ALA B O 1
ATOM 5440 N N . ASN B 1 269 ? 4.051 -9.031 -14.609 1 95.31 269 ASN B N 1
ATOM 5441 C CA . ASN B 1 269 ? 3.607 -10.406 -14.82 1 95.31 269 ASN B CA 1
ATOM 5442 C C . ASN B 1 269 ? 4.012 -10.922 -16.203 1 95.31 269 ASN B C 1
ATOM 5444 O O . ASN B 1 269 ? 3.227 -11.586 -16.875 1 95.31 269 ASN B O 1
ATOM 5448 N N . SER B 1 270 ? 5.152 -10.5 -16.734 1 94.44 270 SER B N 1
ATOM 5449 C CA . SER B 1 270 ? 5.641 -10.922 -18.031 1 94.44 270 SER B CA 1
ATOM 5450 C C . SER B 1 270 ? 7.086 -11.398 -17.953 1 94.44 270 SER B C 1
ATOM 5452 O O . SER B 1 270 ? 7.648 -11.859 -18.953 1 94.44 270 SER B O 1
ATOM 5454 N N . ALA B 1 271 ? 7.68 -11.328 -16.812 1 97.31 271 ALA B N 1
ATOM 5455 C CA . ALA B 1 271 ? 9.055 -11.781 -16.641 1 97.31 271 ALA B CA 1
ATOM 5456 C C . ALA B 1 271 ? 9.133 -13.305 -16.594 1 97.31 271 ALA B C 1
ATOM 5458 O O . ALA B 1 271 ? 8.281 -13.961 -15.977 1 97.31 271 ALA B O 1
ATOM 5459 N N . ASP B 1 272 ? 10.148 -13.852 -17.25 1 97.88 272 ASP B N 1
ATOM 5460 C CA . ASP B 1 272 ? 10.383 -15.289 -17.203 1 97.88 272 ASP B CA 1
ATOM 5461 C C . ASP B 1 272 ? 11.398 -15.648 -16.125 1 97.88 272 ASP B C 1
ATOM 5463 O O . ASP B 1 272 ? 11.367 -16.766 -15.586 1 97.88 272 ASP B O 1
ATOM 5467 N N . VAL B 1 273 ? 12.305 -14.75 -15.914 1 98.5 273 VAL B N 1
ATOM 5468 C CA . VAL B 1 273 ? 13.367 -14.938 -14.938 1 98.5 273 VAL B CA 1
ATOM 5469 C C . VAL B 1 273 ? 13.555 -13.664 -14.117 1 98.5 273 VAL B C 1
ATOM 5471 O O . VAL B 1 273 ? 13.562 -12.562 -14.672 1 98.5 273 VAL B O 1
ATOM 5474 N N . VAL B 1 274 ? 13.625 -13.867 -12.836 1 98.75 274 VAL B N 1
ATOM 5475 C CA . VAL B 1 274 ? 13.938 -12.766 -11.93 1 98.75 274 VAL B CA 1
ATOM 5476 C C . VAL B 1 274 ? 15.164 -13.125 -11.094 1 98.75 274 VAL B C 1
ATOM 5478 O O . VAL B 1 274 ? 15.195 -14.164 -10.438 1 98.75 274 VAL B O 1
ATOM 5481 N N . LEU B 1 275 ? 16.172 -12.266 -11.148 1 98.56 275 LEU B N 1
ATOM 5482 C CA . LEU B 1 275 ? 17.422 -12.477 -10.414 1 98.56 275 LEU B CA 1
ATOM 5483 C C . LEU B 1 275 ? 17.625 -11.398 -9.359 1 98.56 275 LEU B C 1
ATOM 5485 O O . LEU B 1 275 ? 17.609 -10.203 -9.68 1 98.56 275 LEU B O 1
ATOM 5489 N N . ILE B 1 276 ? 17.781 -11.828 -8.117 1 97.94 276 ILE B N 1
ATOM 5490 C CA . ILE B 1 276 ? 17.938 -10.883 -7.016 1 97.94 276 ILE B CA 1
ATOM 5491 C C . ILE B 1 276 ? 19.203 -11.203 -6.227 1 97.94 276 ILE B C 1
ATOM 5493 O O . ILE B 1 276 ? 19.734 -12.312 -6.32 1 97.94 276 ILE B O 1
ATOM 5497 N N . PRO B 1 277 ? 19.75 -10.242 -5.457 1 96.19 277 PRO B N 1
ATOM 5498 C CA . PRO B 1 277 ? 21.016 -10.445 -4.746 1 96.19 277 PRO B CA 1
ATOM 5499 C C . PRO B 1 277 ? 20.938 -11.555 -3.703 1 96.19 277 PRO B C 1
ATOM 5501 O O . PRO B 1 277 ? 21.938 -12.203 -3.402 1 96.19 277 PRO B O 1
ATOM 5504 N N . GLU B 1 278 ? 19.766 -11.773 -3.219 1 96.25 278 GLU B N 1
ATOM 5505 C CA . GLU B 1 278 ? 19.578 -12.688 -2.096 1 96.25 278 GLU B CA 1
ATOM 5506 C C . GLU B 1 278 ? 19.609 -14.148 -2.557 1 96.25 278 GLU B C 1
ATOM 5508 O O . GLU B 1 278 ? 19.719 -15.062 -1.737 1 96.25 278 GLU B O 1
ATOM 5513 N N . VAL B 1 279 ? 19.5 -14.398 -3.861 1 95.81 279 VAL B N 1
ATOM 5514 C CA . VAL B 1 279 ? 19.484 -15.75 -4.406 1 95.81 279 VAL B CA 1
ATOM 5515 C C . VAL B 1 279 ? 20.625 -15.906 -5.414 1 95.81 279 VAL B C 1
ATOM 5517 O O . VAL B 1 279 ? 20.484 -15.547 -6.586 1 95.81 279 VAL B O 1
ATOM 5520 N N . PRO B 1 280 ? 21.719 -16.531 -5 1 93.94 280 PRO B N 1
ATOM 5521 C CA . PRO B 1 280 ? 22.812 -16.766 -5.941 1 93.94 280 PRO B CA 1
ATOM 5522 C C . PRO B 1 280 ? 22.422 -17.672 -7.102 1 93.94 280 PRO B C 1
ATOM 5524 O O . PRO B 1 280 ? 21.453 -18.438 -6.988 1 93.94 280 PRO B O 1
ATOM 5527 N N . PHE B 1 281 ? 23.125 -17.562 -8.25 1 95.06 281 PHE B N 1
ATOM 5528 C CA . PHE B 1 281 ? 22.828 -18.391 -9.414 1 95.06 281 PHE B CA 1
ATOM 5529 C C . PHE B 1 281 ? 24.078 -18.625 -10.25 1 95.06 281 PHE B C 1
ATOM 5531 O O . PHE B 1 281 ? 25.031 -17.844 -10.195 1 95.06 281 PHE B O 1
ATOM 5538 N N . ALA B 1 282 ? 24.031 -19.703 -10.969 1 94.69 282 ALA B N 1
ATOM 5539 C CA . ALA B 1 282 ? 25.109 -20.047 -11.898 1 94.69 282 ALA B CA 1
ATOM 5540 C C . ALA B 1 282 ? 24.688 -19.781 -13.344 1 94.69 282 ALA B C 1
ATOM 5542 O O . ALA B 1 282 ? 23.516 -19.953 -13.695 1 94.69 282 ALA B O 1
ATOM 5543 N N . LEU B 1 283 ? 25.672 -19.438 -14.125 1 95.56 283 LEU B N 1
ATOM 5544 C CA . LEU B 1 283 ? 25.391 -19.203 -15.539 1 95.56 283 LEU B CA 1
ATOM 5545 C C . LEU B 1 283 ? 25.391 -20.531 -16.297 1 95.56 283 LEU B C 1
ATOM 5547 O O . LEU B 1 283 ? 24.438 -20.812 -17.031 1 95.56 283 LEU B O 1
ATOM 5551 N N . ASP B 1 284 ? 26.375 -21.281 -16.047 1 93.69 284 ASP B N 1
ATOM 5552 C CA . ASP B 1 284 ? 26.641 -22.469 -16.875 1 93.69 284 ASP B CA 1
ATOM 5553 C C . ASP B 1 284 ? 26.062 -23.719 -16.234 1 93.69 284 ASP B C 1
ATOM 5555 O O . ASP B 1 284 ? 25.578 -23.688 -15.102 1 93.69 284 ASP B O 1
ATOM 5559 N N . GLY B 1 285 ? 26.078 -24.812 -17.109 1 93.62 285 GLY B N 1
ATOM 5560 C CA . GLY B 1 285 ? 25.547 -26.078 -16.641 1 93.62 285 GLY B CA 1
ATOM 5561 C C . GLY B 1 285 ? 24.156 -26.359 -17.172 1 93.62 285 GLY B C 1
ATOM 5562 O O . GLY B 1 285 ? 23.438 -25.453 -17.562 1 93.62 285 GLY B O 1
ATOM 5563 N N . ASP B 1 286 ? 23.688 -27.625 -17.109 1 93 286 ASP B N 1
ATOM 5564 C CA . ASP B 1 286 ? 22.391 -28.062 -17.641 1 93 286 ASP B CA 1
ATOM 5565 C C . ASP B 1 286 ? 21.234 -27.422 -16.859 1 93 286 ASP B C 1
ATOM 5567 O O . ASP B 1 286 ? 20.156 -27.234 -17.406 1 93 286 ASP B O 1
ATOM 5571 N N . ASP B 1 287 ? 21.562 -27.062 -15.602 1 94.12 287 ASP B N 1
ATOM 5572 C CA . ASP B 1 287 ? 20.547 -26.438 -14.766 1 94.12 287 ASP B CA 1
ATOM 5573 C C . ASP B 1 287 ? 20.859 -24.969 -14.5 1 94.12 287 ASP B C 1
ATOM 5575 O O . ASP B 1 287 ? 20.281 -24.359 -13.602 1 94.12 287 ASP B O 1
ATOM 5579 N N . GLY B 1 288 ? 21.734 -24.5 -15.289 1 96.38 288 GLY B N 1
ATOM 5580 C CA . GLY B 1 288 ? 22.141 -23.109 -15.133 1 96.38 288 GLY B CA 1
ATOM 5581 C C . GLY B 1 288 ? 21.203 -22.141 -15.82 1 96.38 288 GLY B C 1
ATOM 5582 O O . GLY B 1 288 ? 20.266 -22.547 -16.5 1 96.38 288 GLY B O 1
ATOM 5583 N N . LEU B 1 289 ? 21.484 -20.875 -15.617 1 97.88 289 LEU B N 1
ATOM 5584 C CA . LEU B 1 289 ? 20.641 -19.812 -16.156 1 97.88 289 LEU B CA 1
ATOM 5585 C C . LEU B 1 289 ? 20.625 -19.859 -17.688 1 97.88 289 LEU B C 1
ATOM 5587 O O . LEU B 1 289 ? 19.562 -19.719 -18.297 1 97.88 289 LEU B O 1
ATOM 5591 N N . LEU B 1 290 ? 21.766 -20.031 -18.328 1 98.19 290 LEU B N 1
ATOM 5592 C CA . LEU B 1 290 ? 21.875 -20 -19.781 1 98.19 290 LEU B CA 1
ATOM 5593 C C . LEU B 1 290 ? 21.062 -21.109 -20.422 1 98.19 290 LEU B C 1
ATOM 5595 O O . LEU B 1 290 ? 20.359 -20.875 -21.406 1 98.19 290 LEU B O 1
ATOM 5599 N N . ALA B 1 291 ? 21.188 -22.297 -19.859 1 97.75 291 ALA B N 1
ATOM 5600 C CA . ALA B 1 291 ? 20.406 -23.422 -20.375 1 97.75 291 ALA B CA 1
ATOM 5601 C C . ALA B 1 291 ? 18.922 -23.156 -20.25 1 97.75 291 ALA B C 1
ATOM 5603 O O . ALA B 1 291 ? 18.141 -23.516 -21.125 1 97.75 291 ALA B O 1
ATOM 5604 N N . HIS B 1 292 ? 18.562 -22.578 -19.188 1 97.81 292 HIS B N 1
ATOM 5605 C CA . HIS B 1 292 ? 17.156 -22.266 -18.953 1 97.81 292 HIS B CA 1
ATOM 5606 C C . HIS B 1 292 ? 16.625 -21.266 -19.969 1 97.81 292 HIS B C 1
ATOM 5608 O O . HIS B 1 292 ? 15.539 -21.422 -20.516 1 97.81 292 HIS B O 1
ATOM 5614 N N . VAL B 1 293 ? 17.359 -20.203 -20.219 1 98.31 293 VAL B N 1
ATOM 5615 C CA . VAL B 1 293 ? 16.969 -19.188 -21.188 1 98.31 293 VAL B CA 1
ATOM 5616 C C . VAL B 1 293 ? 16.828 -19.828 -22.578 1 98.31 293 VAL B C 1
ATOM 5618 O O . VAL B 1 293 ? 15.906 -19.5 -23.328 1 98.31 293 VAL B O 1
ATOM 5621 N N . GLU B 1 294 ? 17.75 -20.734 -22.891 1 98.38 294 GLU B N 1
ATOM 5622 C CA . GLU B 1 294 ? 17.656 -21.453 -24.156 1 98.38 294 GLU B CA 1
ATOM 5623 C C . GLU B 1 294 ? 16.344 -22.219 -24.281 1 98.38 294 GLU B C 1
ATOM 5625 O O . GLU B 1 294 ? 15.688 -22.172 -25.312 1 98.38 294 GLU B O 1
ATOM 5630 N N . ARG B 1 295 ? 16.062 -22.938 -23.234 1 97.69 295 ARG B N 1
ATOM 5631 C CA . ARG B 1 295 ? 14.812 -23.703 -23.234 1 97.69 295 ARG B CA 1
ATOM 5632 C C . ARG B 1 295 ? 13.609 -22.797 -23.438 1 97.69 295 ARG B C 1
ATOM 5634 O O . ARG B 1 295 ? 12.656 -23.156 -24.125 1 97.69 295 ARG B O 1
ATOM 5641 N N . LEU B 1 296 ? 13.625 -21.625 -22.828 1 97.5 296 LEU B N 1
ATOM 5642 C CA . LEU B 1 296 ? 12.539 -20.656 -22.969 1 97.5 296 LEU B CA 1
ATOM 5643 C C . LEU B 1 296 ? 12.422 -20.188 -24.406 1 97.5 296 LEU B C 1
ATOM 5645 O O . LEU B 1 296 ? 11.32 -20.141 -24.969 1 97.5 296 LEU B O 1
ATOM 5649 N N . VAL B 1 297 ? 13.484 -19.844 -24.984 1 97.69 297 VAL B N 1
ATOM 5650 C CA . VAL B 1 297 ? 13.492 -19.328 -26.344 1 97.69 297 VAL B CA 1
ATOM 5651 C C . VAL B 1 297 ? 13.023 -20.406 -27.312 1 97.69 297 VAL B C 1
ATOM 5653 O O . VAL B 1 297 ? 12.266 -20.125 -28.25 1 97.69 297 VAL B O 1
ATOM 5656 N N . ARG B 1 298 ? 13.398 -21.641 -27.109 1 97.31 298 ARG B N 1
ATOM 5657 C CA . ARG B 1 298 ? 12.969 -22.734 -27.969 1 97.31 298 ARG B CA 1
ATOM 5658 C C . ARG B 1 298 ? 11.477 -22.984 -27.828 1 97.31 298 ARG B C 1
ATOM 5660 O O . ARG B 1 298 ? 10.797 -23.281 -28.812 1 97.31 298 ARG B O 1
ATOM 5667 N N . ALA B 1 299 ? 10.992 -22.859 -26.688 1 94.62 299 ALA B N 1
ATOM 5668 C CA . ALA B 1 299 ? 9.609 -23.219 -26.406 1 94.62 299 ALA B CA 1
ATOM 5669 C C . ALA B 1 299 ? 8.656 -22.109 -26.812 1 94.62 299 ALA B C 1
ATOM 5671 O O . ALA B 1 299 ? 7.609 -22.359 -27.422 1 94.62 299 ALA B O 1
ATOM 5672 N N . LYS B 1 300 ? 8.953 -20.922 -26.5 1 92.06 300 LYS B N 1
ATOM 5673 C CA . LYS B 1 300 ? 7.984 -19.844 -26.641 1 92.06 300 LYS B CA 1
ATOM 5674 C C . LYS B 1 300 ? 8.453 -18.812 -27.672 1 92.06 300 LYS B C 1
ATOM 5676 O O . LYS B 1 300 ? 7.676 -17.953 -28.094 1 92.06 300 LYS B O 1
ATOM 5681 N N . GLY B 1 301 ? 9.719 -18.781 -28.047 1 95.12 301 GLY B N 1
ATOM 5682 C CA . GLY B 1 301 ? 10.227 -17.906 -29.094 1 95.12 301 GLY B CA 1
ATOM 5683 C C . GLY B 1 301 ? 10.961 -16.703 -28.547 1 95.12 301 GLY B C 1
ATOM 5684 O O . GLY B 1 301 ? 11.672 -16.016 -29.281 1 95.12 301 GLY B O 1
ATOM 5685 N N . PHE B 1 302 ? 10.766 -16.391 -27.25 1 97.38 302 PHE B N 1
ATOM 5686 C CA . PHE B 1 302 ? 11.461 -15.266 -26.641 1 97.38 302 PHE B CA 1
ATOM 5687 C C . PHE B 1 302 ? 11.57 -15.461 -25.125 1 97.38 302 PHE B C 1
ATOM 5689 O O . PHE B 1 302 ? 11.008 -16.406 -24.578 1 97.38 302 PHE B O 1
ATOM 5696 N N . ALA B 1 303 ? 12.383 -14.578 -24.438 1 98.19 303 ALA B N 1
ATOM 5697 C CA . ALA B 1 303 ? 12.555 -14.633 -22.984 1 98.19 303 ALA B CA 1
ATOM 5698 C C . ALA B 1 303 ? 12.766 -13.234 -22.406 1 98.19 303 ALA B C 1
ATOM 5700 O O . ALA B 1 303 ? 13.359 -12.375 -23.047 1 98.19 303 ALA B O 1
ATOM 5701 N N . VAL B 1 304 ? 12.25 -13.047 -21.25 1 98.5 304 VAL B N 1
ATOM 5702 C CA . VAL B 1 304 ? 12.398 -11.781 -20.547 1 98.5 304 VAL B CA 1
ATOM 5703 C C . VAL B 1 304 ? 13.086 -12.023 -19.203 1 98.5 304 VAL B C 1
ATOM 5705 O O . VAL B 1 304 ? 12.586 -12.773 -18.359 1 98.5 304 VAL B O 1
ATOM 5708 N N . VAL B 1 305 ? 14.234 -11.336 -18.953 1 98.75 305 VAL B N 1
ATOM 5709 C CA . VAL B 1 305 ? 15.023 -11.477 -17.734 1 98.75 305 VAL B CA 1
ATOM 5710 C C . VAL B 1 305 ? 15.039 -10.148 -16.984 1 98.75 305 VAL B C 1
ATOM 5712 O O . VAL B 1 305 ? 15.453 -9.117 -17.531 1 98.75 305 VAL B O 1
ATOM 5715 N N . VAL B 1 306 ? 14.555 -10.18 -15.766 1 98.81 306 VAL B N 1
ATOM 5716 C CA . VAL B 1 306 ? 14.648 -9.047 -14.859 1 98.81 306 VAL B CA 1
ATOM 5717 C C . VAL B 1 306 ? 15.758 -9.289 -13.836 1 98.81 306 VAL B C 1
ATOM 5719 O O . VAL B 1 306 ? 15.742 -10.289 -13.125 1 98.81 306 VAL B O 1
ATOM 5722 N N . VAL B 1 307 ? 16.703 -8.352 -13.734 1 98.56 307 VAL B N 1
ATOM 5723 C CA . VAL B 1 307 ? 17.844 -8.578 -12.852 1 98.56 307 VAL B CA 1
ATOM 5724 C C . VAL B 1 307 ? 18.094 -7.34 -12 1 98.56 307 VAL B C 1
ATOM 5726 O O . VAL B 1 307 ? 18.172 -6.227 -12.516 1 98.56 307 VAL B O 1
ATOM 5729 N N . ALA B 1 308 ? 18.125 -7.605 -10.68 1 98.12 308 ALA B N 1
ATOM 5730 C CA . ALA B 1 308 ? 18.562 -6.539 -9.773 1 98.12 308 ALA B CA 1
ATOM 5731 C C . ALA B 1 308 ? 20.062 -6.277 -9.906 1 98.12 308 ALA B C 1
ATOM 5733 O O . ALA B 1 308 ? 20.844 -7.215 -10.062 1 98.12 308 ALA B O 1
ATOM 5734 N N . GLU B 1 309 ? 20.453 -5.098 -9.734 1 95.88 309 GLU B N 1
ATOM 5735 C CA . GLU B 1 309 ? 21.844 -4.691 -9.969 1 95.88 309 GLU B CA 1
ATOM 5736 C C . GLU B 1 309 ? 22.781 -5.406 -9.008 1 95.88 309 GLU B C 1
ATOM 5738 O O . GLU B 1 309 ? 23.953 -5.629 -9.336 1 95.88 309 GLU B O 1
ATOM 5743 N N . GLY B 1 310 ? 22.297 -5.777 -7.848 1 94.62 310 GLY B N 1
ATOM 5744 C CA . GLY B 1 310 ? 23.141 -6.445 -6.871 1 94.62 310 GLY B CA 1
ATOM 5745 C C . GLY B 1 310 ? 23.219 -7.949 -7.078 1 94.62 310 GLY B C 1
ATOM 5746 O O . GLY B 1 310 ? 23.984 -8.633 -6.402 1 94.62 310 GLY B O 1
ATOM 5747 N N . ALA B 1 311 ? 22.516 -8.492 -8.016 1 96.38 311 ALA B N 1
ATOM 5748 C CA . ALA B 1 311 ? 22.484 -9.93 -8.25 1 96.38 311 ALA B CA 1
ATOM 5749 C C . ALA B 1 311 ? 23.75 -10.406 -8.945 1 96.38 311 ALA B C 1
ATOM 5751 O O . ALA B 1 311 ? 24.297 -9.703 -9.797 1 96.38 311 ALA B O 1
ATOM 5752 N N . GLY B 1 312 ? 24.219 -11.586 -8.562 1 93.5 312 GLY B N 1
ATOM 5753 C CA . GLY B 1 312 ? 25.266 -12.273 -9.297 1 93.5 312 GLY B CA 1
ATOM 5754 C C . GLY B 1 312 ? 26.625 -11.594 -9.188 1 93.5 312 GLY B C 1
ATOM 5755 O O . GLY B 1 312 ? 27.469 -11.734 -10.07 1 93.5 312 GLY B O 1
ATOM 5756 N N . GLN B 1 313 ? 26.781 -10.82 -8.203 1 90.88 313 GLN B N 1
ATOM 5757 C CA . GLN B 1 313 ? 28.047 -10.109 -8.055 1 90.88 313 GLN B CA 1
ATOM 5758 C C . GLN B 1 313 ? 29.203 -11.086 -7.82 1 90.88 313 GLN B C 1
ATOM 5760 O O . GLN B 1 313 ? 30.344 -10.797 -8.172 1 90.88 313 GLN B O 1
ATOM 5765 N N . ASP B 1 314 ? 28.906 -12.219 -7.367 1 88.12 314 ASP B N 1
ATOM 5766 C CA . ASP B 1 314 ? 29.906 -13.258 -7.137 1 88.12 314 ASP B CA 1
ATOM 5767 C C . ASP B 1 314 ? 30.406 -13.836 -8.453 1 88.12 314 ASP B C 1
ATOM 5769 O O . ASP B 1 314 ? 31.484 -14.453 -8.5 1 88.12 314 ASP B O 1
ATOM 5773 N N . LEU B 1 315 ? 29.672 -13.656 -9.508 1 89.31 315 LEU B N 1
ATOM 5774 C CA . LEU B 1 315 ? 30.031 -14.195 -10.812 1 89.31 315 LEU B CA 1
ATOM 5775 C C . LEU B 1 315 ? 31.219 -13.445 -11.406 1 89.31 315 LEU B C 1
ATOM 5777 O O . LEU B 1 315 ? 31.922 -13.977 -12.266 1 89.31 315 LEU B O 1
ATOM 5781 N N . PHE B 1 316 ? 31.359 -12.258 -11.008 1 86.31 316 PHE B N 1
ATOM 5782 C CA . PHE B 1 316 ? 32.469 -11.469 -11.547 1 86.31 316 PHE B CA 1
ATOM 5783 C C . PHE B 1 316 ? 33.812 -11.984 -11.031 1 86.31 316 PHE B C 1
ATOM 5785 O O . PHE B 1 316 ? 34.781 -11.969 -11.758 1 86.31 316 PHE B O 1
ATOM 5792 N N . ASP B 1 317 ? 33.844 -12.406 -9.859 1 76.88 317 ASP B N 1
ATOM 5793 C CA . ASP B 1 317 ? 35.062 -13 -9.32 1 76.88 317 ASP B CA 1
ATOM 5794 C C . ASP B 1 317 ? 35.375 -14.312 -10.023 1 76.88 317 ASP B C 1
ATOM 5796 O O . ASP B 1 317 ? 36.531 -14.586 -10.352 1 76.88 317 ASP B O 1
ATOM 5800 N N . ALA B 1 318 ? 34.406 -14.984 -10.273 1 70.38 318 ALA B N 1
ATOM 5801 C CA . ALA B 1 318 ? 34.562 -16.297 -10.883 1 70.38 318 ALA B CA 1
ATOM 5802 C C . ALA B 1 318 ? 35.031 -16.188 -12.328 1 70.38 318 ALA B C 1
ATOM 5804 O O . ALA B 1 318 ? 35.719 -17.062 -12.844 1 70.38 318 ALA B O 1
ATOM 5805 N N . HIS B 1 319 ? 34.688 -15.086 -12.859 1 67.38 319 HIS B N 1
ATOM 5806 C CA . HIS B 1 319 ? 35.031 -14.922 -14.273 1 67.38 319 HIS B CA 1
ATOM 5807 C C . HIS B 1 319 ? 36.219 -13.992 -14.461 1 67.38 319 HIS B C 1
ATOM 5809 O O . HIS B 1 319 ? 36.375 -13.398 -15.523 1 67.38 319 HIS B O 1
ATOM 5815 N N . GLY B 1 320 ? 37 -13.93 -13.367 1 62.59 320 GLY B N 1
ATOM 5816 C CA . GLY B 1 320 ? 38.25 -13.195 -13.422 1 62.59 320 GLY B CA 1
ATOM 5817 C C . GLY B 1 320 ? 38.062 -11.703 -13.609 1 62.59 320 GLY B C 1
ATOM 5818 O O . GLY B 1 320 ? 38.906 -11.031 -14.18 1 62.59 320 GLY B O 1
ATOM 5819 N N . LEU B 1 321 ? 36.875 -11.148 -13.414 1 61.19 321 LEU B N 1
ATOM 5820 C CA . LEU B 1 321 ? 36.594 -9.727 -13.578 1 61.19 321 LEU B CA 1
ATOM 5821 C C . LEU B 1 321 ? 36.375 -9.055 -12.227 1 61.19 321 LEU B C 1
ATOM 5823 O O . LEU B 1 321 ? 35.375 -8.391 -12.008 1 61.19 321 LEU B O 1
ATOM 5827 N N . PRO B 1 322 ? 37.312 -9.25 -11.336 1 55.56 322 PRO B N 1
ATOM 5828 C CA . PRO B 1 322 ? 37.094 -8.766 -9.977 1 55.56 322 PRO B CA 1
ATOM 5829 C C . PRO B 1 322 ? 36.906 -7.254 -9.914 1 55.56 322 PRO B C 1
ATOM 5831 O O . PRO B 1 322 ? 36.25 -6.742 -9 1 55.56 322 PRO B O 1
ATOM 5834 N N . GLN B 1 323 ? 37.625 -6.445 -10.781 1 49.81 323 GLN B N 1
ATOM 5835 C CA . GLN B 1 323 ? 37.656 -4.988 -10.742 1 49.81 323 GLN B CA 1
ATOM 5836 C C . GLN B 1 323 ? 36.281 -4.395 -10.867 1 49.81 323 GLN B C 1
ATOM 5838 O O . GLN B 1 323 ? 36.062 -3.234 -10.523 1 49.81 323 GLN B O 1
ATOM 5843 N N . LEU B 1 324 ? 35.469 -5.133 -11.32 1 54.81 324 LEU B N 1
ATOM 5844 C CA . LEU B 1 324 ? 34.125 -4.594 -11.641 1 54.81 324 LEU B CA 1
ATOM 5845 C C . LEU B 1 324 ? 33.156 -4.855 -10.5 1 54.81 324 LEU B C 1
ATOM 5847 O O . LEU B 1 324 ? 32.062 -4.281 -10.477 1 54.81 324 LEU B O 1
ATOM 5851 N N . ASN B 1 325 ? 33.594 -5.77 -9.578 1 48.75 325 ASN B N 1
ATOM 5852 C CA . ASN B 1 325 ? 32.781 -6.156 -8.43 1 48.75 325 ASN B CA 1
ATOM 5853 C C . ASN B 1 325 ? 33.406 -5.676 -7.121 1 48.75 325 ASN B C 1
ATOM 5855 O O . ASN B 1 325 ? 34.531 -6.031 -6.797 1 48.75 325 ASN B O 1
ATOM 5859 N N . GLY B 1 326 ? 33.188 -4.457 -6.352 1 53.09 326 GLY B N 1
ATOM 5860 C CA . GLY B 1 326 ? 33.344 -4.25 -4.918 1 53.09 326 GLY B CA 1
ATOM 5861 C C . GLY B 1 326 ? 34.656 -3.59 -4.539 1 53.09 326 GLY B C 1
ATOM 5862 O O . GLY B 1 326 ? 34.938 -3.408 -3.355 1 53.09 326 GLY B O 1
ATOM 5863 N N . ARG B 1 327 ? 35.844 -3.586 -5.434 1 51.53 327 ARG B N 1
ATOM 5864 C CA . ARG B 1 327 ? 37.094 -3.16 -4.844 1 51.53 327 ARG B CA 1
ATOM 5865 C C . ARG B 1 327 ? 37.125 -1.649 -4.629 1 51.53 327 ARG B C 1
ATOM 5867 O O . ARG B 1 327 ? 37.969 -1.131 -3.916 1 51.53 327 ARG B O 1
ATOM 5874 N N . GLY B 1 328 ? 36.031 -1.054 -5.129 1 62.59 328 GLY B N 1
ATOM 5875 C CA . GLY B 1 328 ? 36 0.364 -4.809 1 62.59 328 GLY B CA 1
ATOM 5876 C C . GLY B 1 328 ? 34.688 0.772 -4.125 1 62.59 328 GLY B C 1
ATOM 5877 O O . GLY B 1 328 ? 33.75 -0.011 -4.062 1 62.59 328 GLY B O 1
ATOM 5878 N N . THR B 1 329 ? 34.906 1.635 -3.123 1 63.47 329 THR B N 1
ATOM 5879 C CA . THR B 1 329 ? 33.75 2.186 -2.4 1 63.47 329 THR B CA 1
ATOM 5880 C C . THR B 1 329 ? 33.406 3.564 -2.938 1 63.47 329 THR B C 1
ATOM 5882 O O . THR B 1 329 ? 34.25 4.281 -3.461 1 63.47 329 THR B O 1
ATOM 5885 N N . ASP B 1 330 ? 32.156 3.846 -2.971 1 63.91 330 ASP B N 1
ATOM 5886 C CA . ASP B 1 330 ? 31.719 5.195 -3.326 1 63.91 330 ASP B CA 1
ATOM 5887 C C . ASP B 1 330 ? 31.984 6.176 -2.184 1 63.91 330 ASP B C 1
ATOM 5889 O O . ASP B 1 330 ? 32.594 5.816 -1.181 1 63.91 330 ASP B O 1
ATOM 5893 N N . ALA B 1 331 ? 31.656 7.395 -2.461 1 58.34 331 ALA B N 1
ATOM 5894 C CA . ALA B 1 331 ? 31.922 8.484 -1.521 1 58.34 331 ALA B CA 1
ATOM 5895 C C . ALA B 1 331 ? 31.266 8.203 -0.166 1 58.34 331 ALA B C 1
ATOM 5897 O O . ALA B 1 331 ? 31.703 8.727 0.859 1 58.34 331 ALA B O 1
ATOM 5898 N N . SER B 1 332 ? 30.219 7.324 -0.235 1 63.72 332 SER B N 1
ATOM 5899 C CA . SER B 1 332 ? 29.531 7.008 1.01 1 63.72 332 SER B CA 1
ATOM 5900 C C . SER B 1 332 ? 30.047 5.699 1.607 1 63.72 332 SER B C 1
ATOM 5902 O O . SER B 1 332 ? 29.469 5.191 2.576 1 63.72 332 SER B O 1
ATOM 5904 N N . GLY B 1 333 ? 31.109 5.098 0.934 1 64.44 333 GLY B N 1
ATOM 5905 C CA . GLY B 1 333 ? 31.719 3.889 1.465 1 64.44 333 GLY B CA 1
ATOM 5906 C C . GLY B 1 333 ? 31.031 2.619 0.982 1 64.44 333 GLY B C 1
ATOM 5907 O O . GLY B 1 333 ? 31.344 1.523 1.45 1 64.44 333 GLY B O 1
ATOM 5908 N N . ASN B 1 334 ? 30.172 2.775 0.024 1 67.31 334 ASN B N 1
ATOM 5909 C CA . ASN B 1 334 ? 29.484 1.598 -0.49 1 67.31 334 ASN B CA 1
ATOM 5910 C C . ASN B 1 334 ? 30.281 0.916 -1.597 1 67.31 334 ASN B C 1
ATOM 5912 O O . ASN B 1 334 ? 30.938 1.585 -2.404 1 67.31 334 ASN B O 1
ATOM 5916 N N . VAL B 1 335 ? 30.312 -0.356 -1.625 1 69.75 335 VAL B N 1
ATOM 5917 C CA . VAL B 1 335 ? 31.016 -1.151 -2.625 1 69.75 335 VAL B CA 1
ATOM 5918 C C . VAL B 1 335 ? 30.453 -0.862 -4.012 1 69.75 335 VAL B C 1
ATOM 5920 O O . VAL B 1 335 ? 29.234 -0.764 -4.184 1 69.75 335 VAL B O 1
ATOM 5923 N N . LYS B 1 336 ? 31.328 -0.649 -4.984 1 78.69 336 LYS B N 1
ATOM 5924 C CA . LYS B 1 336 ? 30.906 -0.497 -6.379 1 78.69 336 LYS B CA 1
ATOM 5925 C C . LYS B 1 336 ? 30.547 -1.844 -6.992 1 78.69 336 LYS B C 1
ATOM 5927 O O . LYS B 1 336 ? 31.312 -2.799 -6.918 1 78.69 336 LYS B O 1
ATOM 5932 N N . LEU B 1 337 ? 29.422 -1.867 -7.602 1 83.81 337 LEU B N 1
ATOM 5933 C CA . LEU B 1 337 ? 28.906 -3.123 -8.125 1 83.81 337 LEU B CA 1
ATOM 5934 C C . LEU B 1 337 ? 29.328 -3.326 -9.578 1 83.81 337 LEU B C 1
ATOM 5936 O O . LEU B 1 337 ? 29.469 -2.359 -10.328 1 83.81 337 LEU B O 1
ATOM 5940 N N . GLY B 1 338 ? 29.594 -4.594 -9.922 1 87.62 338 GLY B N 1
ATOM 5941 C CA . GLY B 1 338 ? 29.766 -4.941 -11.32 1 87.62 338 GLY B CA 1
ATOM 5942 C C . GLY B 1 338 ? 28.5 -4.82 -12.133 1 87.62 338 GLY B C 1
ATOM 5943 O O . GLY B 1 338 ? 27.391 -4.801 -11.578 1 87.62 338 GLY B O 1
ATOM 5944 N N . ASN B 1 339 ? 28.703 -4.68 -13.445 1 91.88 339 ASN B N 1
ATOM 5945 C CA . ASN B 1 339 ? 27.531 -4.551 -14.312 1 91.88 339 ASN B CA 1
ATOM 5946 C C . ASN B 1 339 ? 26.984 -5.914 -14.711 1 91.88 339 ASN B C 1
ATOM 5948 O O . ASN B 1 339 ? 27.266 -6.422 -15.797 1 91.88 339 ASN B O 1
ATOM 5952 N N . ILE B 1 340 ? 26.109 -6.438 -13.922 1 94.88 340 ILE B N 1
ATOM 5953 C CA . ILE B 1 340 ? 25.547 -7.766 -14.102 1 94.88 340 ILE B CA 1
ATOM 5954 C C . ILE B 1 340 ? 24.688 -7.797 -15.367 1 94.88 340 ILE B C 1
ATOM 5956 O O . ILE B 1 340 ? 24.609 -8.828 -16.031 1 94.88 340 ILE B O 1
ATOM 5960 N N . GLY B 1 341 ? 24.062 -6.656 -15.75 1 95.25 341 GLY B N 1
ATOM 5961 C CA . GLY B 1 341 ? 23.266 -6.59 -16.969 1 95.25 341 GLY B CA 1
ATOM 5962 C C . GLY B 1 341 ? 24.078 -6.883 -18.219 1 95.25 341 GLY B C 1
ATOM 5963 O O . GLY B 1 341 ? 23.656 -7.668 -19.062 1 95.25 341 GLY B O 1
ATOM 5964 N N . GLU B 1 342 ? 25.203 -6.258 -18.266 1 93.56 342 GLU B N 1
ATOM 5965 C CA . GLU B 1 342 ? 26.078 -6.438 -19.406 1 93.56 342 GLU B CA 1
ATOM 5966 C C . GLU B 1 342 ? 26.656 -7.855 -19.453 1 93.56 342 GLU B C 1
ATOM 5968 O O . GLU B 1 342 ? 26.828 -8.43 -20.531 1 93.56 342 GLU B O 1
ATOM 5973 N N . LEU B 1 343 ? 26.984 -8.32 -18.328 1 94.06 343 LEU B N 1
ATOM 5974 C CA . LEU B 1 343 ? 27.484 -9.695 -18.266 1 94.06 343 LEU B CA 1
ATOM 5975 C C . LEU B 1 343 ? 26.438 -10.68 -18.781 1 94.06 343 LEU B C 1
ATOM 5977 O O . LEU B 1 343 ? 26.766 -11.578 -19.562 1 94.06 343 LEU B O 1
ATOM 5981 N N . LEU B 1 344 ? 25.234 -10.539 -18.375 1 97 344 LEU B N 1
ATOM 5982 C CA . LEU B 1 344 ? 24.156 -11.422 -18.812 1 97 344 LEU B CA 1
ATOM 5983 C C . LEU B 1 344 ? 23.922 -11.281 -20.312 1 97 344 LEU B C 1
ATOM 5985 O O . LEU B 1 344 ? 23.734 -12.281 -21.016 1 97 344 LEU B O 1
ATOM 5989 N N . ARG B 1 345 ? 23.891 -10.031 -20.734 1 97.19 345 ARG B N 1
ATOM 5990 C CA . ARG B 1 345 ? 23.656 -9.766 -22.141 1 97.19 345 ARG B CA 1
ATOM 5991 C C . ARG B 1 345 ? 24.656 -10.508 -23.016 1 97.19 345 ARG B C 1
ATOM 5993 O O . ARG B 1 345 ? 24.266 -11.227 -23.953 1 97.19 345 ARG B O 1
ATOM 6000 N N . THR B 1 346 ? 25.922 -10.414 -22.703 1 95.88 346 THR B N 1
ATOM 6001 C CA . THR B 1 346 ? 26.984 -11.016 -23.5 1 95.88 346 THR B CA 1
ATOM 6002 C C . THR B 1 346 ? 26.969 -12.531 -23.375 1 95.88 346 THR B C 1
ATOM 6004 O O . THR B 1 346 ? 27.141 -13.242 -24.359 1 95.88 346 THR B O 1
ATOM 6007 N N . SER B 1 347 ? 26.75 -13.008 -22.188 1 96.44 347 SER B N 1
ATOM 6008 C CA . SER B 1 347 ? 26.766 -14.445 -21.938 1 96.44 347 SER B CA 1
ATOM 6009 C C . SER B 1 347 ? 25.594 -15.133 -22.625 1 96.44 347 SER B C 1
ATOM 6011 O O . SER B 1 347 ? 25.766 -16.203 -23.219 1 96.44 347 SER B O 1
ATOM 6013 N N . ILE B 1 348 ? 24.438 -14.539 -22.578 1 98.25 348 ILE B N 1
ATOM 6014 C CA . ILE B 1 348 ? 23.234 -15.125 -23.172 1 98.25 348 ILE B CA 1
ATOM 6015 C C . ILE B 1 348 ? 23.344 -15.102 -24.703 1 98.25 348 ILE B C 1
ATOM 6017 O O . ILE B 1 348 ? 23.031 -16.094 -25.375 1 98.25 348 ILE B O 1
ATOM 6021 N N . GLU B 1 349 ? 23.828 -13.969 -25.188 1 97.81 349 GLU B N 1
ATOM 6022 C CA . GLU B 1 349 ? 24 -13.844 -26.625 1 97.81 349 GLU B CA 1
ATOM 6023 C C . GLU B 1 349 ? 24.953 -14.914 -27.156 1 97.81 349 GLU B C 1
ATOM 6025 O O . GLU B 1 349 ? 24.656 -15.562 -28.172 1 97.81 349 GLU B O 1
ATOM 6030 N N . ALA B 1 350 ? 26.062 -15.047 -26.5 1 97.69 350 ALA B N 1
ATOM 6031 C CA . ALA B 1 350 ? 27.062 -16.031 -26.922 1 97.69 350 ALA B CA 1
ATOM 6032 C C . ALA B 1 350 ? 26.5 -17.438 -26.859 1 97.69 350 ALA B C 1
ATOM 6034 O O . ALA B 1 350 ? 26.688 -18.234 -27.781 1 97.69 350 ALA B O 1
ATOM 6035 N N . HIS B 1 351 ? 25.812 -17.75 -25.859 1 98.06 351 HIS B N 1
ATOM 6036 C CA . HIS B 1 351 ? 25.281 -19.078 -25.641 1 98.06 351 HIS B CA 1
ATOM 6037 C C . HIS B 1 351 ? 24.219 -19.422 -26.703 1 98.06 351 HIS B C 1
ATOM 6039 O O . HIS B 1 351 ? 24.266 -20.5 -27.297 1 98.06 351 HIS B O 1
ATOM 6045 N N . LEU B 1 352 ? 23.297 -18.547 -26.938 1 98.25 352 LEU B N 1
ATOM 6046 C CA . LEU B 1 352 ? 22.203 -18.812 -27.875 1 98.25 352 LEU B CA 1
ATOM 6047 C C . LEU B 1 352 ? 22.734 -18.875 -29.312 1 98.25 352 LEU B C 1
ATOM 6049 O O . LEU B 1 352 ? 22.266 -19.688 -30.109 1 98.25 352 LEU B O 1
ATOM 6053 N N . THR B 1 353 ? 23.766 -18.047 -29.578 1 97.81 353 THR B N 1
ATOM 6054 C CA . THR B 1 353 ? 24.391 -18.109 -30.891 1 97.81 353 THR B CA 1
ATOM 6055 C C . THR B 1 353 ? 25.031 -19.469 -31.125 1 97.81 353 THR B C 1
ATOM 6057 O O . THR B 1 353 ? 24.875 -20.078 -32.188 1 97.81 353 THR B O 1
ATOM 6060 N N . ALA B 1 354 ? 25.703 -19.922 -30.141 1 97.88 354 ALA B N 1
ATOM 6061 C CA . ALA B 1 354 ? 26.359 -21.234 -30.219 1 97.88 354 ALA B CA 1
ATOM 6062 C C . ALA B 1 354 ? 25.344 -22.359 -30.375 1 97.88 354 ALA B C 1
ATOM 6064 O O . ALA B 1 354 ? 25.625 -23.375 -31 1 97.88 354 ALA B O 1
ATOM 6065 N N . ALA B 1 355 ? 24.203 -22.141 -29.906 1 97.31 355 ALA B N 1
ATOM 6066 C CA . ALA B 1 355 ? 23.141 -23.141 -29.938 1 97.31 355 ALA B CA 1
ATOM 6067 C C . ALA B 1 355 ? 22.328 -23.047 -31.219 1 97.31 355 ALA B C 1
ATOM 6069 O O . ALA B 1 355 ? 21.359 -23.781 -31.406 1 97.31 355 ALA B O 1
ATOM 6070 N N . GLY B 1 356 ? 22.641 -22.125 -32.062 1 96.94 356 GLY B N 1
ATOM 6071 C CA . GLY B 1 356 ? 21.953 -21.969 -33.344 1 96.94 356 GLY B CA 1
ATOM 6072 C C . GLY B 1 356 ? 20.703 -21.125 -33.25 1 96.94 356 GLY B C 1
ATOM 6073 O O . GLY B 1 356 ? 19.812 -21.234 -34.094 1 96.94 356 GLY B O 1
ATOM 6074 N N . LEU B 1 357 ? 20.547 -20.359 -32.219 1 97.5 357 LEU B N 1
ATOM 6075 C CA . LEU B 1 357 ? 19.422 -19.469 -31.969 1 97.5 357 LEU B CA 1
ATOM 6076 C C . LEU B 1 357 ? 19.891 -18.016 -31.875 1 97.5 357 LEU B C 1
ATOM 6078 O O . LEU B 1 357 ? 19.547 -17.312 -30.922 1 97.5 357 LEU B O 1
ATOM 6082 N N . ALA B 1 358 ? 20.609 -17.547 -32.812 1 95.81 358 ALA B N 1
ATOM 6083 C CA . ALA B 1 358 ? 21.109 -16.172 -32.75 1 95.81 358 ALA B CA 1
ATOM 6084 C C . ALA B 1 358 ? 20 -15.211 -32.312 1 95.81 358 ALA B C 1
ATOM 6086 O O . ALA B 1 358 ? 19.016 -15.023 -33.031 1 95.81 358 ALA B O 1
ATOM 6087 N N . PRO B 1 359 ? 20.219 -14.547 -31.141 1 96.69 359 PRO B N 1
ATOM 6088 C CA . PRO B 1 359 ? 19.125 -13.766 -30.562 1 96.69 359 PRO B CA 1
ATOM 6089 C C . PRO B 1 359 ? 19.188 -12.289 -30.953 1 96.69 359 PRO B C 1
ATOM 6091 O O . PRO B 1 359 ? 20.25 -11.789 -31.297 1 96.69 359 PRO B O 1
ATOM 6094 N N . THR B 1 360 ? 18.031 -11.656 -30.969 1 96.88 360 THR B N 1
ATOM 6095 C CA . THR B 1 360 ? 17.953 -10.203 -30.859 1 96.88 360 THR B CA 1
ATOM 6096 C C . THR B 1 360 ? 17.922 -9.766 -29.391 1 96.88 360 THR B C 1
ATOM 6098 O O . THR B 1 360 ? 16.938 -10.031 -28.703 1 96.88 360 THR B O 1
ATOM 6101 N N . MET B 1 361 ? 18.953 -9.148 -29 1 97.25 361 MET B N 1
ATOM 6102 C CA . MET B 1 361 ? 19.062 -8.742 -27.594 1 97.25 361 MET B CA 1
ATOM 6103 C C . MET B 1 361 ? 18.469 -7.355 -27.391 1 97.25 361 MET B C 1
ATOM 6105 O O . MET B 1 361 ? 18.75 -6.43 -28.156 1 97.25 361 MET B O 1
ATOM 6109 N N . ARG B 1 362 ? 17.609 -7.227 -26.5 1 96.62 362 ARG B N 1
ATOM 6110 C CA . ARG B 1 362 ? 17.062 -5.949 -26.031 1 96.62 362 ARG B CA 1
ATOM 6111 C C . ARG B 1 362 ? 17.438 -5.688 -24.578 1 96.62 362 ARG B C 1
ATOM 6113 O O . ARG B 1 362 ? 17.078 -6.461 -23.688 1 96.62 362 ARG B O 1
ATOM 6120 N N . TYR B 1 363 ? 18.203 -4.621 -24.312 1 96.88 363 TYR B N 1
ATOM 6121 C CA . TYR B 1 363 ? 18.703 -4.324 -22.984 1 96.88 363 TYR B CA 1
ATOM 6122 C C . TYR B 1 363 ? 18.266 -2.939 -22.531 1 96.88 363 TYR B C 1
ATOM 6124 O O . TYR B 1 363 ? 18.484 -1.948 -23.234 1 96.88 363 TYR B O 1
ATOM 6132 N N . ILE B 1 364 ? 17.578 -2.9 -21.391 1 96.81 364 ILE B N 1
ATOM 6133 C CA . ILE B 1 364 ? 17.156 -1.629 -20.812 1 96.81 364 ILE B CA 1
ATOM 6134 C C . ILE B 1 364 ? 17.719 -1.491 -19.406 1 96.81 364 ILE B C 1
ATOM 6136 O O . ILE B 1 364 ? 17.578 -2.398 -18.578 1 96.81 364 ILE B O 1
ATOM 6140 N N . ASP B 1 365 ? 18.375 -0.453 -19.078 1 96.69 365 ASP B N 1
ATOM 6141 C CA . ASP B 1 365 ? 18.828 -0.024 -17.75 1 96.69 365 ASP B CA 1
ATOM 6142 C C . ASP B 1 365 ? 18.266 1.354 -17.406 1 96.69 365 ASP B C 1
ATOM 6144 O O . ASP B 1 365 ? 18.922 2.371 -17.625 1 96.69 365 ASP B O 1
ATOM 6148 N N . PRO B 1 366 ? 17.125 1.318 -16.766 1 95.62 366 PRO B N 1
ATOM 6149 C CA . PRO B 1 366 ? 16.5 2.613 -16.484 1 95.62 366 PRO B CA 1
ATOM 6150 C C . PRO B 1 366 ? 17.312 3.453 -15.492 1 95.62 366 PRO B C 1
ATOM 6152 O O . PRO B 1 366 ? 17.203 4.684 -15.492 1 95.62 366 PRO B O 1
ATOM 6155 N N . SER B 1 367 ? 18.078 2.789 -14.68 1 92.44 367 SER B N 1
ATOM 6156 C CA . SER B 1 367 ? 18.906 3.477 -13.688 1 92.44 367 SER B CA 1
ATOM 6157 C C . SER B 1 367 ? 18.094 4.5 -12.906 1 92.44 367 SER B C 1
ATOM 6159 O O . SER B 1 367 ? 17.062 4.16 -12.312 1 92.44 367 SER B O 1
ATOM 6161 N N . TYR B 1 368 ? 18.422 5.77 -13.023 1 91.25 368 TYR B N 1
ATOM 6162 C CA . TYR B 1 368 ? 17.891 6.812 -12.164 1 91.25 368 TYR B CA 1
ATOM 6163 C C . TYR B 1 368 ? 16.484 7.211 -12.602 1 91.25 368 TYR B C 1
ATOM 6165 O O . TYR B 1 368 ? 15.766 7.898 -11.867 1 91.25 368 TYR B O 1
ATOM 6173 N N . ALA B 1 369 ? 15.992 6.703 -13.703 1 93.56 369 ALA B N 1
ATOM 6174 C CA . ALA B 1 369 ? 14.68 7.07 -14.227 1 93.56 369 ALA B CA 1
ATOM 6175 C C . ALA B 1 369 ? 13.57 6.594 -13.297 1 93.56 369 ALA B C 1
ATOM 6177 O O . ALA B 1 369 ? 12.438 7.082 -13.367 1 93.56 369 ALA B O 1
ATOM 6178 N N . ILE B 1 370 ? 13.883 5.633 -12.414 1 95.19 370 ILE B N 1
ATOM 6179 C CA . ILE B 1 370 ? 12.812 5.098 -11.578 1 95.19 370 ILE B CA 1
ATOM 6180 C C . ILE B 1 370 ? 12.797 5.828 -10.234 1 95.19 370 ILE B C 1
ATOM 6182 O O . ILE B 1 370 ? 11.875 5.652 -9.438 1 95.19 370 ILE B O 1
ATOM 6186 N N . ARG B 1 371 ? 13.727 6.684 -9.969 1 93.44 371 ARG B N 1
ATOM 6187 C CA . ARG B 1 371 ? 13.758 7.312 -8.648 1 93.44 371 ARG B CA 1
ATOM 6188 C C . ARG B 1 371 ? 13.664 8.828 -8.766 1 93.44 371 ARG B C 1
ATOM 6190 O O . ARG B 1 371 ? 13.43 9.523 -7.773 1 93.44 371 ARG B O 1
ATOM 6197 N N . SER B 1 372 ? 13.844 9.422 -9.938 1 93.31 372 SER B N 1
ATOM 6198 C CA . SER B 1 372 ? 13.836 10.867 -10.156 1 93.31 372 SER B CA 1
ATOM 6199 C C . SER B 1 372 ? 12.469 11.344 -10.633 1 93.31 372 SER B C 1
ATOM 6201 O O . SER B 1 372 ? 12.375 12.219 -11.5 1 93.31 372 SER B O 1
ATOM 6203 N N . ILE B 1 373 ? 11.453 10.75 -10.133 1 94.94 373 ILE B N 1
ATOM 6204 C CA . ILE B 1 373 ? 10.078 11.062 -10.531 1 94.94 373 ILE B CA 1
ATOM 6205 C C . ILE B 1 373 ? 9.289 11.539 -9.312 1 94.94 373 ILE B C 1
ATOM 6207 O O . ILE B 1 373 ? 9.688 11.297 -8.172 1 94.94 373 ILE B O 1
ATOM 6211 N N . PRO B 1 374 ? 8.211 12.312 -9.578 1 96.31 374 PRO B N 1
ATOM 6212 C CA . PRO B 1 374 ? 7.32 12.617 -8.453 1 96.31 374 PRO B CA 1
ATOM 6213 C C . PRO B 1 374 ? 6.723 11.359 -7.824 1 96.31 374 PRO B C 1
ATOM 6215 O O . PRO B 1 374 ? 6.645 10.312 -8.469 1 96.31 374 PRO B O 1
ATOM 6218 N N . ALA B 1 375 ? 6.375 11.484 -6.566 1 97.69 375 ALA B N 1
ATOM 6219 C CA . ALA B 1 375 ? 5.715 10.383 -5.883 1 97.69 375 ALA B CA 1
ATOM 6220 C C . ALA B 1 375 ? 4.367 10.062 -6.523 1 97.69 375 ALA B C 1
ATOM 6222 O O . ALA B 1 375 ? 3.637 10.977 -6.93 1 97.69 375 ALA B O 1
ATOM 6223 N N . ASN B 1 376 ? 4.047 8.75 -6.684 1 97.44 376 ASN B N 1
ATOM 6224 C CA . ASN B 1 376 ? 2.688 8.398 -7.078 1 97.44 376 ASN B CA 1
ATOM 6225 C C . ASN B 1 376 ? 1.685 8.695 -5.965 1 97.44 376 ASN B C 1
ATOM 6227 O O . ASN B 1 376 ? 2.061 9.18 -4.898 1 97.44 376 ASN B O 1
ATOM 6231 N N . ALA B 1 377 ? 0.393 8.453 -6.223 1 97.75 377 ALA B N 1
ATOM 6232 C CA . ALA B 1 377 ? -0.669 8.828 -5.293 1 97.75 377 ALA B CA 1
ATOM 6233 C C . ALA B 1 377 ? -0.464 8.18 -3.928 1 97.75 377 ALA B C 1
ATOM 6235 O O . ALA B 1 377 ? -0.61 8.836 -2.895 1 97.75 377 ALA B O 1
ATOM 6236 N N . TYR B 1 378 ? -0.13 6.934 -3.906 1 97.5 378 TYR B N 1
ATOM 6237 C CA . TYR B 1 378 ? 0.043 6.227 -2.643 1 97.5 378 TYR B CA 1
ATOM 6238 C C . TYR B 1 378 ? 1.196 6.816 -1.841 1 97.5 378 TYR B C 1
ATOM 6240 O O . TYR B 1 378 ? 1.045 7.117 -0.654 1 97.5 378 TYR B O 1
ATOM 6248 N N . ASP B 1 379 ? 2.387 6.945 -2.473 1 98.12 379 ASP B N 1
ATOM 6249 C CA . ASP B 1 379 ? 3.549 7.5 -1.783 1 98.12 379 ASP B CA 1
ATOM 6250 C C . ASP B 1 379 ? 3.289 8.938 -1.338 1 98.12 379 ASP B C 1
ATOM 6252 O O . ASP B 1 379 ? 3.791 9.367 -0.298 1 98.12 379 ASP B O 1
ATOM 6256 N N . SER B 1 380 ? 2.512 9.648 -2.115 1 98.44 380 SER B N 1
ATOM 6257 C CA . SER B 1 380 ? 2.162 11.008 -1.724 1 98.44 380 SER B CA 1
ATOM 6258 C C . SER B 1 380 ? 1.407 11.023 -0.399 1 98.44 380 SER B C 1
ATOM 6260 O O . SER B 1 380 ? 1.742 11.797 0.504 1 98.44 380 SER B O 1
ATOM 6262 N N . VAL B 1 381 ? 0.39 10.156 -0.278 1 98.38 381 VAL B N 1
ATOM 6263 C CA . VAL B 1 381 ? -0.38 10.055 0.957 1 98.38 381 VAL B CA 1
ATOM 6264 C C . VAL B 1 381 ? 0.53 9.602 2.098 1 98.38 381 VAL B C 1
ATOM 6266 O O . VAL B 1 381 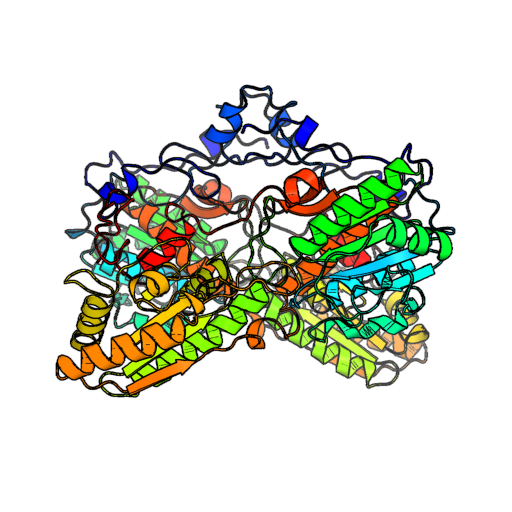? 0.484 10.156 3.195 1 98.38 381 VAL B O 1
ATOM 6269 N N . TYR B 1 382 ? 1.316 8.617 1.801 1 98.25 382 TYR B N 1
ATOM 6270 C CA . TYR B 1 382 ? 2.203 8.031 2.805 1 98.25 382 TYR B CA 1
ATOM 6271 C C . TYR B 1 382 ? 3.184 9.07 3.332 1 98.25 382 TYR B C 1
ATOM 6273 O O . TYR B 1 382 ? 3.361 9.211 4.543 1 98.25 382 TYR B O 1
ATOM 6281 N N . CYS B 1 383 ? 3.82 9.844 2.439 1 98.5 383 CYS B N 1
ATOM 6282 C CA . CYS B 1 383 ? 4.789 10.875 2.801 1 98.5 383 CYS B CA 1
ATOM 6283 C C . CYS B 1 383 ? 4.145 11.945 3.672 1 98.5 383 CYS B C 1
ATOM 6285 O O . CYS B 1 383 ? 4.73 12.375 4.668 1 98.5 383 CYS B O 1
ATOM 6287 N N . LEU B 1 384 ? 2.994 12.344 3.271 1 98.19 384 LEU B N 1
ATOM 6288 C CA . LEU B 1 384 ? 2.287 13.375 4.027 1 98.19 384 LEU B CA 1
ATOM 6289 C C . LEU B 1 384 ? 2.01 12.906 5.453 1 98.19 384 LEU B C 1
ATOM 6291 O O . LEU B 1 384 ? 2.213 13.664 6.406 1 98.19 384 LEU B O 1
ATOM 6295 N N . ARG B 1 385 ? 1.581 11.695 5.59 1 98.25 385 ARG B N 1
ATOM 6296 C CA . ARG B 1 385 ? 1.235 11.18 6.906 1 98.25 385 ARG B CA 1
ATOM 6297 C C . ARG B 1 385 ? 2.484 10.938 7.746 1 98.25 385 ARG B C 1
ATOM 6299 O O . ARG B 1 385 ? 2.455 11.086 8.969 1 98.25 385 ARG B O 1
ATOM 6306 N N . LEU B 1 386 ? 3.568 10.555 7.113 1 98.62 386 LEU B N 1
ATOM 6307 C CA . LEU B 1 386 ? 4.844 10.469 7.816 1 98.62 386 LEU B CA 1
ATOM 6308 C C . LEU B 1 386 ? 5.277 11.836 8.336 1 98.62 386 LEU B C 1
ATOM 6310 O O . LEU B 1 386 ? 5.781 11.945 9.453 1 98.62 386 LEU B O 1
ATOM 6314 N N . ALA B 1 387 ? 5.117 12.844 7.492 1 98.81 387 ALA B N 1
ATOM 6315 C CA . ALA B 1 387 ? 5.477 14.203 7.895 1 98.81 387 ALA B CA 1
ATOM 6316 C C . ALA B 1 387 ? 4.688 14.641 9.125 1 98.81 387 ALA B C 1
ATOM 6318 O O . ALA B 1 387 ? 5.254 15.195 10.07 1 98.81 387 ALA B O 1
ATOM 6319 N N . HIS B 1 388 ? 3.371 14.375 9.125 1 98.56 388 HIS B N 1
ATOM 6320 C CA . HIS B 1 388 ? 2.551 14.68 10.289 1 98.56 388 HIS B CA 1
ATOM 6321 C C . HIS B 1 388 ? 3.078 13.977 11.539 1 98.56 388 HIS B C 1
ATOM 6323 O O . HIS B 1 388 ? 3.258 14.609 12.578 1 98.56 388 HIS B O 1
ATOM 6329 N N . ALA B 1 389 ? 3.332 12.703 11.375 1 98.69 389 ALA B N 1
ATOM 6330 C CA . ALA B 1 389 ? 3.818 11.898 12.5 1 98.69 389 ALA B CA 1
ATOM 6331 C C . ALA B 1 389 ? 5.137 12.445 13.031 1 98.69 389 ALA B C 1
ATOM 6333 O O . ALA B 1 389 ? 5.352 12.484 14.25 1 98.69 389 ALA B O 1
ATOM 6334 N N . ALA B 1 390 ? 6 12.844 12.148 1 98.88 390 ALA B N 1
ATOM 6335 C CA . ALA B 1 390 ? 7.316 13.352 12.531 1 98.88 390 ALA B CA 1
ATOM 6336 C C . ALA B 1 390 ? 7.188 14.641 13.344 1 98.88 390 ALA B C 1
ATOM 6338 O O . ALA B 1 390 ? 7.844 14.797 14.375 1 98.88 390 ALA B O 1
ATOM 6339 N N . VAL B 1 391 ? 6.379 15.555 12.891 1 98.88 391 VAL B N 1
ATOM 6340 C CA . VAL B 1 391 ? 6.199 16.828 13.578 1 98.88 391 VAL B CA 1
ATOM 6341 C C . VAL B 1 391 ? 5.621 16.594 14.969 1 98.88 391 VAL B C 1
ATOM 6343 O O . VAL B 1 391 ? 6.098 17.156 15.953 1 98.88 391 VAL B O 1
ATOM 6346 N N . HIS B 1 392 ? 4.57 15.742 15.031 1 98.75 392 HIS B N 1
ATOM 6347 C CA . HIS B 1 392 ? 3.973 15.43 16.328 1 98.75 392 HIS B CA 1
ATOM 6348 C C . HIS B 1 392 ? 5.008 14.867 17.281 1 98.75 392 HIS B C 1
ATOM 6350 O O . HIS B 1 392 ? 5.039 15.242 18.453 1 98.75 392 HIS B O 1
ATOM 6356 N N . ALA B 1 393 ? 5.844 13.977 16.812 1 98.75 393 ALA B N 1
ATOM 6357 C CA . ALA B 1 393 ? 6.875 13.367 17.656 1 98.75 393 ALA B CA 1
ATOM 6358 C C . ALA B 1 393 ? 7.852 14.414 18.172 1 98.75 393 ALA B C 1
ATOM 6360 O O . ALA B 1 393 ? 8.125 14.484 19.375 1 98.75 393 ALA B O 1
ATOM 6361 N N . ALA B 1 394 ? 8.336 15.227 17.281 1 98.81 394 ALA B N 1
ATOM 6362 C CA . ALA B 1 394 ? 9.352 16.219 17.609 1 98.81 394 ALA B CA 1
ATOM 6363 C C . ALA B 1 394 ? 8.812 17.234 18.625 1 98.81 394 ALA B C 1
ATOM 6365 O O . ALA B 1 394 ? 9.461 17.516 19.641 1 98.81 394 ALA B O 1
ATOM 6366 N N . MET B 1 395 ? 7.645 17.781 18.375 1 98.75 395 MET B N 1
ATOM 6367 C CA . MET B 1 395 ? 7.066 18.812 19.234 1 98.75 395 MET B CA 1
ATOM 6368 C C . MET B 1 395 ? 6.781 18.266 20.625 1 98.75 395 MET B C 1
ATOM 6370 O O . MET B 1 395 ? 6.832 19.016 21.609 1 98.75 395 MET B O 1
ATOM 6374 N N . ALA B 1 396 ? 6.52 16.953 20.688 1 98.31 396 ALA B N 1
ATOM 6375 C CA . ALA B 1 396 ? 6.238 16.312 21.969 1 98.31 396 ALA B CA 1
ATOM 6376 C C . ALA B 1 396 ? 7.527 15.922 22.672 1 98.31 396 ALA B C 1
ATOM 6378 O O . ALA B 1 396 ? 7.496 15.234 23.688 1 98.31 396 ALA B O 1
ATOM 6379 N N . GLY B 1 397 ? 8.648 16.234 22.141 1 98.38 397 GLY B N 1
ATOM 6380 C CA . GLY B 1 397 ? 9.922 16.062 22.828 1 98.38 397 GLY B CA 1
ATOM 6381 C C . GLY B 1 397 ? 10.555 14.711 22.562 1 98.38 397 GLY B C 1
ATOM 6382 O O . GLY B 1 397 ? 11.547 14.352 23.203 1 98.38 397 GLY B O 1
ATOM 6383 N N . ARG B 1 398 ? 9.93 13.898 21.703 1 98.25 398 ARG B N 1
ATOM 6384 C CA . ARG B 1 398 ? 10.602 12.664 21.297 1 98.25 398 ARG B CA 1
ATOM 6385 C C . ARG B 1 398 ? 11.859 12.969 20.484 1 98.25 398 ARG B C 1
ATOM 6387 O O . ARG B 1 398 ? 11.875 13.898 19.688 1 98.25 398 ARG B O 1
ATOM 6394 N N . THR B 1 399 ? 12.891 12.195 20.688 1 98.44 399 THR B N 1
ATOM 6395 C CA . THR B 1 399 ? 14.148 12.359 19.969 1 98.44 399 THR B CA 1
ATOM 6396 C C . THR B 1 399 ? 14.844 11.008 19.797 1 98.44 399 THR B C 1
ATOM 6398 O O . THR B 1 399 ? 14.359 9.984 20.297 1 98.44 399 THR B O 1
ATOM 6401 N N . GLU B 1 400 ? 15.875 10.969 18.938 1 97.88 400 GLU B N 1
ATOM 6402 C CA . GLU B 1 400 ? 16.625 9.758 18.641 1 97.88 400 GLU B CA 1
ATOM 6403 C C . GLU B 1 400 ? 15.711 8.641 18.141 1 97.88 400 GLU B C 1
ATOM 6405 O O . GLU B 1 400 ? 15.797 7.504 18.594 1 97.88 400 GLU B O 1
ATOM 6410 N N . ALA B 1 401 ? 14.812 9.07 17.25 1 98.19 401 ALA B N 1
ATOM 6411 C CA . ALA B 1 401 ? 13.828 8.125 16.734 1 98.19 401 ALA B CA 1
ATOM 6412 C C . ALA B 1 401 ? 13.43 8.484 15.305 1 98.19 401 ALA B C 1
ATOM 6414 O O . ALA B 1 401 ? 13.656 9.609 14.859 1 98.19 401 ALA B O 1
ATOM 6415 N N . ALA B 1 402 ? 12.953 7.555 14.625 1 98.31 402 ALA B N 1
ATOM 6416 C CA . ALA B 1 402 ? 12.359 7.75 13.305 1 98.31 402 ALA B CA 1
ATOM 6417 C C . ALA B 1 402 ? 10.875 7.383 13.305 1 98.31 402 ALA B C 1
ATOM 6419 O O . ALA B 1 402 ? 10.422 6.621 14.164 1 98.31 402 ALA B O 1
ATOM 6420 N N . VAL B 1 403 ? 10.172 7.984 12.453 1 98.62 403 VAL B N 1
ATOM 6421 C CA . VAL B 1 403 ? 8.773 7.613 12.273 1 98.62 403 VAL B CA 1
ATOM 6422 C C . VAL B 1 403 ? 8.648 6.625 11.109 1 98.62 403 VAL B C 1
ATOM 6424 O O . VAL B 1 403 ? 9.336 6.762 10.094 1 98.62 403 VAL B O 1
ATOM 6427 N N . ALA B 1 404 ? 7.852 5.641 11.258 1 97.69 404 ALA B N 1
ATOM 6428 C CA . ALA B 1 404 ? 7.648 4.605 10.25 1 97.69 404 ALA B CA 1
ATOM 6429 C C . ALA B 1 404 ? 6.262 3.98 10.375 1 97.69 404 ALA B C 1
ATOM 6431 O O . ALA B 1 404 ? 5.539 4.25 11.336 1 97.69 404 ALA B O 1
ATOM 6432 N N . ARG B 1 405 ? 5.875 3.303 9.359 1 96.94 405 ARG B N 1
ATOM 6433 C CA . ARG B 1 405 ? 4.664 2.492 9.438 1 96.94 405 ARG B CA 1
ATOM 6434 C C . ARG B 1 405 ? 4.996 1.039 9.758 1 96.94 405 ARG B C 1
ATOM 6436 O O . ARG B 1 405 ? 5.879 0.447 9.133 1 96.94 405 ARG B O 1
ATOM 6443 N N . TRP B 1 406 ? 4.352 0.531 10.766 1 95.81 406 TRP B N 1
ATOM 6444 C CA . TRP B 1 406 ? 4.531 -0.845 11.219 1 95.81 406 TRP B CA 1
ATOM 6445 C C . TRP B 1 406 ? 3.191 -1.563 11.32 1 95.81 406 TRP B C 1
ATOM 6447 O O . TRP B 1 406 ? 2.381 -1.261 12.203 1 95.81 406 TRP B O 1
ATOM 6457 N N . ARG B 1 407 ? 3.002 -2.494 10.375 1 91.88 407 ARG B N 1
ATOM 6458 C CA . ARG B 1 407 ? 1.748 -3.24 10.32 1 91.88 407 ARG B CA 1
ATOM 6459 C C . ARG B 1 407 ? 0.553 -2.297 10.25 1 91.88 407 ARG B C 1
ATOM 6461 O O . ARG B 1 407 ? -0.389 -2.412 11.031 1 91.88 407 ARG B O 1
ATOM 6468 N N . ARG B 1 408 ? 0.717 -1.264 9.477 1 92 408 ARG B N 1
ATOM 6469 C CA . ARG B 1 408 ? -0.302 -0.307 9.055 1 92 408 ARG B CA 1
ATOM 6470 C C . ARG B 1 408 ? -0.49 0.787 10.102 1 92 408 ARG B C 1
ATOM 6472 O O . ARG B 1 408 ? -1.321 1.681 9.93 1 92 408 ARG B O 1
ATOM 6479 N N . ARG B 1 409 ? 0.302 0.692 11.203 1 96.12 409 ARG B N 1
ATOM 6480 C CA . ARG B 1 409 ? 0.292 1.748 12.211 1 96.12 409 ARG B CA 1
ATOM 6481 C C . ARG B 1 409 ? 1.54 2.619 12.102 1 96.12 409 ARG B C 1
ATOM 6483 O O . ARG B 1 409 ? 2.633 2.115 11.836 1 96.12 409 ARG B O 1
ATOM 6490 N N . PHE B 1 410 ? 1.297 3.902 12.273 1 97.81 410 PHE B N 1
ATOM 6491 C CA . PHE B 1 410 ? 2.463 4.77 12.383 1 97.81 410 PHE B CA 1
ATOM 6492 C C . PHE B 1 410 ? 3.066 4.688 13.781 1 97.81 410 PHE B C 1
ATOM 6494 O O . PHE B 1 410 ? 2.346 4.762 14.781 1 97.81 410 PHE B O 1
ATOM 6501 N N . VAL B 1 411 ? 4.391 4.48 13.875 1 98.38 411 VAL B N 1
ATOM 6502 C CA . VAL B 1 411 ? 5.055 4.254 15.156 1 98.38 411 VAL B CA 1
ATOM 6503 C C . VAL B 1 411 ? 6.355 5.047 15.211 1 98.38 411 VAL B C 1
ATOM 6505 O O . VAL B 1 411 ? 6.816 5.574 14.195 1 98.38 411 VAL B O 1
ATOM 6508 N N . HIS B 1 412 ? 6.895 5.176 16.391 1 98.38 412 HIS B N 1
ATOM 6509 C CA . HIS B 1 412 ? 8.25 5.668 16.609 1 98.38 412 HIS B CA 1
ATOM 6510 C C . HIS B 1 412 ? 9.242 4.52 16.734 1 98.38 412 HIS B C 1
ATOM 6512 O O . HIS B 1 412 ? 9.078 3.629 17.562 1 98.38 412 HIS B O 1
ATOM 6518 N N . VAL B 1 413 ? 10.258 4.543 15.922 1 97.81 413 VAL B N 1
ATOM 6519 C CA . VAL B 1 413 ? 11.289 3.516 15.945 1 97.81 413 VAL B CA 1
ATOM 6520 C C . VAL B 1 413 ? 12.617 4.129 16.391 1 97.81 413 VAL B C 1
ATOM 6522 O O . VAL B 1 413 ? 13.117 5.062 15.75 1 97.81 413 VAL B O 1
ATOM 6525 N N . PRO B 1 414 ? 13.219 3.605 17.469 1 97.12 414 PRO B N 1
ATOM 6526 C CA . PRO B 1 414 ? 14.523 4.137 17.859 1 97.12 414 PRO B CA 1
ATOM 6527 C C . PRO B 1 414 ? 15.578 4.016 16.766 1 97.12 414 PRO B C 1
ATOM 6529 O O . PRO B 1 414 ? 15.617 3.012 16.047 1 97.12 414 PRO B O 1
ATOM 6532 N N . PHE B 1 415 ? 16.469 5.023 16.688 1 95.69 415 PHE B N 1
ATOM 6533 C CA . PHE B 1 415 ? 17.531 5.012 15.672 1 95.69 415 PHE B CA 1
ATOM 6534 C C . PHE B 1 415 ? 18.375 3.754 15.797 1 95.69 415 PHE B C 1
ATOM 6536 O O . PHE B 1 415 ? 18.859 3.223 14.789 1 95.69 415 PHE B O 1
ATOM 6543 N N . SER B 1 416 ? 18.594 3.248 16.969 1 91.94 416 SER B N 1
ATOM 6544 C CA . SER B 1 416 ? 19.406 2.07 17.203 1 91.94 416 SER B CA 1
ATOM 6545 C C . SER B 1 416 ? 18.875 0.852 16.469 1 91.94 416 SER B C 1
ATOM 6547 O O . SER B 1 416 ? 19.625 -0.032 16.078 1 91.94 416 SER B O 1
ATOM 6549 N N . LEU B 1 417 ? 17.609 0.839 16.297 1 92.75 417 LEU B N 1
ATOM 6550 C CA . LEU B 1 417 ? 16.984 -0.27 15.594 1 92.75 417 LEU B CA 1
ATOM 6551 C C . LEU B 1 417 ? 17 -0.03 14.086 1 92.75 417 LEU B C 1
ATOM 6553 O O . LEU B 1 417 ? 17.141 -0.971 13.305 1 92.75 417 LEU B O 1
ATOM 6557 N N . MET B 1 418 ? 16.891 1.161 13.648 1 89.69 418 MET B N 1
ATOM 6558 C CA . MET B 1 418 ? 16.812 1.522 12.234 1 89.69 418 MET B CA 1
ATOM 6559 C C . MET B 1 418 ? 18.125 1.227 11.523 1 89.69 418 MET B C 1
ATOM 6561 O O . MET B 1 418 ? 18.141 1.006 10.312 1 89.69 418 MET B O 1
ATOM 6565 N N . THR B 1 419 ? 19.203 1.226 12.203 1 85 419 THR B N 1
ATOM 6566 C CA . THR B 1 419 ? 20.531 1.095 11.586 1 85 419 THR B CA 1
ATOM 6567 C C . THR B 1 419 ? 21.125 -0.283 11.859 1 85 419 THR B C 1
ATOM 6569 O O . THR B 1 419 ? 22.281 -0.532 11.562 1 85 419 THR B O 1
ATOM 6572 N N . ARG B 1 420 ? 20.312 -1.155 12.383 1 81.38 420 ARG B N 1
ATOM 6573 C CA . ARG B 1 420 ? 20.812 -2.443 12.852 1 81.38 420 ARG B CA 1
ATOM 6574 C C . ARG B 1 420 ? 21.031 -3.402 11.68 1 81.38 420 ARG B C 1
ATOM 6576 O O . ARG B 1 420 ? 22.031 -4.121 11.633 1 81.38 420 ARG B O 1
ATOM 6583 N N . ARG B 1 421 ? 20.047 -3.504 10.891 1 84.31 421 ARG B N 1
ATOM 6584 C CA . ARG B 1 421 ? 20.109 -4.484 9.812 1 84.31 421 ARG B CA 1
ATOM 6585 C C . ARG B 1 421 ? 19.406 -3.963 8.562 1 84.31 421 ARG B C 1
ATOM 6587 O O . ARG B 1 421 ? 18.656 -2.992 8.617 1 84.31 421 ARG B O 1
ATOM 6594 N N . ARG B 1 422 ? 19.797 -4.617 7.5 1 88.12 422 ARG B N 1
ATOM 6595 C CA . ARG B 1 422 ? 19.172 -4.297 6.219 1 88.12 422 ARG B CA 1
ATOM 6596 C C . ARG B 1 422 ? 18 -5.238 5.926 1 88.12 422 ARG B C 1
ATOM 6598 O O . ARG B 1 422 ? 18.094 -6.441 6.168 1 88.12 422 ARG B O 1
ATOM 6605 N N . ASN B 1 423 ? 16.938 -4.629 5.504 1 92.25 423 ASN B N 1
ATOM 6606 C CA . ASN B 1 423 ? 15.82 -5.438 5.016 1 92.25 423 ASN B CA 1
ATOM 6607 C C . ASN B 1 423 ? 16.125 -6.023 3.637 1 92.25 423 ASN B C 1
ATOM 6609 O O . ASN B 1 423 ? 16.594 -5.316 2.744 1 92.25 423 ASN B O 1
ATOM 6613 N N . GLN B 1 424 ? 15.938 -7.266 3.506 1 94.62 424 GLN B N 1
ATOM 6614 C CA . GLN B 1 424 ? 16.203 -7.98 2.26 1 94.62 424 GLN B CA 1
ATOM 6615 C C . GLN B 1 424 ? 15.062 -8.945 1.934 1 94.62 424 GLN B C 1
ATOM 6617 O O . GLN B 1 424 ? 14.281 -9.32 2.812 1 94.62 424 GLN B O 1
ATOM 6622 N N . VAL B 1 425 ? 14.945 -9.242 0.649 1 96.25 425 VAL B N 1
ATOM 6623 C CA . VAL B 1 425 ? 13.992 -10.273 0.254 1 96.25 425 VAL B CA 1
ATOM 6624 C C . VAL B 1 425 ? 14.391 -11.617 0.86 1 96.25 425 VAL B C 1
ATOM 6626 O O . VAL B 1 425 ? 15.547 -12.031 0.752 1 96.25 425 VAL B O 1
ATOM 6629 N N . ASP B 1 426 ? 13.508 -12.227 1.586 1 94.38 426 ASP B N 1
ATOM 6630 C CA . ASP B 1 426 ? 13.742 -13.57 2.115 1 94.38 426 ASP B CA 1
ATOM 6631 C C . ASP B 1 426 ? 13.477 -14.633 1.054 1 94.38 426 ASP B C 1
ATOM 6633 O O . ASP B 1 426 ? 12.328 -14.82 0.635 1 94.38 426 ASP B O 1
ATOM 6637 N N . PRO B 1 427 ? 14.5 -15.328 0.615 1 92.75 427 PRO B N 1
ATOM 6638 C CA . PRO B 1 427 ? 14.289 -16.359 -0.396 1 92.75 427 PRO B CA 1
ATOM 6639 C C . PRO B 1 427 ? 13.273 -17.422 0.046 1 92.75 427 PRO B C 1
ATOM 6641 O O . PRO B 1 427 ? 12.711 -18.125 -0.792 1 92.75 427 PRO B O 1
ATOM 6644 N N . ASP B 1 428 ? 13.055 -17.484 1.333 1 91.44 428 ASP B N 1
ATOM 6645 C CA . ASP B 1 428 ? 12.094 -18.453 1.861 1 91.44 428 ASP B CA 1
ATOM 6646 C C . ASP B 1 428 ? 10.789 -17.766 2.256 1 91.44 428 ASP B C 1
ATOM 6648 O O . ASP B 1 428 ? 9.945 -18.375 2.928 1 91.44 428 ASP B O 1
ATOM 6652 N N . GLY B 1 429 ? 10.695 -16.578 1.882 1 93.5 429 GLY B N 1
ATOM 6653 C CA . GLY B 1 429 ? 9.516 -15.805 2.236 1 93.5 429 GLY B CA 1
ATOM 6654 C C . GLY B 1 429 ? 8.398 -15.914 1.22 1 93.5 429 GLY B C 1
ATOM 6655 O O . GLY B 1 429 ? 8.586 -16.484 0.145 1 93.5 429 GLY B O 1
ATOM 6656 N N . ASP B 1 430 ? 7.23 -15.359 1.567 1 94.25 430 ASP B N 1
ATOM 6657 C CA . ASP B 1 430 ? 6.039 -15.492 0.731 1 94.25 430 ASP B CA 1
ATOM 6658 C C . ASP B 1 430 ? 6.16 -14.641 -0.531 1 94.25 430 ASP B C 1
ATOM 6660 O O . ASP B 1 430 ? 5.625 -15 -1.581 1 94.25 430 ASP B O 1
ATOM 6664 N N . LEU B 1 431 ? 6.844 -13.492 -0.44 1 96 431 LEU B N 1
ATOM 6665 C CA . LEU B 1 431 ? 7.031 -12.656 -1.618 1 96 431 LEU B CA 1
ATOM 6666 C C . LEU B 1 431 ? 7.777 -13.406 -2.711 1 96 431 LEU B C 1
ATOM 6668 O O . LEU B 1 431 ? 7.34 -13.438 -3.865 1 96 431 LEU B O 1
ATOM 6672 N N . TRP B 1 432 ? 8.891 -13.977 -2.324 1 96.12 432 TRP B N 1
ATOM 6673 C CA . TRP B 1 432 ? 9.695 -14.688 -3.311 1 96.12 432 TRP B CA 1
ATOM 6674 C C . TRP B 1 432 ? 8.961 -15.914 -3.83 1 96.12 432 TRP B C 1
ATOM 6676 O O . TRP B 1 432 ? 9.07 -16.266 -5.008 1 96.12 432 TRP B O 1
ATOM 6686 N N . MET B 1 433 ? 8.227 -16.562 -2.994 1 94.75 433 MET B N 1
ATOM 6687 C CA . MET B 1 433 ? 7.402 -17.688 -3.443 1 94.75 433 MET B CA 1
ATOM 6688 C C . MET B 1 433 ? 6.441 -17.234 -4.543 1 94.75 433 MET B C 1
ATOM 6690 O O . MET B 1 433 ? 6.242 -17.953 -5.523 1 94.75 433 MET B O 1
ATOM 6694 N N . SER B 1 434 ? 5.852 -16.109 -4.371 1 97.12 434 SER B N 1
ATOM 6695 C CA . SER B 1 434 ? 4.957 -15.578 -5.395 1 97.12 434 SER B CA 1
ATOM 6696 C C . SER B 1 434 ? 5.703 -15.336 -6.703 1 97.12 434 SER B C 1
ATOM 6698 O O . SER B 1 434 ? 5.145 -15.539 -7.785 1 97.12 434 SER B O 1
ATOM 6700 N N . VAL B 1 435 ? 6.922 -14.836 -6.578 1 97.75 435 VAL B N 1
ATOM 6701 C CA . VAL B 1 435 ? 7.734 -14.617 -7.773 1 97.75 435 VAL B CA 1
ATOM 6702 C C . VAL B 1 435 ? 7.957 -15.938 -8.5 1 97.75 435 VAL B C 1
ATOM 6704 O O . VAL B 1 435 ? 7.785 -16.016 -9.719 1 97.75 435 VAL B O 1
ATOM 6707 N N . LEU B 1 436 ? 8.258 -16.969 -7.73 1 95.94 436 LEU B N 1
ATOM 6708 C CA . LEU B 1 436 ? 8.508 -18.281 -8.312 1 95.94 436 LEU B CA 1
ATOM 6709 C C . LEU B 1 436 ? 7.234 -18.844 -8.945 1 95.94 436 LEU B C 1
ATOM 6711 O O . LEU B 1 436 ? 7.273 -19.391 -10.039 1 95.94 436 LEU B O 1
ATOM 6715 N N . GLU B 1 437 ? 6.16 -18.641 -8.266 1 95.62 437 GLU B N 1
ATOM 6716 C CA . GLU B 1 437 ? 4.879 -19.125 -8.781 1 95.62 437 GLU B CA 1
ATOM 6717 C C . GLU B 1 437 ? 4.488 -18.406 -10.062 1 95.62 437 GLU B C 1
ATOM 6719 O O . GLU B 1 437 ? 3.861 -18.984 -10.945 1 95.62 437 GLU B O 1
ATOM 6724 N N . THR B 1 438 ? 4.867 -17.188 -10.164 1 96 438 THR B N 1
ATOM 6725 C CA . THR B 1 438 ? 4.48 -16.359 -11.305 1 96 438 THR B CA 1
ATOM 6726 C C . THR B 1 438 ? 5.387 -16.641 -12.5 1 96 438 THR B C 1
ATOM 6728 O O . THR B 1 438 ? 4.914 -16.75 -13.633 1 96 438 THR B O 1
ATOM 6731 N N . THR B 1 439 ? 6.68 -16.75 -12.258 1 96.12 439 THR B N 1
ATOM 6732 C CA . THR B 1 439 ? 7.648 -16.875 -13.344 1 96.12 439 THR B CA 1
ATOM 6733 C C . THR B 1 439 ? 7.816 -18.344 -13.742 1 96.12 439 THR B C 1
ATOM 6735 O O . THR B 1 439 ? 8.312 -18.641 -14.828 1 96.12 439 THR B O 1
ATOM 6738 N N . CYS B 1 440 ? 7.539 -19.219 -12.805 1 93.38 440 CYS B N 1
ATOM 6739 C CA . CYS B 1 440 ? 7.746 -20.656 -12.984 1 93.38 440 CYS B CA 1
ATOM 6740 C C . CYS B 1 440 ? 9.227 -20.969 -13.156 1 93.38 440 CYS B C 1
ATOM 6742 O O . CYS B 1 440 ? 9.578 -22.031 -13.68 1 93.38 440 CYS B O 1
ATOM 6744 N N . GLN B 1 441 ? 10.062 -20.016 -12.805 1 95.19 441 GLN B N 1
ATOM 6745 C CA . GLN B 1 441 ? 11.492 -20.312 -12.836 1 95.19 441 GLN B CA 1
ATOM 6746 C C . GLN B 1 441 ? 11.891 -21.281 -11.734 1 95.19 441 GLN B C 1
ATOM 6748 O O . GLN B 1 441 ? 11.164 -21.438 -10.75 1 95.19 441 GLN B O 1
ATOM 6753 N N . PRO B 1 442 ? 13.078 -21.938 -11.914 1 92.75 442 PRO B N 1
ATOM 6754 C CA . PRO B 1 442 ? 13.57 -22.766 -10.805 1 92.75 442 PRO B CA 1
ATOM 6755 C C . PRO B 1 442 ? 13.945 -21.938 -9.578 1 92.75 442 PRO B C 1
ATOM 6757 O O . PRO B 1 442 ? 14.281 -20.75 -9.711 1 92.75 442 PRO B O 1
ATOM 6760 N N . ALA B 1 443 ? 13.867 -22.531 -8.422 1 89.44 443 ALA B N 1
ATOM 6761 C CA . ALA B 1 443 ? 14.219 -21.844 -7.184 1 89.44 443 ALA B CA 1
ATOM 6762 C C . ALA B 1 443 ? 15.695 -21.438 -7.188 1 89.44 443 ALA B C 1
ATOM 6764 O O . ALA B 1 443 ? 16.062 -20.438 -6.574 1 89.44 443 ALA B O 1
ATOM 6765 N N . GLU B 1 444 ? 16.453 -22.297 -7.848 1 89.94 444 GLU B N 1
ATOM 6766 C CA . GLU B 1 444 ? 17.891 -22.031 -7.961 1 89.94 444 GLU B CA 1
ATOM 6767 C C . GLU B 1 444 ? 18.406 -22.438 -9.336 1 89.94 444 GLU B C 1
ATOM 6769 O O . GLU B 1 444 ? 17.984 -23.438 -9.906 1 89.94 444 GLU B O 1
ATOM 6774 N N . PHE B 1 445 ? 19.25 -21.562 -9.844 1 94.38 445 PHE B N 1
ATOM 6775 C CA . PHE B 1 445 ? 19.953 -21.906 -11.07 1 94.38 445 PHE B CA 1
ATOM 6776 C C . PHE B 1 445 ? 21.344 -22.469 -10.758 1 94.38 445 PHE B C 1
ATOM 6778 O O . PHE B 1 445 ? 22.203 -21.766 -10.25 1 94.38 445 PHE B O 1
ATOM 6785 N N . GLY B 1 446 ? 21.547 -23.734 -11.109 1 86.19 446 GLY B N 1
ATOM 6786 C CA . GLY B 1 446 ? 22.844 -24.391 -10.938 1 86.19 446 GLY B CA 1
ATOM 6787 C C . GLY B 1 446 ? 23.156 -24.703 -9.492 1 86.19 446 GLY B C 1
ATOM 6788 O O . GLY B 1 446 ? 22.422 -24.312 -8.586 1 86.19 446 GLY B O 1
ATOM 6789 N N . ALA B 1 447 ? 24.141 -25.781 -9.164 1 65.69 447 ALA B N 1
ATOM 6790 C CA . ALA B 1 447 ? 24.594 -26.203 -7.836 1 65.69 447 ALA B CA 1
ATOM 6791 C C . ALA B 1 447 ? 25.406 -25.094 -7.16 1 65.69 447 ALA B C 1
ATOM 6793 O O . ALA B 1 447 ? 26.438 -24.688 -7.676 1 65.69 447 ALA B O 1
ATOM 6794 N N . VAL B 1 448 ? 24.781 -24.109 -6.723 1 59 448 VAL B N 1
ATOM 6795 C CA . VAL B 1 448 ? 25.625 -23.141 -6.047 1 59 448 VAL B CA 1
ATOM 6796 C C . VAL B 1 448 ? 26.156 -23.719 -4.738 1 59 448 VAL B C 1
ATOM 6798 O O . VAL B 1 448 ? 25.484 -24.531 -4.098 1 59 448 VAL B O 1
ATOM 6801 N N . ALA B 1 449 ? 27.484 -23.844 -4.422 1 47.31 449 ALA B N 1
ATOM 6802 C CA . ALA B 1 449 ? 28.234 -24.5 -3.357 1 47.31 449 ALA B CA 1
ATOM 6803 C C . ALA B 1 449 ? 27.438 -24.531 -2.057 1 47.31 449 ALA B C 1
ATOM 6805 O O . ALA B 1 449 ? 27.469 -25.516 -1.323 1 47.31 449 ALA B O 1
ATOM 6806 N N . ALA B 1 450 ? 27.109 -23.531 -1.381 1 45.41 450 ALA B N 1
ATOM 6807 C CA . ALA B 1 450 ? 26.891 -23.5 0.065 1 45.41 450 ALA B CA 1
ATOM 6808 C C . ALA B 1 450 ? 25.453 -23.875 0.42 1 45.41 450 ALA B C 1
ATOM 6810 O O . ALA B 1 450 ? 25.109 -23.984 1.599 1 45.41 450 ALA B O 1
ATOM 6811 N N . ARG B 1 451 ? 24.5 -23.609 -0.448 1 48.97 451 ARG B N 1
ATOM 6812 C CA . ARG B 1 451 ? 23.172 -23.797 0.152 1 48.97 451 ARG B CA 1
ATOM 6813 C C . ARG B 1 451 ? 22.562 -25.125 -0.261 1 48.97 451 ARG B C 1
ATOM 6815 O O . ARG B 1 451 ? 22.797 -25.609 -1.37 1 48.97 451 ARG B O 1
ATOM 6822 N N . GLU B 1 452 ? 22.281 -26.047 0.647 1 38.91 452 GLU B N 1
ATOM 6823 C CA . GLU B 1 452 ? 21.5 -27.25 0.419 1 38.91 452 GLU B CA 1
ATOM 6824 C C . GLU B 1 452 ? 20.344 -26.984 -0.538 1 38.91 452 GLU B C 1
ATOM 6826 O O . GLU B 1 452 ? 19.578 -26.031 -0.345 1 38.91 452 GLU B O 1
ATOM 6831 N N . ARG B 1 453 ? 20.484 -27.562 -1.75 1 44.03 453 ARG B N 1
ATOM 6832 C CA . ARG B 1 453 ? 19.531 -27.453 -2.852 1 44.03 453 ARG B CA 1
ATOM 6833 C C . ARG B 1 453 ? 18.125 -27.766 -2.385 1 44.03 453 ARG B C 1
ATOM 6835 O O . ARG B 1 453 ? 17.875 -28.828 -1.797 1 44.03 453 ARG B O 1
ATOM 6842 N N . ILE B 1 454 ? 17.281 -26.828 -2.086 1 37.16 454 ILE B N 1
ATOM 6843 C CA . ILE B 1 454 ? 15.875 -27.203 -1.973 1 37.16 454 ILE B CA 1
ATOM 6844 C C . ILE B 1 454 ? 15.25 -27.281 -3.363 1 37.16 454 ILE B C 1
ATOM 6846 O O . ILE B 1 454 ? 15.227 -26.297 -4.098 1 37.16 454 ILE B O 1
ATOM 6850 N N . SER B 1 455 ? 15.203 -28.469 -4.031 1 35.94 455 SER B N 1
ATOM 6851 C CA . SER B 1 455 ? 14.523 -28.672 -5.301 1 35.94 455 SER B CA 1
ATOM 6852 C C . SER B 1 455 ? 13.117 -28.078 -5.281 1 35.94 455 SER B C 1
ATOM 6854 O O . SER B 1 455 ? 12.289 -28.453 -4.449 1 35.94 455 SER B O 1
ATOM 6856 N N . SER B 1 456 ? 13.031 -26.891 -5.523 1 36.5 456 SER B N 1
ATOM 6857 C CA . SER B 1 456 ? 11.68 -26.359 -5.574 1 36.5 456 SER B CA 1
ATOM 6858 C C . SER B 1 456 ? 10.914 -26.891 -6.781 1 36.5 456 SER B C 1
ATOM 6860 O O . SER B 1 456 ? 11.484 -27.016 -7.871 1 36.5 456 SER B O 1
ATOM 6862 N N . GLY B 1 457 ? 10.336 -28.062 -6.762 1 35.12 457 GLY B N 1
ATOM 6863 C CA . GLY B 1 457 ? 9.477 -28.672 -7.766 1 35.12 457 GLY B CA 1
ATOM 6864 C C . GLY B 1 457 ? 8.711 -27.656 -8.594 1 35.12 457 GLY B C 1
ATOM 6865 O O . GLY B 1 457 ? 7.676 -27.969 -9.18 1 35.12 457 GLY B O 1
ATOM 6866 N N . PHE B 1 458 ? 9.055 -26.516 -8.445 1 35.66 458 PHE B N 1
ATOM 6867 C CA . PHE B 1 458 ? 8.234 -25.703 -9.344 1 35.66 458 PHE B CA 1
ATOM 6868 C C . PHE B 1 458 ? 8.508 -26.062 -10.797 1 35.66 458 PHE B C 1
ATOM 6870 O O . PHE B 1 458 ? 9.469 -26.781 -11.094 1 35.66 458 PHE B O 1
ATOM 6877 N N . CYS B 1 459 ? 8.07 -25.438 -12.102 1 33.03 459 CYS B N 1
ATOM 6878 C CA . CYS B 1 459 ? 8.102 -25.906 -13.484 1 33.03 459 CYS B CA 1
ATOM 6879 C C . CYS B 1 459 ? 9.539 -26.094 -13.961 1 33.03 459 CYS B C 1
ATOM 6881 O O . CYS B 1 459 ? 10.43 -25.344 -13.547 1 33.03 459 CYS B O 1
#